Protein AF-A0A261CPN0-F1 (afdb_monomer)

Radius of gyration: 35.11 Å; Cα contacts (8 Å, |Δi|>4): 1074; chains: 1; bounding box: 123×110×90 Å

Solvent-accessible surface area (backbone atoms only — not comparable to full-atom values): 50306 Å² total; per-residue (Å²): 132,86,82,89,81,90,84,86,88,83,88,86,81,90,89,84,87,84,87,87,82,86,85,86,86,81,91,84,77,90,78,90,85,87,81,84,82,89,89,91,87,88,91,83,89,84,86,87,81,88,79,86,91,86,85,87,79,83,90,84,89,88,89,80,88,86,81,89,88,85,88,90,88,86,87,89,86,86,86,87,86,87,82,88,81,90,84,81,89,88,86,83,85,87,84,88,80,89,80,89,82,85,86,89,82,91,88,88,88,90,91,85,90,88,91,89,87,81,88,81,91,89,88,88,88,87,90,82,90,82,82,90,80,91,79,87,76,77,82,80,84,76,76,72,54,70,52,74,65,78,82,76,86,83,63,93,71,75,83,76,84,79,89,68,86,87,75,93,82,93,78,93,73,87,81,75,90,71,77,79,78,74,78,80,46,73,67,55,52,52,51,35,53,51,51,36,55,53,40,42,54,51,38,52,43,46,42,19,54,51,43,52,84,80,57,59,82,84,41,93,19,28,69,58,33,46,67,54,42,59,77,67,50,80,73,94,58,47,58,34,70,44,64,68,88,60,75,64,97,45,40,99,29,20,84,53,45,35,62,50,34,43,56,35,28,42,36,73,60,39,67,63,90,82,52,90,72,76,71,50,60,33,59,43,52,78,76,88,59,42,40,48,51,25,42,47,45,62,84,70,62,48,48,66,57,44,41,56,35,14,48,44,16,52,81,62,20,38,66,54,44,43,51,85,61,68,57,52,72,41,58,69,73,54,76,69,50,57,51,54,50,52,52,52,41,42,76,55,70,40,76,83,57,90,64,80,56,73,36,69,44,59,43,43,56,40,42,31,30,79,50,48,80,83,64,50,51,65,50,52,43,62,41,56,44,37,34,40,58,37,36,32,38,50,36,27,74,37,58,65,53,64,41,65,67,74,30,59,81,46,41,62,75,70,48,65,47,74,45,78,36,48,27,43,34,30,67,31,49,60,91,94,54,72,67,64,72,68,40,49,91,62,99,86,75,90,66,83,88,53,40,64,56,81,63,48,80,47,76,45,37,41,43,64,52,43,50,39,54,53,50,53,52,48,55,28,42,53,44,31,52,47,29,31,71,41,50,84,49,45,69,60,49,49,55,51,48,47,50,51,48,59,71,57,44,79,85,73,61,85,56,52,46,90,88,52,55,62,26,73,19,37,42,75,40,69,65,54,69,85,44,48,60,71,45,38,80,49,51,71,54,43,42,62,78,68,25,65,81,29,93,82,36,74,71,74,40,44,69,69,87,44,80,65,74,55,41,75,52,46,66,57,70,59,64,44,50,79,81,58,67,78,78,53,80,36,40,50,67,48,78,46,71,33,61,47,82,47,65,47,81,47,77,48,67,59,76,33,42,51,48,61,50,49,49,49,36,50,73,73,71,42,47,88,87,79,48,50,26,56,75,58,60,56,61,35,44,72,76,69,46,64,39,30,48,35,79,43,45,47,37,14,33,39,44,42,36,67,16,30,78,50,45,73,38,37,31,29,51,38,48,34,46,22,40,75,72,55,42,79,56,78,62,54,60,70,51,25,56,52,38,38,53,76,67,64,66,84,62,56,81,63,58,39,45,46,50,33,33,37,52,51,51,49,54,24,45,55,39,31,44,51,34,10,36,55,67,60,72,43,71,74,45,71,56,30,66,66,54,35,52,72,75,48,74,62,81,45,43,29,70,54,88,92,46,45,59,47,57,51,58,60,57,40,22,36,40,100,83,72,48,40,25,39,75,75,72,46,59,84,86,36,50,33,41,23,35,58,53,71,69,60,52,29,58,47,52,47,53,45,34,36,77,61,74,43,58,83,83,89,123

Sequence (811 aa):
MVDPDQAPEDSVASALNLPDRTPTNRNKGDSVISGSSVPDGTPLNQNGGDSMMTDGDEMDDEMMDIDQTNGEHVDHHMDDDHMDDNGHDDLPEDDQSTSNNQEPPVEETKKQPPRKRGNGNRTATPNKKRKTRDRTKKPKVTKPQKLTIQNDEKRSRKPKPSVAAPENDKVDVPTVNTCPKSAPTSAEKVRQAQLIAQNNKACVHGHMQQYFNKFSKDSLGYNRAEDILKKFKERPLPFCEIPINAVHPDRHNYRNAGDFLLKLVAPAKSDFSKASHPKGNPQKSPELLQTGKLFVDCLKDSAWEIIELAQKYKKTGQNQVYGSRNEVQFPEPSPLLETNEEDFFKSHGYSKKTSGDDHEKKRLPVTVIKASKDLKDEDYAKFFSNCSIAVVEDFGAARGVDDEKFSLESLSKLIDGKTEVEVLMTIPEHSDGNTRALYNDDEGVSDNNSWEMHNIRKIFSFEKLAKYYKECDRISSEACARLVDTPYKHEEIVEELIKSHLEAQISPPEQFPAGAIVSSFLTNLDLPDEVLEKLKTELDKFPDCFNPFSPNNMLKHVDGTLNGIKTPQIYGKIYGSKTPGHCENGGIASINYNAGKASAIWYSMNFEFLGEFQKFMEEKGHDFYNTAVLPDEAELAERGIIVSKFEQKPGSLVYVGPGTYHYMAVMALFHDHNALKNYKSVIPLEPMLWNMVEQDEKFDKLTLRVFLAMLCRSLAHCTIEIGAAENRKMDIEFLGAEEYKKSFLGTLRCSKKDCRKRVLFNLITVDKSNHIHCINCAKPTDKVYAKFTLTKLGARYEKFKESNGLASSDE

Structure (mmCIF, N/CA/C/O backbone):
data_AF-A0A261CPN0-F1
#
_entry.id   AF-A0A261CPN0-F1
#
loop_
_atom_site.group_PDB
_atom_site.id
_atom_site.type_symbol
_atom_site.label_atom_id
_atom_site.label_alt_id
_atom_site.label_comp_id
_atom_site.label_asym_id
_atom_site.label_entity_id
_atom_site.label_seq_id
_atom_site.pdbx_PDB_ins_code
_atom_site.Cartn_x
_atom_site.Cartn_y
_atom_site.Cartn_z
_atom_site.occupancy
_atom_site.B_iso_or_equiv
_atom_site.auth_seq_id
_atom_site.auth_comp_id
_atom_site.auth_asym_id
_atom_site.auth_atom_id
_atom_site.pdbx_PDB_model_num
ATOM 1 N N . MET A 1 1 ? -2.371 -46.165 25.307 1.00 29.62 1 MET A N 1
ATOM 2 C CA . MET A 1 1 ? -1.579 -47.154 24.536 1.00 29.62 1 MET A CA 1
ATOM 3 C C . MET A 1 1 ? -1.838 -46.898 23.050 1.00 29.62 1 MET A C 1
ATOM 5 O O . MET A 1 1 ? -2.341 -45.823 22.765 1.00 29.62 1 MET A O 1
ATOM 9 N N . VAL A 1 2 ? -1.406 -47.806 22.171 1.00 26.77 2 VAL A N 1
ATOM 10 C CA . VAL A 1 2 ? -1.398 -47.787 20.688 1.00 26.77 2 VAL A CA 1
ATOM 11 C C . VAL A 1 2 ? -2.613 -47.123 20.001 1.00 26.77 2 VAL A C 1
ATOM 13 O O . VAL A 1 2 ? -3.714 -47.138 20.545 1.00 26.77 2 VAL A O 1
ATOM 16 N N . ASP A 1 3 ? -2.357 -46.563 18.811 1.00 25.33 3 ASP A N 1
ATOM 17 C CA . ASP A 1 3 ? -3.305 -45.970 17.848 1.00 25.33 3 ASP A CA 1
ATOM 18 C C . ASP A 1 3 ? -4.446 -46.918 17.387 1.00 25.33 3 ASP A C 1
ATOM 20 O O . ASP A 1 3 ? -4.326 -48.140 17.522 1.00 25.33 3 ASP A O 1
ATOM 24 N N . PRO A 1 4 ? -5.540 -46.368 16.815 1.00 29.95 4 PRO A N 1
ATOM 25 C CA . PRO A 1 4 ? -6.542 -47.123 16.057 1.00 29.95 4 PRO A CA 1
ATOM 26 C C . PRO A 1 4 ? -6.059 -47.429 14.628 1.00 29.95 4 PRO A C 1
ATOM 28 O O . PRO A 1 4 ? -5.050 -46.886 14.180 1.00 29.95 4 PRO A O 1
ATOM 31 N N . ASP A 1 5 ? -6.828 -48.223 13.880 1.00 25.69 5 ASP A N 1
ATOM 32 C CA . ASP A 1 5 ? -6.675 -48.336 12.426 1.00 25.69 5 ASP A CA 1
ATOM 33 C C . ASP A 1 5 ? -8.031 -48.608 11.738 1.00 25.69 5 ASP A C 1
ATOM 35 O O . ASP A 1 5 ? -8.928 -49.187 12.351 1.00 25.69 5 ASP A O 1
ATOM 39 N N . GLN A 1 6 ? -8.130 -48.204 10.469 1.00 26.20 6 GLN A N 1
ATOM 40 C CA . GLN A 1 6 ? -9.186 -48.481 9.475 1.00 26.20 6 GLN A CA 1
ATOM 41 C C . GLN A 1 6 ? -10.641 -48.017 9.735 1.00 26.20 6 GLN A C 1
ATOM 43 O O . GLN A 1 6 ? -11.384 -48.570 10.542 1.00 26.20 6 GLN A O 1
ATOM 48 N N . ALA A 1 7 ? -11.095 -47.101 8.871 1.00 26.34 7 ALA A N 1
ATOM 49 C CA . ALA A 1 7 ? -12.479 -46.986 8.402 1.00 26.34 7 ALA A CA 1
ATOM 50 C C . ALA A 1 7 ? -12.454 -46.711 6.875 1.00 26.34 7 ALA A C 1
ATOM 52 O O . ALA A 1 7 ? -11.596 -45.934 6.448 1.00 26.34 7 ALA A O 1
ATOM 53 N N . PRO A 1 8 ? -13.306 -47.359 6.052 1.00 31.72 8 PRO A N 1
ATOM 54 C CA . PRO A 1 8 ? -13.329 -47.192 4.593 1.00 31.72 8 PRO A CA 1
ATOM 55 C C . PRO A 1 8 ? -14.287 -46.073 4.124 1.00 31.72 8 PRO A C 1
ATOM 57 O O . PRO A 1 8 ? -14.842 -45.332 4.932 1.00 31.72 8 PRO A O 1
ATOM 60 N N . GLU A 1 9 ? -14.442 -45.952 2.804 1.00 28.70 9 GLU A N 1
ATOM 61 C CA . GLU A 1 9 ? -15.085 -44.839 2.088 1.00 28.70 9 GLU A CA 1
ATOM 62 C C . GLU A 1 9 ? -16.629 -44.935 1.943 1.00 28.70 9 GLU A C 1
ATOM 64 O O . GLU A 1 9 ? -17.236 -45.985 2.152 1.00 28.70 9 GLU A O 1
ATOM 69 N N . ASP A 1 10 ? -17.199 -43.815 1.473 1.00 29.48 10 ASP A N 1
ATOM 70 C CA . ASP A 1 10 ? -18.455 -43.627 0.716 1.00 29.48 10 ASP A CA 1
ATOM 71 C C . ASP A 1 10 ? -19.857 -43.469 1.363 1.00 29.48 10 ASP A C 1
ATOM 73 O O . ASP A 1 10 ? -20.247 -44.093 2.349 1.00 29.48 10 ASP A O 1
ATOM 77 N N . SER A 1 11 ? -20.661 -42.639 0.664 1.00 23.70 11 SER A N 1
ATOM 78 C CA . SER A 1 11 ? -22.033 -42.147 0.948 1.00 23.70 11 SER A CA 1
ATOM 79 C C . SER A 1 11 ? -22.152 -41.196 2.163 1.00 23.70 11 SER A C 1
ATOM 81 O O . SER A 1 11 ? -21.439 -41.327 3.147 1.00 23.70 11 SER A O 1
ATOM 83 N N . VAL A 1 12 ? -22.967 -40.130 2.159 1.00 25.81 12 VAL A N 1
ATOM 84 C CA . VAL A 1 12 ? -24.392 -40.004 1.775 1.00 25.81 12 VAL A CA 1
ATOM 85 C C . VAL A 1 12 ? -24.693 -38.657 1.087 1.00 25.81 12 VAL A C 1
ATOM 87 O O . VAL A 1 12 ? -24.031 -37.655 1.344 1.00 25.81 12 VAL A O 1
ATOM 90 N N . ALA A 1 13 ? -25.734 -38.617 0.245 1.00 25.47 13 ALA A N 1
ATOM 91 C CA . ALA A 1 13 ? -26.226 -37.409 -0.425 1.00 25.47 13 ALA A CA 1
ATOM 92 C C . ALA A 1 13 ? -27.496 -36.806 0.223 1.00 25.47 13 ALA A C 1
ATOM 94 O O . ALA A 1 13 ? -28.224 -37.479 0.946 1.00 25.47 13 ALA A O 1
ATOM 95 N N . SER A 1 14 ? -27.783 -35.548 -0.141 1.00 26.88 14 SER A N 1
ATOM 96 C CA . SER A 1 14 ? -29.083 -34.847 -0.064 1.00 26.88 14 SER A CA 1
ATOM 97 C C . SER A 1 14 ? -29.836 -34.772 1.278 1.00 26.88 14 SER A C 1
ATOM 99 O O . SER A 1 14 ? -30.520 -35.713 1.670 1.00 26.88 14 SER A O 1
ATOM 101 N N . ALA A 1 15 ? -29.899 -33.563 1.850 1.00 25.16 15 ALA A N 1
ATOM 102 C CA . ALA A 1 15 ? -31.108 -33.048 2.508 1.00 25.16 15 ALA A CA 1
ATOM 103 C C . ALA A 1 15 ? -31.070 -31.511 2.627 1.00 25.16 15 ALA A C 1
ATOM 105 O O . ALA A 1 15 ? -30.256 -30.983 3.377 1.00 25.16 15 ALA A O 1
ATOM 106 N N . LEU A 1 16 ? -31.969 -30.806 1.927 1.00 26.78 16 LEU A N 1
ATOM 107 C CA . LEU A 1 16 ? -32.591 -29.540 2.359 1.00 26.78 16 LEU A CA 1
ATOM 108 C C . LEU A 1 16 ? -33.684 -29.147 1.349 1.00 26.78 16 LEU A C 1
ATOM 110 O O . LEU A 1 16 ? -33.398 -28.939 0.173 1.00 26.78 16 LEU A O 1
ATOM 114 N N . ASN A 1 17 ? -34.935 -29.062 1.805 1.00 26.50 17 ASN A N 1
ATOM 115 C CA . ASN A 1 17 ? -36.079 -28.695 0.963 1.00 26.50 17 ASN A CA 1
ATOM 116 C C . ASN A 1 17 ? -36.286 -27.175 0.936 1.00 26.50 17 ASN A C 1
ATOM 118 O O . ASN A 1 17 ? -36.187 -26.519 1.972 1.00 26.50 17 ASN A O 1
ATOM 122 N N . LEU A 1 18 ? -36.672 -26.639 -0.224 1.00 27.38 18 LEU A N 1
ATOM 123 C CA . LEU A 1 18 ? -37.223 -25.289 -0.358 1.00 27.38 18 LEU A CA 1
ATOM 124 C C . LEU A 1 18 ? -38.763 -25.349 -0.317 1.00 27.38 18 LEU A C 1
ATOM 126 O O . LEU A 1 18 ? -39.340 -26.185 -1.015 1.00 27.38 18 LEU A O 1
ATOM 130 N N . PRO A 1 19 ? -39.448 -24.484 0.454 1.00 33.91 19 PRO A N 1
ATOM 131 C CA . PRO A 1 19 ? -40.891 -24.303 0.351 1.00 33.91 19 PRO A CA 1
ATOM 132 C C . PRO A 1 19 ? -41.232 -23.284 -0.748 1.00 33.91 19 PRO A C 1
ATOM 134 O O . PRO A 1 19 ? -40.781 -22.141 -0.709 1.00 33.91 19 PRO A O 1
ATOM 137 N N . ASP A 1 20 ? -42.057 -23.691 -1.709 1.00 28.47 20 ASP A N 1
ATOM 138 C CA . ASP A 1 20 ? -42.534 -22.837 -2.803 1.00 28.47 20 ASP A CA 1
ATOM 139 C C . ASP A 1 20 ? -43.728 -21.958 -2.367 1.00 28.47 20 ASP A C 1
ATOM 141 O O . ASP A 1 20 ? -44.573 -22.391 -1.573 1.00 28.47 20 ASP A O 1
ATOM 145 N N . ARG A 1 21 ? -43.818 -20.724 -2.888 1.00 29.86 21 ARG A N 1
ATOM 146 C CA . ARG A 1 21 ? -44.979 -19.825 -2.736 1.00 29.86 21 ARG A CA 1
ATOM 147 C C . ARG A 1 21 ? -45.178 -18.921 -3.957 1.00 29.86 21 ARG A C 1
ATOM 149 O O . ARG A 1 21 ? -44.594 -17.849 -4.081 1.00 29.86 21 ARG A O 1
ATOM 156 N N . THR A 1 22 ? -46.131 -19.321 -4.790 1.00 29.58 22 THR A N 1
ATOM 157 C CA . THR A 1 22 ? -46.717 -18.529 -5.881 1.00 29.58 22 THR A CA 1
ATOM 158 C C . THR A 1 22 ? -47.495 -17.296 -5.398 1.00 29.58 22 THR A C 1
ATOM 160 O O . THR A 1 22 ? -48.164 -17.375 -4.364 1.00 29.58 22 THR A O 1
ATOM 163 N N . PRO A 1 23 ? -47.619 -16.254 -6.238 1.00 34.78 23 PRO A N 1
ATOM 164 C CA . PRO A 1 23 ? -48.788 -15.384 -6.274 1.00 34.78 23 PRO A CA 1
ATOM 165 C C . PRO A 1 23 ? -49.720 -15.729 -7.454 1.00 34.78 23 PRO A C 1
ATOM 167 O O . PRO A 1 23 ? -49.365 -15.637 -8.626 1.00 34.78 23 PRO A O 1
ATOM 170 N N . THR A 1 24 ? -50.957 -16.101 -7.134 1.00 30.89 24 THR A N 1
ATOM 171 C CA . THR A 1 24 ? -52.104 -16.174 -8.061 1.00 30.89 24 THR A CA 1
ATOM 172 C C . THR A 1 24 ? -52.620 -14.772 -8.432 1.00 30.89 24 THR A C 1
ATOM 174 O O . THR A 1 24 ? -52.479 -13.872 -7.613 1.00 30.89 24 THR A O 1
ATOM 177 N N . ASN A 1 25 ? -53.382 -14.493 -9.501 1.00 31.48 25 ASN A N 1
ATOM 178 C CA . ASN A 1 25 ? -53.777 -15.165 -10.762 1.00 31.48 25 ASN A CA 1
ATOM 179 C C . ASN A 1 25 ? -54.899 -14.287 -11.384 1.00 31.48 25 ASN A C 1
ATOM 181 O O . ASN A 1 25 ? -55.774 -13.889 -10.613 1.00 31.48 25 ASN A O 1
ATOM 185 N N . ARG A 1 26 ? -54.945 -14.059 -12.716 1.00 28.23 26 ARG A N 1
ATOM 186 C CA . ARG A 1 26 ? -56.168 -14.152 -13.576 1.00 28.23 26 ARG A CA 1
ATOM 187 C C . ARG A 1 26 ? -56.016 -13.513 -14.969 1.00 28.23 26 ARG A C 1
ATOM 189 O O . ARG A 1 26 ? -55.609 -12.369 -15.052 1.00 28.23 26 ARG A O 1
ATOM 196 N N . ASN A 1 27 ? -56.499 -14.252 -15.984 1.00 30.27 27 ASN A N 1
ATOM 197 C CA . ASN A 1 27 ? -57.385 -13.857 -17.110 1.00 30.27 27 ASN A CA 1
ATOM 198 C C . ASN A 1 27 ? -57.139 -12.528 -17.857 1.00 30.27 27 ASN A C 1
ATOM 200 O O . ASN A 1 27 ? -57.009 -11.490 -17.231 1.00 30.27 27 ASN A O 1
ATOM 204 N N . LYS A 1 28 ? -57.291 -12.397 -19.180 1.00 29.42 28 LYS A N 1
ATOM 205 C CA . LYS A 1 28 ? -57.633 -13.233 -20.367 1.00 29.42 28 LYS A CA 1
ATOM 206 C C . LYS A 1 28 ? -57.241 -12.329 -21.568 1.00 29.42 28 LYS A C 1
ATOM 208 O O . LYS A 1 28 ? -57.253 -11.117 -21.395 1.00 29.42 28 LYS A O 1
ATOM 213 N N . GLY A 1 29 ? -56.947 -12.765 -22.787 1.00 27.11 29 GLY A N 1
ATOM 214 C CA . GLY A 1 29 ? -56.999 -14.056 -23.481 1.00 27.11 29 GLY A CA 1
ATOM 215 C C . GLY A 1 29 ? -57.033 -13.741 -24.993 1.00 27.11 29 GLY A C 1
ATOM 216 O O . GLY A 1 29 ? -57.412 -12.624 -25.331 1.00 27.11 29 GLY A O 1
ATOM 217 N N . ASP A 1 30 ? -56.675 -14.693 -25.866 1.00 29.38 30 ASP A N 1
ATOM 218 C CA . ASP A 1 30 ? -56.750 -14.572 -27.345 1.00 29.38 30 ASP A CA 1
ATOM 219 C C . ASP A 1 30 ? -55.810 -13.491 -27.977 1.00 29.38 30 ASP A C 1
ATOM 221 O O . ASP A 1 30 ? -55.433 -12.522 -27.331 1.00 29.38 30 ASP A O 1
ATOM 225 N N . SER A 1 31 ? -55.323 -13.563 -29.226 1.00 29.31 31 SER A N 1
ATOM 226 C CA . SER A 1 31 ? -55.125 -14.697 -30.148 1.00 29.31 31 SER A CA 1
ATOM 227 C C . SER A 1 31 ? -54.211 -14.305 -31.337 1.00 29.31 31 SER A C 1
ATOM 229 O O . SER A 1 31 ? -54.429 -13.253 -31.922 1.00 29.31 31 SER A O 1
ATOM 231 N N . VAL A 1 32 ? -53.342 -15.229 -31.786 1.00 28.55 32 VAL A N 1
ATOM 232 C CA . VAL A 1 32 ? -53.133 -15.593 -33.219 1.00 28.55 32 VAL A CA 1
ATOM 233 C C . VAL A 1 32 ? -52.443 -14.604 -34.215 1.00 28.55 32 VAL A C 1
ATOM 235 O O . VAL A 1 32 ? -52.958 -13.539 -34.521 1.00 28.55 32 VAL A O 1
ATOM 238 N N . ILE A 1 33 ? -51.384 -15.119 -34.883 1.00 28.27 33 ILE A N 1
ATOM 239 C CA . ILE A 1 33 ? -50.831 -14.781 -36.235 1.00 28.27 33 ILE A CA 1
ATOM 240 C C . ILE A 1 33 ? -49.761 -13.657 -36.427 1.00 28.27 33 ILE A C 1
ATOM 242 O O . ILE A 1 33 ? -49.606 -12.748 -35.626 1.00 28.27 33 ILE A O 1
ATOM 246 N N . SER A 1 34 ? -48.967 -13.855 -37.501 1.00 27.03 34 SER A N 1
ATOM 247 C CA . SER A 1 34 ? -47.792 -13.161 -38.109 1.00 27.03 34 SER A CA 1
ATOM 248 C C . SER A 1 34 ? -47.717 -11.617 -38.103 1.00 27.03 34 SER A C 1
ATOM 250 O O . SER A 1 34 ? -48.745 -10.967 -37.991 1.00 27.03 34 SER A O 1
ATOM 252 N N . GLY A 1 35 ? -46.579 -10.956 -38.397 1.00 25.23 35 GLY A N 1
ATOM 253 C CA . GLY A 1 35 ? -45.225 -11.409 -38.804 1.00 25.23 35 GLY A CA 1
ATOM 254 C C . GLY A 1 35 ? -44.586 -10.531 -39.919 1.00 25.23 35 GLY A C 1
ATOM 255 O O . GLY A 1 35 ? -45.247 -9.641 -40.437 1.00 25.23 35 GLY A O 1
ATOM 256 N N . SER A 1 36 ? -43.332 -10.834 -40.314 1.00 26.59 36 SER A N 1
ATOM 257 C CA . SER A 1 36 ? -42.555 -10.340 -41.497 1.00 26.59 36 SER A CA 1
ATOM 258 C C . SER A 1 36 ? -42.161 -8.842 -41.662 1.00 26.59 36 SER A C 1
ATOM 260 O O . SER A 1 36 ? -43.006 -7.968 -41.559 1.00 26.59 36 SER A O 1
ATOM 262 N N . SER A 1 37 ? -40.886 -8.616 -42.069 1.00 27.66 37 SER A N 1
ATOM 263 C CA . SER A 1 37 ? -40.307 -7.526 -42.930 1.00 27.66 37 SER A CA 1
ATOM 264 C C . SER A 1 37 ? -40.518 -6.025 -42.569 1.00 27.66 37 SER A C 1
ATOM 266 O O . SER A 1 37 ? -41.658 -5.617 -42.416 1.00 27.66 37 SER A O 1
ATOM 268 N N . VAL A 1 38 ? -39.540 -5.096 -42.434 1.00 29.64 38 VAL A N 1
ATOM 269 C CA . VAL A 1 38 ? -38.148 -4.895 -42.968 1.00 29.64 38 VAL A CA 1
ATOM 270 C C . VAL A 1 38 ? -38.105 -4.607 -44.492 1.00 29.64 38 VAL A C 1
ATOM 272 O O . VAL A 1 38 ? -38.619 -5.473 -45.196 1.00 29.64 38 VAL A O 1
ATOM 275 N N . PRO A 1 39 ? -37.437 -3.553 -45.058 1.00 56.72 39 PRO A N 1
ATOM 276 C CA . PRO A 1 39 ? -36.801 -2.317 -44.520 1.00 56.72 39 PRO A CA 1
ATOM 277 C C . PRO A 1 39 ? -37.076 -1.010 -45.370 1.00 56.72 39 PRO A C 1
ATOM 279 O O . PRO A 1 39 ? -38.091 -0.928 -46.053 1.00 56.72 39 PRO A O 1
ATOM 282 N N . ASP A 1 40 ? -36.123 -0.049 -45.346 1.00 28.89 40 ASP A N 1
ATOM 283 C CA . ASP A 1 40 ? -35.735 0.985 -46.358 1.00 28.89 40 ASP A CA 1
ATOM 284 C C . ASP A 1 40 ? -36.359 2.408 -46.404 1.00 28.89 40 ASP A C 1
ATOM 286 O O . ASP A 1 40 ? -37.544 2.606 -46.153 1.00 28.89 40 ASP A O 1
ATOM 290 N N . GLY A 1 41 ? -35.543 3.406 -46.833 1.00 26.20 41 GLY A N 1
ATOM 291 C CA . GLY A 1 41 ? -36.048 4.539 -47.648 1.00 26.20 41 GLY A CA 1
ATOM 292 C C . GLY A 1 41 ? -35.671 6.020 -47.364 1.00 26.20 41 GLY A C 1
ATOM 293 O O . GLY A 1 41 ? -36.571 6.854 -47.356 1.00 26.20 41 GLY A O 1
ATOM 294 N N . THR A 1 42 ? -34.401 6.418 -47.202 1.00 32.28 42 THR A N 1
ATOM 295 C CA . THR A 1 42 ? -33.934 7.839 -47.339 1.00 32.28 42 THR A CA 1
ATOM 296 C C . THR A 1 42 ? -33.543 8.186 -48.800 1.00 32.28 42 THR A C 1
ATOM 298 O O . THR A 1 42 ? -33.488 7.256 -49.606 1.00 32.28 42 THR A O 1
ATOM 301 N N . PRO A 1 43 ? -33.128 9.428 -49.190 1.00 55.56 43 PRO A N 1
ATOM 302 C CA . PRO A 1 43 ? -33.338 10.803 -48.658 1.00 55.56 43 PRO A CA 1
ATOM 303 C C . PRO A 1 43 ? -33.728 11.850 -49.766 1.00 55.56 43 PRO A C 1
ATOM 305 O O . PRO A 1 43 ? -33.875 11.466 -50.921 1.00 55.56 43 PRO A O 1
ATOM 308 N N . LEU A 1 44 ? -33.818 13.171 -49.458 1.00 29.25 44 LEU A N 1
ATOM 309 C CA . LEU A 1 44 ? -33.032 14.285 -50.097 1.00 29.25 44 LEU A CA 1
ATOM 310 C C . LEU A 1 44 ? -33.614 15.733 -49.994 1.00 29.25 44 LEU A C 1
ATOM 312 O O . LEU A 1 44 ? -34.647 16.036 -50.574 1.00 29.25 44 LEU A O 1
ATOM 316 N N . ASN A 1 45 ? -32.797 16.638 -49.418 1.00 30.03 45 ASN A N 1
ATOM 317 C CA . ASN A 1 45 ? -32.350 17.955 -49.951 1.00 30.03 45 ASN A CA 1
ATOM 318 C C . ASN A 1 45 ? -33.323 19.150 -50.210 1.00 30.03 45 ASN A C 1
ATOM 320 O O . ASN A 1 45 ? -34.157 19.063 -51.106 1.00 30.03 45 ASN A O 1
ATOM 324 N N . GLN A 1 46 ? -33.054 20.330 -49.598 1.00 28.22 46 GLN A N 1
ATOM 325 C CA . GLN A 1 46 ? -32.619 21.570 -50.313 1.00 28.22 46 GLN A CA 1
ATOM 326 C C . GLN A 1 46 ? -32.316 22.821 -49.432 1.00 28.22 46 GLN A C 1
ATOM 328 O O . GLN A 1 46 ? -33.157 23.261 -48.662 1.00 28.22 46 GLN A O 1
ATOM 333 N N . ASN A 1 47 ? -31.132 23.412 -49.677 1.00 29.62 47 ASN A N 1
ATOM 334 C CA . ASN A 1 47 ? -30.746 24.843 -49.803 1.00 29.62 47 ASN A CA 1
ATOM 335 C C . ASN A 1 47 ? -31.089 25.960 -48.771 1.00 29.62 47 ASN A C 1
ATOM 337 O O . ASN A 1 47 ? -32.249 26.275 -48.539 1.00 29.62 47 ASN A O 1
ATOM 341 N N . GLY A 1 48 ? -30.044 26.742 -48.425 1.00 26.16 48 GLY A N 1
ATOM 342 C CA . GLY A 1 48 ? -30.085 28.186 -48.080 1.00 26.16 48 GLY A CA 1
ATOM 343 C C . GLY A 1 48 ? -30.254 28.548 -46.589 1.00 26.16 48 GLY A C 1
ATOM 344 O O . GLY A 1 48 ? -30.921 27.825 -45.863 1.00 26.16 48 GLY A O 1
ATOM 345 N N . GLY A 1 49 ? -29.691 29.646 -46.059 1.00 25.25 49 GLY A N 1
ATOM 346 C CA . GLY A 1 49 ? -28.745 30.630 -46.624 1.00 25.25 49 GLY A CA 1
ATOM 347 C C . GLY A 1 49 ? -28.963 32.048 -46.055 1.00 25.25 49 GLY A C 1
ATOM 348 O O . GLY A 1 49 ? -30.099 32.504 -46.085 1.00 25.25 49 GLY A O 1
ATOM 349 N N . ASP A 1 50 ? -27.888 32.728 -45.615 1.00 26.64 50 ASP A N 1
ATOM 350 C CA . ASP A 1 50 ? -27.832 34.142 -45.154 1.00 26.64 50 ASP A CA 1
ATOM 351 C C . ASP A 1 50 ? -28.669 34.527 -43.897 1.00 26.64 50 ASP A C 1
ATOM 353 O O . ASP A 1 50 ? -29.621 33.840 -43.544 1.00 26.64 50 ASP A O 1
ATOM 357 N N . SER A 1 51 ? -28.400 35.618 -43.153 1.00 27.17 51 SER A N 1
ATOM 358 C CA . SER A 1 51 ? -27.152 36.371 -42.860 1.00 27.17 51 SER A CA 1
ATOM 359 C C . SER A 1 51 ? -27.372 37.362 -41.682 1.00 27.17 51 SER A C 1
ATOM 361 O O . SER A 1 51 ? -28.517 37.645 -41.350 1.00 27.17 51 SER A O 1
ATOM 363 N N . MET A 1 52 ? -26.276 37.915 -41.120 1.00 27.45 52 MET A N 1
ATOM 364 C CA . MET A 1 52 ? -26.171 39.163 -40.305 1.00 27.45 52 MET A CA 1
ATOM 365 C C . MET A 1 52 ? -26.925 39.223 -38.945 1.00 27.45 52 MET A C 1
ATOM 367 O O . MET A 1 52 ? -28.042 38.748 -38.810 1.00 27.45 52 MET A O 1
ATOM 371 N N . MET A 1 53 ? -26.319 39.637 -37.819 1.00 28.69 53 MET A N 1
ATOM 372 C CA . MET A 1 53 ? -25.551 40.856 -37.456 1.00 28.69 53 MET A CA 1
ATOM 373 C C . MET A 1 53 ? -26.411 42.116 -37.250 1.00 28.69 53 MET A C 1
ATOM 375 O O . MET A 1 53 ? -26.925 42.680 -38.212 1.00 28.69 53 MET A O 1
ATOM 379 N N . THR A 1 54 ? -26.459 42.583 -35.997 1.00 28.53 54 THR A N 1
ATOM 380 C CA . THR A 1 54 ? -26.706 43.978 -35.582 1.00 28.53 54 THR A CA 1
ATOM 381 C C . THR A 1 54 ? -25.914 44.239 -34.298 1.00 28.53 54 THR A C 1
ATOM 383 O O . THR A 1 54 ? -26.052 43.468 -33.347 1.00 28.53 54 THR A O 1
ATOM 386 N N . ASP A 1 55 ? -25.100 45.291 -34.285 1.00 27.48 55 ASP A N 1
ATOM 387 C CA . ASP A 1 55 ? -24.101 45.586 -33.248 1.00 27.48 55 ASP A CA 1
ATOM 388 C C . ASP A 1 55 ? -24.577 46.593 -32.173 1.00 27.48 55 ASP A C 1
ATOM 390 O O . ASP A 1 55 ? -25.606 47.250 -32.338 1.00 27.48 55 ASP A O 1
ATOM 394 N N . GLY A 1 56 ? -23.754 46.745 -31.125 1.00 25.39 56 GLY A N 1
ATOM 395 C CA . GLY A 1 56 ? -23.662 47.929 -30.254 1.00 25.39 56 GLY A CA 1
ATOM 396 C C . GLY A 1 56 ? -24.512 47.952 -28.971 1.00 25.39 56 GLY A C 1
ATOM 397 O O . GLY A 1 56 ? -25.564 47.320 -28.898 1.00 25.39 56 GLY A O 1
ATOM 398 N N . ASP A 1 57 ? -24.121 48.673 -27.910 1.00 27.12 57 ASP A N 1
ATOM 399 C CA . ASP A 1 57 ? -22.824 49.317 -27.593 1.00 27.12 57 ASP A CA 1
ATOM 400 C C . ASP A 1 57 ? -22.739 49.630 -26.071 1.00 27.12 57 ASP A C 1
ATOM 402 O O . ASP A 1 57 ? -23.734 49.471 -25.368 1.00 27.12 57 ASP A O 1
ATOM 406 N N . GLU A 1 58 ? -21.539 50.016 -25.601 1.00 26.97 58 GLU A N 1
ATOM 407 C CA . GLU A 1 58 ? -21.176 50.884 -24.440 1.00 26.97 58 GLU A CA 1
ATOM 408 C C . GLU A 1 58 ? -22.051 50.857 -23.147 1.00 26.97 58 GLU A C 1
ATOM 410 O O . GLU A 1 58 ? -23.248 51.116 -23.146 1.00 26.97 58 GLU A O 1
ATOM 415 N N . MET A 1 59 ? -21.512 50.419 -21.996 1.00 28.66 59 MET A N 1
ATOM 416 C CA . MET A 1 59 ? -20.801 51.242 -20.980 1.00 28.66 59 MET A CA 1
ATOM 417 C C . MET A 1 59 ? -21.627 52.394 -20.364 1.00 28.66 59 MET A C 1
ATOM 419 O O . MET A 1 59 ? -21.916 53.366 -21.050 1.00 28.66 59 MET A O 1
ATOM 423 N N . ASP A 1 60 ? -21.956 52.313 -19.061 1.00 26.55 60 ASP A N 1
ATOM 424 C CA . ASP A 1 60 ? -21.339 53.172 -18.020 1.00 26.55 60 ASP A CA 1
ATOM 425 C C . ASP A 1 60 ? -21.873 52.928 -16.581 1.00 26.55 60 ASP A C 1
ATOM 427 O O . ASP A 1 60 ? -22.840 52.198 -16.357 1.00 26.55 60 ASP A O 1
ATOM 431 N N . ASP A 1 61 ? -21.145 53.518 -15.627 1.00 25.86 61 ASP A N 1
ATOM 432 C CA . ASP A 1 61 ? -21.197 53.501 -14.153 1.00 25.86 61 ASP A CA 1
ATOM 433 C C . ASP A 1 61 ? -22.552 53.482 -13.405 1.00 25.86 61 ASP A C 1
ATOM 435 O O . ASP A 1 61 ? -23.499 54.184 -13.752 1.00 25.86 61 ASP A O 1
ATOM 439 N N . GLU A 1 62 ? -22.529 52.895 -12.194 1.00 27.20 62 GLU A N 1
ATOM 440 C CA . GLU A 1 62 ? -22.822 53.676 -10.972 1.00 27.20 62 GLU A CA 1
ATOM 441 C C . GLU A 1 62 ? -22.034 53.135 -9.746 1.00 27.20 62 GLU A C 1
ATOM 443 O O . GLU A 1 62 ? -21.885 51.923 -9.580 1.00 27.20 62 GLU A O 1
ATOM 448 N N . MET A 1 63 ? -21.502 54.023 -8.889 1.00 24.47 63 MET A N 1
ATOM 449 C CA . MET A 1 63 ? -20.661 53.694 -7.714 1.00 24.47 63 MET A CA 1
ATOM 450 C C . MET A 1 63 ? -21.300 54.091 -6.371 1.00 24.47 63 MET A C 1
ATOM 452 O O . MET A 1 63 ? -21.938 55.137 -6.301 1.00 24.47 63 MET A O 1
ATOM 456 N N . MET A 1 64 ? -21.029 53.305 -5.312 1.00 25.95 64 MET A N 1
ATOM 457 C CA . MET A 1 64 ? -20.731 53.673 -3.895 1.00 25.95 64 MET A CA 1
ATOM 458 C C . MET A 1 64 ? -20.748 52.374 -3.036 1.00 25.95 64 MET A C 1
ATOM 460 O O . MET A 1 64 ? -21.592 51.513 -3.276 1.00 25.95 64 MET A O 1
ATOM 464 N N . ASP A 1 65 ? -19.778 52.041 -2.167 1.00 25.06 65 ASP A N 1
ATOM 465 C CA . ASP A 1 65 ? -19.258 52.710 -0.941 1.00 25.06 65 ASP A CA 1
ATOM 466 C C . ASP A 1 65 ? -20.325 52.879 0.169 1.00 25.06 65 ASP A C 1
ATOM 468 O O . ASP A 1 65 ? -21.456 53.252 -0.126 1.00 25.06 65 ASP A O 1
ATOM 472 N N . ILE A 1 66 ? -20.094 52.650 1.476 1.00 25.70 66 ILE A N 1
ATOM 473 C CA . ILE A 1 66 ? -18.921 52.237 2.303 1.00 25.70 66 ILE A CA 1
ATOM 474 C C . ILE A 1 66 ? -19.494 51.505 3.568 1.00 25.70 66 ILE A C 1
ATOM 476 O O . ILE A 1 66 ? -20.708 51.563 3.772 1.00 25.70 66 ILE A O 1
ATOM 480 N N . ASP A 1 67 ? -18.829 50.771 4.476 1.00 24.08 67 ASP A N 1
ATOM 481 C CA . ASP A 1 67 ? -17.433 50.626 4.969 1.00 24.08 67 ASP A CA 1
ATOM 482 C C . ASP A 1 67 ? -17.010 49.111 4.899 1.00 24.08 67 ASP A C 1
ATOM 484 O O . ASP A 1 67 ? -17.699 48.360 4.212 1.00 24.08 67 ASP A O 1
ATOM 488 N N . GLN A 1 68 ? -15.929 48.479 5.408 1.00 28.23 68 GLN A N 1
ATOM 489 C CA . GLN A 1 68 ? -14.976 48.581 6.550 1.00 28.23 68 GLN A CA 1
ATOM 490 C C . GLN A 1 68 ? -15.607 48.454 7.965 1.00 28.23 68 GLN A C 1
ATOM 492 O O . GLN A 1 68 ? -16.821 48.541 8.107 1.00 28.23 68 GLN A O 1
ATOM 497 N N . THR A 1 69 ? -14.925 48.099 9.067 1.00 28.52 69 THR A N 1
ATOM 498 C CA . THR A 1 69 ? -13.531 47.668 9.389 1.00 28.52 69 THR A CA 1
ATOM 499 C C . THR A 1 69 ? -13.606 46.328 10.188 1.00 28.52 69 THR A C 1
ATOM 501 O O . THR A 1 69 ? -14.713 45.844 10.413 1.00 28.52 69 THR A O 1
ATOM 504 N N . ASN A 1 70 ? -12.582 45.607 10.683 1.00 27.27 70 ASN A N 1
ATOM 505 C CA . ASN A 1 70 ? -11.102 45.668 10.745 1.00 27.27 70 ASN A CA 1
ATOM 506 C C . ASN A 1 70 ? -10.587 44.204 10.965 1.00 27.27 70 ASN A C 1
ATOM 508 O O . ASN A 1 70 ? -11.404 43.325 11.235 1.00 27.27 70 ASN A O 1
ATOM 512 N N . GLY A 1 71 ? -9.303 43.816 10.943 1.00 25.11 71 GLY A N 1
ATOM 513 C CA . GLY A 1 71 ? -8.047 44.528 10.666 1.00 25.11 71 GLY A CA 1
ATOM 514 C C . GLY A 1 71 ? -7.013 44.432 11.808 1.00 25.11 71 GLY A C 1
ATOM 515 O O . GLY A 1 71 ? -7.236 45.024 12.859 1.00 25.11 71 GLY A O 1
ATOM 516 N N . GLU A 1 72 ? -5.883 43.737 11.588 1.00 26.58 72 GLU A N 1
ATOM 517 C CA . GLU A 1 72 ? -4.582 43.987 12.253 1.00 26.58 72 GLU A CA 1
ATOM 518 C C . GLU A 1 72 ? -3.410 43.348 11.458 1.00 26.58 72 GLU A C 1
ATOM 520 O O . GLU A 1 72 ? -3.611 42.367 10.740 1.00 26.58 72 GLU A O 1
ATOM 525 N N . HIS A 1 73 ? -2.209 43.940 11.543 1.00 27.02 73 HIS A N 1
ATOM 526 C CA . HIS A 1 73 ? -1.034 43.719 10.670 1.00 27.02 73 HIS A CA 1
ATOM 527 C C . HIS A 1 73 ? 0.205 43.217 11.441 1.00 27.02 73 HIS A C 1
ATOM 529 O O . HIS A 1 73 ? 0.319 43.460 12.640 1.00 27.02 73 HIS A O 1
ATOM 535 N N . VAL A 1 74 ? 1.188 42.654 10.719 1.00 28.92 74 VAL A N 1
ATOM 536 C CA . VAL A 1 74 ? 2.634 42.840 10.991 1.00 28.92 74 VAL A CA 1
ATOM 537 C C . VAL A 1 74 ? 3.371 42.939 9.645 1.00 28.92 74 VAL A C 1
ATOM 539 O O . VAL A 1 74 ? 3.051 42.191 8.722 1.00 28.92 74 VAL A O 1
ATOM 542 N N . ASP A 1 75 ? 4.332 43.856 9.531 1.00 26.97 75 ASP A N 1
ATOM 543 C CA . ASP A 1 75 ? 4.926 44.285 8.256 1.00 26.97 75 ASP A CA 1
ATOM 544 C C . ASP A 1 75 ? 6.287 43.644 7.911 1.00 26.97 75 ASP A C 1
ATOM 546 O O . ASP A 1 75 ? 6.963 43.043 8.749 1.00 26.97 75 ASP A O 1
ATOM 550 N N . HIS A 1 76 ? 6.716 43.834 6.658 1.00 29.47 76 HIS A N 1
ATOM 551 C CA . HIS A 1 76 ? 8.102 43.653 6.215 1.00 29.47 76 HIS A CA 1
ATOM 552 C C . HIS A 1 76 ? 8.841 44.999 6.211 1.00 29.47 76 HIS A C 1
ATOM 554 O O . HIS A 1 76 ? 8.304 45.989 5.720 1.00 29.47 76 HIS A O 1
ATOM 560 N N . HIS A 1 77 ? 10.104 45.004 6.644 1.00 27.55 77 HIS A N 1
ATOM 561 C CA . HIS A 1 77 ? 11.047 46.089 6.367 1.00 27.55 77 HIS A CA 1
ATOM 562 C C . HIS A 1 77 ? 12.085 45.654 5.325 1.00 27.55 77 HIS A C 1
ATOM 564 O O . HIS A 1 77 ? 12.616 44.544 5.387 1.00 27.55 77 HIS A O 1
ATOM 570 N N . MET A 1 78 ? 12.373 46.562 4.395 1.00 27.97 78 MET A N 1
ATOM 571 C CA . MET A 1 78 ? 13.607 46.619 3.613 1.00 27.97 78 MET A CA 1
ATOM 572 C C . MET A 1 78 ? 14.378 47.854 4.080 1.00 27.97 78 MET A C 1
ATOM 574 O O . MET A 1 78 ? 13.746 48.871 4.359 1.00 27.97 78 MET A O 1
ATOM 578 N N . ASP A 1 79 ? 15.705 47.774 4.092 1.00 28.19 79 ASP A N 1
ATOM 579 C CA . ASP A 1 79 ? 16.603 48.927 4.153 1.00 28.19 79 ASP A CA 1
ATOM 580 C C . ASP A 1 79 ? 17.724 48.694 3.123 1.00 28.19 79 ASP A C 1
ATOM 582 O O . ASP A 1 79 ? 18.354 47.634 3.123 1.00 28.19 79 ASP A O 1
ATOM 586 N N . ASP A 1 80 ? 17.944 49.671 2.243 1.00 30.23 80 ASP A N 1
ATOM 587 C CA . ASP A 1 80 ? 19.113 49.767 1.360 1.00 30.23 80 ASP A CA 1
ATOM 588 C C . ASP A 1 80 ? 20.157 50.682 2.015 1.00 30.23 80 ASP A C 1
ATOM 590 O O . ASP A 1 80 ? 19.786 51.690 2.616 1.00 30.23 80 ASP A O 1
ATOM 594 N N . ASP A 1 81 ? 21.452 50.418 1.811 1.00 29.75 81 ASP A N 1
ATOM 595 C CA . ASP A 1 81 ? 22.454 51.492 1.828 1.00 29.75 81 ASP A CA 1
ATOM 596 C C . ASP A 1 81 ? 23.702 51.133 0.994 1.00 29.75 81 ASP A C 1
ATOM 598 O O . ASP A 1 81 ? 24.097 49.968 0.891 1.00 29.75 81 ASP A O 1
ATOM 602 N N . HIS A 1 82 ? 24.320 52.142 0.374 1.00 31.86 82 HIS A N 1
ATOM 603 C CA . HIS A 1 82 ? 25.508 52.006 -0.486 1.00 31.86 82 HIS A CA 1
ATOM 604 C C . HIS A 1 82 ? 26.813 52.315 0.272 1.00 31.86 82 HIS A C 1
ATOM 606 O O . HIS A 1 82 ? 26.795 53.080 1.231 1.00 31.86 82 HIS A O 1
ATOM 612 N N . MET A 1 83 ? 27.957 51.817 -0.230 1.00 29.77 83 MET A N 1
ATOM 613 C CA . MET A 1 83 ? 29.170 52.606 -0.567 1.00 29.77 83 MET A CA 1
ATOM 614 C C . MET A 1 83 ? 30.301 51.705 -1.120 1.00 29.77 83 MET A C 1
ATOM 616 O O . MET A 1 83 ? 30.284 50.488 -0.933 1.00 29.77 83 MET A O 1
ATOM 620 N N . ASP A 1 84 ? 31.254 52.322 -1.823 1.00 29.39 84 ASP A N 1
ATOM 621 C CA . ASP A 1 84 ? 32.435 51.720 -2.481 1.00 29.39 84 ASP A CA 1
ATOM 622 C C . ASP A 1 84 ? 33.540 51.296 -1.447 1.00 29.39 84 ASP A C 1
ATOM 624 O O . ASP A 1 84 ? 33.357 51.490 -0.246 1.00 29.39 84 ASP A O 1
ATOM 628 N N . ASP A 1 85 ? 34.711 50.701 -1.750 1.00 28.52 85 ASP A N 1
ATOM 629 C CA . ASP A 1 85 ? 35.603 50.872 -2.913 1.00 28.52 85 ASP A CA 1
ATOM 630 C C . ASP A 1 85 ? 36.764 49.823 -2.992 1.00 28.52 85 ASP A C 1
ATOM 632 O O . ASP A 1 85 ? 37.071 49.162 -2.004 1.00 28.52 85 ASP A O 1
ATOM 636 N N . ASN A 1 86 ? 37.409 49.730 -4.172 1.00 28.52 86 ASN A N 1
ATOM 637 C CA . ASN A 1 86 ? 38.773 49.258 -4.550 1.00 28.52 86 ASN A CA 1
ATOM 638 C C . ASN A 1 86 ? 39.631 48.276 -3.689 1.00 28.52 86 ASN A C 1
ATOM 640 O O . ASN A 1 86 ? 39.844 48.475 -2.496 1.00 28.52 86 ASN A O 1
ATOM 644 N N . GLY A 1 87 ? 40.379 47.367 -4.358 1.00 26.52 87 GLY A N 1
ATOM 645 C CA . GLY A 1 87 ? 41.623 46.785 -3.789 1.00 26.52 87 GLY A CA 1
ATOM 646 C C . GLY A 1 87 ? 42.260 45.570 -4.504 1.00 26.52 87 GLY A C 1
ATOM 647 O O . GLY A 1 87 ? 41.792 44.453 -4.343 1.00 26.52 87 GLY A O 1
ATOM 648 N N . HIS A 1 88 ? 43.359 45.794 -5.235 1.00 29.70 88 HIS A N 1
ATOM 649 C CA . HIS A 1 88 ? 44.182 44.844 -6.021 1.00 29.70 88 HIS A CA 1
ATOM 650 C C . HIS A 1 88 ? 44.742 43.566 -5.336 1.00 29.70 88 HIS A C 1
ATOM 652 O O . HIS A 1 88 ? 44.986 43.541 -4.134 1.00 29.70 88 HIS A O 1
ATOM 658 N N . ASP A 1 89 ? 45.017 42.566 -6.193 1.00 30.14 89 ASP A N 1
ATOM 659 C CA . ASP A 1 89 ? 46.193 41.664 -6.299 1.00 30.14 89 ASP A CA 1
ATOM 660 C C . ASP A 1 89 ? 47.192 41.518 -5.122 1.00 30.14 89 ASP A C 1
ATOM 662 O O . ASP A 1 89 ? 47.719 42.508 -4.625 1.00 30.14 89 ASP A O 1
ATOM 666 N N . ASP A 1 90 ? 47.607 40.272 -4.819 1.00 28.80 90 ASP A N 1
ATOM 667 C CA . ASP A 1 90 ? 48.962 39.810 -5.208 1.00 28.80 90 ASP A CA 1
ATOM 668 C C . ASP A 1 90 ? 49.214 38.287 -5.030 1.00 28.80 90 ASP A C 1
ATOM 670 O O . ASP A 1 90 ? 48.651 37.614 -4.164 1.00 28.80 90 ASP A O 1
ATOM 674 N N . LEU A 1 91 ? 50.114 37.761 -5.869 1.00 31.92 91 LEU A N 1
ATOM 675 C CA . LEU A 1 91 ? 50.868 36.491 -5.742 1.00 31.92 91 LEU A CA 1
ATOM 676 C C . LEU A 1 91 ? 52.291 36.840 -5.196 1.00 31.92 91 LEU A C 1
ATOM 678 O O . LEU A 1 91 ? 52.620 38.025 -5.265 1.00 31.92 91 LEU A O 1
ATOM 682 N N . PRO A 1 92 ? 53.175 35.925 -4.696 1.00 41.62 92 PRO A N 1
ATOM 683 C CA . PRO A 1 92 ? 53.470 34.622 -5.320 1.00 41.62 92 PRO A CA 1
ATOM 684 C C . PRO A 1 92 ? 54.026 33.456 -4.442 1.00 41.62 92 PRO A C 1
ATOM 686 O O . PRO A 1 92 ? 54.255 33.585 -3.247 1.00 41.62 92 PRO A O 1
ATOM 689 N N . GLU A 1 93 ? 54.188 32.314 -5.129 1.00 29.92 93 GLU A N 1
ATOM 690 C CA . GLU A 1 93 ? 55.270 31.288 -5.177 1.00 29.92 93 GLU A CA 1
ATOM 691 C C . GLU A 1 93 ? 56.231 30.947 -3.998 1.00 29.92 93 GLU A C 1
ATOM 693 O O . GLU A 1 93 ? 56.455 31.702 -3.058 1.00 29.92 93 GLU A O 1
ATOM 698 N N . ASP A 1 94 ? 56.861 29.769 -4.171 1.00 28.48 94 ASP A N 1
ATOM 699 C CA . ASP A 1 94 ? 57.981 29.146 -3.435 1.00 28.48 94 ASP A CA 1
ATOM 700 C C . ASP A 1 94 ? 57.721 28.613 -1.997 1.00 28.48 94 ASP A C 1
ATOM 702 O O . ASP A 1 94 ? 56.807 29.030 -1.293 1.00 28.48 94 ASP A O 1
ATOM 706 N N . ASP A 1 95 ? 58.434 27.585 -1.504 1.00 27.81 95 ASP A N 1
ATOM 707 C CA . ASP A 1 95 ? 59.697 26.991 -1.990 1.00 27.81 95 ASP A CA 1
ATOM 708 C C . ASP A 1 95 ? 59.738 25.431 -1.930 1.00 27.81 95 ASP A C 1
ATOM 710 O O . ASP A 1 95 ? 58.820 24.748 -1.472 1.00 27.81 95 ASP A O 1
ATOM 714 N N . GLN A 1 96 ? 60.842 24.875 -2.433 1.00 26.91 96 GLN A N 1
ATOM 715 C CA . GLN A 1 96 ? 61.213 23.473 -2.671 1.00 26.91 96 GLN A CA 1
ATOM 716 C C . GLN A 1 96 ? 61.289 22.614 -1.374 1.00 26.91 96 GLN A C 1
ATOM 718 O O . GLN A 1 96 ? 61.467 23.119 -0.269 1.00 26.91 96 GLN A O 1
ATOM 723 N N . SER A 1 97 ? 61.286 21.269 -1.402 1.00 28.00 97 SER A N 1
ATOM 724 C CA . SER A 1 97 ? 62.441 20.483 -1.888 1.00 28.00 97 SER A CA 1
ATOM 725 C C . SER A 1 97 ? 62.334 18.953 -1.636 1.00 28.00 97 SER A C 1
ATOM 727 O O . SER A 1 97 ? 61.633 18.513 -0.735 1.00 28.00 97 SER A O 1
ATOM 729 N N . THR A 1 98 ? 63.063 18.170 -2.456 1.00 25.77 98 THR A N 1
ATOM 730 C CA . THR A 1 98 ? 63.821 16.900 -2.196 1.00 25.77 98 THR A CA 1
ATOM 731 C C . THR A 1 98 ? 63.365 15.865 -1.133 1.00 25.77 98 THR A C 1
ATOM 733 O O . THR A 1 98 ? 63.052 16.223 -0.009 1.00 25.77 98 THR A O 1
ATOM 736 N N . SER A 1 99 ? 63.506 14.537 -1.314 1.00 27.48 99 SER A N 1
ATOM 737 C CA . SER A 1 99 ? 64.002 13.719 -2.449 1.00 27.48 99 SER A CA 1
ATOM 738 C C . SER A 1 99 ? 63.810 12.199 -2.217 1.00 27.48 99 SER A C 1
ATOM 740 O O . SER A 1 99 ? 63.701 11.755 -1.079 1.00 27.48 99 SER A O 1
ATOM 742 N N . ASN A 1 100 ? 63.889 11.418 -3.306 1.00 25.92 100 ASN A N 1
ATOM 743 C CA . ASN A 1 100 ? 64.124 9.958 -3.427 1.00 25.92 100 ASN A CA 1
ATOM 744 C C . ASN A 1 100 ? 64.858 9.279 -2.232 1.00 25.92 100 ASN A C 1
ATOM 746 O O . ASN A 1 100 ? 65.832 9.829 -1.725 1.00 25.92 100 ASN A O 1
ATOM 750 N N . ASN A 1 101 ? 64.552 8.028 -1.840 1.00 27.75 101 ASN A N 1
ATOM 751 C CA . ASN A 1 101 ? 65.022 6.830 -2.566 1.00 27.75 101 ASN A CA 1
ATOM 752 C C . ASN A 1 101 ? 64.461 5.472 -2.053 1.00 27.75 101 ASN A C 1
ATOM 754 O O . ASN A 1 101 ? 64.473 5.208 -0.858 1.00 27.75 101 ASN A O 1
ATOM 758 N N . GLN A 1 102 ? 64.112 4.603 -3.013 1.00 26.39 102 GLN A N 1
ATOM 759 C CA . GLN A 1 102 ? 64.513 3.182 -3.187 1.00 26.39 102 GLN A CA 1
ATOM 760 C C . GLN A 1 102 ? 64.350 2.116 -2.064 1.00 26.39 102 GLN A C 1
ATOM 762 O O . GLN A 1 102 ? 65.027 2.129 -1.041 1.00 26.39 102 GLN A O 1
ATOM 767 N N . GLU A 1 103 ? 63.566 1.076 -2.393 1.00 28.86 103 GLU A N 1
ATOM 768 C CA . GLU A 1 103 ? 63.696 -0.334 -1.941 1.00 28.86 103 GLU A CA 1
ATOM 769 C C . GLU A 1 103 ? 64.919 -1.029 -2.623 1.00 28.86 103 GLU A C 1
ATOM 771 O O . GLU A 1 103 ? 65.605 -0.341 -3.387 1.00 28.86 103 GLU A O 1
ATOM 776 N N . PRO A 1 104 ? 65.192 -2.364 -2.524 1.00 48.41 104 PRO A N 1
ATOM 777 C CA . PRO A 1 104 ? 64.619 -3.486 -1.733 1.00 48.41 104 PRO A CA 1
ATOM 778 C C . PRO A 1 104 ? 65.777 -4.227 -0.961 1.00 48.41 104 PRO A C 1
ATOM 780 O O . PRO A 1 104 ? 66.663 -3.499 -0.512 1.00 48.41 104 PRO A O 1
ATOM 783 N N . PRO A 1 105 ? 65.923 -5.581 -0.792 1.00 46.91 105 PRO A N 1
ATOM 784 C CA . PRO A 1 105 ? 65.027 -6.754 -0.954 1.00 46.91 105 PRO A CA 1
ATOM 785 C C . PRO A 1 105 ? 65.072 -7.884 0.138 1.00 46.91 105 PRO A C 1
ATOM 787 O O . PRO A 1 105 ? 66.021 -8.004 0.899 1.00 46.91 105 PRO A O 1
ATOM 790 N N . VAL A 1 106 ? 64.040 -8.758 0.119 1.00 29.72 106 VAL A N 1
ATOM 791 C CA . VAL A 1 106 ? 64.021 -10.261 0.229 1.00 29.72 106 VAL A CA 1
ATOM 792 C C . VAL A 1 106 ? 64.884 -11.017 1.280 1.00 29.72 106 VAL A C 1
ATOM 794 O O . VAL A 1 106 ? 66.101 -10.914 1.247 1.00 29.72 106 VAL A O 1
ATOM 797 N N . GLU A 1 107 ? 64.278 -11.929 2.083 1.00 27.84 107 GLU A N 1
ATOM 798 C CA . GLU A 1 107 ? 64.393 -13.425 1.965 1.00 27.84 107 GLU A CA 1
ATOM 799 C C . GLU A 1 107 ? 63.544 -14.220 3.018 1.00 27.84 107 GLU A C 1
ATOM 801 O O . GLU A 1 107 ? 62.964 -13.643 3.937 1.00 27.84 107 GLU A O 1
ATOM 806 N N . GLU A 1 108 ? 63.397 -15.551 2.853 1.00 28.91 108 GLU A N 1
ATOM 807 C CA . GLU A 1 108 ? 62.623 -16.483 3.710 1.00 28.91 108 GLU A CA 1
ATOM 808 C C . GLU A 1 108 ? 63.363 -16.967 4.988 1.00 28.91 108 GLU A C 1
ATOM 810 O O . GLU A 1 108 ? 64.589 -16.972 5.041 1.00 28.91 108 GLU A O 1
ATOM 815 N N . THR A 1 109 ? 62.654 -17.595 5.953 1.00 27.44 109 THR A N 1
ATOM 816 C CA . THR A 1 109 ? 62.808 -19.057 6.250 1.00 27.44 109 THR A CA 1
ATOM 817 C C . THR A 1 109 ? 61.883 -19.612 7.363 1.00 27.44 109 THR A C 1
ATOM 819 O O . THR A 1 109 ? 61.230 -18.893 8.110 1.00 27.44 109 THR A O 1
ATOM 822 N N . LYS A 1 110 ? 61.799 -20.954 7.447 1.00 29.31 110 LYS A N 1
ATOM 823 C CA . LYS A 1 110 ? 60.914 -21.768 8.320 1.00 29.31 110 LYS A CA 1
ATOM 824 C C . LYS A 1 110 ? 61.571 -22.159 9.662 1.00 29.31 110 LYS A C 1
ATOM 826 O O . LYS A 1 110 ? 62.757 -22.487 9.628 1.00 29.31 110 LYS A O 1
ATOM 831 N N . LYS A 1 111 ? 60.788 -22.364 10.751 1.00 27.41 111 LYS A N 1
ATOM 832 C CA . LYS A 1 111 ? 60.776 -23.596 11.618 1.00 27.41 111 LYS A CA 1
ATOM 833 C C . LYS A 1 111 ? 59.891 -23.521 12.893 1.00 27.41 111 LYS A C 1
ATOM 835 O O . LYS A 1 111 ? 59.586 -22.454 13.402 1.00 27.41 111 LYS A O 1
ATOM 840 N N . GLN A 1 112 ? 59.537 -24.705 13.414 1.00 27.77 112 GLN A N 1
ATOM 841 C CA . GLN A 1 112 ? 58.832 -25.032 14.678 1.00 27.77 112 GLN A CA 1
ATOM 842 C C . GLN A 1 112 ? 59.463 -26.321 15.291 1.00 27.77 112 GLN A C 1
ATOM 844 O O . GLN A 1 112 ? 60.226 -26.983 14.581 1.00 27.77 112 GLN A O 1
ATOM 849 N N . PRO A 1 113 ? 59.046 -26.837 16.478 1.00 59.00 113 PRO A N 1
ATOM 850 C CA . PRO A 1 113 ? 58.627 -26.154 17.712 1.00 59.00 113 PRO A CA 1
ATOM 851 C C . PRO A 1 113 ? 59.642 -26.419 18.867 1.00 59.00 113 PRO A C 1
ATOM 853 O O . PRO A 1 113 ? 60.528 -25.581 18.987 1.00 59.00 113 PRO A O 1
ATOM 856 N N . PRO A 1 114 ? 59.750 -27.576 19.586 1.00 52.22 114 PRO A N 1
ATOM 857 C CA . PRO A 1 114 ? 58.791 -28.508 20.229 1.00 52.22 114 PRO A CA 1
ATOM 858 C C . PRO A 1 114 ? 58.987 -28.700 21.773 1.00 52.22 114 PRO A C 1
ATOM 860 O O . PRO A 1 114 ? 60.028 -28.343 22.315 1.00 52.22 114 PRO A O 1
ATOM 863 N N . ARG A 1 115 ? 58.077 -29.488 22.407 1.00 28.80 115 ARG A N 1
ATOM 864 C CA . ARG A 1 115 ? 58.192 -30.340 23.647 1.00 28.80 115 ARG A CA 1
ATOM 865 C C . ARG A 1 115 ? 57.440 -29.871 24.913 1.00 28.80 115 ARG A C 1
ATOM 867 O O . ARG A 1 115 ? 57.320 -28.679 25.117 1.00 28.80 115 ARG A O 1
ATOM 874 N N . LYS A 1 116 ? 57.026 -30.729 25.878 1.00 29.95 116 LYS A N 1
ATOM 875 C CA . LYS A 1 116 ? 56.628 -32.180 26.015 1.00 29.95 116 LYS A CA 1
ATOM 876 C C . LYS A 1 116 ? 56.084 -32.339 27.472 1.00 29.95 116 LYS A C 1
ATOM 878 O O . LYS A 1 116 ? 56.651 -31.712 28.355 1.00 29.95 116 LYS A O 1
ATOM 883 N N . ARG A 1 117 ? 55.061 -33.147 27.810 1.00 28.00 117 ARG A N 1
ATOM 884 C CA . ARG A 1 117 ? 55.044 -34.586 28.247 1.00 28.00 117 ARG A CA 1
ATOM 885 C C . ARG A 1 117 ? 53.633 -34.848 28.865 1.00 28.00 117 ARG A C 1
ATOM 887 O O . ARG A 1 117 ? 53.059 -33.889 29.355 1.00 28.00 117 ARG A O 1
ATOM 894 N N . GLY A 1 118 ? 53.040 -36.049 28.950 1.00 26.67 118 GLY A N 1
ATOM 895 C CA . GLY A 1 118 ? 53.367 -37.369 28.383 1.00 26.67 118 GLY A CA 1
ATOM 896 C C . GLY A 1 118 ? 52.484 -38.524 28.941 1.00 26.67 118 GLY A C 1
ATOM 897 O O . GLY A 1 118 ? 52.091 -38.465 30.094 1.00 26.67 118 GLY A O 1
ATOM 898 N N . ASN A 1 119 ? 52.212 -39.529 28.086 1.00 28.62 119 ASN A N 1
ATOM 899 C CA . ASN A 1 119 ? 51.768 -40.949 28.234 1.00 28.62 119 ASN A CA 1
ATOM 900 C C . ASN A 1 119 ? 51.469 -41.594 29.620 1.00 28.62 119 ASN A C 1
ATOM 902 O O . ASN A 1 119 ? 52.082 -41.239 30.615 1.00 28.62 119 ASN A O 1
ATOM 906 N N . GLY A 1 120 ? 50.663 -42.674 29.719 1.00 26.20 120 GLY A N 1
ATOM 907 C CA . GLY A 1 120 ? 50.063 -43.558 28.683 1.00 26.20 120 GLY A CA 1
ATOM 908 C C . GLY A 1 120 ? 49.020 -44.562 29.255 1.00 26.20 120 GLY A C 1
ATOM 909 O O . GLY A 1 120 ? 48.906 -44.662 30.467 1.00 26.20 120 GLY A O 1
ATOM 910 N N . ASN A 1 121 ? 48.121 -45.180 28.461 1.00 29.08 121 ASN A N 1
ATOM 911 C CA . ASN A 1 121 ? 48.289 -46.381 27.589 1.0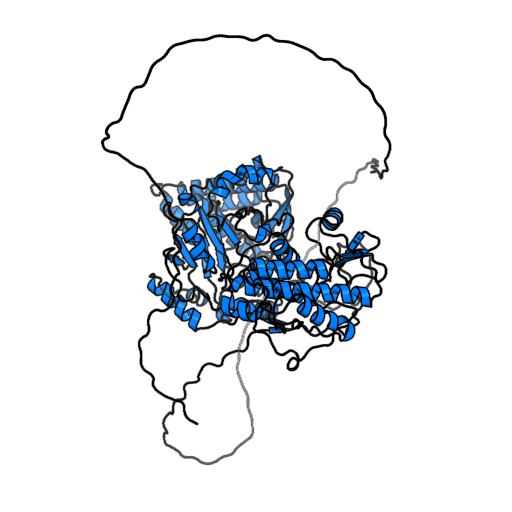0 29.08 121 ASN A CA 1
ATOM 912 C C . ASN A 1 121 ? 48.366 -47.705 28.413 1.00 29.08 121 ASN A C 1
ATOM 914 O O . ASN A 1 121 ? 49.136 -47.744 29.363 1.00 29.08 121 ASN A O 1
ATOM 918 N N . ARG A 1 122 ? 47.654 -48.828 28.170 1.00 29.44 122 ARG A N 1
ATOM 919 C CA . ARG A 1 122 ? 47.104 -49.533 26.965 1.00 29.44 122 ARG A CA 1
ATOM 920 C C . ARG A 1 122 ? 45.697 -50.155 27.289 1.00 29.44 122 ARG A C 1
ATOM 922 O O . ARG A 1 122 ? 45.243 -49.928 28.401 1.00 29.44 122 ARG A O 1
ATOM 929 N N . THR A 1 123 ? 44.920 -50.906 26.478 1.00 24.73 123 THR A N 1
ATOM 930 C CA . THR A 1 123 ? 45.122 -51.870 25.349 1.00 24.73 123 THR A CA 1
ATOM 931 C C . THR A 1 123 ? 43.935 -51.918 24.342 1.00 24.73 123 THR A C 1
ATOM 933 O O . THR A 1 123 ? 42.895 -51.314 24.575 1.00 24.73 123 THR A O 1
ATOM 936 N N . ALA A 1 124 ? 44.086 -52.657 23.224 1.00 24.88 124 ALA A N 1
ATOM 937 C CA . ALA A 1 124 ? 43.057 -52.968 22.199 1.00 24.88 124 ALA A CA 1
ATOM 938 C C . ALA A 1 124 ? 42.430 -54.390 22.424 1.00 24.88 124 ALA A C 1
ATOM 940 O O . ALA A 1 124 ? 42.744 -54.991 23.450 1.00 24.88 124 ALA A O 1
ATOM 941 N N . THR A 1 125 ? 41.545 -55.016 21.613 1.00 25.64 125 THR A N 1
ATOM 942 C CA . THR A 1 125 ? 41.248 -54.949 20.147 1.00 25.64 125 THR A CA 1
ATOM 943 C C . THR A 1 125 ? 39.751 -55.374 19.845 1.00 25.64 125 THR A C 1
ATOM 945 O O . THR A 1 125 ? 38.960 -55.247 20.776 1.00 25.64 125 THR A O 1
ATOM 948 N N . PRO A 1 126 ? 39.223 -55.739 18.630 1.00 38.12 126 PRO A N 1
ATOM 949 C CA . PRO A 1 126 ? 37.992 -55.085 18.117 1.00 38.12 126 PRO A CA 1
ATOM 950 C C . PRO A 1 126 ? 36.823 -55.993 17.603 1.00 38.12 126 PRO A C 1
ATOM 952 O O . PRO A 1 126 ? 36.855 -57.214 17.706 1.00 38.12 126 PRO A O 1
ATOM 955 N N . ASN A 1 127 ? 35.862 -55.358 16.897 1.00 24.39 127 ASN A N 1
ATOM 956 C CA . ASN A 1 127 ? 34.927 -55.884 15.866 1.00 24.39 127 ASN A CA 1
ATOM 957 C C . ASN A 1 127 ? 33.631 -56.647 16.257 1.00 24.39 127 ASN A C 1
ATOM 959 O O . ASN A 1 127 ? 33.654 -57.866 16.414 1.00 24.39 127 ASN A O 1
ATOM 963 N N . LYS A 1 128 ? 32.455 -55.995 16.084 1.00 24.62 128 LYS A N 1
ATOM 964 C CA . LYS A 1 128 ? 31.521 -56.259 14.944 1.00 24.62 128 LYS A CA 1
ATOM 965 C C . LYS A 1 128 ? 30.265 -55.353 14.894 1.00 24.62 128 LYS A C 1
ATOM 967 O O . LYS A 1 128 ? 29.846 -54.762 15.879 1.00 24.62 128 LYS A O 1
ATOM 972 N N . LYS A 1 129 ? 29.681 -55.279 13.687 1.00 25.47 129 LYS A N 1
ATOM 973 C CA . LYS A 1 129 ? 28.499 -54.498 13.248 1.00 25.47 129 LYS A CA 1
ATOM 974 C C . LYS A 1 129 ? 27.228 -54.718 14.096 1.00 25.47 129 LYS A C 1
ATOM 976 O O . LYS A 1 129 ? 26.938 -55.855 14.463 1.00 25.47 129 LYS A O 1
ATOM 981 N N . ARG A 1 130 ? 26.354 -53.701 14.195 1.00 24.75 130 ARG A N 1
ATOM 982 C CA . ARG A 1 130 ? 24.898 -53.885 14.409 1.00 24.75 130 ARG A CA 1
ATOM 983 C C . ARG A 1 130 ? 24.083 -52.905 13.546 1.00 24.75 130 ARG A C 1
ATOM 985 O O . ARG A 1 130 ? 24.596 -51.861 13.161 1.00 24.75 130 ARG A O 1
ATOM 992 N N . LYS A 1 131 ? 22.867 -53.307 13.153 1.00 24.66 131 LYS A N 1
ATOM 993 C CA . LYS A 1 131 ? 22.032 -52.639 12.133 1.00 24.66 131 LYS A CA 1
ATOM 994 C C . LYS A 1 131 ? 21.266 -51.413 12.656 1.00 24.66 131 LYS A C 1
ATOM 996 O O . LYS A 1 131 ? 21.052 -51.268 13.856 1.00 24.66 131 LYS A O 1
ATOM 1001 N N . THR A 1 132 ? 20.816 -50.600 11.701 1.00 23.81 132 THR A N 1
ATOM 1002 C CA . THR A 1 132 ? 19.855 -49.498 11.837 1.00 23.81 132 THR A CA 1
ATOM 1003 C C . THR A 1 132 ? 18.545 -49.904 12.520 1.00 23.81 132 THR A C 1
ATOM 1005 O O . THR A 1 132 ? 18.119 -51.060 12.463 1.00 23.81 132 THR A O 1
ATOM 1008 N N . ARG A 1 133 ? 17.857 -48.915 13.101 1.00 24.33 133 ARG A N 1
ATOM 1009 C CA . ARG A 1 133 ? 16.408 -48.959 13.322 1.00 24.33 133 ARG A CA 1
ATOM 1010 C C . ARG A 1 133 ? 15.848 -47.556 13.111 1.00 24.33 133 ARG A C 1
ATOM 1012 O O . ARG A 1 133 ? 16.305 -46.622 13.762 1.00 24.33 133 ARG A O 1
ATOM 1019 N N . ASP A 1 134 ? 14.928 -47.430 12.165 1.00 26.52 134 ASP A N 1
ATOM 1020 C CA . ASP A 1 134 ? 14.417 -46.136 11.721 1.00 26.52 134 ASP A CA 1
ATOM 1021 C C . ASP A 1 134 ? 13.477 -45.494 12.756 1.00 26.52 134 ASP A C 1
ATOM 1023 O O . ASP A 1 134 ? 12.876 -46.187 13.587 1.00 26.52 134 ASP A O 1
ATOM 1027 N N . ARG A 1 135 ? 13.362 -44.164 12.712 1.00 25.80 135 ARG A N 1
ATOM 1028 C CA . ARG A 1 135 ? 12.413 -43.386 13.513 1.00 25.80 135 ARG A CA 1
ATOM 1029 C C . ARG A 1 135 ? 12.121 -42.043 12.840 1.00 25.80 135 ARG A C 1
ATOM 1031 O O . ARG A 1 135 ? 12.695 -41.008 13.182 1.00 25.80 135 ARG A O 1
ATOM 1038 N N . THR A 1 136 ? 11.170 -42.079 11.913 1.00 26.64 136 THR A N 1
ATOM 1039 C CA . THR A 1 136 ? 10.530 -40.902 11.323 1.00 26.64 136 THR A CA 1
ATOM 1040 C C . THR A 1 136 ? 10.049 -39.944 12.419 1.00 26.64 136 THR A C 1
ATOM 1042 O O . THR A 1 136 ? 9.243 -40.291 13.286 1.00 26.64 136 THR A O 1
ATOM 1045 N N . LYS A 1 137 ? 10.564 -38.711 12.406 1.00 27.89 137 LYS A N 1
ATOM 1046 C CA . LYS A 1 137 ? 10.071 -37.634 13.271 1.00 27.89 137 LYS A CA 1
ATOM 1047 C C . LYS A 1 137 ? 8.832 -37.027 12.614 1.00 27.89 137 LYS A C 1
ATOM 1049 O O . LYS A 1 137 ? 8.950 -36.467 11.529 1.00 27.89 137 LYS A O 1
ATOM 1054 N N . LYS A 1 138 ? 7.672 -37.073 13.281 1.00 25.14 138 LYS A N 1
ATOM 1055 C CA . LYS A 1 138 ? 6.563 -36.165 12.937 1.00 25.14 138 LYS A CA 1
ATOM 1056 C C . LYS A 1 138 ? 7.062 -34.709 13.083 1.00 25.14 138 LYS A C 1
ATOM 1058 O O . LYS A 1 138 ? 7.845 -34.459 14.010 1.00 25.14 138 LYS A O 1
ATOM 1063 N N . PRO A 1 139 ? 6.654 -33.763 12.214 1.00 27.17 139 PRO A N 1
ATOM 1064 C CA . PRO A 1 139 ? 7.054 -32.363 12.339 1.00 27.17 139 PRO A CA 1
ATOM 1065 C C . PRO A 1 139 ? 6.696 -31.790 13.714 1.00 27.17 139 PRO A C 1
ATOM 1067 O O . PRO A 1 139 ? 5.659 -32.124 14.291 1.00 27.17 139 PRO A O 1
ATOM 1070 N N . LYS A 1 140 ? 7.544 -30.903 14.247 1.00 27.44 140 LYS A N 1
ATOM 1071 C CA . LYS A 1 140 ? 7.141 -30.056 15.374 1.00 27.44 140 LYS A CA 1
ATOM 1072 C C . LYS A 1 140 ? 6.226 -28.968 14.829 1.00 27.44 140 LYS A C 1
ATOM 1074 O O . LYS A 1 140 ? 6.664 -28.190 13.994 1.00 27.44 140 LYS A O 1
ATOM 1079 N N . VAL A 1 141 ? 5.008 -28.875 15.353 1.00 28.19 141 VAL A N 1
ATOM 1080 C CA . VAL A 1 141 ? 4.180 -27.680 15.169 1.00 28.19 141 VAL A CA 1
ATOM 1081 C C . VAL A 1 141 ? 4.847 -26.534 15.933 1.00 28.19 141 VAL A C 1
ATOM 1083 O O . VAL A 1 141 ? 4.964 -26.587 17.162 1.00 28.19 141 VAL A O 1
ATOM 1086 N N . THR A 1 142 ? 5.341 -25.534 15.205 1.00 36.84 142 THR A N 1
ATOM 1087 C CA . THR A 1 142 ? 5.872 -24.290 15.773 1.00 36.84 142 THR A CA 1
ATOM 1088 C C . THR A 1 142 ? 4.742 -23.524 16.469 1.00 36.84 142 THR A C 1
ATOM 1090 O O . THR A 1 142 ? 3.569 -23.678 16.130 1.00 36.84 142 THR A O 1
ATOM 1093 N N . LYS A 1 143 ? 5.064 -22.725 17.491 1.00 35.34 143 LYS A N 1
ATOM 1094 C CA . LYS A 1 143 ? 4.076 -21.821 18.102 1.00 35.34 143 LYS A CA 1
ATOM 1095 C C . LYS A 1 143 ? 4.051 -20.512 17.307 1.00 35.34 143 LYS A C 1
ATOM 1097 O O . LYS A 1 143 ? 5.147 -20.069 16.978 1.00 35.34 143 LYS A O 1
ATOM 1102 N N . PRO A 1 144 ? 2.877 -19.881 17.100 1.00 45.09 144 PRO A N 1
ATOM 1103 C CA . PRO A 1 144 ? 2.786 -18.598 16.412 1.00 45.09 144 PRO A CA 1
ATOM 1104 C C . PRO A 1 144 ? 3.720 -17.539 17.000 1.00 45.09 144 PRO A C 1
ATOM 1106 O O . PRO A 1 144 ? 3.800 -17.384 18.228 1.00 45.09 144 PRO A O 1
ATOM 1109 N N . GLN A 1 145 ? 4.383 -16.810 16.109 1.00 57.16 145 GLN A N 1
ATOM 1110 C CA . GLN A 1 145 ? 5.212 -15.647 16.377 1.00 57.16 145 GLN A CA 1
ATOM 1111 C C . GLN A 1 145 ? 4.413 -14.569 17.105 1.00 57.16 145 GLN A C 1
ATOM 1113 O O . GLN A 1 145 ? 3.217 -14.372 16.884 1.00 57.16 145 GLN A O 1
ATOM 1118 N N . LYS A 1 146 ? 5.090 -13.886 18.028 1.00 58.22 146 LYS A N 1
ATOM 1119 C CA . LYS A 1 146 ? 4.488 -12.949 18.977 1.00 58.22 146 LYS A CA 1
ATOM 1120 C C . LYS A 1 146 ? 5.358 -11.716 19.124 1.00 58.22 146 LYS A C 1
ATOM 1122 O O . LYS A 1 146 ? 6.439 -11.798 19.704 1.00 58.22 146 LYS A O 1
ATOM 1127 N N . LEU A 1 147 ? 4.827 -10.571 18.717 1.00 55.22 147 LEU A N 1
ATOM 1128 C CA . LEU A 1 147 ? 5.286 -9.293 19.241 1.00 55.22 147 LEU A CA 1
ATOM 1129 C C . LEU A 1 147 ? 4.740 -9.159 20.674 1.00 55.22 147 LEU A C 1
ATOM 1131 O O . LEU A 1 147 ? 3.562 -9.427 20.898 1.00 55.22 147 LEU A O 1
ATOM 1135 N N . THR A 1 148 ? 5.560 -8.765 21.651 1.00 49.12 148 THR A N 1
ATOM 1136 C CA . THR A 1 148 ? 5.128 -8.574 23.052 1.00 49.12 148 THR A CA 1
ATOM 1137 C C . THR A 1 148 ? 5.708 -7.284 23.623 1.00 49.12 148 THR A C 1
ATOM 1139 O O . THR A 1 148 ? 6.930 -7.145 23.682 1.00 49.12 148 THR A O 1
ATOM 1142 N N . ILE A 1 149 ? 4.868 -6.373 24.121 1.00 39.50 149 ILE A N 1
ATOM 1143 C CA . ILE A 1 149 ? 5.343 -5.178 24.840 1.00 39.50 149 ILE A CA 1
ATOM 1144 C C . ILE A 1 149 ? 5.410 -5.452 26.349 1.00 39.50 149 ILE A C 1
ATOM 1146 O O . ILE A 1 149 ? 4.436 -5.904 26.950 1.00 39.50 149 ILE A O 1
ATOM 1150 N N . GLN A 1 150 ? 6.540 -5.124 26.984 1.00 33.06 150 GLN A N 1
ATOM 1151 C CA . GLN A 1 150 ? 6.639 -5.072 28.447 1.00 33.06 150 GLN A CA 1
ATOM 1152 C C . GLN A 1 150 ? 5.884 -3.842 28.981 1.00 33.06 150 GLN A C 1
ATOM 1154 O O . GLN A 1 150 ? 6.086 -2.731 28.494 1.00 33.06 150 GLN A O 1
ATOM 1159 N N . ASN A 1 151 ? 5.023 -4.021 29.987 1.00 32.97 151 ASN A N 1
ATOM 1160 C CA . ASN A 1 151 ? 4.229 -2.923 30.549 1.00 32.97 151 ASN A CA 1
ATOM 1161 C C . ASN A 1 151 ? 5.122 -1.865 31.227 1.00 32.97 151 ASN A C 1
ATOM 1163 O O . ASN A 1 151 ? 5.639 -2.090 32.321 1.00 32.97 151 ASN A O 1
ATOM 1167 N N . ASP A 1 152 ? 5.234 -0.685 30.613 1.00 36.59 152 ASP A N 1
ATOM 1168 C CA . ASP A 1 152 ? 6.053 0.455 31.067 1.00 36.59 152 ASP A CA 1
ATOM 1169 C C . ASP A 1 152 ? 5.428 1.209 32.279 1.00 36.59 152 ASP A C 1
ATOM 1171 O O . ASP A 1 152 ? 5.506 2.429 32.404 1.00 36.59 152 ASP A O 1
ATOM 1175 N N . GLU A 1 153 ? 4.802 0.488 33.222 1.00 35.41 153 GLU A N 1
ATOM 1176 C CA . GLU A 1 153 ? 4.218 1.058 34.455 1.00 35.41 153 GLU A CA 1
ATOM 1177 C C . GLU A 1 153 ? 5.270 1.442 35.514 1.00 35.41 153 GLU A C 1
ATOM 1179 O O . GLU A 1 153 ? 4.939 2.050 36.533 1.00 35.41 153 GLU A O 1
ATOM 1184 N N . LYS A 1 154 ? 6.551 1.114 35.290 1.00 27.72 154 LYS A N 1
ATOM 1185 C CA . LYS A 1 154 ? 7.671 1.472 36.179 1.00 27.72 154 LYS A CA 1
ATOM 1186 C C . LYS A 1 154 ? 8.885 2.019 35.429 1.00 27.72 154 LYS A C 1
ATOM 1188 O O . LYS A 1 154 ? 10.008 1.554 35.624 1.00 27.72 154 LYS A O 1
ATOM 1193 N N . ARG A 1 155 ? 8.686 3.065 34.619 1.00 26.33 155 ARG A N 1
ATOM 1194 C CA . ARG A 1 155 ? 9.809 3.851 34.088 1.00 26.33 155 ARG A CA 1
ATOM 1195 C C . ARG A 1 155 ? 9.520 5.351 34.057 1.00 26.33 155 ARG A C 1
ATOM 1197 O O . ARG A 1 155 ? 8.957 5.879 33.105 1.00 26.33 155 ARG A O 1
ATOM 1204 N N . SER A 1 156 ? 9.984 6.063 35.084 1.00 32.28 156 SER A N 1
ATOM 1205 C CA . SER A 1 156 ? 10.044 7.531 35.123 1.00 32.28 156 SER A CA 1
ATOM 1206 C C . SER A 1 156 ? 11.140 8.064 34.188 1.00 32.28 156 SER A C 1
ATOM 1208 O O . SER A 1 156 ? 12.152 8.626 34.609 1.00 32.28 156 SER A O 1
ATOM 1210 N N . ARG A 1 157 ? 10.947 7.879 32.879 1.00 31.92 157 ARG A N 1
ATOM 1211 C CA . ARG A 1 157 ? 11.757 8.537 31.850 1.00 31.92 157 ARG A CA 1
ATOM 1212 C C . ARG A 1 157 ? 11.443 10.036 31.869 1.00 31.92 157 ARG A C 1
ATOM 1214 O O . ARG A 1 157 ? 10.343 10.438 31.499 1.00 31.92 157 ARG A O 1
ATOM 1221 N N . LYS A 1 158 ? 12.419 10.862 32.269 1.00 28.12 158 LYS A N 1
ATOM 1222 C CA . LYS A 1 158 ? 12.430 12.286 31.895 1.00 28.12 158 LYS A CA 1
ATOM 1223 C C . LYS A 1 158 ? 12.346 12.377 30.358 1.00 28.12 158 LYS A C 1
ATOM 1225 O O . LYS A 1 158 ? 12.930 11.516 29.693 1.00 28.12 158 LYS A O 1
ATOM 1230 N N . PRO A 1 159 ? 11.631 13.360 29.789 1.00 27.72 159 PRO A N 1
ATOM 1231 C CA . PRO A 1 159 ? 11.499 13.468 28.341 1.00 27.72 159 PRO A CA 1
ATOM 1232 C C . PRO A 1 159 ? 12.865 13.705 27.686 1.00 27.72 159 PRO A C 1
ATOM 1234 O O . PRO A 1 159 ? 13.632 14.552 28.142 1.00 27.72 159 PRO A O 1
ATOM 1237 N N . LYS A 1 160 ? 13.144 12.989 26.591 1.00 26.95 160 LYS A N 1
ATOM 1238 C CA . LYS A 1 160 ? 14.039 13.513 25.553 1.00 26.95 160 LYS A CA 1
ATOM 1239 C C . LYS A 1 160 ? 13.225 14.509 24.709 1.00 26.95 160 LYS A C 1
ATOM 1241 O O . LYS A 1 160 ? 12.051 14.224 24.462 1.00 26.95 160 LYS A O 1
ATOM 1246 N N . PRO A 1 161 ? 13.794 15.651 24.290 1.00 26.08 161 PRO A N 1
ATOM 1247 C CA . PRO A 1 161 ? 13.103 16.576 23.399 1.00 26.08 161 PRO A CA 1
ATOM 1248 C C . PRO A 1 161 ? 12.891 15.945 22.016 1.00 26.08 161 PRO A C 1
ATOM 1250 O O . PRO A 1 161 ? 13.655 15.079 21.589 1.00 26.08 161 PRO A O 1
ATOM 1253 N N . SER A 1 162 ? 11.848 16.388 21.316 1.00 27.56 162 SER A N 1
ATOM 1254 C CA . SER A 1 162 ? 11.650 16.078 19.899 1.00 27.56 162 SER A CA 1
ATOM 1255 C C . SER A 1 16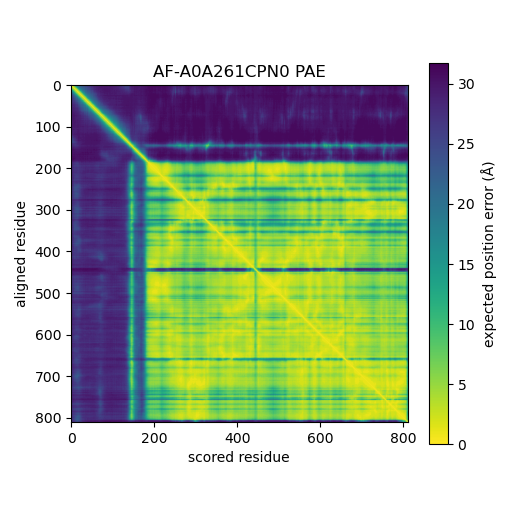2 ? 12.596 16.910 19.042 1.00 27.56 162 SER A C 1
ATOM 1257 O O . SER A 1 162 ? 12.699 18.112 19.276 1.00 27.56 162 SER A O 1
ATOM 1259 N N . VAL A 1 163 ? 13.190 16.310 18.010 1.00 26.19 163 VAL A N 1
ATOM 1260 C CA . VAL A 1 163 ? 13.897 17.066 16.969 1.00 26.19 163 VAL A CA 1
ATOM 1261 C C . VAL A 1 163 ? 12.885 17.942 16.223 1.00 26.19 163 VAL A C 1
ATOM 1263 O O . VAL A 1 163 ? 11.972 17.438 15.567 1.00 26.19 163 VAL A O 1
ATOM 1266 N N . ALA A 1 164 ? 13.032 19.253 16.384 1.00 26.25 164 ALA A N 1
ATOM 1267 C CA . ALA A 1 164 ? 12.661 20.251 15.388 1.00 26.25 164 ALA A CA 1
ATOM 1268 C C . ALA A 1 164 ? 13.946 20.674 14.648 1.00 26.25 164 ALA A C 1
ATOM 1270 O O . ALA A 1 164 ? 15.035 20.233 15.025 1.00 26.25 164 ALA A O 1
ATOM 1271 N N . ALA A 1 165 ? 13.832 21.496 13.603 1.00 25.20 165 ALA A N 1
ATOM 1272 C CA . ALA A 1 165 ? 15.007 22.040 12.922 1.00 25.20 165 ALA A CA 1
ATOM 1273 C C . ALA A 1 165 ? 15.889 22.854 13.900 1.00 25.20 165 ALA A C 1
ATOM 1275 O O . ALA A 1 165 ? 15.342 23.488 14.808 1.00 25.20 165 ALA A O 1
ATOM 1276 N N . PRO A 1 166 ? 17.226 22.821 13.758 1.00 27.67 166 PRO A N 1
ATOM 1277 C CA . PRO A 1 166 ? 18.123 23.539 14.653 1.00 27.67 166 PRO A CA 1
ATOM 1278 C C . PRO A 1 166 ? 18.235 25.018 14.268 1.00 27.67 166 PRO A C 1
ATOM 1280 O O . PRO A 1 166 ? 18.739 25.350 13.199 1.00 27.67 166 PRO A O 1
ATOM 1283 N N . GLU A 1 167 ? 17.861 25.897 15.192 1.00 26.81 167 GLU A N 1
ATOM 1284 C CA . GLU A 1 167 ? 18.510 27.203 15.325 1.00 26.81 167 GLU A CA 1
ATOM 1285 C C . GLU A 1 167 ? 19.575 27.120 16.429 1.00 26.81 167 GLU A C 1
ATOM 1287 O O . GLU A 1 167 ? 19.565 26.206 17.261 1.00 26.81 167 GLU A O 1
ATOM 1292 N N . ASN A 1 168 ? 20.549 28.028 16.391 1.00 36.00 168 ASN A N 1
ATOM 1293 C CA . ASN A 1 168 ? 21.753 27.943 17.215 1.00 36.00 168 ASN A CA 1
ATOM 1294 C C . ASN A 1 168 ? 21.469 28.158 18.708 1.00 36.00 168 ASN A C 1
ATOM 1296 O O . ASN A 1 168 ? 20.914 29.189 19.069 1.00 36.00 168 ASN A O 1
ATOM 1300 N N . ASP A 1 169 ? 22.018 27.293 19.570 1.00 28.31 169 ASP A N 1
ATOM 1301 C CA . ASP A 1 169 ? 22.913 27.786 20.627 1.00 28.31 169 ASP A CA 1
ATOM 1302 C C . ASP A 1 169 ? 23.832 26.698 21.220 1.00 28.31 169 ASP A C 1
ATOM 1304 O O . ASP A 1 169 ? 23.560 25.498 21.118 1.00 28.31 169 ASP A O 1
ATOM 1308 N N . LYS A 1 170 ? 24.959 27.113 21.816 1.00 35.22 170 LYS A N 1
ATOM 1309 C CA . LYS A 1 170 ? 26.045 26.209 22.259 1.00 35.22 170 LYS A CA 1
ATOM 1310 C C . LYS A 1 170 ? 25.931 25.809 23.735 1.00 35.22 170 LYS A C 1
ATOM 1312 O O . LYS A 1 170 ? 25.971 26.670 24.609 1.00 35.22 170 LYS A O 1
ATOM 1317 N N . VAL A 1 171 ? 25.930 24.503 24.026 1.00 28.39 171 VAL A N 1
ATOM 1318 C CA . VAL A 1 171 ? 26.183 23.952 25.375 1.00 28.39 171 VAL A CA 1
ATOM 1319 C C . VAL A 1 171 ? 27.003 22.662 25.273 1.00 28.39 171 VAL A C 1
ATOM 1321 O O . VAL A 1 171 ? 26.594 21.720 24.594 1.00 28.39 171 VAL A O 1
ATOM 1324 N N . ASP A 1 172 ? 28.143 22.603 25.965 1.00 33.41 172 ASP A N 1
ATOM 1325 C CA . ASP A 1 172 ? 29.068 21.466 25.913 1.00 33.41 172 ASP A CA 1
ATOM 1326 C C . ASP A 1 172 ? 28.524 20.187 26.576 1.00 33.41 172 ASP A C 1
ATOM 1328 O O . ASP A 1 172 ? 27.944 20.204 27.666 1.00 33.41 172 ASP A O 1
ATOM 1332 N N . VAL A 1 173 ? 28.790 19.042 25.939 1.00 28.89 173 VAL A N 1
ATOM 1333 C CA . VAL A 1 173 ? 28.503 17.689 26.443 1.00 28.89 173 VAL A CA 1
ATOM 1334 C C . VAL A 1 173 ? 29.751 16.817 26.217 1.00 28.89 173 VAL A C 1
ATOM 1336 O O . VAL A 1 173 ? 30.380 16.958 25.169 1.00 28.89 173 VAL A O 1
ATOM 1339 N N . PRO A 1 174 ? 30.155 15.929 27.154 1.00 27.92 174 PRO A N 1
ATOM 1340 C CA . PRO A 1 174 ? 31.448 15.245 27.067 1.00 27.92 174 PRO A CA 1
ATOM 1341 C C . PRO A 1 174 ? 31.623 14.395 25.803 1.00 27.92 174 PRO A C 1
ATOM 1343 O O . PRO A 1 174 ? 30.774 13.561 25.478 1.00 27.92 174 PRO A O 1
ATOM 1346 N N . THR A 1 175 ? 32.763 14.567 25.136 1.00 27.72 175 THR A N 1
ATOM 1347 C CA . THR A 1 175 ? 33.132 13.851 23.913 1.00 27.72 175 THR A CA 1
ATOM 1348 C C . THR A 1 175 ? 33.251 12.345 24.139 1.00 27.72 175 THR A C 1
ATOM 1350 O O . THR A 1 175 ? 34.094 11.858 24.894 1.00 27.72 175 THR A O 1
ATOM 1353 N N . VAL A 1 176 ? 32.446 11.583 23.399 1.00 34.03 176 VAL A N 1
ATOM 1354 C CA . VAL A 1 176 ? 32.800 10.206 23.043 1.00 34.03 176 VAL A CA 1
ATOM 1355 C C . VAL A 1 176 ? 33.882 10.300 21.969 1.00 34.03 176 VAL A C 1
ATOM 1357 O O . VAL A 1 176 ? 33.671 10.959 20.956 1.00 34.03 176 VAL A O 1
ATOM 1360 N N . ASN A 1 177 ? 35.028 9.646 22.169 1.00 30.73 177 ASN A N 1
ATOM 1361 C CA . ASN A 1 177 ? 36.101 9.607 21.170 1.00 30.73 177 ASN A CA 1
ATOM 1362 C C . ASN A 1 177 ? 35.721 8.713 19.977 1.00 30.73 177 ASN A C 1
ATOM 1364 O O . ASN A 1 177 ? 36.203 7.588 19.840 1.00 30.73 177 ASN A O 1
ATOM 1368 N N . THR A 1 178 ? 34.877 9.228 19.088 1.00 35.38 178 THR A N 1
ATOM 1369 C CA . THR A 1 178 ? 34.848 8.801 17.690 1.00 35.38 178 THR A CA 1
ATOM 1370 C C . THR A 1 178 ? 36.113 9.323 17.018 1.00 35.38 178 THR A C 1
ATOM 1372 O O . THR A 1 178 ? 36.292 10.536 16.904 1.00 35.38 178 THR A O 1
ATOM 1375 N N . CYS A 1 179 ? 37.003 8.436 16.564 1.00 29.81 179 CYS A N 1
ATOM 1376 C CA . CYS A 1 179 ? 38.037 8.857 15.622 1.00 29.81 179 CYS A CA 1
ATOM 1377 C C . CYS A 1 179 ? 37.345 9.432 14.377 1.00 29.81 179 CYS A C 1
ATOM 1379 O O . CYS A 1 179 ? 36.464 8.752 13.841 1.00 29.81 179 CYS A O 1
ATOM 1381 N N . PRO A 1 180 ? 37.726 10.628 13.892 1.00 34.28 180 PRO A N 1
ATOM 1382 C CA . PRO A 1 180 ? 37.259 11.082 12.593 1.00 34.28 180 PRO A CA 1
ATOM 1383 C C . PRO A 1 180 ? 37.726 10.063 11.551 1.00 34.28 180 PRO A C 1
ATOM 1385 O O . PRO A 1 180 ? 38.911 9.715 11.502 1.00 34.28 180 PRO A O 1
ATOM 1388 N N . LYS A 1 181 ? 36.801 9.552 10.733 1.00 49.53 181 LYS A N 1
ATOM 1389 C CA . LYS A 1 181 ? 37.198 8.796 9.544 1.00 49.53 181 LYS A CA 1
ATOM 1390 C C . LYS A 1 181 ? 37.973 9.753 8.640 1.00 49.53 181 LYS A C 1
ATOM 1392 O O . LYS A 1 181 ? 37.552 10.887 8.428 1.00 49.53 181 LYS A O 1
ATOM 1397 N N . SER A 1 182 ? 39.121 9.309 8.140 1.00 49.50 182 SER A N 1
ATOM 1398 C CA . SER A 1 182 ? 39.900 10.072 7.167 1.00 49.50 182 SER A CA 1
ATOM 1399 C C . SER A 1 182 ? 39.047 10.385 5.940 1.00 49.50 182 SER A C 1
ATOM 1401 O O . SER A 1 182 ? 38.319 9.507 5.477 1.00 49.50 182 SER A O 1
ATOM 1403 N N . ALA A 1 183 ? 39.179 11.595 5.391 1.00 56.12 183 ALA A N 1
ATOM 1404 C CA . ALA A 1 183 ? 38.548 11.950 4.122 1.00 56.12 183 ALA A CA 1
ATOM 1405 C C . ALA A 1 183 ? 38.872 10.891 3.043 1.00 56.12 183 ALA A C 1
ATOM 1407 O O . ALA A 1 183 ? 40.017 10.424 3.000 1.00 56.12 183 ALA A O 1
ATOM 1408 N N . PRO A 1 184 ? 37.901 10.509 2.187 1.00 61.31 184 PRO A N 1
ATOM 1409 C CA . PRO A 1 184 ? 38.048 9.374 1.281 1.00 61.31 184 PRO A CA 1
ATOM 1410 C C . PRO A 1 184 ? 39.275 9.529 0.384 1.00 61.31 184 PRO A C 1
ATOM 1412 O O . PRO A 1 184 ? 39.504 10.587 -0.220 1.00 61.31 184 PRO A O 1
ATOM 1415 N N . THR A 1 185 ? 40.073 8.464 0.321 1.00 68.38 185 THR A N 1
ATOM 1416 C CA . THR A 1 185 ? 41.366 8.449 -0.365 1.00 68.38 185 THR A CA 1
ATOM 1417 C C . THR A 1 185 ? 41.207 8.685 -1.866 1.00 68.38 185 THR A C 1
ATOM 1419 O O . THR A 1 185 ? 40.145 8.470 -2.455 1.00 68.38 185 THR A O 1
ATOM 1422 N N . SER A 1 186 ? 42.295 9.080 -2.531 1.00 73.81 186 SER A N 1
ATOM 1423 C CA . SER A 1 186 ? 42.324 9.196 -3.995 1.00 73.81 186 SER A CA 1
ATOM 1424 C C . SER A 1 186 ? 41.902 7.892 -4.688 1.00 73.81 186 SER A C 1
ATOM 1426 O O . SER A 1 186 ? 41.183 7.940 -5.683 1.00 73.81 186 SER A O 1
ATOM 1428 N N . ALA A 1 187 ? 42.268 6.732 -4.133 1.00 78.12 187 ALA A N 1
ATOM 1429 C CA . ALA A 1 187 ? 41.862 5.423 -4.640 1.00 78.12 187 ALA A CA 1
ATOM 1430 C C . ALA A 1 187 ? 40.349 5.164 -4.494 1.00 78.12 187 ALA A C 1
ATOM 1432 O O . ALA A 1 187 ? 39.724 4.648 -5.422 1.00 78.12 187 ALA A O 1
ATOM 1433 N N . GLU A 1 188 ? 39.741 5.548 -3.368 1.00 78.75 188 GLU A N 1
ATOM 1434 C CA . GLU A 1 188 ? 38.294 5.408 -3.143 1.00 78.75 188 GLU A CA 1
ATOM 1435 C C . GLU A 1 188 ? 37.490 6.340 -4.055 1.00 78.75 188 GLU A C 1
ATOM 1437 O O . GLU A 1 188 ? 36.537 5.888 -4.690 1.00 78.75 188 GLU A O 1
ATOM 1442 N N . LYS A 1 189 ? 37.932 7.593 -4.229 1.00 81.88 189 LYS A N 1
ATOM 1443 C CA . LYS A 1 189 ? 37.320 8.542 -5.177 1.00 81.88 189 LYS A CA 1
ATOM 1444 C C . LYS A 1 189 ? 37.414 8.057 -6.629 1.00 81.88 189 LYS A C 1
ATOM 1446 O O . LYS A 1 189 ? 36.427 8.114 -7.358 1.00 81.88 189 LYS A O 1
ATOM 1451 N N . VAL A 1 190 ? 38.562 7.510 -7.045 1.00 86.81 190 VAL A N 1
ATOM 1452 C CA . VAL A 1 190 ? 38.725 6.897 -8.379 1.00 86.81 190 VAL A CA 1
ATOM 1453 C C . VAL A 1 190 ? 37.810 5.680 -8.550 1.00 86.81 190 VAL A C 1
ATOM 1455 O O . VAL A 1 190 ? 37.165 5.546 -9.591 1.00 86.81 190 VAL A O 1
ATOM 1458 N N . ARG A 1 191 ? 37.690 4.817 -7.532 1.00 87.81 191 ARG A N 1
ATOM 1459 C CA . ARG A 1 191 ? 36.773 3.666 -7.556 1.00 87.81 191 ARG A CA 1
ATOM 1460 C C . ARG A 1 191 ? 35.309 4.103 -7.656 1.00 87.81 191 ARG A C 1
ATOM 1462 O O . ARG A 1 191 ? 34.558 3.508 -8.425 1.00 87.81 191 ARG A O 1
ATOM 1469 N N . GLN A 1 192 ? 34.905 5.133 -6.916 1.00 89.44 192 GLN A N 1
ATOM 1470 C CA . GLN A 1 192 ? 33.553 5.686 -6.984 1.00 89.44 192 GLN A CA 1
ATOM 1471 C C . GLN A 1 192 ? 33.259 6.273 -8.372 1.00 89.44 192 GLN A C 1
ATOM 1473 O O . GLN A 1 192 ? 32.243 5.926 -8.968 1.00 89.44 192 GLN A O 1
ATOM 1478 N N . ALA A 1 193 ? 34.176 7.059 -8.946 1.00 91.50 193 ALA A N 1
ATOM 1479 C CA . ALA A 1 193 ? 34.033 7.584 -10.307 1.00 91.50 193 ALA A CA 1
ATOM 1480 C C . ALA A 1 193 ? 33.894 6.467 -11.365 1.00 91.50 193 ALA A C 1
ATOM 1482 O O . ALA A 1 193 ? 33.083 6.578 -12.284 1.00 91.50 193 ALA A O 1
ATOM 1483 N N . GLN A 1 194 ? 34.628 5.357 -11.215 1.00 93.00 194 GLN A N 1
ATOM 1484 C CA . GLN A 1 194 ? 34.487 4.177 -12.079 1.00 93.00 194 GLN A CA 1
ATOM 1485 C C . GLN A 1 194 ? 33.119 3.492 -11.930 1.00 93.00 194 GLN A C 1
ATOM 1487 O O . GLN A 1 194 ? 32.519 3.116 -12.937 1.00 93.00 194 GLN A O 1
ATOM 1492 N N . LEU A 1 195 ? 32.605 3.359 -10.701 1.00 92.75 195 LEU A N 1
ATOM 1493 C CA . LEU A 1 195 ? 31.268 2.811 -10.435 1.00 92.75 195 LEU A CA 1
ATOM 1494 C C . LEU A 1 195 ? 30.164 3.704 -11.023 1.00 92.75 195 LEU A C 1
ATOM 1496 O O . LEU A 1 195 ? 29.261 3.194 -11.683 1.00 92.75 195 LEU A O 1
ATOM 1500 N N . ILE A 1 196 ? 30.270 5.028 -10.865 1.00 95.69 196 ILE A N 1
ATOM 1501 C CA . ILE A 1 196 ? 29.340 6.003 -11.455 1.00 95.69 196 ILE A CA 1
ATOM 1502 C C . ILE A 1 196 ? 29.359 5.913 -12.983 1.00 95.69 196 ILE A C 1
ATOM 1504 O O . ILE A 1 196 ? 28.300 5.830 -13.598 1.00 95.69 196 ILE A O 1
ATOM 1508 N N . ALA A 1 197 ? 30.537 5.863 -13.612 1.00 95.88 197 ALA A N 1
ATOM 1509 C CA . ALA A 1 197 ? 30.645 5.744 -15.067 1.00 95.88 197 ALA A CA 1
ATOM 1510 C C . ALA A 1 197 ? 29.996 4.450 -15.601 1.00 95.88 197 ALA A C 1
ATOM 1512 O O . ALA A 1 197 ? 29.296 4.478 -16.616 1.00 95.88 197 ALA A O 1
ATOM 1513 N N . GLN A 1 198 ? 30.173 3.325 -14.898 1.00 94.94 198 GLN A N 1
ATOM 1514 C CA . GLN A 1 198 ? 29.517 2.054 -15.228 1.00 94.94 198 GLN A CA 1
ATOM 1515 C C . GLN A 1 198 ? 27.994 2.130 -15.037 1.00 94.94 198 GLN A C 1
ATOM 1517 O O . GLN A 1 198 ? 27.246 1.709 -15.924 1.00 94.94 198 GLN A O 1
ATOM 1522 N N . ASN A 1 199 ? 27.530 2.711 -13.927 1.00 95.81 199 ASN A N 1
ATOM 1523 C CA . ASN A 1 199 ? 26.105 2.848 -13.633 1.00 95.81 199 ASN A CA 1
ATOM 1524 C C . ASN A 1 199 ? 25.400 3.806 -14.608 1.00 95.81 199 ASN A C 1
ATOM 1526 O O . ASN A 1 199 ? 24.337 3.476 -15.125 1.00 95.81 199 ASN A O 1
ATOM 1530 N N . ASN A 1 200 ? 26.019 4.941 -14.944 1.00 97.50 200 ASN A N 1
ATOM 1531 C CA . ASN A 1 200 ? 25.521 5.868 -15.961 1.00 97.50 200 ASN A CA 1
ATOM 1532 C C . ASN A 1 200 ? 25.383 5.177 -17.325 1.00 97.50 200 ASN A C 1
ATOM 1534 O O . ASN A 1 200 ? 24.341 5.320 -17.966 1.00 97.50 200 ASN A O 1
ATOM 1538 N N . LYS A 1 201 ? 26.383 4.378 -17.752 1.00 96.62 201 LYS A N 1
ATOM 1539 C CA . LYS A 1 201 ? 26.265 3.578 -18.985 1.00 96.62 201 LYS A CA 1
ATOM 1540 C C . LYS A 1 201 ? 25.079 2.610 -18.894 1.00 96.62 201 LYS A C 1
ATOM 1542 O O . LYS A 1 201 ? 24.273 2.598 -19.820 1.00 96.62 201 LYS A O 1
ATOM 1547 N N . ALA A 1 202 ? 24.892 1.873 -17.797 1.00 94.81 202 ALA A N 1
ATOM 1548 C CA . ALA A 1 202 ? 23.722 0.997 -17.635 1.00 94.81 202 ALA A CA 1
ATOM 1549 C C . ALA A 1 202 ? 22.381 1.764 -17.672 1.00 94.81 202 ALA A C 1
ATOM 1551 O O . ALA A 1 202 ? 21.458 1.363 -18.383 1.00 94.81 202 ALA A O 1
ATOM 1552 N N . CYS A 1 203 ? 22.303 2.902 -16.978 1.00 95.69 203 CYS A N 1
ATOM 1553 C CA . CYS A 1 203 ? 21.132 3.774 -16.924 1.00 95.69 203 CYS A CA 1
ATOM 1554 C C . CYS A 1 203 ? 20.683 4.234 -18.316 1.00 95.69 203 CYS A C 1
ATOM 1556 O O . CYS A 1 203 ? 19.517 4.063 -18.676 1.00 95.69 203 CYS A O 1
ATOM 1558 N N . VAL A 1 204 ? 21.591 4.766 -19.142 1.00 97.25 204 VAL A N 1
ATOM 1559 C CA . VAL A 1 204 ? 21.195 5.301 -20.457 1.00 97.25 204 VAL A CA 1
ATOM 1560 C C . VAL A 1 204 ? 20.779 4.219 -21.463 1.00 97.25 204 VAL A C 1
ATOM 1562 O O . VAL A 1 204 ? 19.926 4.474 -22.312 1.00 97.25 204 VAL A O 1
ATOM 1565 N N . HIS A 1 205 ? 21.282 2.985 -21.331 1.00 96.69 205 HIS A N 1
ATOM 1566 C CA . HIS A 1 205 ? 20.743 1.841 -22.081 1.00 96.69 205 HIS A CA 1
ATOM 1567 C C . HIS A 1 205 ? 19.325 1.485 -21.614 1.00 96.69 205 HIS A C 1
ATOM 1569 O O . HIS A 1 205 ? 18.452 1.242 -22.449 1.00 96.69 205 HIS A O 1
ATOM 1575 N N . GLY A 1 206 ? 19.076 1.518 -20.301 1.00 93.81 206 GLY A N 1
ATOM 1576 C CA . GLY A 1 206 ? 17.744 1.357 -19.714 1.00 93.81 206 GLY A CA 1
ATOM 1577 C C . GLY A 1 206 ? 16.743 2.414 -20.193 1.00 93.81 206 GLY A C 1
ATOM 1578 O O . GLY A 1 206 ? 15.603 2.076 -20.503 1.00 93.81 206 GLY A O 1
ATOM 1579 N N . HIS A 1 207 ? 17.178 3.669 -20.349 1.00 94.69 207 HIS A N 1
ATOM 1580 C CA . HIS A 1 207 ? 16.390 4.739 -20.974 1.00 94.69 207 HIS A CA 1
ATOM 1581 C C . HIS A 1 207 ? 16.089 4.461 -22.457 1.00 94.69 207 HIS A C 1
ATOM 1583 O O . HIS A 1 207 ? 14.926 4.493 -22.857 1.00 94.69 207 HIS A O 1
ATOM 1589 N N . MET A 1 208 ? 17.097 4.137 -23.279 1.00 96.12 208 MET A N 1
ATOM 1590 C CA . MET A 1 208 ? 16.882 3.830 -24.705 1.00 96.12 208 MET A CA 1
ATOM 1591 C C . MET A 1 208 ? 15.968 2.613 -24.920 1.00 96.12 208 MET A C 1
ATOM 1593 O O . MET A 1 208 ? 15.187 2.590 -25.871 1.00 96.12 208 MET A O 1
ATOM 1597 N N . GLN A 1 209 ? 16.017 1.610 -24.038 1.00 92.62 209 GLN A N 1
ATOM 1598 C CA . GLN A 1 209 ? 15.193 0.402 -24.149 1.00 92.62 209 GLN A CA 1
ATOM 1599 C C . GLN A 1 209 ? 13.681 0.687 -24.113 1.00 92.62 209 GLN A C 1
ATOM 1601 O O . GLN A 1 209 ? 12.923 -0.018 -24.777 1.00 92.62 209 GLN A O 1
ATOM 1606 N N . GLN A 1 210 ? 13.244 1.747 -23.423 1.00 90.56 210 GLN A N 1
ATOM 1607 C CA . GLN A 1 210 ? 11.832 2.165 -23.359 1.00 90.56 210 GLN A CA 1
ATOM 1608 C C . GLN A 1 210 ? 11.276 2.587 -24.731 1.00 90.56 210 GLN A C 1
ATOM 1610 O O . GLN A 1 210 ? 10.077 2.504 -24.984 1.00 90.56 210 GLN A O 1
ATOM 1615 N N . TYR A 1 211 ? 12.159 3.014 -25.637 1.00 93.25 211 TYR A N 1
ATOM 1616 C CA . TYR A 1 211 ? 11.815 3.532 -26.960 1.00 93.25 211 TYR A CA 1
ATOM 1617 C C . TYR A 1 211 ? 11.993 2.501 -28.078 1.00 93.25 211 TYR A C 1
ATOM 1619 O O . TYR A 1 211 ? 11.414 2.656 -29.152 1.00 93.25 211 TYR A O 1
ATOM 1627 N N . PHE A 1 212 ? 12.729 1.416 -27.821 1.00 93.25 212 PHE A N 1
ATOM 1628 C CA . PHE A 1 212 ? 13.140 0.448 -28.839 1.00 93.25 212 PHE A CA 1
ATOM 1629 C C . PHE A 1 212 ? 11.968 -0.265 -29.543 1.00 93.25 212 PHE A C 1
ATOM 1631 O O . PHE A 1 212 ? 12.035 -0.546 -30.739 1.00 93.25 212 PHE A O 1
ATOM 1638 N N . ASN A 1 213 ? 10.851 -0.479 -28.843 1.00 89.44 213 ASN A N 1
ATOM 1639 C CA . ASN A 1 213 ? 9.651 -1.108 -29.410 1.00 89.44 213 ASN A CA 1
ATOM 1640 C C . ASN A 1 213 ? 8.931 -0.251 -30.476 1.00 89.44 213 ASN A C 1
ATOM 1642 O O . ASN A 1 213 ? 8.013 -0.750 -31.121 1.00 89.44 213 ASN A O 1
ATOM 1646 N N . LYS A 1 214 ? 9.322 1.019 -30.674 1.00 90.50 214 LYS A N 1
ATOM 1647 C CA . LYS A 1 214 ? 8.737 1.911 -31.694 1.00 90.50 214 LYS A CA 1
ATOM 1648 C C . LYS A 1 214 ? 9.301 1.695 -33.107 1.00 90.50 214 LYS A C 1
ATOM 1650 O O . LYS A 1 214 ? 8.734 2.219 -34.062 1.00 90.50 214 LYS A O 1
ATOM 1655 N N . PHE A 1 215 ? 10.415 0.976 -33.250 1.00 93.50 215 PHE A N 1
ATOM 1656 C CA . PHE A 1 215 ? 11.126 0.815 -34.524 1.00 93.50 215 PHE A CA 1
ATOM 1657 C C . PHE A 1 215 ? 10.781 -0.516 -35.204 1.00 93.50 215 PHE A C 1
ATOM 1659 O O . PHE A 1 215 ? 10.554 -1.522 -34.528 1.00 93.50 215 PHE A O 1
ATOM 1666 N N . SER A 1 216 ? 10.759 -0.543 -36.543 1.00 91.38 216 SER A N 1
ATOM 1667 C CA . SER A 1 216 ? 10.523 -1.796 -37.273 1.00 91.38 216 SER A CA 1
ATOM 1668 C C . SER A 1 216 ? 11.707 -2.751 -37.128 1.00 91.38 216 SER A C 1
ATOM 1670 O O . SER A 1 216 ? 12.866 -2.337 -37.176 1.00 91.38 216 SER A O 1
ATOM 1672 N N . LYS A 1 217 ? 11.409 -4.052 -37.059 1.00 93.19 217 LYS A N 1
ATOM 1673 C CA . LYS A 1 217 ? 12.416 -5.122 -37.095 1.00 93.19 217 LYS A CA 1
ATOM 1674 C C . LYS A 1 217 ? 13.181 -5.180 -38.421 1.00 93.19 217 LYS A C 1
ATOM 1676 O O . LYS A 1 217 ? 14.285 -5.713 -38.461 1.00 93.19 217 LYS A O 1
ATOM 1681 N N . ASP A 1 218 ? 12.615 -4.594 -39.477 1.00 92.12 218 ASP A N 1
ATOM 1682 C CA . ASP A 1 218 ? 13.229 -4.497 -40.806 1.00 92.12 218 ASP A CA 1
ATOM 1683 C C . ASP A 1 218 ? 14.259 -3.354 -40.917 1.00 92.12 218 ASP A C 1
ATOM 1685 O O . ASP A 1 218 ? 14.957 -3.244 -41.926 1.00 92.12 218 ASP A O 1
ATOM 1689 N N . SER A 1 219 ? 14.366 -2.476 -39.909 1.00 91.38 219 SER A N 1
ATOM 1690 C CA . SER A 1 219 ? 15.358 -1.396 -39.903 1.00 91.38 219 SER A CA 1
ATOM 1691 C C . SER A 1 219 ? 16.780 -1.969 -39.855 1.00 91.38 219 SER A C 1
ATOM 1693 O O . SER A 1 219 ? 17.089 -2.814 -39.018 1.00 91.38 219 SER A O 1
ATOM 1695 N N . LEU A 1 220 ? 17.670 -1.478 -40.728 1.00 88.75 220 LEU A N 1
ATOM 1696 C CA . LEU A 1 220 ? 18.989 -2.074 -41.002 1.00 88.75 220 LEU A CA 1
ATOM 1697 C C . LEU A 1 220 ? 19.842 -2.342 -39.745 1.00 88.75 220 LEU A C 1
ATOM 1699 O O . LEU A 1 220 ? 20.549 -3.348 -39.683 1.00 88.75 220 LEU A O 1
ATOM 1703 N N . GLY A 1 221 ? 19.776 -1.461 -38.744 1.00 93.94 221 GLY A N 1
ATOM 1704 C CA . GLY A 1 221 ? 20.494 -1.617 -37.481 1.00 93.94 221 GLY A CA 1
ATOM 1705 C C . GLY A 1 221 ? 19.717 -2.280 -36.338 1.00 93.94 221 GLY A C 1
ATOM 1706 O O . GLY A 1 221 ? 20.324 -2.519 -35.293 1.00 93.94 221 GLY A O 1
ATOM 1707 N N . TYR A 1 222 ? 18.430 -2.620 -36.509 1.00 96.06 222 TYR A N 1
ATOM 1708 C CA . TYR A 1 222 ? 17.539 -3.097 -35.435 1.00 96.06 222 TYR A CA 1
ATOM 1709 C C . TYR A 1 222 ? 18.144 -4.259 -34.646 1.00 96.06 222 TYR A C 1
ATOM 1711 O O . TYR A 1 222 ? 18.316 -4.156 -33.436 1.00 96.06 222 TYR A O 1
ATOM 1719 N N . ASN A 1 223 ? 18.552 -5.332 -35.329 1.00 96.06 223 ASN A N 1
ATOM 1720 C CA . ASN A 1 223 ? 19.102 -6.528 -34.678 1.00 96.06 223 ASN A CA 1
ATOM 1721 C C . ASN A 1 223 ? 20.383 -6.224 -33.878 1.00 96.06 223 ASN A C 1
ATOM 1723 O O . ASN A 1 223 ? 20.616 -6.812 -32.825 1.00 96.06 223 ASN A O 1
ATOM 1727 N N . ARG A 1 224 ? 21.202 -5.267 -34.338 1.00 96.00 224 ARG A N 1
ATOM 1728 C CA . ARG A 1 224 ? 22.429 -4.859 -33.637 1.00 96.00 224 ARG A CA 1
ATOM 1729 C C . ARG A 1 224 ? 22.129 -3.943 -32.445 1.00 96.00 224 ARG A C 1
ATOM 1731 O O . ARG A 1 224 ? 22.807 -4.047 -31.428 1.00 96.00 224 ARG A O 1
ATOM 1738 N N . ALA A 1 225 ? 21.112 -3.089 -32.543 1.00 96.75 225 ALA A N 1
ATOM 1739 C CA . ALA A 1 225 ? 20.600 -2.317 -31.413 1.00 96.75 225 ALA A CA 1
ATOM 1740 C C . ALA A 1 225 ? 19.940 -3.231 -30.357 1.00 96.75 225 ALA A C 1
ATOM 1742 O O . ALA A 1 225 ? 20.198 -3.059 -29.166 1.00 96.75 225 ALA A O 1
ATOM 1743 N N . GLU A 1 226 ? 19.197 -4.265 -30.770 1.00 96.19 226 GLU A N 1
ATOM 1744 C CA . GLU A 1 226 ? 18.663 -5.308 -29.880 1.00 96.19 226 GLU A CA 1
ATOM 1745 C C . GLU A 1 226 ? 19.803 -6.067 -29.177 1.00 96.19 226 GLU A C 1
ATOM 1747 O O . GLU A 1 226 ? 19.796 -6.190 -27.953 1.00 96.19 226 GLU A O 1
ATOM 1752 N N . ASP A 1 227 ? 20.835 -6.495 -29.917 1.00 95.75 227 ASP A N 1
ATOM 1753 C CA . ASP A 1 227 ? 22.045 -7.142 -29.378 1.00 95.75 227 ASP A CA 1
ATOM 1754 C C . ASP A 1 227 ? 22.809 -6.289 -28.352 1.00 95.75 227 ASP A C 1
ATOM 1756 O O . ASP A 1 227 ? 23.495 -6.834 -27.480 1.00 95.75 227 ASP A O 1
ATOM 1760 N N . ILE A 1 228 ? 22.709 -4.963 -28.444 1.00 96.06 228 ILE A N 1
ATOM 1761 C CA . ILE A 1 228 ? 23.280 -4.015 -27.484 1.00 96.06 228 ILE A CA 1
ATOM 1762 C C . ILE A 1 228 ? 22.362 -3.886 -26.263 1.00 96.06 228 ILE A C 1
ATOM 1764 O O . ILE A 1 228 ? 22.789 -4.176 -25.144 1.00 96.06 228 ILE A O 1
ATOM 1768 N N . LEU A 1 229 ? 21.098 -3.503 -26.466 1.00 94.94 229 LEU A N 1
ATOM 1769 C CA . LEU A 1 229 ? 20.157 -3.182 -25.389 1.00 94.94 229 LEU A CA 1
ATOM 1770 C C . LEU A 1 229 ? 19.760 -4.409 -24.554 1.00 94.94 229 LEU A C 1
ATOM 1772 O O . LEU A 1 229 ? 19.564 -4.288 -23.345 1.00 94.94 229 LEU A O 1
ATOM 1776 N N . LYS A 1 230 ? 19.696 -5.611 -25.146 1.00 93.19 230 LYS A N 1
ATOM 1777 C CA . LYS A 1 230 ? 19.315 -6.839 -24.421 1.00 93.19 230 LYS A CA 1
ATOM 1778 C C . LYS A 1 230 ? 20.300 -7.244 -23.320 1.00 93.19 230 LYS A C 1
ATOM 1780 O O . LYS A 1 230 ? 19.918 -7.988 -22.426 1.00 93.19 230 LYS A O 1
ATOM 1785 N N . LYS A 1 231 ? 21.538 -6.731 -23.349 1.00 92.38 231 LYS A N 1
ATOM 1786 C CA . LYS A 1 231 ? 22.547 -6.921 -22.285 1.00 92.38 231 LYS A CA 1
ATOM 1787 C C . LYS A 1 231 ? 22.181 -6.210 -20.977 1.00 92.38 231 LYS A C 1
ATOM 1789 O O . LYS A 1 231 ? 22.703 -6.576 -19.933 1.00 92.38 231 LYS A O 1
ATOM 1794 N N . PHE A 1 232 ? 21.305 -5.209 -21.058 1.00 90.75 232 PHE A N 1
ATOM 1795 C CA . PHE A 1 232 ? 20.845 -4.384 -19.940 1.00 90.75 232 PHE A CA 1
ATOM 1796 C C . PHE A 1 232 ? 19.377 -4.660 -19.579 1.00 90.75 232 PHE A C 1
ATOM 1798 O O . PHE A 1 232 ? 18.837 -4.005 -18.692 1.00 90.75 232 PHE A O 1
ATOM 1805 N N . LYS A 1 233 ? 18.719 -5.619 -20.254 1.00 87.88 233 LYS A N 1
ATOM 1806 C CA . LYS A 1 233 ? 17.370 -6.051 -19.874 1.00 87.88 233 LYS A CA 1
ATOM 1807 C C . LYS A 1 233 ? 17.437 -6.938 -18.627 1.00 87.88 233 LYS A C 1
ATOM 1809 O O . LYS A 1 233 ? 18.315 -7.790 -18.514 1.00 87.88 233 LYS A O 1
ATOM 1814 N N . GLU A 1 234 ? 16.448 -6.781 -17.753 1.00 89.88 234 GLU A N 1
ATOM 1815 C CA . GLU A 1 234 ? 16.127 -7.713 -16.668 1.00 89.88 234 GLU A CA 1
ATOM 1816 C C . GLU A 1 234 ? 16.150 -9.187 -17.135 1.00 89.88 234 GLU A C 1
ATOM 1818 O O . GLU A 1 234 ? 15.683 -9.520 -18.234 1.00 89.88 234 GLU A O 1
ATOM 1823 N N . ARG A 1 235 ? 16.671 -10.088 -16.287 1.00 87.56 235 ARG A N 1
ATOM 1824 C CA . ARG A 1 235 ? 16.717 -11.534 -16.577 1.00 87.56 235 ARG A CA 1
ATOM 1825 C C . ARG A 1 235 ? 15.282 -12.087 -16.671 1.00 87.56 235 ARG A C 1
ATOM 1827 O O . ARG A 1 235 ? 14.454 -11.690 -15.862 1.00 87.56 235 ARG A O 1
ATOM 1834 N N . PRO A 1 236 ? 14.955 -13.042 -17.570 1.00 88.81 236 PRO A N 1
ATOM 1835 C CA . PRO A 1 236 ? 13.583 -13.550 -17.713 1.00 88.81 236 PRO A CA 1
ATOM 1836 C C . PRO A 1 236 ? 12.974 -14.013 -16.381 1.00 88.81 236 PRO A C 1
ATOM 1838 O O . PRO A 1 236 ? 13.478 -14.957 -15.764 1.00 88.81 236 PRO A O 1
ATOM 1841 N N . LEU A 1 237 ? 11.910 -13.346 -15.933 1.00 93.25 237 LEU A N 1
ATOM 1842 C CA . LEU A 1 237 ? 11.310 -13.537 -14.610 1.00 93.25 237 LEU A CA 1
ATOM 1843 C C . LEU A 1 237 ? 10.236 -14.646 -14.611 1.00 93.25 237 LEU A C 1
ATOM 1845 O O . LEU A 1 237 ? 9.628 -14.899 -15.652 1.00 93.25 237 LEU A O 1
ATOM 1849 N N . PRO A 1 238 ? 10.018 -15.355 -13.486 1.00 92.88 238 PRO A N 1
ATOM 1850 C CA . PRO A 1 238 ? 9.048 -16.444 -13.412 1.00 92.88 238 PRO A CA 1
ATOM 1851 C C . PRO A 1 238 ? 7.598 -15.938 -13.349 1.00 92.88 238 PRO A C 1
ATOM 1853 O O . PRO A 1 238 ? 7.227 -15.136 -12.491 1.00 92.88 238 PRO A O 1
ATOM 1856 N N . PHE A 1 239 ? 6.754 -16.482 -14.221 1.00 94.94 239 PHE A N 1
ATOM 1857 C CA . PHE A 1 239 ? 5.307 -16.285 -14.219 1.00 94.94 239 PHE A CA 1
ATOM 1858 C C . PHE A 1 239 ? 4.598 -17.565 -14.675 1.00 94.94 239 PHE A C 1
ATOM 1860 O O . PHE A 1 239 ? 5.225 -18.460 -15.248 1.00 94.94 239 PHE A O 1
ATOM 1867 N N . CYS A 1 240 ? 3.295 -17.655 -14.422 1.00 95.94 240 CYS A N 1
ATOM 1868 C CA . CYS A 1 240 ? 2.431 -18.708 -14.943 1.00 95.94 240 CYS A CA 1
ATOM 1869 C C . CYS A 1 240 ? 1.124 -18.083 -15.442 1.00 95.94 240 CYS A C 1
ATOM 1871 O O . CYS A 1 240 ? 0.485 -17.333 -14.704 1.00 95.94 240 CYS A O 1
ATOM 1873 N N . GLU A 1 241 ? 0.739 -18.368 -16.689 1.00 96.06 241 GLU A N 1
ATOM 1874 C CA . GLU A 1 241 ? -0.559 -17.944 -17.220 1.00 96.06 241 GLU A CA 1
ATOM 1875 C C . GLU A 1 241 ? -1.661 -18.856 -16.671 1.00 96.06 241 GLU A C 1
ATOM 1877 O O . GLU A 1 241 ? -1.641 -20.072 -16.866 1.00 96.06 241 GLU A O 1
ATOM 1882 N N . ILE A 1 242 ? -2.620 -18.260 -15.967 1.00 94.88 242 ILE A N 1
ATOM 1883 C CA . ILE A 1 242 ? -3.715 -18.950 -15.287 1.00 94.88 242 ILE A CA 1
ATOM 1884 C C . ILE A 1 242 ? -5.044 -18.475 -15.899 1.00 94.88 242 ILE A C 1
ATOM 1886 O O . ILE A 1 242 ? -5.280 -17.269 -15.998 1.00 94.88 242 ILE A O 1
ATOM 1890 N N . PRO A 1 243 ? -5.953 -19.383 -16.301 1.00 94.19 243 PRO A N 1
ATOM 1891 C CA . PRO A 1 243 ? -7.311 -19.005 -16.685 1.00 94.19 243 PRO A CA 1
ATOM 1892 C C . PRO A 1 243 ? -8.047 -18.317 -15.524 1.00 94.19 243 PRO A C 1
ATOM 1894 O O . PRO A 1 243 ? -8.005 -18.806 -14.400 1.00 94.19 243 PRO A O 1
ATOM 1897 N N . ILE A 1 244 ? -8.790 -17.231 -15.768 1.00 92.94 244 ILE A N 1
ATOM 1898 C CA . ILE A 1 244 ? -9.498 -16.493 -14.694 1.00 92.94 244 ILE A CA 1
ATOM 1899 C C . ILE A 1 244 ? -10.556 -17.338 -13.953 1.00 92.94 244 ILE A C 1
ATOM 1901 O O . ILE A 1 244 ? -10.919 -17.051 -12.816 1.00 92.94 244 ILE A O 1
ATOM 1905 N N . ASN A 1 245 ? -11.038 -18.415 -14.581 1.00 92.06 245 ASN A N 1
ATOM 1906 C CA . ASN A 1 245 ? -11.953 -19.387 -13.982 1.00 92.06 245 ASN A CA 1
ATOM 1907 C C . ASN A 1 245 ? -11.242 -20.549 -13.257 1.00 92.06 245 ASN A C 1
ATOM 1909 O O . ASN A 1 245 ? -11.927 -21.412 -12.696 1.00 92.06 245 ASN A O 1
ATOM 1913 N N . ALA A 1 246 ? -9.906 -20.591 -13.267 1.00 90.25 246 ALA A N 1
ATOM 1914 C CA . ALA A 1 246 ? -9.124 -21.584 -12.547 1.00 90.25 246 ALA A CA 1
ATOM 1915 C C . ALA A 1 246 ? -9.282 -21.420 -11.031 1.00 90.25 246 ALA A C 1
ATOM 1917 O O . ALA A 1 246 ? -9.620 -20.362 -10.498 1.00 90.25 246 ALA A O 1
ATOM 1918 N N . VAL A 1 247 ? -9.047 -22.517 -10.321 1.00 83.75 247 VAL A N 1
ATOM 1919 C CA . VAL A 1 247 ? -9.367 -22.651 -8.904 1.00 83.75 247 VAL A CA 1
ATOM 1920 C C . VAL A 1 247 ? -8.092 -22.974 -8.140 1.00 83.75 247 VAL A C 1
ATOM 1922 O O . VAL A 1 247 ? -7.599 -24.098 -8.202 1.00 83.75 247 VAL A O 1
ATOM 1925 N N . HIS A 1 248 ? -7.576 -21.993 -7.394 1.00 81.62 248 HIS A N 1
ATOM 1926 C CA . HIS A 1 248 ? -6.460 -22.229 -6.477 1.00 81.62 248 HIS A CA 1
ATOM 1927 C C . HIS A 1 248 ? -6.878 -23.287 -5.431 1.00 81.62 248 HIS A C 1
ATOM 1929 O O . HIS A 1 248 ? -8.016 -23.223 -4.929 1.00 81.62 248 HIS A O 1
ATOM 1935 N N . PRO A 1 249 ? -6.015 -24.272 -5.102 1.00 79.62 249 PRO A N 1
ATOM 1936 C CA . PRO A 1 249 ? -6.381 -25.433 -4.282 1.00 79.62 249 PRO A CA 1
ATOM 1937 C C . PRO A 1 249 ? -6.970 -25.064 -2.914 1.00 79.62 249 PRO A C 1
ATOM 1939 O O . PRO A 1 249 ? -7.845 -25.760 -2.402 1.00 79.62 249 PRO A O 1
ATOM 1942 N N . ASP A 1 250 ? -6.535 -23.942 -2.349 1.00 77.56 250 ASP A N 1
ATOM 1943 C CA . ASP A 1 250 ? -6.861 -23.464 -1.010 1.00 77.56 250 ASP A CA 1
ATOM 1944 C C . ASP A 1 250 ? -7.770 -22.220 -0.983 1.00 77.56 250 ASP A C 1
ATOM 1946 O O . ASP A 1 250 ? -8.017 -21.713 0.103 1.00 77.56 250 ASP A O 1
ATOM 1950 N N . ARG A 1 251 ? -8.323 -21.755 -2.120 1.00 74.94 251 ARG A N 1
ATOM 1951 C CA . ARG A 1 251 ? -9.076 -20.478 -2.287 1.00 74.94 251 ARG A CA 1
ATOM 1952 C C . ARG A 1 251 ? -9.899 -19.985 -1.077 1.00 74.94 251 ARG A C 1
ATOM 1954 O O . ARG A 1 251 ? -9.797 -18.828 -0.697 1.00 74.94 251 ARG A O 1
ATOM 1961 N N . HIS A 1 252 ? -10.683 -20.860 -0.436 1.00 75.00 252 HIS A N 1
ATOM 1962 C CA . HIS A 1 252 ? -11.577 -20.528 0.688 1.00 75.00 252 HIS A CA 1
ATOM 1963 C C . HIS A 1 252 ? -10.840 -20.217 2.006 1.00 75.00 252 HIS A C 1
ATOM 1965 O O . HIS A 1 252 ? -11.459 -19.838 2.998 1.00 75.00 252 HIS A O 1
ATOM 1971 N N . ASN A 1 253 ? -9.527 -20.418 2.017 1.00 81.25 253 ASN A N 1
ATOM 1972 C CA . ASN A 1 253 ? -8.586 -20.172 3.093 1.00 81.25 253 ASN A CA 1
ATOM 1973 C C . ASN A 1 253 ? -7.171 -20.034 2.485 1.00 81.25 253 ASN A C 1
ATOM 1975 O O . ASN A 1 253 ? -6.241 -20.742 2.881 1.00 81.25 253 ASN A O 1
ATOM 1979 N N . TYR A 1 254 ? -7.037 -19.184 1.461 1.00 80.75 254 TYR A N 1
ATOM 1980 C CA . TYR A 1 254 ? -5.812 -19.060 0.668 1.00 80.75 254 TYR A CA 1
ATOM 1981 C C . TYR A 1 254 ? -4.598 -18.788 1.575 1.00 80.75 254 TYR A C 1
ATOM 1983 O O . TYR A 1 254 ? -4.648 -17.962 2.492 1.00 80.75 254 TYR A O 1
ATOM 1991 N N . ARG A 1 255 ? -3.549 -19.596 1.396 1.00 81.69 255 ARG A N 1
ATOM 1992 C CA . ARG A 1 255 ? -2.321 -19.661 2.209 1.00 81.69 255 ARG A CA 1
ATOM 1993 C C . ARG A 1 255 ? -2.544 -19.787 3.723 1.00 81.69 255 ARG A C 1
ATOM 1995 O O . ARG A 1 255 ? -1.734 -19.345 4.531 1.00 81.69 255 ARG A O 1
ATOM 2002 N N . ASN A 1 256 ? -3.650 -20.416 4.129 1.00 82.81 256 ASN A N 1
ATOM 2003 C CA . ASN A 1 256 ? -4.145 -20.486 5.513 1.00 82.81 256 ASN A CA 1
ATOM 2004 C C . ASN A 1 256 ? -4.414 -19.123 6.196 1.00 82.81 256 ASN A C 1
ATOM 2006 O O . ASN A 1 256 ? -4.659 -19.083 7.408 1.00 82.81 256 ASN A O 1
ATOM 2010 N N . ALA A 1 257 ? -4.397 -18.013 5.449 1.00 83.62 257 ALA A N 1
ATOM 2011 C CA . ALA A 1 257 ? -4.517 -16.668 6.002 1.00 83.62 257 ALA A CA 1
ATOM 2012 C C . ALA A 1 257 ? -5.903 -16.421 6.618 1.00 83.62 257 ALA A C 1
ATOM 2014 O O . ALA A 1 257 ? -6.001 -15.916 7.737 1.00 83.62 257 ALA A O 1
ATOM 2015 N N . GLY A 1 258 ? -6.975 -16.829 5.928 1.00 85.56 258 GLY A N 1
ATOM 2016 C CA . GLY A 1 258 ? -8.357 -16.617 6.374 1.00 85.56 258 GLY A CA 1
ATOM 2017 C C . GLY A 1 258 ? -8.647 -17.249 7.740 1.00 85.56 258 GLY A C 1
ATOM 2018 O O . GLY A 1 258 ? -9.121 -16.572 8.652 1.00 85.56 258 GLY A O 1
ATOM 2019 N N . ASP A 1 259 ? -8.283 -18.520 7.921 1.00 87.75 259 ASP A N 1
ATOM 2020 C CA . ASP A 1 259 ? -8.480 -19.262 9.172 1.00 87.75 259 ASP A CA 1
ATOM 2021 C C . ASP A 1 259 ? -7.653 -18.675 10.324 1.00 87.75 259 ASP A C 1
ATOM 2023 O O . ASP A 1 259 ? -8.110 -18.646 11.469 1.00 87.75 259 ASP A O 1
ATOM 2027 N N . PHE A 1 260 ? -6.430 -18.214 10.035 1.00 89.75 260 PHE A N 1
ATOM 2028 C CA . PHE A 1 260 ? -5.571 -17.535 11.005 1.00 89.75 260 PHE A CA 1
ATOM 2029 C C . PHE A 1 260 ? -6.209 -16.220 11.475 1.00 89.75 260 PHE A C 1
ATOM 2031 O O . PHE A 1 260 ? -6.407 -16.017 12.676 1.00 89.75 260 PHE A O 1
ATOM 2038 N N . LEU A 1 261 ? -6.600 -15.363 10.530 1.00 90.69 261 LEU A N 1
ATOM 2039 C CA . LEU A 1 261 ? -7.197 -14.052 10.784 1.00 90.69 261 LEU A CA 1
ATOM 2040 C C . LEU A 1 261 ? -8.549 -14.163 11.503 1.00 90.69 261 LEU A C 1
ATOM 2042 O O . LEU A 1 261 ? -8.800 -13.438 12.467 1.00 90.69 261 LEU A O 1
ATOM 2046 N N . LEU A 1 262 ? -9.391 -15.126 11.117 1.00 90.62 262 LEU A N 1
ATOM 2047 C CA . LEU A 1 262 ? -10.664 -15.408 11.784 1.00 90.62 262 LEU A CA 1
ATOM 2048 C C . LEU A 1 262 ? -10.461 -15.818 13.252 1.00 90.62 262 LEU A C 1
ATOM 2050 O O . LEU A 1 262 ? -11.158 -15.319 14.138 1.00 90.62 262 LEU A O 1
ATOM 2054 N N . LYS A 1 263 ? -9.483 -16.694 13.530 1.00 91.62 263 LYS A N 1
ATOM 2055 C CA . LYS A 1 263 ? -9.121 -17.110 14.900 1.00 91.62 263 LYS A CA 1
ATOM 2056 C C . LYS A 1 263 ? -8.494 -15.973 15.709 1.00 91.62 263 LYS A C 1
ATOM 2058 O O . LYS A 1 263 ? -8.624 -15.969 16.932 1.00 91.62 263 LYS A O 1
ATOM 2063 N N . LEU A 1 264 ? -7.830 -15.026 15.046 1.00 91.38 264 LEU A N 1
ATOM 2064 C CA . LEU A 1 264 ? -7.194 -13.871 15.672 1.00 91.38 264 LEU A CA 1
ATOM 2065 C C . LEU A 1 264 ? -8.199 -12.760 16.027 1.00 91.38 264 LEU A C 1
ATOM 2067 O O . LEU A 1 264 ? -8.098 -12.189 17.111 1.00 91.38 264 LEU A O 1
ATOM 2071 N N . VAL A 1 265 ? -9.160 -12.466 15.145 1.00 93.25 265 VAL A N 1
ATOM 2072 C CA . VAL A 1 265 ? -10.070 -11.307 15.254 1.00 93.25 265 VAL A CA 1
ATOM 2073 C C . VAL A 1 265 ? -11.437 -11.682 15.823 1.00 93.25 265 VAL A C 1
ATOM 2075 O O . VAL A 1 265 ? -11.959 -10.958 16.671 1.00 93.25 265 VAL A O 1
ATOM 2078 N N . ALA A 1 266 ? -11.998 -12.837 15.455 1.00 93.75 266 ALA A N 1
ATOM 2079 C CA . ALA A 1 266 ? -13.292 -13.312 15.958 1.00 93.75 266 ALA A CA 1
ATOM 2080 C C . ALA A 1 266 ? -13.217 -14.728 16.576 1.00 93.75 266 ALA A C 1
ATOM 2082 O O . ALA A 1 266 ? -13.954 -15.631 16.152 1.00 93.75 266 ALA A O 1
ATOM 2083 N N . PRO A 1 267 ? -12.347 -14.958 17.585 1.00 92.38 267 PRO A N 1
ATOM 2084 C CA . PRO A 1 267 ? -12.272 -16.236 18.292 1.00 92.38 267 PRO A CA 1
ATOM 2085 C C . PRO A 1 267 ? -13.594 -16.595 18.984 1.00 92.38 267 PRO A C 1
ATOM 2087 O O . PRO A 1 267 ? -14.427 -15.738 19.266 1.00 92.38 267 PRO A O 1
ATOM 2090 N N . ALA A 1 268 ? -13.769 -17.876 19.311 1.00 91.88 268 ALA A N 1
ATOM 2091 C CA . ALA A 1 268 ? -14.882 -18.317 20.149 1.00 91.88 268 ALA A CA 1
ATOM 2092 C C . ALA A 1 268 ? -14.799 -17.722 21.574 1.00 91.88 268 ALA A C 1
ATOM 2094 O O . ALA A 1 268 ? -13.699 -17.508 22.100 1.00 91.88 268 ALA A O 1
ATOM 2095 N N . LYS A 1 269 ? -15.969 -17.514 22.203 1.00 93.31 269 LYS A N 1
ATOM 2096 C CA . LYS A 1 269 ? -16.130 -17.018 23.583 1.00 93.31 269 LYS A CA 1
ATOM 2097 C C . LYS A 1 269 ? -15.222 -17.794 24.541 1.00 93.31 269 LYS A C 1
ATOM 2099 O O . LYS A 1 269 ? -15.391 -18.993 24.757 1.00 93.31 269 LYS A O 1
ATOM 2104 N N . SER A 1 270 ? -14.226 -17.106 25.090 1.00 91.31 270 SER A N 1
ATOM 2105 C CA . SER A 1 270 ? -13.277 -17.654 26.056 1.00 91.31 270 SER A CA 1
ATOM 2106 C C . SER A 1 270 ? -13.792 -17.487 27.482 1.00 91.31 270 SER A C 1
ATOM 2108 O O . SER A 1 270 ? -14.423 -16.491 27.817 1.00 91.31 270 SER A O 1
ATOM 2110 N N . ASP A 1 271 ? -13.441 -18.419 28.362 1.00 89.38 271 ASP A N 1
ATOM 2111 C CA . ASP A 1 271 ? -13.730 -18.293 29.788 1.00 89.38 271 ASP A CA 1
ATOM 2112 C C . ASP A 1 271 ? -12.865 -17.190 30.433 1.00 89.38 271 ASP A C 1
ATOM 2114 O O . ASP A 1 271 ? -11.637 -17.317 30.523 1.00 89.38 271 ASP A O 1
ATOM 2118 N N . PHE A 1 272 ? -13.514 -16.114 30.893 1.00 87.50 272 PHE A N 1
ATOM 2119 C CA . PHE A 1 272 ? -12.876 -15.000 31.599 1.00 87.50 272 PHE A CA 1
ATOM 2120 C C . PHE A 1 272 ? -12.196 -15.437 32.908 1.00 87.50 272 PHE A C 1
ATOM 2122 O O . PHE A 1 272 ? -11.112 -14.943 33.222 1.00 87.50 272 PHE A O 1
ATOM 2129 N N . SER A 1 273 ? -12.782 -16.383 33.654 1.00 86.50 273 SER A N 1
ATOM 2130 C CA . SER A 1 273 ? -12.264 -16.846 34.953 1.00 86.50 273 SER A CA 1
ATOM 2131 C C . SER A 1 273 ? -10.949 -17.623 34.830 1.00 86.50 273 SER A C 1
ATOM 2133 O O . SER A 1 273 ? -10.121 -17.605 35.740 1.00 86.50 273 SER A O 1
ATOM 2135 N N . LYS A 1 274 ? -10.725 -18.264 33.674 1.00 82.38 274 LYS A N 1
ATOM 2136 C CA . LYS A 1 274 ? -9.502 -19.019 33.350 1.00 82.38 274 LYS A CA 1
ATOM 2137 C C . LYS A 1 274 ? -8.412 -18.163 32.692 1.00 82.38 274 LYS A C 1
ATOM 2139 O O . LYS A 1 274 ? -7.353 -18.684 32.339 1.00 82.38 274 LYS A O 1
ATOM 2144 N N . ALA A 1 275 ? -8.650 -16.870 32.475 1.00 77.88 275 ALA A N 1
ATOM 2145 C CA . ALA A 1 275 ? -7.691 -15.978 31.835 1.00 77.88 275 ALA A CA 1
ATOM 2146 C C . ALA A 1 275 ? -6.878 -15.169 32.863 1.00 77.88 275 ALA A C 1
ATOM 2148 O O . ALA A 1 275 ? -7.386 -14.666 33.859 1.00 77.88 275 ALA A O 1
ATOM 2149 N N . SER A 1 276 ? -5.573 -15.043 32.605 1.00 71.69 276 SER A N 1
ATOM 2150 C CA . SER A 1 276 ? -4.676 -14.183 33.381 1.00 71.69 276 SER A CA 1
ATOM 2151 C C . SER A 1 276 ? -4.719 -12.766 32.804 1.00 71.69 276 SER A C 1
ATOM 2153 O O . SER A 1 276 ? -4.262 -12.545 31.672 1.00 71.69 276 SER A O 1
ATOM 2155 N N . HIS A 1 277 ? -5.276 -11.841 33.592 1.00 72.12 277 HIS A N 1
ATOM 2156 C CA . HIS A 1 277 ? -5.518 -10.439 33.237 1.00 72.12 277 HIS A CA 1
ATOM 2157 C C . HIS A 1 277 ? -4.649 -9.495 34.080 1.00 72.12 277 HIS A C 1
ATOM 2159 O O . HIS A 1 277 ? -4.705 -9.589 35.311 1.00 72.12 277 HIS A O 1
ATOM 2165 N N . PRO A 1 278 ? -3.906 -8.547 33.481 1.00 70.56 278 PRO A N 1
ATOM 2166 C CA . PRO A 1 278 ? -3.389 -7.409 34.233 1.00 70.56 278 PRO A CA 1
ATOM 2167 C C . PRO A 1 278 ? -4.558 -6.543 34.732 1.00 70.56 278 PRO A C 1
ATOM 2169 O O . PRO A 1 278 ? -5.569 -6.403 34.044 1.00 70.56 278 PRO A O 1
ATOM 2172 N N . LYS A 1 279 ? -4.426 -5.946 35.922 1.00 81.69 279 LYS A N 1
ATOM 2173 C CA . LYS A 1 279 ? -5.327 -4.871 36.361 1.00 81.69 279 LYS A CA 1
ATOM 2174 C C . LYS A 1 279 ? -4.790 -3.551 35.815 1.00 81.69 279 LYS A C 1
ATOM 2176 O O . LYS A 1 279 ? -3.708 -3.142 36.218 1.00 81.69 279 LYS A O 1
ATOM 2181 N N . GLY A 1 280 ? -5.527 -2.914 34.912 1.00 86.12 280 GLY A N 1
ATOM 2182 C CA . GLY A 1 280 ? -5.257 -1.549 34.469 1.00 86.12 280 GLY A CA 1
ATOM 2183 C C . GLY A 1 280 ? -5.690 -0.509 35.506 1.00 86.12 280 GLY A C 1
ATOM 2184 O O . GLY A 1 280 ? -6.400 -0.812 36.466 1.00 86.12 280 GLY A O 1
ATOM 2185 N N . ASN A 1 281 ? -5.280 0.741 35.300 1.00 91.06 281 ASN A N 1
ATOM 2186 C CA . ASN A 1 281 ? -5.730 1.877 36.104 1.00 91.06 281 ASN A CA 1
ATOM 2187 C C . ASN A 1 281 ? -7.154 2.306 35.673 1.00 91.06 281 ASN A C 1
ATOM 2189 O O . ASN A 1 281 ? -7.305 2.733 34.529 1.00 91.06 281 ASN A O 1
ATOM 2193 N N . PRO A 1 282 ? -8.179 2.295 36.553 1.00 92.69 282 PRO A N 1
ATOM 2194 C CA . PRO A 1 282 ? -9.544 2.710 36.206 1.00 92.69 282 PRO A CA 1
ATOM 2195 C C . PRO A 1 282 ? -9.730 4.188 35.810 1.00 92.69 282 PRO A C 1
ATOM 2197 O O . PRO A 1 282 ? -10.823 4.560 35.394 1.00 92.69 282 PRO A O 1
ATOM 2200 N N . GLN A 1 283 ? -8.706 5.040 35.944 1.00 92.69 283 GLN A N 1
ATOM 2201 C CA . GLN A 1 283 ? -8.676 6.423 35.432 1.00 92.69 283 GLN A CA 1
ATOM 2202 C C . GLN A 1 283 ? -8.095 6.529 34.008 1.00 92.69 283 GLN A C 1
ATOM 2204 O O . GLN A 1 283 ? -7.929 7.632 33.487 1.00 92.69 283 GLN A O 1
ATOM 2209 N N . LYS A 1 284 ? -7.742 5.398 33.386 1.00 92.25 284 LYS A N 1
ATOM 2210 C CA . LYS A 1 284 ? -7.233 5.300 32.014 1.00 92.25 284 LYS A CA 1
ATOM 2211 C C . LYS A 1 284 ? -7.988 4.218 31.254 1.00 92.25 284 LYS A C 1
ATOM 2213 O O . LYS A 1 284 ? -8.287 3.160 31.804 1.00 92.25 284 LYS A O 1
ATOM 2218 N N . SER A 1 285 ? -8.215 4.450 29.970 1.00 91.88 285 SER A N 1
ATOM 2219 C CA . SER A 1 285 ? -8.717 3.426 29.056 1.00 91.88 285 SER A CA 1
ATOM 2220 C C . SER A 1 285 ? -7.548 2.609 28.480 1.00 91.88 285 SER A C 1
ATOM 2222 O O . SER A 1 285 ? -6.500 3.197 28.186 1.00 91.88 285 SER A O 1
ATOM 2224 N N . PRO A 1 286 ? -7.668 1.278 28.307 1.00 89.75 286 PRO A N 1
ATOM 2225 C CA . PRO A 1 286 ? -6.657 0.479 27.619 1.00 89.75 286 PRO A CA 1
ATOM 2226 C C . PRO A 1 286 ? -6.547 0.878 26.140 1.00 89.75 286 PRO A C 1
ATOM 2228 O O . PRO A 1 286 ? -7.328 1.683 25.622 1.00 89.75 286 PRO A O 1
ATOM 2231 N N . GLU A 1 287 ? -5.570 0.308 25.442 1.00 88.25 287 GLU A N 1
ATOM 2232 C CA . GLU A 1 287 ? -5.555 0.383 23.983 1.00 88.25 287 GLU A CA 1
ATOM 2233 C C . GLU A 1 287 ? -6.743 -0.399 23.409 1.00 88.25 287 GLU A C 1
ATOM 2235 O O . GLU A 1 287 ? -7.089 -1.461 23.939 1.00 88.25 287 GLU A O 1
ATOM 2240 N N . LEU A 1 288 ? -7.376 0.122 22.353 1.00 91.69 288 LEU A N 1
ATOM 2241 C CA . LEU A 1 288 ? -8.341 -0.671 21.594 1.00 91.69 288 LEU A CA 1
ATOM 2242 C C . LEU A 1 288 ? -7.536 -1.630 20.720 1.00 91.69 288 LEU A C 1
ATOM 2244 O O . LEU A 1 288 ? -6.852 -1.199 19.799 1.00 91.69 288 LEU A O 1
ATOM 2248 N N . LEU A 1 289 ? -7.602 -2.920 21.036 1.00 91.56 289 LEU A N 1
ATOM 2249 C CA . LEU A 1 289 ? -6.992 -3.980 20.242 1.00 91.56 289 LEU A CA 1
ATOM 2250 C C . LEU A 1 289 ? -8.113 -4.847 19.676 1.00 91.56 289 LEU A C 1
ATOM 2252 O O . LEU A 1 289 ? -8.899 -5.405 20.442 1.00 91.56 289 LEU A O 1
ATOM 2256 N N . GLN A 1 290 ? -8.209 -4.907 18.350 1.00 94.00 290 GLN A N 1
ATOM 2257 C CA . GLN A 1 290 ? -9.235 -5.626 17.593 1.00 94.00 290 GLN A CA 1
ATOM 2258 C C . GLN A 1 290 ? -8.946 -7.128 17.465 1.00 94.00 290 GLN A C 1
ATOM 2260 O O . GLN A 1 290 ? -9.822 -7.912 17.097 1.00 94.00 290 GLN A O 1
ATOM 2265 N N . THR A 1 291 ? -7.728 -7.546 17.797 1.00 93.00 291 THR A N 1
ATOM 2266 C CA . THR A 1 291 ? -7.292 -8.942 17.843 1.00 93.00 291 THR A CA 1
ATOM 2267 C C . THR A 1 291 ? -7.423 -9.545 19.252 1.00 93.00 291 THR A C 1
ATOM 2269 O O . THR A 1 291 ? -7.835 -8.902 20.221 1.00 93.00 291 THR A O 1
ATOM 2272 N N . GLY A 1 292 ? -7.115 -10.835 19.390 1.00 90.94 292 GLY A N 1
ATOM 2273 C CA . GLY A 1 292 ? -7.043 -11.515 20.683 1.00 90.94 292 GLY A CA 1
ATOM 2274 C C . GLY A 1 292 ? -8.400 -11.940 21.252 1.00 90.94 292 GLY A C 1
ATOM 2275 O O . GLY A 1 292 ? -9.438 -11.865 20.600 1.00 90.94 292 GLY A O 1
ATOM 2276 N N . LYS A 1 293 ? -8.385 -12.466 22.484 1.00 92.12 293 LYS A N 1
ATOM 2277 C CA . LYS A 1 293 ? -9.532 -13.172 23.084 1.00 92.12 293 LYS A CA 1
ATOM 2278 C C . LYS A 1 293 ? -10.780 -12.295 23.218 1.00 92.12 293 LYS A C 1
ATOM 2280 O O . LYS A 1 293 ? -10.695 -11.195 23.755 1.00 92.12 293 LYS A O 1
ATOM 2285 N N . LEU A 1 294 ? -11.934 -12.866 22.884 1.00 94.12 294 LEU A N 1
ATOM 2286 C CA . LEU A 1 294 ? -13.250 -12.404 23.327 1.00 94.12 294 LEU A CA 1
ATOM 2287 C C . LEU A 1 294 ? -13.707 -13.231 24.533 1.00 94.12 294 LEU A C 1
ATOM 2289 O O . LEU A 1 294 ? -13.471 -14.439 24.581 1.00 94.12 294 LEU A O 1
ATOM 2293 N N . PHE A 1 295 ? -14.374 -12.589 25.488 1.00 95.56 295 PHE A N 1
ATOM 2294 C CA . PHE A 1 295 ? -15.019 -13.220 26.649 1.00 95.56 295 PHE A CA 1
ATOM 2295 C C . PHE A 1 295 ? -16.557 -13.205 26.551 1.00 95.56 295 PHE A C 1
ATOM 2297 O O . PHE A 1 295 ? -17.244 -13.775 27.396 1.00 95.56 295 PHE A O 1
ATOM 2304 N N . VAL A 1 296 ? -17.072 -12.611 25.473 1.00 95.31 296 VAL A N 1
ATOM 2305 C CA . VAL A 1 296 ? -18.477 -12.564 25.049 1.00 95.31 296 VAL A CA 1
ATOM 2306 C C . VAL A 1 296 ? -18.674 -13.328 23.732 1.00 95.31 296 VAL A C 1
ATOM 2308 O O . VAL A 1 296 ? -17.706 -13.601 23.019 1.00 95.31 296 VAL A O 1
ATOM 2311 N N . ASP A 1 297 ? -19.915 -13.689 23.406 1.00 95.12 297 ASP A N 1
ATOM 2312 C CA . ASP A 1 297 ? -20.319 -14.224 22.098 1.00 95.12 297 ASP A CA 1
ATOM 2313 C C . ASP A 1 297 ? -20.994 -13.092 21.321 1.00 95.12 297 ASP A C 1
ATOM 2315 O O . ASP A 1 297 ? -22.184 -12.845 21.481 1.00 95.12 297 ASP A O 1
ATOM 2319 N N . CYS A 1 298 ? -20.222 -12.384 20.493 1.00 91.81 298 CYS A N 1
ATOM 2320 C CA . CYS A 1 298 ? -20.678 -11.198 19.755 1.00 91.81 298 CYS A CA 1
ATOM 2321 C C . CYS A 1 298 ? -21.867 -11.433 18.798 1.00 91.81 298 CYS A C 1
ATOM 2323 O O . CYS A 1 298 ? -22.440 -10.462 18.311 1.00 91.81 298 CYS A O 1
ATOM 2325 N N . LEU A 1 299 ? -22.247 -12.693 18.540 1.00 93.56 299 LEU A N 1
ATOM 2326 C CA . LEU A 1 299 ? -23.434 -13.051 17.758 1.00 93.56 299 LEU A CA 1
ATOM 2327 C C . LEU A 1 299 ? -24.710 -13.167 18.608 1.00 93.56 299 LEU A C 1
ATOM 2329 O O . LEU A 1 299 ? -25.801 -13.139 18.046 1.00 93.56 299 LEU A O 1
ATOM 2333 N N . LYS A 1 300 ? -24.583 -13.330 19.932 1.00 93.94 300 LYS A N 1
ATOM 2334 C CA . LYS A 1 300 ? -25.701 -13.593 20.854 1.00 93.94 300 LYS A CA 1
ATOM 2335 C C . LYS A 1 300 ? -25.813 -12.530 21.934 1.00 93.94 300 LYS A C 1
ATOM 2337 O O . LYS A 1 300 ? -26.849 -11.880 22.029 1.00 93.94 300 LYS A O 1
ATOM 2342 N N . ASP A 1 301 ? -24.736 -12.357 22.702 1.00 95.12 301 ASP A N 1
ATOM 2343 C CA . ASP A 1 301 ? -24.680 -11.460 23.850 1.00 95.12 301 ASP A CA 1
ATOM 2344 C C . ASP A 1 301 ? -25.140 -10.049 23.428 1.00 95.12 301 ASP A C 1
ATOM 2346 O O . ASP A 1 301 ? -24.829 -9.551 22.332 1.00 95.12 301 ASP A O 1
ATOM 2350 N N . SER A 1 302 ? -25.934 -9.425 24.291 1.00 96.81 302 SER A N 1
ATOM 2351 C CA . SER A 1 302 ? -26.541 -8.121 24.044 1.00 96.81 302 SER A CA 1
ATOM 2352 C C . SER A 1 302 ? -25.540 -6.976 24.198 1.00 96.81 302 SER A C 1
ATOM 2354 O O . SER A 1 302 ? -24.559 -7.053 24.945 1.00 96.81 302 SER A O 1
ATOM 2356 N N . ALA A 1 303 ? -25.833 -5.850 23.550 1.00 97.88 303 ALA A N 1
ATOM 2357 C CA . ALA A 1 303 ? -25.168 -4.577 23.802 1.00 97.88 303 ALA A CA 1
ATOM 2358 C C . ALA A 1 303 ? -25.189 -4.215 25.294 1.00 97.88 303 ALA A C 1
ATOM 2360 O O . ALA A 1 303 ? -24.222 -3.661 25.814 1.00 97.88 303 ALA A O 1
ATOM 2361 N N . TRP A 1 304 ? -26.278 -4.548 25.990 1.00 98.19 304 TRP A N 1
ATOM 2362 C CA . TRP A 1 304 ? -26.474 -4.251 27.406 1.00 98.19 304 TRP A CA 1
ATOM 2363 C C . TRP A 1 304 ? -25.565 -5.097 28.304 1.00 98.19 304 TRP A C 1
ATOM 2365 O O . TRP A 1 304 ? -24.912 -4.540 29.186 1.00 98.19 304 TRP A O 1
ATOM 2375 N N . GLU A 1 305 ? -25.419 -6.396 28.027 1.00 97.88 305 GLU A N 1
ATOM 2376 C CA . GLU A 1 305 ? -24.437 -7.266 28.695 1.00 97.88 305 GLU A CA 1
ATOM 2377 C C . GLU A 1 305 ? -22.995 -6.830 28.401 1.00 97.88 305 GLU A C 1
ATOM 2379 O O . GLU A 1 305 ? -22.168 -6.774 29.314 1.00 97.88 305 GLU A O 1
ATOM 2384 N N . ILE A 1 306 ? -22.686 -6.464 27.149 1.00 98.12 306 ILE A N 1
ATOM 2385 C CA . ILE A 1 306 ? -21.369 -5.937 26.748 1.00 98.12 306 ILE A CA 1
ATOM 2386 C C . ILE A 1 306 ? -21.045 -4.652 27.528 1.00 98.12 306 ILE A C 1
ATOM 2388 O O . ILE A 1 306 ? -19.942 -4.518 28.067 1.00 98.12 306 ILE A O 1
ATOM 2392 N N . ILE A 1 307 ? -22.006 -3.728 27.643 1.00 98.56 307 ILE A N 1
ATOM 2393 C CA . ILE A 1 307 ? -21.874 -2.493 28.428 1.00 98.56 307 ILE A CA 1
ATOM 2394 C C . ILE A 1 307 ? -21.706 -2.815 29.923 1.00 98.56 307 ILE A C 1
ATOM 2396 O O . ILE A 1 307 ? -20.794 -2.278 30.549 1.00 98.56 307 ILE A O 1
ATOM 2400 N N . GLU A 1 308 ? -22.507 -3.709 30.513 1.00 98.06 308 GLU A N 1
ATOM 2401 C CA . GLU A 1 308 ? -22.393 -4.072 31.937 1.00 98.06 308 GLU A CA 1
ATOM 2402 C C . GLU A 1 308 ? -21.032 -4.723 32.259 1.00 98.06 308 GLU A C 1
ATOM 2404 O O . GLU A 1 308 ? -20.387 -4.400 33.263 1.00 98.06 308 GLU A O 1
ATOM 2409 N N . LEU A 1 309 ? -20.547 -5.609 31.382 1.00 97.06 309 LEU A N 1
ATOM 2410 C CA . LEU A 1 309 ? -19.229 -6.238 31.490 1.00 97.06 309 LEU A CA 1
ATOM 2411 C C . LEU A 1 309 ? -18.086 -5.224 31.342 1.00 97.06 309 LEU A C 1
ATOM 2413 O O . LEU A 1 309 ? -17.097 -5.304 32.075 1.00 97.06 309 LEU A O 1
ATOM 2417 N N . ALA A 1 310 ? -18.224 -4.239 30.453 1.00 97.25 310 ALA A N 1
ATOM 2418 C CA . ALA A 1 310 ? -17.246 -3.166 30.291 1.00 97.25 310 ALA A CA 1
ATOM 2419 C C . ALA A 1 310 ? -17.250 -2.177 31.475 1.00 97.25 310 ALA A C 1
ATOM 2421 O O . ALA A 1 310 ? -16.182 -1.805 31.969 1.00 97.25 310 ALA A O 1
ATOM 2422 N N . GLN A 1 311 ? -18.422 -1.818 32.015 1.00 97.25 311 GLN A N 1
ATOM 2423 C CA . GLN A 1 311 ? -18.559 -0.948 33.194 1.00 97.25 311 GLN A CA 1
ATOM 2424 C C . GLN A 1 311 ? -17.830 -1.500 34.431 1.00 97.25 311 GLN A C 1
ATOM 2426 O O . GLN A 1 311 ? -17.346 -0.727 35.265 1.00 97.25 311 GLN A O 1
ATOM 2431 N N . LYS A 1 312 ? -17.673 -2.827 34.550 1.00 95.38 312 LYS A N 1
ATOM 2432 C CA . LYS A 1 312 ? -16.903 -3.457 35.642 1.00 95.38 312 LYS A CA 1
ATOM 2433 C C . LYS A 1 312 ? -15.435 -3.014 35.658 1.00 95.38 312 LYS A C 1
ATOM 2435 O O . LYS A 1 312 ? -14.842 -2.979 36.742 1.00 95.38 312 LYS A O 1
ATOM 2440 N N . TYR A 1 313 ? -14.863 -2.573 34.532 1.00 95.44 313 TYR A N 1
ATOM 2441 C CA . TYR A 1 313 ? -13.522 -1.975 34.486 1.00 95.44 313 TYR A CA 1
ATOM 2442 C C . TYR A 1 313 ? -13.404 -0.751 35.409 1.00 95.44 313 TYR A C 1
ATOM 2444 O O . TYR A 1 313 ? -12.424 -0.642 36.146 1.00 95.44 313 TYR A O 1
ATOM 2452 N N . LYS A 1 314 ? -14.437 0.109 35.465 1.00 94.12 314 LYS A N 1
ATOM 2453 C CA . LYS A 1 314 ? -14.475 1.338 36.286 1.00 94.12 314 LYS A CA 1
ATOM 2454 C C . LYS A 1 314 ? -14.181 1.081 37.772 1.00 94.12 314 LYS A C 1
ATOM 2456 O O . LYS A 1 314 ? -13.647 1.956 38.448 1.00 94.12 314 LYS A O 1
ATOM 2461 N N . LYS A 1 315 ? -14.510 -0.119 38.271 1.00 93.19 315 LYS A N 1
ATOM 2462 C CA . LYS A 1 315 ? -14.292 -0.553 39.665 1.00 93.19 315 LYS A CA 1
ATOM 2463 C C . LYS A 1 315 ? -13.111 -1.518 39.838 1.00 93.19 315 LYS A C 1
ATOM 2465 O O . LYS A 1 315 ? -12.532 -1.570 40.917 1.00 93.19 315 LYS A O 1
ATOM 2470 N N . THR A 1 316 ? -12.777 -2.315 38.819 1.00 92.19 316 THR A N 1
ATOM 2471 C CA . THR A 1 316 ? -11.846 -3.460 38.950 1.00 92.19 316 THR A CA 1
ATOM 2472 C C . THR A 1 316 ? -10.508 -3.291 38.231 1.00 92.19 316 THR A C 1
ATOM 2474 O O . THR A 1 316 ? -9.557 -4.005 38.558 1.00 92.19 316 THR A O 1
ATOM 2477 N N . GLY A 1 317 ? -10.436 -2.398 37.239 1.00 91.62 317 GLY A N 1
ATOM 2478 C CA . GLY A 1 317 ? -9.323 -2.310 36.292 1.00 91.62 317 GLY A CA 1
ATOM 2479 C C . GLY A 1 317 ? -9.237 -3.484 35.308 1.00 91.62 317 GLY A C 1
ATOM 2480 O O . GLY A 1 317 ? -8.218 -3.639 34.642 1.00 91.62 317 GLY A O 1
ATOM 2481 N N . GLN A 1 318 ? -10.254 -4.351 35.229 1.00 91.00 318 GLN A N 1
ATOM 2482 C CA . GLN A 1 318 ? -10.247 -5.549 34.382 1.00 91.00 318 GLN A CA 1
ATOM 2483 C C . GLN A 1 318 ? -11.311 -5.448 33.286 1.00 91.00 318 GLN A C 1
ATOM 2485 O O . GLN A 1 318 ? -12.484 -5.216 33.570 1.00 91.00 318 GLN A O 1
ATOM 2490 N N . ASN A 1 319 ? -10.895 -5.626 32.030 1.00 92.06 319 ASN A N 1
ATOM 2491 C CA . ASN A 1 319 ? -11.797 -5.691 30.882 1.00 92.06 319 ASN A CA 1
ATOM 2492 C C . ASN A 1 319 ? -12.413 -7.097 30.817 1.00 92.06 319 ASN A C 1
ATOM 2494 O O . ASN A 1 319 ? -11.687 -8.074 30.638 1.00 92.06 319 ASN A O 1
ATOM 2498 N N . GLN A 1 320 ? -13.735 -7.196 30.986 1.00 93.81 320 GLN A N 1
ATOM 2499 C CA . GLN A 1 320 ? -14.461 -8.474 30.987 1.00 93.81 320 GLN A CA 1
ATOM 2500 C C . GLN A 1 320 ? -15.091 -8.829 29.630 1.00 93.81 320 GLN A C 1
ATOM 2502 O O . GLN A 1 320 ? -15.769 -9.845 29.531 1.00 93.81 320 GLN A O 1
ATOM 2507 N N . VAL A 1 321 ? -14.850 -8.025 28.587 1.00 94.94 321 VAL A N 1
ATOM 2508 C CA . VAL A 1 321 ? -15.373 -8.236 27.225 1.00 94.94 321 VAL A CA 1
ATOM 2509 C C . VAL A 1 321 ? -14.293 -8.798 26.298 1.00 94.94 321 VAL A C 1
ATOM 2511 O O . VAL A 1 321 ? -14.545 -9.762 25.575 1.00 94.94 321 VAL A O 1
ATOM 2514 N N . TYR A 1 322 ? -13.074 -8.248 26.340 1.00 93.19 322 TYR A N 1
ATOM 2515 C CA . TYR A 1 322 ? -11.961 -8.697 25.495 1.00 93.19 322 TYR A CA 1
ATOM 2516 C C . TYR A 1 322 ? -10.594 -8.632 26.190 1.00 93.19 322 TYR A C 1
ATOM 2518 O O . TYR A 1 322 ? -10.374 -7.896 27.152 1.00 93.19 322 TYR A O 1
ATOM 2526 N N . GLY A 1 323 ? -9.655 -9.448 25.709 1.00 87.50 323 GLY A N 1
ATOM 2527 C CA . GLY A 1 323 ? -8.321 -9.597 26.282 1.00 87.50 323 GLY A CA 1
ATOM 2528 C C . GLY A 1 323 ? -7.361 -8.501 25.831 1.00 87.50 323 GLY A C 1
ATOM 2529 O O . GLY A 1 323 ? -6.689 -8.666 24.819 1.00 87.50 323 GLY A O 1
ATOM 2530 N N . SER A 1 324 ? -7.222 -7.438 26.625 1.00 71.88 324 SER A N 1
ATOM 2531 C CA . SER A 1 324 ? -6.302 -6.313 26.385 1.00 71.88 324 SER A CA 1
ATOM 2532 C C . SER A 1 324 ? -4.824 -6.668 26.649 1.00 71.88 324 SER A C 1
ATOM 2534 O O . SER A 1 324 ? -4.176 -6.104 27.537 1.00 71.88 324 SER A O 1
ATOM 2536 N N . ARG A 1 325 ? -4.288 -7.656 25.926 1.00 70.25 325 ARG A N 1
ATOM 2537 C CA . ARG A 1 325 ? -2.856 -7.984 25.931 1.00 70.25 325 ARG A CA 1
ATOM 2538 C C . ARG A 1 325 ? -2.173 -7.270 24.776 1.00 70.25 325 ARG A C 1
ATOM 2540 O O . ARG A 1 325 ? -2.605 -7.419 23.643 1.00 70.25 325 ARG A O 1
ATOM 2547 N N . ASN A 1 326 ? -1.079 -6.571 25.067 1.00 74.81 326 ASN A N 1
ATOM 2548 C CA . ASN A 1 326 ? -0.243 -5.885 24.079 1.00 74.81 326 ASN A CA 1
ATOM 2549 C C . ASN A 1 326 ? 0.614 -6.896 23.285 1.00 74.81 326 ASN A C 1
ATOM 2551 O O . ASN A 1 326 ? 1.847 -6.878 23.363 1.00 74.81 326 ASN A O 1
ATOM 2555 N N . GLU A 1 327 ? -0.059 -7.820 22.595 1.00 79.12 327 GLU A N 1
ATOM 2556 C CA . GLU A 1 327 ? 0.518 -8.901 21.801 1.00 79.12 327 GLU A CA 1
ATOM 2557 C C . GLU A 1 327 ? -0.131 -8.950 20.409 1.00 79.12 327 GLU A C 1
ATOM 2559 O O . GLU A 1 327 ? -1.316 -9.257 20.304 1.00 79.12 327 GLU A O 1
ATOM 2564 N N . VAL A 1 328 ? 0.652 -8.737 19.348 1.00 83.88 328 VAL A N 1
ATOM 2565 C CA . VAL A 1 328 ? 0.247 -9.032 17.960 1.00 83.88 328 VAL A CA 1
ATOM 2566 C C . VAL A 1 328 ? 0.882 -10.354 17.535 1.00 83.88 328 VAL A C 1
ATOM 2568 O O . VAL A 1 328 ? 2.001 -10.678 17.942 1.00 83.88 328 VAL A O 1
ATOM 2571 N N . GLN A 1 329 ? 0.140 -11.140 16.759 1.00 86.25 329 GLN A N 1
ATOM 2572 C CA . GLN A 1 329 ? 0.580 -12.418 16.205 1.00 86.25 329 GLN A CA 1
ATOM 2573 C C . GLN A 1 329 ? 0.495 -12.365 14.685 1.00 86.25 329 GLN A C 1
ATOM 2575 O O . GLN A 1 329 ? -0.460 -11.809 14.143 1.00 86.25 329 GLN A O 1
ATOM 2580 N N . PHE A 1 330 ? 1.461 -12.999 14.031 1.00 88.06 330 PHE A N 1
ATOM 2581 C CA . PHE A 1 330 ? 1.493 -13.197 12.586 1.00 88.06 330 PHE A CA 1
ATOM 2582 C C . PHE A 1 330 ? 1.294 -14.686 12.249 1.00 88.06 330 PHE A C 1
ATOM 2584 O O . PHE A 1 330 ? 1.463 -15.538 13.132 1.00 88.06 330 PHE A O 1
ATOM 2591 N N . PRO A 1 331 ? 0.876 -15.009 11.013 1.00 85.19 331 PRO A N 1
ATOM 2592 C CA . PRO A 1 331 ? 0.907 -16.378 10.495 1.00 85.19 331 PRO A CA 1
ATOM 2593 C C . PRO A 1 331 ? 2.320 -16.992 10.530 1.00 85.19 331 PRO A C 1
ATOM 2595 O O . PRO A 1 331 ? 3.319 -16.283 10.600 1.00 85.19 331 PRO A O 1
ATOM 2598 N N . GLU A 1 332 ? 2.387 -18.323 10.440 1.00 82.38 332 GLU A N 1
ATOM 2599 C CA . GLU A 1 332 ? 3.627 -19.073 10.191 1.00 82.38 332 GLU A CA 1
ATOM 2600 C C . GLU A 1 332 ? 3.613 -19.630 8.757 1.00 82.38 332 GLU A C 1
ATOM 2602 O O . GLU A 1 332 ? 2.561 -20.130 8.333 1.00 82.38 332 GLU A O 1
ATOM 2607 N N . PRO A 1 333 ? 4.755 -19.670 8.046 1.00 81.06 333 PRO A N 1
ATOM 2608 C CA . PRO A 1 333 ? 4.887 -20.427 6.805 1.00 81.06 333 PRO A CA 1
ATOM 2609 C C . PRO A 1 333 ? 4.609 -21.925 6.999 1.00 81.06 333 PRO A C 1
ATOM 2611 O O . PRO A 1 333 ? 4.852 -22.498 8.066 1.00 81.06 333 PRO A O 1
ATOM 2614 N N . SER A 1 334 ? 4.109 -22.584 5.951 1.00 78.50 334 SER A N 1
ATOM 2615 C CA . SER A 1 334 ? 3.751 -24.005 5.978 1.00 78.50 334 SER A CA 1
ATOM 2616 C C . SER A 1 334 ? 4.217 -24.712 4.699 1.00 78.50 334 SER A C 1
ATOM 2618 O O . SER A 1 334 ? 3.657 -24.437 3.637 1.00 78.50 334 SER A O 1
ATOM 2620 N N . PRO A 1 335 ? 5.137 -25.696 4.779 1.00 74.88 335 PRO A N 1
ATOM 2621 C CA . PRO A 1 335 ? 5.643 -26.418 3.602 1.00 74.88 335 PRO A CA 1
ATOM 2622 C C . PRO A 1 335 ? 4.570 -27.151 2.776 1.00 74.88 335 PRO A C 1
ATOM 2624 O O . PRO A 1 335 ? 4.785 -27.485 1.612 1.00 74.88 335 PRO A O 1
ATOM 2627 N N . LEU A 1 336 ? 3.393 -27.408 3.361 1.00 74.44 336 LEU A N 1
ATOM 2628 C CA . LEU A 1 336 ? 2.250 -27.979 2.640 1.00 74.44 336 LEU A CA 1
ATOM 2629 C C . LEU A 1 336 ? 1.598 -26.966 1.683 1.00 74.44 336 LEU A C 1
ATOM 2631 O O . LEU A 1 336 ? 1.065 -27.372 0.657 1.00 74.44 336 LEU A O 1
ATOM 2635 N N . LEU A 1 337 ? 1.653 -25.664 1.991 1.00 76.25 337 LEU A N 1
ATOM 2636 C CA . LEU A 1 337 ? 1.185 -24.609 1.084 1.00 76.25 337 LEU A CA 1
ATOM 2637 C C . LEU A 1 337 ? 2.115 -24.487 -0.121 1.00 76.25 337 LEU A C 1
ATOM 2639 O O . LEU A 1 337 ? 1.643 -24.533 -1.250 1.00 76.25 337 LEU A O 1
ATOM 2643 N N . GLU A 1 338 ? 3.425 -24.419 0.129 1.00 76.00 338 GLU A N 1
ATOM 2644 C CA . GLU A 1 338 ? 4.465 -24.393 -0.910 1.00 76.00 338 GLU A CA 1
ATOM 2645 C C . GLU A 1 338 ? 4.320 -25.580 -1.875 1.00 76.00 338 GLU A C 1
ATOM 2647 O O . GLU A 1 338 ? 4.357 -25.397 -3.088 1.00 76.00 338 GLU A O 1
ATOM 2652 N N . THR A 1 339 ? 4.078 -26.786 -1.344 1.00 79.38 339 THR A N 1
ATOM 2653 C CA . THR A 1 339 ? 3.865 -27.995 -2.159 1.00 79.38 339 THR A CA 1
ATOM 2654 C C . THR A 1 339 ? 2.595 -27.891 -3.016 1.00 79.38 339 THR A C 1
ATOM 2656 O O . THR A 1 339 ? 2.645 -28.129 -4.221 1.00 79.38 339 THR A O 1
ATOM 2659 N N . ASN A 1 340 ? 1.461 -27.501 -2.418 1.00 83.44 340 ASN A N 1
ATOM 2660 C CA . ASN A 1 340 ? 0.180 -27.393 -3.126 1.00 83.44 340 ASN A CA 1
ATOM 2661 C C . ASN A 1 340 ? 0.190 -26.303 -4.212 1.00 83.44 340 ASN A C 1
ATOM 2663 O O . ASN A 1 340 ? -0.405 -26.484 -5.272 1.00 83.44 340 ASN A O 1
ATOM 2667 N N . GLU A 1 341 ? 0.844 -25.172 -3.949 1.00 84.12 341 GLU A N 1
ATOM 2668 C CA . GLU A 1 341 ? 0.994 -24.062 -4.895 1.00 84.12 341 GLU A CA 1
ATOM 2669 C C . GLU A 1 341 ? 1.956 -24.417 -6.034 1.00 84.12 341 GLU A C 1
ATOM 2671 O O . GLU A 1 341 ? 1.648 -24.176 -7.201 1.00 84.12 341 GLU A O 1
ATOM 2676 N N . GLU A 1 342 ? 3.088 -25.061 -5.728 1.00 85.12 342 GLU A N 1
ATOM 2677 C CA . GLU A 1 342 ? 3.968 -25.600 -6.762 1.00 85.12 342 GLU A CA 1
ATOM 2678 C C . GLU A 1 342 ? 3.223 -26.567 -7.694 1.00 85.12 342 GLU A C 1
ATOM 2680 O O . GLU A 1 342 ? 3.385 -26.486 -8.911 1.00 85.12 342 GLU A O 1
ATOM 2685 N N . ASP A 1 343 ? 2.420 -27.482 -7.146 1.00 88.88 343 ASP A N 1
ATOM 2686 C CA . ASP A 1 343 ? 1.686 -28.472 -7.939 1.00 88.88 343 ASP A CA 1
ATOM 2687 C C . ASP A 1 343 ? 0.518 -27.840 -8.719 1.00 88.88 343 ASP A C 1
ATOM 2689 O O . ASP A 1 343 ? 0.268 -28.228 -9.865 1.00 88.88 343 ASP A O 1
ATOM 2693 N N . PHE A 1 344 ? -0.116 -26.791 -8.180 1.00 91.25 344 PHE A N 1
ATOM 2694 C CA . PHE A 1 344 ? -1.055 -25.948 -8.927 1.00 91.25 344 PHE A CA 1
ATOM 2695 C C . PHE A 1 344 ? -0.379 -25.316 -10.153 1.00 91.25 344 PHE A C 1
ATOM 2697 O O . PHE A 1 344 ? -0.860 -25.506 -11.274 1.00 91.25 344 PHE A O 1
ATOM 2704 N N . PHE A 1 345 ? 0.767 -24.647 -9.987 1.00 92.62 345 PHE A N 1
ATOM 2705 C CA . PHE A 1 345 ? 1.489 -24.036 -11.109 1.00 92.62 345 PHE A CA 1
ATOM 2706 C C . PHE A 1 345 ? 2.015 -25.076 -12.115 1.00 92.62 345 PHE A C 1
ATOM 2708 O O . PHE A 1 345 ? 1.871 -24.878 -13.324 1.00 92.62 345 PHE A O 1
ATOM 2715 N N . LYS A 1 346 ? 2.542 -26.224 -11.656 1.00 92.88 346 LYS A N 1
ATOM 2716 C CA . LYS A 1 346 ? 2.944 -27.343 -12.537 1.00 92.88 346 LYS A CA 1
ATOM 2717 C C . LYS A 1 346 ? 1.773 -27.854 -13.380 1.00 92.88 346 LYS A C 1
ATOM 2719 O O . LYS A 1 346 ? 1.956 -28.127 -14.565 1.00 92.88 346 LYS A O 1
ATOM 2724 N N . SER A 1 347 ? 0.569 -27.953 -12.803 1.00 93.88 347 SER A N 1
ATOM 2725 C CA . SER A 1 347 ? -0.632 -28.393 -13.533 1.00 93.88 347 SER A CA 1
ATOM 2726 C C . SER A 1 347 ? -1.089 -27.403 -14.619 1.00 93.88 347 SER A C 1
ATOM 2728 O O . SER A 1 347 ? -1.721 -27.818 -15.587 1.00 93.88 347 SER A O 1
ATOM 2730 N N . HIS A 1 348 ? -0.683 -26.132 -14.515 1.00 94.62 348 HIS A N 1
ATOM 2731 C CA . HIS A 1 348 ? -0.877 -25.083 -15.525 1.00 94.62 348 HIS A CA 1
ATOM 2732 C C . HIS A 1 348 ? 0.369 -24.871 -16.415 1.00 94.62 348 HIS A C 1
ATOM 2734 O O . HIS A 1 348 ? 0.522 -23.840 -17.064 1.00 94.62 348 HIS A O 1
ATOM 2740 N N . GLY A 1 349 ? 1.277 -25.853 -16.472 1.00 93.00 349 GLY A N 1
ATOM 2741 C CA . GLY A 1 349 ? 2.412 -25.869 -17.402 1.00 93.00 349 GLY A CA 1
ATOM 2742 C C . GLY A 1 349 ? 3.657 -25.093 -16.956 1.00 93.00 349 GLY A C 1
ATOM 2743 O O . GLY A 1 349 ? 4.642 -25.072 -17.697 1.00 93.00 349 GLY A O 1
ATOM 2744 N N . TYR A 1 350 ? 3.672 -24.492 -15.760 1.00 93.62 350 TYR A N 1
ATOM 2745 C CA . TYR A 1 350 ? 4.884 -23.852 -15.241 1.00 93.62 350 TYR A CA 1
ATOM 2746 C C . TYR A 1 350 ? 5.974 -24.888 -14.938 1.00 93.62 350 TYR A C 1
ATOM 2748 O O . TYR A 1 350 ? 5.746 -25.882 -14.245 1.00 93.62 350 TYR A O 1
ATOM 2756 N N . SER A 1 351 ? 7.195 -24.616 -15.403 1.00 89.25 351 SER A N 1
ATOM 2757 C CA . SER A 1 351 ? 8.385 -25.401 -15.075 1.00 89.25 351 SER A CA 1
ATOM 2758 C C . SER A 1 351 ? 9.368 -24.556 -14.263 1.00 89.25 351 SER A C 1
ATOM 2760 O O . SER A 1 351 ? 9.878 -23.532 -14.717 1.00 89.25 351 SER A O 1
ATOM 2762 N N . LYS A 1 352 ? 9.631 -24.987 -13.024 1.00 85.12 352 LYS A N 1
ATOM 2763 C CA . LYS A 1 352 ? 10.551 -24.306 -12.104 1.00 85.12 352 LYS A CA 1
ATOM 2764 C C . LYS A 1 352 ? 11.986 -24.381 -12.640 1.00 85.12 352 LYS A C 1
ATOM 2766 O O . LYS A 1 352 ? 12.448 -25.452 -13.039 1.00 85.12 352 LYS A O 1
ATOM 2771 N N . LYS A 1 353 ? 12.698 -23.247 -12.654 1.00 80.19 353 LYS A N 1
ATOM 2772 C CA . LYS A 1 353 ? 14.077 -23.167 -13.165 1.00 80.19 353 LYS A CA 1
ATOM 2773 C C . LYS A 1 353 ? 15.030 -24.063 -12.370 1.00 80.19 353 LYS A C 1
ATOM 2775 O O . LYS A 1 353 ? 15.002 -24.090 -11.144 1.00 80.19 353 LYS A O 1
ATOM 2780 N N . THR A 1 354 ? 15.938 -24.727 -13.081 1.00 80.06 354 THR A N 1
ATOM 2781 C CA . THR A 1 354 ? 17.019 -25.548 -12.504 1.00 80.06 354 THR A CA 1
ATOM 2782 C C . THR A 1 354 ? 18.385 -24.848 -12.517 1.00 80.06 354 THR A C 1
ATOM 2784 O O . THR A 1 354 ? 19.296 -25.264 -11.802 1.00 80.06 354 THR A O 1
ATOM 2787 N N . SER A 1 355 ? 18.530 -23.768 -13.289 1.00 81.12 355 SER A N 1
ATOM 2788 C CA . SER A 1 355 ? 19.736 -22.940 -13.433 1.00 81.12 355 SER A CA 1
ATOM 2789 C C . SER A 1 355 ? 19.519 -21.509 -12.912 1.00 81.12 355 SER A C 1
ATOM 2791 O O . SER A 1 355 ? 18.387 -21.111 -12.640 1.00 81.12 355 SER A O 1
ATOM 2793 N N . GLY A 1 356 ? 20.611 -20.753 -12.748 1.00 84.31 356 GLY A N 1
ATOM 2794 C CA . GLY A 1 356 ? 20.642 -19.445 -12.074 1.00 84.31 356 GLY A CA 1
ATOM 2795 C C . GLY A 1 356 ? 21.234 -19.539 -10.664 1.00 84.31 356 GLY A C 1
ATOM 2796 O O . GLY A 1 356 ? 21.788 -20.580 -10.289 1.00 84.31 356 GLY A O 1
ATOM 2797 N N . ASP A 1 357 ? 21.093 -18.478 -9.874 1.00 88.50 357 ASP A N 1
ATOM 2798 C CA . ASP A 1 357 ? 21.525 -18.433 -8.468 1.00 88.50 357 ASP A CA 1
ATOM 2799 C C . ASP A 1 357 ? 20.538 -19.194 -7.554 1.00 88.50 357 ASP A C 1
ATOM 2801 O O . ASP A 1 357 ? 19.524 -19.717 -8.022 1.00 88.50 357 ASP A O 1
ATOM 2805 N N . ASP A 1 358 ? 20.834 -19.388 -6.265 1.00 88.88 358 ASP A N 1
ATOM 2806 C CA . ASP A 1 358 ? 19.951 -20.184 -5.384 1.00 88.88 358 ASP A CA 1
ATOM 2807 C C . ASP A 1 358 ? 18.612 -19.481 -5.090 1.00 88.88 358 ASP A C 1
ATOM 2809 O O . ASP A 1 358 ? 17.556 -20.110 -5.164 1.00 88.88 358 ASP A O 1
ATOM 2813 N N . HIS A 1 359 ? 18.638 -18.161 -4.871 1.00 89.69 359 HIS A N 1
ATOM 2814 C CA . HIS A 1 359 ? 17.429 -17.346 -4.717 1.00 89.69 359 HIS A CA 1
ATOM 2815 C C . HIS A 1 359 ? 16.550 -17.389 -5.981 1.00 89.69 359 HIS A C 1
ATOM 2817 O O . HIS A 1 359 ? 15.357 -17.670 -5.887 1.00 89.69 359 HIS A O 1
ATOM 2823 N N . GLU A 1 360 ? 17.144 -17.283 -7.179 1.00 90.94 360 GLU A N 1
ATOM 2824 C CA . GLU A 1 360 ? 16.394 -17.320 -8.445 1.00 90.94 360 GLU A CA 1
ATOM 2825 C C . GLU A 1 360 ? 15.618 -18.626 -8.660 1.00 90.94 360 GLU A C 1
ATOM 2827 O O . GLU A 1 360 ? 14.564 -18.615 -9.297 1.00 90.94 360 GLU A O 1
ATOM 2832 N N . LYS A 1 361 ? 16.134 -19.748 -8.138 1.00 88.88 361 LYS A N 1
ATOM 2833 C CA . LYS A 1 361 ? 15.460 -21.057 -8.171 1.00 88.88 361 LYS A CA 1
ATOM 2834 C C . LYS A 1 361 ? 14.372 -21.181 -7.105 1.00 88.88 361 LYS A C 1
ATOM 2836 O O . LYS A 1 361 ? 13.468 -21.998 -7.266 1.00 88.88 361 LYS A O 1
ATOM 2841 N N . LYS A 1 362 ? 14.460 -20.416 -6.014 1.00 89.25 362 LYS A N 1
ATOM 2842 C CA . LYS A 1 362 ? 13.472 -20.387 -4.925 1.00 89.25 362 LYS A CA 1
ATOM 2843 C C . LYS A 1 362 ? 12.270 -19.493 -5.232 1.00 89.25 362 LYS A C 1
ATOM 2845 O O . LYS A 1 362 ? 11.201 -19.789 -4.705 1.00 89.25 362 LYS A O 1
ATOM 2850 N N . ARG A 1 363 ? 12.424 -18.474 -6.093 1.00 89.75 363 ARG A N 1
ATOM 2851 C CA . ARG A 1 363 ? 11.340 -17.572 -6.530 1.00 89.75 363 ARG A CA 1
ATOM 2852 C C . ARG A 1 363 ? 10.053 -18.327 -6.883 1.00 89.75 363 ARG A C 1
ATOM 2854 O O . ARG A 1 363 ? 10.075 -19.282 -7.667 1.00 89.75 363 ARG A O 1
ATOM 2861 N N . LEU A 1 364 ? 8.928 -17.846 -6.360 1.00 88.44 364 LEU A N 1
ATOM 2862 C CA . LEU A 1 364 ? 7.602 -18.239 -6.839 1.00 88.44 364 LEU A CA 1
ATOM 2863 C C . LEU A 1 364 ? 7.284 -17.496 -8.150 1.00 88.44 364 LEU A C 1
ATOM 2865 O O . LEU A 1 364 ? 7.702 -16.344 -8.315 1.00 88.44 364 LEU A O 1
ATOM 2869 N N . PRO A 1 365 ? 6.565 -18.122 -9.099 1.00 92.75 365 PRO A N 1
ATOM 2870 C CA . PRO A 1 365 ? 6.014 -17.397 -10.233 1.00 92.75 365 PRO A CA 1
ATOM 2871 C C . PRO A 1 365 ? 4.885 -16.473 -9.768 1.00 92.75 365 PRO A C 1
ATOM 2873 O O . PRO A 1 365 ? 4.140 -16.804 -8.845 1.00 92.75 365 PRO A O 1
ATOM 2876 N N . VAL A 1 366 ? 4.716 -15.331 -10.433 1.00 94.25 366 VAL A N 1
ATOM 2877 C CA . VAL A 1 366 ? 3.463 -14.572 -10.316 1.00 94.25 366 VAL A CA 1
ATOM 2878 C C . VAL A 1 366 ? 2.371 -15.240 -11.158 1.00 94.25 366 VAL A C 1
ATOM 2880 O O . VAL A 1 366 ? 2.648 -15.781 -12.234 1.00 94.25 366 VAL A O 1
ATOM 2883 N N . THR A 1 367 ? 1.124 -15.175 -10.695 1.00 94.38 367 THR A N 1
ATOM 2884 C CA . THR A 1 367 ? -0.032 -15.511 -11.534 1.00 94.38 367 THR A CA 1
ATOM 2885 C C . THR A 1 367 ? -0.267 -14.399 -12.557 1.00 94.38 367 THR A C 1
ATOM 2887 O O . THR A 1 367 ? -0.370 -13.230 -12.185 1.00 94.38 367 THR A O 1
ATOM 2890 N N . VAL A 1 368 ? -0.392 -14.764 -13.833 1.00 97.12 368 VAL A N 1
ATOM 2891 C CA . VAL A 1 368 ? -0.781 -13.865 -14.927 1.00 97.12 368 VAL A CA 1
ATOM 2892 C C . VAL A 1 368 ? -2.147 -14.281 -15.459 1.00 97.12 368 VAL A C 1
ATOM 2894 O O . VAL A 1 368 ? -2.336 -15.417 -15.883 1.00 97.12 368 VAL A O 1
ATOM 2897 N N . ILE A 1 369 ? -3.089 -13.345 -15.468 1.00 96.81 369 ILE A N 1
ATOM 2898 C CA . ILE A 1 369 ? -4.373 -13.453 -16.156 1.00 96.81 369 ILE A CA 1
ATOM 2899 C C . ILE A 1 369 ? -4.262 -12.678 -17.472 1.00 96.81 369 ILE A C 1
ATOM 2901 O O . ILE A 1 369 ? -3.807 -11.534 -17.482 1.00 96.81 369 ILE A O 1
ATOM 2905 N N . LYS A 1 370 ? -4.705 -13.271 -18.582 1.00 96.94 370 LYS A N 1
ATOM 2906 C CA . LYS A 1 370 ? -4.876 -12.554 -19.853 1.00 96.94 370 LYS A CA 1
ATOM 2907 C C . LYS A 1 370 ? -6.259 -11.915 -19.913 1.00 96.94 370 LYS A C 1
ATOM 2909 O O . LYS A 1 370 ? -7.257 -12.629 -19.828 1.00 96.94 370 LYS A O 1
ATOM 2914 N N . ALA A 1 371 ? -6.329 -10.593 -20.061 1.00 96.69 371 ALA A N 1
ATOM 2915 C CA . ALA A 1 371 ? -7.600 -9.911 -20.274 1.00 96.69 371 ALA A CA 1
ATOM 2916 C C . ALA A 1 371 ? -8.167 -10.185 -21.678 1.00 96.69 371 ALA A C 1
ATOM 2918 O O . ALA A 1 371 ? -7.432 -10.289 -22.659 1.00 96.69 371 ALA A O 1
ATOM 2919 N N . SER A 1 372 ? -9.495 -10.222 -21.795 1.00 94.81 372 SER A N 1
ATOM 2920 C CA . SER A 1 372 ? -10.200 -10.104 -23.076 1.00 94.81 372 SER A CA 1
ATOM 2921 C C . SER A 1 372 ? -11.455 -9.243 -22.912 1.00 94.81 372 SER A C 1
ATOM 2923 O O . SER A 1 372 ? -11.841 -8.894 -21.794 1.00 94.81 372 SER A O 1
ATOM 2925 N N . LYS A 1 373 ? -12.101 -8.907 -24.034 1.00 92.44 373 LYS A N 1
ATOM 2926 C CA . LYS A 1 373 ? -13.388 -8.189 -24.067 1.00 92.44 373 LYS A CA 1
ATOM 2927 C C . LYS A 1 373 ? -14.578 -9.052 -23.630 1.00 92.44 373 LYS A C 1
ATOM 2929 O O . LYS A 1 373 ? -15.656 -8.517 -23.397 1.00 92.44 373 LYS A O 1
ATOM 2934 N N . ASP A 1 374 ? -14.373 -10.361 -23.517 1.00 92.31 374 ASP A N 1
ATOM 2935 C CA . ASP A 1 374 ? -15.388 -11.355 -23.160 1.00 92.31 374 ASP A CA 1
ATOM 2936 C C . ASP A 1 374 ? -15.379 -11.684 -21.657 1.00 92.31 374 ASP A C 1
ATOM 2938 O O . ASP A 1 374 ? -16.343 -12.259 -21.148 1.00 92.31 374 ASP A O 1
ATOM 2942 N N . LEU A 1 375 ? -14.298 -11.327 -20.945 1.00 93.50 375 LEU A N 1
ATOM 2943 C CA . LEU A 1 375 ? -14.200 -11.487 -19.494 1.00 93.50 375 LEU A CA 1
ATOM 2944 C C . LEU A 1 375 ? -15.079 -10.463 -18.781 1.00 93.50 375 LEU A C 1
ATOM 2946 O O . LEU A 1 375 ? -14.984 -9.260 -19.043 1.00 93.50 375 LEU A O 1
ATOM 2950 N N . LYS A 1 376 ? -15.897 -10.946 -17.845 1.00 93.31 376 LYS A N 1
ATOM 2951 C CA . LYS A 1 376 ? -16.860 -10.114 -17.129 1.00 93.31 376 LYS A CA 1
ATOM 2952 C C . LYS A 1 376 ? -16.318 -9.630 -15.796 1.00 93.31 376 LYS A C 1
ATOM 2954 O O . LYS A 1 376 ? -15.434 -10.237 -15.194 1.00 93.31 376 LYS A O 1
ATOM 2959 N N . ASP A 1 377 ? -16.909 -8.556 -15.304 1.00 92.75 377 ASP A N 1
ATOM 2960 C CA . ASP A 1 377 ? -16.477 -7.869 -14.090 1.00 92.75 377 ASP A CA 1
ATOM 2961 C C . ASP A 1 377 ? -16.669 -8.761 -12.843 1.00 92.75 377 ASP A C 1
ATOM 2963 O O . ASP A 1 377 ? -15.877 -8.688 -11.899 1.00 92.75 377 ASP A O 1
ATOM 2967 N N . GLU A 1 378 ? -17.626 -9.700 -12.874 1.00 93.00 378 GLU A N 1
ATOM 2968 C CA . GLU A 1 378 ? -17.803 -10.712 -11.827 1.00 93.00 378 GLU A CA 1
ATOM 2969 C C . GLU A 1 378 ? -16.715 -11.802 -11.832 1.00 93.00 378 GLU A C 1
ATOM 2971 O O . GLU A 1 378 ? -16.405 -12.348 -10.770 1.00 93.00 378 GLU A O 1
ATOM 2976 N N . ASP A 1 379 ? -16.108 -12.119 -12.985 1.00 93.69 379 ASP A N 1
ATOM 2977 C CA . ASP A 1 379 ? -15.003 -13.088 -13.062 1.00 93.69 379 ASP A CA 1
ATOM 2978 C C . ASP A 1 379 ? -13.752 -12.526 -12.368 1.00 93.69 379 ASP A C 1
ATOM 2980 O O . ASP A 1 379 ? -13.112 -13.229 -11.580 1.00 93.69 379 ASP A O 1
ATOM 2984 N N . TYR A 1 380 ? -13.467 -11.230 -12.564 1.00 93.88 380 TYR A N 1
ATOM 2985 C CA . TYR A 1 380 ? -12.440 -10.512 -11.801 1.00 93.88 380 TYR A CA 1
ATOM 2986 C C . TYR A 1 380 ? -12.766 -10.516 -10.301 1.00 93.88 380 TYR A C 1
ATOM 2988 O O . TYR A 1 380 ? -11.958 -10.991 -9.500 1.00 93.88 380 TYR A O 1
ATOM 2996 N N . ALA A 1 381 ? -13.963 -10.073 -9.902 1.00 89.81 381 ALA A N 1
ATOM 2997 C CA . ALA A 1 381 ? -14.341 -10.021 -8.487 1.00 89.81 381 ALA A CA 1
ATOM 2998 C C . ALA A 1 381 ? -14.207 -11.389 -7.785 1.00 89.81 381 ALA A C 1
ATOM 3000 O O . ALA A 1 381 ? -13.704 -11.479 -6.661 1.00 89.81 381 ALA A O 1
ATOM 3001 N N . LYS A 1 382 ? -14.596 -12.472 -8.468 1.00 88.62 382 LYS A N 1
ATOM 3002 C CA . LYS A 1 382 ? -14.506 -13.856 -7.983 1.00 88.62 382 LYS A CA 1
ATOM 3003 C C . LYS A 1 382 ? -13.067 -14.368 -7.855 1.00 88.62 382 LYS A C 1
ATOM 3005 O O . LYS A 1 382 ? -12.757 -15.025 -6.857 1.00 88.62 382 LYS A O 1
ATOM 3010 N N . PHE A 1 383 ? -12.202 -14.093 -8.833 1.00 90.00 383 PHE A N 1
ATOM 3011 C CA . PHE A 1 383 ? -10.799 -14.517 -8.789 1.00 90.00 383 PHE A CA 1
ATOM 3012 C C . PHE A 1 383 ? -10.018 -13.741 -7.719 1.00 90.00 383 PHE A C 1
ATOM 3014 O O . PHE A 1 383 ? -9.458 -14.329 -6.790 1.00 90.00 383 PHE A O 1
ATOM 3021 N N . PHE A 1 384 ? -10.038 -12.410 -7.801 1.00 89.75 384 PHE A N 1
ATOM 3022 C CA . PHE A 1 384 ? -9.163 -11.545 -7.007 1.00 89.75 384 PHE A CA 1
ATOM 3023 C C . PHE A 1 384 ? -9.535 -11.499 -5.515 1.00 89.75 384 PHE A C 1
ATOM 3025 O O . PHE A 1 384 ? -8.650 -11.328 -4.682 1.00 89.75 384 PHE A O 1
ATOM 3032 N N . SER A 1 385 ? -10.785 -11.813 -5.144 1.00 82.44 385 SER A N 1
ATOM 3033 C CA . SER A 1 385 ? -11.185 -12.032 -3.736 1.00 82.44 385 SER A CA 1
ATOM 3034 C C . SER A 1 385 ? -10.444 -13.184 -3.029 1.00 82.44 385 SER A C 1
ATOM 3036 O O . SER A 1 385 ? -10.547 -13.329 -1.810 1.00 82.44 385 SER A O 1
ATOM 3038 N N . ASN A 1 386 ? -9.727 -14.030 -3.779 1.00 81.06 386 ASN A N 1
ATOM 3039 C CA . ASN A 1 386 ? -9.039 -15.225 -3.282 1.00 81.06 386 ASN A CA 1
ATOM 3040 C C . ASN A 1 386 ? -7.560 -15.280 -3.729 1.00 81.06 386 ASN A C 1
ATOM 3042 O O . ASN A 1 386 ? -6.999 -16.367 -3.854 1.00 81.06 386 ASN A O 1
ATOM 3046 N N . CYS A 1 387 ? -6.942 -14.122 -3.995 1.00 84.56 387 CYS A N 1
ATOM 3047 C CA . CYS A 1 387 ? -5.572 -13.987 -4.500 1.00 84.56 387 CYS A CA 1
ATOM 3048 C C . CYS A 1 387 ? -4.760 -13.001 -3.632 1.00 84.56 387 CYS A C 1
ATOM 3050 O O . CYS A 1 387 ? -5.315 -12.017 -3.142 1.00 84.56 387 CYS A O 1
ATOM 3052 N N . SER A 1 388 ? -3.460 -13.246 -3.415 1.00 86.44 388 SER A N 1
ATOM 3053 C CA . SER A 1 388 ? -2.554 -12.263 -2.786 1.00 86.44 388 SER A CA 1
ATOM 3054 C C . SER A 1 388 ? -1.943 -11.311 -3.809 1.00 86.44 388 SER A C 1
ATOM 3056 O O . SER A 1 388 ? -1.893 -10.108 -3.568 1.00 86.44 388 SER A O 1
ATOM 3058 N N . ILE A 1 389 ? -1.483 -11.826 -4.951 1.00 92.06 389 ILE A N 1
ATOM 3059 C CA . ILE A 1 389 ? -0.908 -11.009 -6.016 1.00 92.06 389 ILE A CA 1
ATOM 3060 C C . ILE A 1 389 ? -1.040 -11.679 -7.386 1.00 92.06 389 ILE A C 1
ATOM 3062 O O . ILE A 1 389 ? -0.741 -12.865 -7.550 1.00 92.06 389 ILE A O 1
ATOM 3066 N N . ALA A 1 390 ? -1.479 -10.906 -8.380 1.00 95.12 390 ALA A N 1
ATOM 3067 C CA . ALA A 1 390 ? -1.522 -11.339 -9.772 1.00 95.12 390 ALA A CA 1
ATOM 3068 C C . ALA A 1 390 ? -1.472 -10.145 -10.736 1.00 95.12 390 ALA A C 1
ATOM 3070 O O . ALA A 1 390 ? -1.913 -9.037 -10.414 1.00 95.12 390 ALA A O 1
ATOM 3071 N N . VAL A 1 391 ? -0.951 -10.399 -11.936 1.00 98.19 391 VAL A N 1
ATOM 3072 C CA . VAL A 1 391 ? -0.946 -9.455 -13.058 1.00 98.19 391 VAL A CA 1
ATOM 3073 C C . VAL A 1 391 ? -2.150 -9.750 -13.948 1.00 98.19 391 VAL A C 1
ATOM 3075 O O . VAL A 1 391 ? -2.383 -10.905 -14.296 1.00 98.19 391 VAL A O 1
ATOM 3078 N N . VAL A 1 392 ? -2.885 -8.724 -14.364 1.00 98.25 392 VAL A N 1
ATOM 3079 C CA . VAL A 1 392 ? -3.765 -8.783 -15.532 1.00 98.25 392 VAL A CA 1
ATOM 3080 C C . VAL A 1 392 ? -3.027 -8.129 -16.697 1.00 98.25 392 VAL A C 1
ATOM 3082 O O . VAL A 1 392 ? -2.936 -6.901 -16.782 1.00 98.25 392 VAL A O 1
ATOM 3085 N N . GLU A 1 393 ? -2.468 -8.953 -17.580 1.00 98.00 393 GLU A N 1
ATOM 3086 C CA . GLU A 1 393 ? -1.870 -8.471 -18.825 1.00 98.00 393 GLU A CA 1
ATOM 3087 C C . GLU A 1 393 ? -2.949 -8.099 -19.844 1.00 98.00 393 GLU A C 1
ATOM 3089 O O . GLU A 1 393 ? -4.065 -8.625 -19.824 1.00 98.00 393 GLU A O 1
ATOM 3094 N N . ASP A 1 394 ? -2.592 -7.177 -20.740 1.00 96.69 394 ASP A N 1
ATOM 3095 C CA . ASP A 1 394 ? -3.428 -6.692 -21.846 1.00 96.69 394 ASP A CA 1
ATOM 3096 C C . ASP A 1 394 ? -4.732 -5.976 -21.401 1.00 96.69 394 ASP A C 1
ATOM 3098 O O . ASP A 1 394 ? -5.598 -5.669 -22.223 1.00 96.69 394 ASP A O 1
ATOM 3102 N N . PHE A 1 395 ? -4.863 -5.653 -20.104 1.00 98.12 395 PHE A N 1
ATOM 3103 C CA . PHE A 1 395 ? -6.052 -5.047 -19.485 1.00 98.12 395 PHE A CA 1
ATOM 3104 C C . PHE A 1 395 ? -6.493 -3.738 -20.156 1.00 98.12 395 PHE A C 1
ATOM 3106 O O . PHE A 1 395 ? -7.668 -3.592 -20.502 1.00 98.12 395 PHE A O 1
ATOM 3113 N N . GLY A 1 396 ? -5.558 -2.811 -20.386 1.00 97.25 396 GLY A N 1
ATOM 3114 C CA . GLY A 1 396 ? -5.829 -1.524 -21.031 1.00 97.25 396 GLY A CA 1
ATOM 3115 C C . GLY A 1 396 ? -6.400 -1.689 -22.437 1.00 97.25 396 GLY A C 1
ATOM 3116 O O . GLY A 1 396 ? -7.434 -1.110 -22.765 1.00 97.25 396 GLY A O 1
ATOM 3117 N N . ALA A 1 397 ? -5.798 -2.571 -23.240 1.00 96.94 397 ALA A N 1
ATOM 3118 C CA . ALA A 1 397 ? -6.253 -2.883 -24.595 1.00 96.94 397 ALA A CA 1
ATOM 3119 C C . ALA A 1 397 ? -7.602 -3.632 -24.619 1.00 96.94 397 ALA A C 1
ATOM 3121 O O . ALA A 1 397 ? -8.430 -3.406 -25.509 1.00 96.94 397 ALA A O 1
ATOM 3122 N N . ALA A 1 398 ? -7.855 -4.496 -23.630 1.00 97.25 398 ALA A N 1
ATOM 3123 C CA . ALA A 1 398 ? -9.125 -5.199 -23.480 1.00 97.25 398 ALA A CA 1
ATOM 3124 C C . ALA A 1 398 ? -10.271 -4.244 -23.101 1.00 97.25 398 ALA A C 1
ATOM 3126 O O . ALA A 1 398 ? -11.325 -4.279 -23.737 1.00 97.25 398 ALA A O 1
ATOM 3127 N N . ARG A 1 399 ? -10.064 -3.359 -22.115 1.00 96.69 399 ARG A N 1
ATOM 3128 C CA . ARG A 1 399 ? -11.077 -2.395 -21.634 1.00 96.69 399 ARG A CA 1
ATOM 3129 C C . ARG A 1 399 ? -11.128 -1.090 -22.439 1.00 96.69 399 ARG A C 1
ATOM 3131 O O . ARG A 1 399 ? -12.065 -0.315 -22.275 1.00 96.69 399 ARG A O 1
ATOM 3138 N N . GLY A 1 400 ? -10.166 -0.861 -23.334 1.00 96.88 400 GLY A N 1
ATOM 3139 C CA . GLY A 1 400 ? -10.077 0.339 -24.168 1.00 96.88 400 GLY A CA 1
ATOM 3140 C C . GLY A 1 400 ? -9.695 1.595 -23.383 1.00 96.88 400 GLY A C 1
ATOM 3141 O O . GLY A 1 400 ? -10.264 2.655 -23.641 1.00 96.88 400 GLY A O 1
ATOM 3142 N N . VAL A 1 401 ? -8.797 1.466 -22.402 1.00 97.56 401 VAL A N 1
ATOM 3143 C CA . VAL A 1 401 ? -8.258 2.585 -21.609 1.00 97.56 401 VAL A CA 1
ATOM 3144 C C . VAL A 1 401 ? -7.338 3.448 -22.479 1.00 97.56 401 VAL A C 1
ATOM 3146 O O . VAL A 1 401 ? -6.561 2.927 -23.276 1.00 97.56 401 VAL A O 1
ATOM 3149 N N . ASP A 1 402 ? -7.451 4.766 -22.340 1.00 97.56 402 ASP A N 1
ATOM 3150 C CA . ASP A 1 402 ? -6.627 5.765 -23.024 1.00 97.56 402 ASP A CA 1
ATOM 3151 C C . ASP A 1 402 ? -5.472 6.207 -22.110 1.00 97.56 402 ASP A C 1
ATOM 3153 O O . ASP A 1 402 ? -5.599 7.138 -21.310 1.00 97.56 402 ASP A O 1
ATOM 3157 N N . ASP A 1 403 ? -4.347 5.493 -22.208 1.00 96.62 403 ASP A N 1
ATOM 3158 C CA . ASP A 1 403 ? -3.163 5.682 -21.359 1.00 96.62 403 ASP A CA 1
ATOM 3159 C C . ASP A 1 403 ? -2.599 7.113 -21.416 1.00 96.62 403 ASP A C 1
ATOM 3161 O O . ASP A 1 403 ? -2.119 7.635 -20.406 1.00 96.62 403 ASP A O 1
ATOM 3165 N N . GLU A 1 404 ? -2.711 7.797 -22.560 1.00 95.75 404 GLU A N 1
ATOM 3166 C CA . GLU A 1 404 ? -2.180 9.156 -22.723 1.00 95.75 404 GLU A CA 1
ATOM 3167 C C . GLU A 1 404 ? -2.970 10.212 -21.936 1.00 95.75 404 GLU A C 1
ATOM 3169 O O . GLU A 1 404 ? -2.437 11.292 -21.677 1.00 95.75 404 GLU A O 1
ATOM 3174 N N . LYS A 1 405 ? -4.185 9.921 -21.446 1.00 96.69 405 LYS A N 1
ATOM 3175 C CA . LYS A 1 405 ? -4.871 10.801 -20.476 1.00 96.69 405 LYS A CA 1
ATOM 3176 C C . LYS A 1 405 ? -4.184 10.829 -19.108 1.00 96.69 405 LYS A C 1
ATOM 3178 O O . LYS A 1 405 ? -4.303 11.823 -18.394 1.00 96.69 405 LYS A O 1
ATOM 3183 N N . PHE A 1 406 ? -3.450 9.773 -18.758 1.00 96.50 406 PHE A N 1
ATOM 3184 C CA . PHE A 1 406 ? -2.701 9.659 -17.503 1.00 96.50 406 PHE A CA 1
ATOM 3185 C C . PHE A 1 406 ? -1.237 10.109 -17.636 1.00 96.50 406 PHE A C 1
ATOM 3187 O O . PHE A 1 406 ? -0.509 10.124 -16.640 1.00 96.50 406 PHE A O 1
ATOM 3194 N N . SER A 1 407 ? -0.780 10.486 -18.837 1.00 94.75 407 SER A N 1
ATOM 3195 C CA . SER A 1 407 ? 0.591 10.958 -19.037 1.00 94.75 407 SER A CA 1
ATOM 3196 C C . SER A 1 407 ? 0.803 12.344 -18.416 1.00 94.75 407 SER A C 1
ATOM 3198 O O . SER A 1 407 ? -0.106 13.178 -18.364 1.00 94.75 407 SER A O 1
ATOM 3200 N N . LEU A 1 408 ? 2.024 12.619 -17.938 1.00 94.62 408 LEU A N 1
ATOM 3201 C CA . LEU A 1 408 ? 2.323 13.886 -17.254 1.00 94.62 408 LEU A CA 1
ATOM 3202 C C . LEU A 1 408 ? 2.123 15.111 -18.163 1.00 94.62 408 LEU A C 1
ATOM 3204 O O . LEU A 1 408 ? 1.809 16.182 -17.661 1.00 94.62 408 LEU A O 1
ATOM 3208 N N . GLU A 1 409 ? 2.238 14.951 -19.487 1.00 92.38 409 GLU A N 1
ATOM 3209 C CA . GLU A 1 409 ? 1.950 16.010 -20.465 1.00 92.38 409 GLU A CA 1
ATOM 3210 C C . GLU A 1 409 ? 0.441 16.259 -20.654 1.00 92.38 409 GLU A C 1
ATOM 3212 O O . GLU A 1 409 ? 0.039 17.363 -21.025 1.00 92.38 409 GLU A O 1
ATOM 3217 N N . SER A 1 410 ? -0.426 15.277 -20.411 1.00 95.31 410 SER A N 1
ATOM 3218 C CA . SER A 1 410 ? -1.876 15.512 -20.340 1.00 95.31 410 SER A CA 1
ATOM 3219 C C . SER A 1 410 ? -2.270 16.125 -19.000 1.00 95.31 410 SER A C 1
ATOM 3221 O O . SER A 1 410 ? -3.001 17.113 -18.972 1.00 95.31 410 SER A O 1
ATOM 3223 N N . LEU A 1 411 ? -1.719 15.615 -17.896 1.00 96.88 411 LEU A N 1
ATOM 3224 C CA . LEU A 1 411 ? -1.999 16.117 -16.548 1.00 96.88 411 LEU A CA 1
ATOM 3225 C C . LEU A 1 411 ? -1.488 17.550 -16.322 1.00 96.88 411 LEU A C 1
ATOM 3227 O O . LEU A 1 411 ? -2.166 18.330 -15.656 1.00 96.88 411 LEU A O 1
ATOM 3231 N N . SER A 1 412 ? -0.369 17.958 -16.935 1.00 95.94 412 SER A N 1
ATOM 3232 C CA . SER A 1 412 ? 0.148 19.340 -16.863 1.00 95.94 412 SER A CA 1
ATOM 3233 C C . SER A 1 412 ? -0.724 20.385 -17.575 1.00 95.94 412 SER A C 1
ATOM 3235 O O . SER A 1 412 ? -0.396 21.567 -17.555 1.00 95.94 412 SER A O 1
ATOM 3237 N N . LYS A 1 413 ? -1.808 19.963 -18.240 1.00 95.69 413 LYS A N 1
ATOM 3238 C CA . LYS A 1 413 ? -2.845 20.837 -18.817 1.00 95.69 413 LYS A CA 1
ATOM 3239 C C . LYS A 1 413 ? -4.076 20.959 -17.904 1.00 95.69 413 LYS A C 1
ATOM 3241 O O . LYS A 1 413 ? -5.000 21.694 -18.234 1.00 95.69 413 LYS A O 1
ATOM 3246 N N . LEU A 1 414 ? -4.118 20.187 -16.812 1.00 96.25 414 LEU A N 1
ATOM 3247 C CA . LEU A 1 414 ? -5.283 20.008 -15.937 1.00 96.25 414 LEU A CA 1
ATOM 3248 C C . LEU A 1 414 ? -5.001 20.354 -14.466 1.00 96.25 414 LEU A C 1
ATOM 3250 O O . LEU A 1 414 ? -5.933 20.729 -13.764 1.00 96.25 414 LEU A O 1
ATOM 3254 N N . ILE A 1 415 ? -3.750 20.219 -14.022 1.00 96.50 415 ILE A N 1
ATOM 3255 C CA . ILE A 1 415 ? -3.248 20.554 -12.680 1.00 96.50 415 ILE A CA 1
ATOM 3256 C C . ILE A 1 415 ? -2.457 21.870 -12.776 1.00 96.50 415 ILE A C 1
ATOM 3258 O O . ILE A 1 415 ? -1.765 22.086 -13.773 1.00 96.50 415 ILE A O 1
ATOM 3262 N N . ASP A 1 416 ? -2.524 22.736 -11.756 1.00 96.12 416 ASP A N 1
ATOM 3263 C CA . ASP A 1 416 ? -1.688 23.946 -11.696 1.00 96.12 416 ASP A CA 1
ATOM 3264 C C . ASP A 1 416 ? -0.197 23.564 -11.747 1.00 96.12 416 ASP A C 1
ATOM 3266 O O . ASP A 1 416 ? 0.295 22.739 -10.975 1.00 96.12 416 ASP A O 1
ATOM 3270 N N . GLY A 1 417 ? 0.554 24.200 -12.646 1.00 94.69 417 GLY A N 1
ATOM 3271 C CA . GLY A 1 417 ? 1.998 24.023 -12.744 1.00 94.69 417 GLY A CA 1
ATOM 3272 C C . GLY A 1 417 ? 2.746 24.346 -11.444 1.00 94.69 417 GLY A C 1
ATOM 3273 O O . GLY A 1 417 ? 3.829 23.799 -11.217 1.00 94.69 417 GLY A O 1
ATOM 3274 N N . LYS A 1 418 ? 2.163 25.183 -10.574 1.00 96.81 418 LYS A N 1
ATOM 3275 C CA . LYS A 1 418 ? 2.691 25.536 -9.248 1.00 96.81 418 LYS A CA 1
ATOM 3276 C C . LYS A 1 418 ? 2.419 24.498 -8.160 1.00 96.81 418 LYS A C 1
ATOM 3278 O O . LYS A 1 418 ? 3.037 24.615 -7.106 1.00 96.81 418 LYS A O 1
ATOM 3283 N N . THR A 1 419 ? 1.538 23.513 -8.377 1.00 96.56 419 THR A N 1
ATOM 3284 C CA . THR A 1 419 ? 1.235 22.474 -7.379 1.00 96.56 419 THR A CA 1
ATOM 3285 C C . THR A 1 419 ? 2.525 21.825 -6.880 1.00 96.56 419 THR A C 1
ATOM 3287 O O . THR A 1 419 ? 3.339 21.353 -7.677 1.00 96.56 419 THR A O 1
ATOM 3290 N N . GLU A 1 420 ? 2.719 21.819 -5.563 1.00 97.44 420 GLU A N 1
ATOM 3291 C CA . GLU A 1 420 ? 3.857 21.164 -4.925 1.00 97.44 420 GLU A CA 1
ATOM 3292 C C . GLU A 1 420 ? 3.715 19.642 -5.018 1.00 97.44 420 GLU A C 1
ATOM 3294 O O . GLU A 1 420 ? 2.687 19.078 -4.642 1.00 97.44 420 GLU A O 1
ATOM 3299 N N . VAL A 1 421 ? 4.755 18.973 -5.518 1.00 97.06 421 VAL A N 1
ATOM 3300 C CA . VAL A 1 421 ? 4.790 17.518 -5.695 1.00 97.06 421 VAL A CA 1
ATOM 3301 C C . VAL A 1 421 ? 6.006 16.903 -5.017 1.00 97.06 421 VAL A C 1
ATOM 3303 O O . VAL A 1 421 ? 7.104 17.469 -5.029 1.00 97.06 421 VAL A O 1
ATOM 3306 N N . GLU A 1 422 ? 5.811 15.725 -4.424 1.00 97.12 422 GLU A N 1
ATOM 3307 C CA . GLU A 1 422 ? 6.875 14.988 -3.751 1.00 97.12 422 GLU A CA 1
ATOM 3308 C C . GLU A 1 422 ? 7.728 14.202 -4.754 1.00 97.12 422 GLU A C 1
ATOM 3310 O O . GLU A 1 422 ? 7.229 13.482 -5.623 1.00 97.12 422 GLU A O 1
ATOM 3315 N N . VAL A 1 423 ? 9.045 14.327 -4.602 1.00 96.75 423 VAL A N 1
ATOM 3316 C CA . VAL A 1 423 ? 10.036 13.656 -5.439 1.00 96.75 423 VAL A CA 1
ATOM 3317 C C . VAL A 1 423 ? 11.027 12.887 -4.580 1.00 96.75 423 VAL A C 1
ATOM 3319 O O . VAL A 1 423 ? 11.615 13.431 -3.643 1.00 96.75 423 VAL A O 1
ATOM 3322 N N . LEU A 1 424 ? 11.254 11.624 -4.941 1.00 95.69 424 LEU A N 1
ATOM 3323 C CA . LEU A 1 424 ? 12.316 10.791 -4.385 1.00 95.69 424 LEU A CA 1
ATOM 3324 C C . LEU A 1 424 ? 13.502 10.787 -5.354 1.00 95.69 424 LEU A C 1
ATOM 3326 O O . LEU A 1 424 ? 13.439 10.214 -6.442 1.00 95.69 424 LEU A O 1
ATOM 3330 N N . MET A 1 425 ? 14.591 11.439 -4.960 1.00 95.12 425 MET A N 1
ATOM 3331 C CA . MET A 1 425 ? 15.836 11.457 -5.724 1.00 95.12 425 MET A CA 1
ATOM 3332 C C . MET A 1 425 ? 16.681 10.232 -5.349 1.00 95.12 425 MET A C 1
ATOM 3334 O O . MET A 1 425 ? 16.924 9.984 -4.166 1.00 95.12 425 MET A O 1
ATOM 3338 N N . THR A 1 426 ? 17.113 9.460 -6.347 1.00 93.88 426 THR A N 1
ATOM 3339 C CA . THR A 1 426 ? 17.930 8.234 -6.198 1.00 93.88 426 THR A CA 1
ATOM 3340 C C . THR A 1 426 ? 18.902 8.099 -7.368 1.00 93.88 426 THR A C 1
ATOM 3342 O O . THR A 1 426 ? 18.617 8.582 -8.463 1.00 93.88 426 THR A O 1
ATOM 3345 N N . ILE A 1 427 ? 20.040 7.428 -7.179 1.00 94.88 427 ILE A N 1
ATOM 3346 C CA . ILE A 1 427 ? 20.879 7.007 -8.311 1.00 94.88 427 ILE A CA 1
ATOM 3347 C C . ILE A 1 427 ? 20.209 5.774 -8.946 1.00 94.88 427 ILE A C 1
ATOM 3349 O O . ILE A 1 427 ? 19.869 4.832 -8.227 1.00 94.88 427 ILE A O 1
ATOM 3353 N N . PRO A 1 428 ? 19.970 5.763 -10.270 1.00 93.56 428 PRO A N 1
ATOM 3354 C CA . PRO A 1 428 ? 19.218 4.706 -10.929 1.00 93.56 428 PRO A CA 1
ATOM 3355 C C . PRO A 1 428 ? 20.081 3.453 -11.128 1.00 93.56 428 PRO A C 1
ATOM 3357 O O . PRO A 1 428 ? 20.943 3.407 -12.004 1.00 93.56 428 PRO A O 1
ATOM 3360 N N . GLU A 1 429 ? 19.832 2.427 -10.319 1.00 91.88 429 GLU A N 1
ATOM 3361 C CA . GLU A 1 429 ? 20.495 1.115 -10.383 1.00 91.88 429 GLU A CA 1
ATOM 3362 C C . GLU A 1 429 ? 19.621 0.051 -11.083 1.00 91.88 429 GLU A C 1
ATOM 3364 O O . GLU A 1 429 ? 18.426 0.257 -11.313 1.00 91.88 429 GLU A O 1
ATOM 3369 N N . HIS A 1 430 ? 20.188 -1.134 -11.360 1.00 90.44 430 HIS A N 1
ATOM 3370 C CA . HIS A 1 430 ? 19.402 -2.338 -11.685 1.00 90.44 430 HIS A CA 1
ATOM 3371 C C . HIS A 1 430 ? 18.380 -2.639 -10.571 1.00 90.44 430 HIS A C 1
ATOM 3373 O O . HIS A 1 430 ? 18.563 -2.212 -9.429 1.00 90.44 430 HIS A O 1
ATOM 3379 N N . SER A 1 431 ? 17.319 -3.392 -10.875 1.00 91.25 431 SER A N 1
ATOM 3380 C CA . SER A 1 431 ? 16.254 -3.747 -9.918 1.00 91.25 431 SER A CA 1
ATOM 3381 C C . SER A 1 431 ? 16.814 -4.295 -8.597 1.00 91.25 431 SER A C 1
ATOM 3383 O O . SER A 1 431 ? 16.513 -3.739 -7.543 1.00 91.25 431 SER A O 1
ATOM 3385 N N . ASP A 1 432 ? 17.726 -5.269 -8.682 1.00 88.50 432 ASP A N 1
ATOM 3386 C CA . ASP A 1 432 ? 18.392 -5.928 -7.543 1.00 88.50 432 ASP A CA 1
ATOM 3387 C C . ASP A 1 432 ? 19.477 -5.078 -6.829 1.00 88.50 432 ASP A C 1
ATOM 3389 O O . ASP A 1 432 ? 20.094 -5.556 -5.883 1.00 88.50 432 ASP A O 1
ATOM 3393 N N . GLY A 1 433 ? 19.781 -3.855 -7.287 1.00 88.88 433 GLY A N 1
ATOM 3394 C CA . GLY A 1 433 ? 20.876 -3.029 -6.743 1.00 88.88 433 GLY A CA 1
ATOM 3395 C C . GLY A 1 433 ? 20.476 -2.120 -5.569 1.00 88.88 433 GLY A C 1
ATOM 3396 O O . GLY A 1 433 ? 19.420 -1.489 -5.615 1.00 88.88 433 GLY A O 1
ATOM 3397 N N . ASN A 1 434 ? 21.331 -2.007 -4.546 1.00 90.56 434 ASN A N 1
ATOM 3398 C CA . ASN A 1 434 ? 21.216 -1.019 -3.460 1.00 90.56 434 ASN A CA 1
ATOM 3399 C C . ASN A 1 434 ? 22.615 -0.547 -3.001 1.00 90.56 434 ASN A C 1
ATOM 3401 O O . ASN A 1 434 ? 23.083 -0.856 -1.904 1.00 90.56 434 ASN A O 1
ATOM 3405 N N . THR A 1 435 ? 23.349 0.132 -3.881 1.00 89.38 435 THR A N 1
ATOM 3406 C CA . THR A 1 435 ? 24.806 0.292 -3.768 1.00 89.38 435 THR A CA 1
ATOM 3407 C C . THR A 1 435 ? 25.196 1.597 -3.066 1.00 89.38 435 THR A C 1
ATOM 3409 O O . THR A 1 435 ? 25.484 2.604 -3.714 1.00 89.38 435 THR A O 1
ATOM 3412 N N . ARG A 1 436 ? 25.305 1.590 -1.725 1.00 85.06 436 ARG A N 1
ATOM 3413 C CA . ARG A 1 436 ? 25.665 2.793 -0.925 1.00 85.06 436 ARG A CA 1
ATOM 3414 C C . ARG A 1 436 ? 26.969 3.485 -1.362 1.00 85.06 436 ARG A C 1
ATOM 3416 O O . ARG A 1 436 ? 27.084 4.698 -1.201 1.00 85.06 436 ARG A O 1
ATOM 3423 N N . ALA A 1 437 ? 27.911 2.753 -1.963 1.00 86.56 437 ALA A N 1
ATOM 3424 C CA . ALA A 1 437 ? 29.161 3.290 -2.514 1.00 86.56 437 ALA A CA 1
ATOM 3425 C C . ALA A 1 437 ? 28.988 4.214 -3.747 1.00 86.56 437 ALA A C 1
ATOM 3427 O O . ALA A 1 437 ? 29.936 4.907 -4.118 1.00 86.56 437 ALA A O 1
ATOM 3428 N N . LEU A 1 438 ? 27.806 4.249 -4.378 1.00 89.06 438 LEU A N 1
ATOM 3429 C CA . LEU A 1 438 ? 27.481 5.210 -5.443 1.00 89.06 438 LEU A CA 1
ATOM 3430 C C . LEU A 1 438 ? 27.187 6.625 -4.919 1.00 89.06 438 LEU A C 1
ATOM 3432 O O . LEU A 1 438 ? 27.102 7.542 -5.724 1.00 89.06 438 LEU A O 1
ATOM 3436 N N . TYR A 1 439 ? 27.038 6.813 -3.606 1.00 89.00 439 TYR A N 1
ATOM 3437 C CA . TYR A 1 439 ? 26.647 8.076 -2.970 1.00 89.00 439 TYR A CA 1
ATOM 3438 C C . TYR A 1 439 ? 27.805 8.648 -2.135 1.00 89.00 439 TYR A C 1
ATOM 3440 O O . TYR A 1 439 ? 28.663 7.890 -1.675 1.00 89.00 439 TYR A O 1
ATOM 3448 N N . ASN A 1 440 ? 27.832 9.962 -1.891 1.00 86.75 440 ASN A N 1
ATOM 3449 C CA . ASN A 1 440 ? 28.818 10.573 -0.987 1.00 86.75 440 ASN A CA 1
ATOM 3450 C C . ASN A 1 440 ? 28.591 10.099 0.459 1.00 86.75 440 ASN A C 1
ATOM 3452 O O . ASN A 1 440 ? 27.483 9.694 0.812 1.00 86.75 440 ASN A O 1
ATOM 3456 N N . ASP A 1 441 ? 29.623 10.094 1.302 1.00 69.69 441 ASP A N 1
ATOM 3457 C CA . ASP A 1 441 ? 29.486 9.701 2.712 1.00 69.69 441 ASP A CA 1
ATOM 3458 C C . ASP A 1 441 ? 28.705 10.762 3.511 1.00 69.69 441 ASP A C 1
ATOM 3460 O O . ASP A 1 441 ? 29.086 11.930 3.526 1.00 69.69 441 ASP A O 1
ATOM 3464 N N . ASP A 1 442 ? 27.647 10.342 4.214 1.00 55.00 442 ASP A N 1
ATOM 3465 C CA . ASP A 1 442 ? 26.988 11.144 5.255 1.00 55.00 442 ASP A CA 1
ATOM 3466 C C . ASP A 1 442 ? 27.540 10.749 6.634 1.00 55.00 442 ASP A C 1
ATOM 3468 O O . ASP A 1 442 ? 27.768 9.563 6.908 1.00 55.00 442 ASP A O 1
ATOM 3472 N N . GLU A 1 443 ? 27.689 11.708 7.551 1.00 39.91 443 GLU A N 1
ATOM 3473 C CA . GLU A 1 443 ? 28.071 11.399 8.932 1.00 39.91 443 GLU A CA 1
ATOM 3474 C C . GLU A 1 443 ? 26.958 10.628 9.669 1.00 39.91 443 GLU A C 1
ATOM 3476 O O . GLU A 1 443 ? 25.971 11.201 10.126 1.00 39.91 443 GLU A O 1
ATOM 3481 N N . GLY A 1 444 ? 27.141 9.313 9.839 1.00 45.25 444 GLY A N 1
ATOM 3482 C CA . GLY A 1 444 ? 26.362 8.511 10.794 1.00 45.25 444 GLY A CA 1
ATOM 3483 C C . GLY A 1 444 ? 25.980 7.097 10.354 1.00 45.25 444 GLY A C 1
ATOM 3484 O O . GLY A 1 444 ? 25.676 6.273 11.215 1.00 45.25 444 GLY A O 1
ATOM 3485 N N . VAL A 1 445 ? 26.029 6.779 9.055 1.00 45.09 445 VAL A N 1
ATOM 3486 C CA . VAL A 1 445 ? 25.650 5.452 8.522 1.00 45.09 445 VAL A CA 1
ATOM 3487 C C . VAL A 1 445 ? 26.905 4.696 8.080 1.00 45.09 445 VAL A C 1
ATOM 3489 O O . VAL A 1 445 ? 27.747 5.247 7.377 1.00 45.09 445 VAL A O 1
ATOM 3492 N N . SER A 1 446 ? 27.088 3.450 8.537 1.00 42.59 446 SER A N 1
ATOM 3493 C CA . SER A 1 446 ? 28.416 2.812 8.517 1.00 42.59 446 SER A CA 1
ATOM 3494 C C . SER A 1 446 ? 28.477 1.356 8.045 1.00 42.59 446 SER A C 1
ATOM 3496 O O . SER A 1 446 ? 29.392 0.649 8.469 1.00 42.59 446 SER A O 1
ATOM 3498 N N . ASP A 1 447 ? 27.561 0.893 7.191 1.00 55.81 447 ASP A N 1
ATOM 3499 C CA . ASP A 1 447 ? 27.679 -0.442 6.587 1.00 55.81 447 ASP A CA 1
ATOM 3500 C C . ASP A 1 447 ? 27.132 -0.509 5.148 1.00 55.81 447 ASP A C 1
ATOM 3502 O O . ASP A 1 447 ? 26.056 0.010 4.855 1.00 55.81 447 ASP A O 1
ATOM 3506 N N . ASN A 1 448 ? 27.867 -1.196 4.267 1.00 55.53 448 ASN A N 1
ATOM 3507 C CA . ASN A 1 448 ? 27.399 -1.585 2.931 1.00 55.53 448 ASN A CA 1
ATOM 3508 C C . ASN A 1 448 ? 26.476 -2.820 2.983 1.00 55.53 448 ASN A C 1
ATOM 3510 O O . ASN A 1 448 ? 25.847 -3.143 1.983 1.00 55.53 448 ASN A O 1
ATOM 3514 N N . ASN A 1 449 ? 26.383 -3.504 4.129 1.00 58.53 449 ASN A N 1
ATOM 3515 C CA . ASN A 1 449 ? 25.517 -4.668 4.354 1.00 58.53 449 ASN A CA 1
ATOM 3516 C C . ASN A 1 449 ? 24.078 -4.298 4.800 1.00 58.53 449 ASN A C 1
ATOM 3518 O O . ASN A 1 449 ? 23.322 -5.149 5.284 1.00 58.53 449 ASN A O 1
ATOM 3522 N N . SER A 1 450 ? 23.713 -3.017 4.680 1.00 80.81 450 SER A N 1
ATOM 3523 C CA . SER A 1 450 ? 22.395 -2.464 5.013 1.00 80.81 450 SER A CA 1
ATOM 3524 C C . SER A 1 450 ? 21.378 -2.695 3.888 1.00 80.81 450 SER A C 1
ATOM 3526 O O . SER A 1 450 ? 21.713 -2.565 2.713 1.00 80.81 450 SER A O 1
ATOM 3528 N N . TRP A 1 451 ? 20.116 -2.970 4.235 1.00 91.56 451 TRP A N 1
ATOM 3529 C CA . TRP A 1 451 ? 19.008 -2.936 3.265 1.00 91.56 451 TRP A CA 1
ATOM 3530 C C . TRP A 1 451 ? 18.437 -1.529 3.057 1.00 91.56 451 TRP A C 1
ATOM 3532 O O . TRP A 1 451 ? 17.542 -1.350 2.237 1.00 91.56 451 TRP A O 1
ATOM 3542 N N . GLU A 1 452 ? 18.884 -0.536 3.824 1.00 91.12 452 GLU A N 1
ATOM 3543 C CA . GLU A 1 452 ? 18.358 0.825 3.746 1.00 91.12 452 GLU A CA 1
ATOM 3544 C C . GLU A 1 452 ? 18.655 1.457 2.378 1.00 91.12 452 GLU A C 1
ATOM 3546 O O . GLU A 1 452 ? 19.794 1.460 1.905 1.00 91.12 452 GLU A O 1
ATOM 3551 N N . MET A 1 453 ? 17.618 1.985 1.731 1.00 89.62 453 MET A N 1
ATOM 3552 C CA . MET A 1 453 ? 17.728 2.681 0.453 1.00 89.62 453 MET A CA 1
ATOM 3553 C C . MET A 1 453 ? 18.139 4.130 0.679 1.00 89.62 453 MET A C 1
ATOM 3555 O O . MET A 1 453 ? 17.363 4.908 1.240 1.00 89.62 453 MET A O 1
ATOM 3559 N N . HIS A 1 454 ? 19.292 4.542 0.152 1.00 87.12 454 HIS A N 1
ATOM 3560 C CA . HIS A 1 454 ? 19.613 5.965 0.092 1.00 87.12 454 HIS A CA 1
ATOM 3561 C C . HIS A 1 454 ? 18.682 6.658 -0.918 1.00 87.12 454 HIS A C 1
ATOM 3563 O O . HIS A 1 454 ? 18.817 6.499 -2.130 1.00 87.12 454 HIS A O 1
ATOM 3569 N N . ASN A 1 455 ? 17.711 7.414 -0.406 1.00 88.62 455 ASN A N 1
ATOM 3570 C CA . ASN A 1 455 ? 16.761 8.197 -1.189 1.00 88.62 455 ASN A CA 1
ATOM 3571 C C . ASN A 1 455 ? 16.581 9.571 -0.539 1.00 88.62 455 ASN A C 1
ATOM 3573 O O . ASN A 1 455 ? 16.435 9.665 0.680 1.00 88.62 455 ASN A O 1
ATOM 3577 N N . ILE A 1 456 ? 16.589 10.636 -1.344 1.00 90.75 456 ILE A N 1
ATOM 3578 C CA . ILE A 1 456 ? 16.453 12.008 -0.845 1.00 90.75 456 ILE A CA 1
ATOM 3579 C C . ILE A 1 456 ? 15.119 12.584 -1.292 1.00 90.75 456 ILE A C 1
ATOM 3581 O O . ILE A 1 456 ? 14.875 12.811 -2.476 1.00 90.75 456 ILE A O 1
ATOM 3585 N N . ARG A 1 457 ? 14.258 12.838 -0.309 1.00 93.81 457 ARG A N 1
ATOM 3586 C CA . ARG A 1 457 ? 12.941 13.445 -0.489 1.00 93.81 457 ARG A CA 1
ATOM 3587 C C . ARG A 1 457 ? 13.080 14.951 -0.711 1.00 93.81 457 ARG A C 1
ATOM 3589 O O . ARG A 1 457 ? 13.713 15.642 0.090 1.00 93.81 457 ARG A O 1
ATOM 3596 N N . LYS A 1 458 ? 12.481 15.457 -1.786 1.00 95.56 458 LYS A N 1
ATOM 3597 C CA . LYS A 1 458 ? 12.383 16.885 -2.118 1.00 95.56 458 LYS A CA 1
ATOM 3598 C C . LYS A 1 458 ? 10.960 17.224 -2.555 1.00 95.56 458 LYS A C 1
ATOM 3600 O O . LYS A 1 458 ? 10.194 16.343 -2.933 1.00 95.56 458 LYS A O 1
ATOM 3605 N N . ILE A 1 459 ? 10.637 18.510 -2.503 1.00 96.94 459 ILE A N 1
ATOM 3606 C CA . ILE A 1 459 ? 9.410 19.083 -3.055 1.00 96.94 459 ILE A CA 1
ATOM 3607 C C . ILE A 1 459 ? 9.817 19.984 -4.221 1.00 96.94 459 ILE A C 1
ATOM 3609 O O . ILE A 1 459 ? 10.797 20.726 -4.121 1.00 96.94 459 ILE A O 1
ATOM 3613 N N . PHE A 1 460 ? 9.083 19.898 -5.327 1.00 96.88 460 PHE A N 1
ATOM 3614 C CA . PHE A 1 460 ? 9.230 20.773 -6.491 1.00 96.88 460 PHE A CA 1
ATOM 3615 C C . PHE A 1 460 ? 7.846 21.163 -7.022 1.00 96.88 460 PHE A C 1
ATOM 3617 O O . PHE A 1 460 ? 6.853 20.533 -6.672 1.00 96.88 460 PHE A O 1
ATOM 3624 N N . SER A 1 461 ? 7.770 22.170 -7.894 1.00 97.38 461 SER A N 1
ATOM 3625 C CA . SER A 1 461 ? 6.537 22.452 -8.632 1.00 97.38 461 SER A CA 1
ATOM 3626 C C . SER A 1 461 ? 6.295 21.399 -9.721 1.00 97.38 461 SER A C 1
ATOM 3628 O O . SER A 1 461 ? 7.240 20.920 -10.364 1.00 97.38 461 SER A O 1
ATOM 3630 N N . PHE A 1 462 ? 5.030 21.045 -9.951 1.00 97.25 462 PHE A N 1
ATOM 3631 C CA . PHE A 1 462 ? 4.644 20.036 -10.938 1.00 97.25 462 PHE A CA 1
ATOM 3632 C C . PHE A 1 462 ? 5.135 20.381 -12.353 1.00 97.25 462 PHE A C 1
ATOM 3634 O O . PHE A 1 462 ? 5.633 19.507 -13.062 1.00 97.25 462 PHE A O 1
ATOM 3641 N N . GLU A 1 463 ? 5.106 21.662 -12.738 1.00 96.81 463 GLU A N 1
ATOM 3642 C CA . GLU A 1 463 ? 5.615 22.141 -14.030 1.00 96.81 463 GLU A CA 1
ATOM 3643 C C . GLU A 1 463 ? 7.106 21.831 -14.229 1.00 96.81 463 GLU A C 1
ATOM 3645 O O . GLU A 1 463 ? 7.508 21.376 -15.304 1.00 96.81 463 GLU A O 1
ATOM 3650 N N . LYS A 1 464 ? 7.940 22.048 -13.199 1.00 96.50 464 LYS A N 1
ATOM 3651 C CA . LYS A 1 464 ? 9.386 21.775 -13.265 1.00 96.50 464 LYS A CA 1
ATOM 3652 C C . LYS A 1 464 ? 9.640 20.294 -13.542 1.00 96.50 464 LYS A C 1
ATOM 3654 O O . LYS A 1 464 ? 10.513 19.951 -14.338 1.00 96.50 464 LYS A O 1
ATOM 3659 N N . LEU A 1 465 ? 8.857 19.428 -12.904 1.00 96.38 465 LEU A N 1
ATOM 3660 C CA . LEU A 1 465 ? 8.991 17.985 -13.036 1.00 96.38 465 LEU A CA 1
ATOM 3661 C C . LEU A 1 465 ? 8.432 17.475 -14.373 1.00 96.38 465 LEU A C 1
ATOM 3663 O O . LEU A 1 465 ? 9.096 16.691 -15.044 1.00 96.38 465 LEU A O 1
ATOM 3667 N N . ALA A 1 466 ? 7.281 17.980 -14.823 1.00 96.31 466 ALA A N 1
ATOM 3668 C CA . ALA A 1 466 ? 6.723 17.659 -16.138 1.00 96.31 466 ALA A CA 1
ATOM 3669 C C . ALA A 1 466 ? 7.675 18.061 -17.285 1.00 96.31 466 ALA A C 1
ATOM 3671 O O . ALA A 1 466 ? 7.857 17.292 -18.232 1.00 96.31 466 ALA A O 1
ATOM 3672 N N . LYS A 1 467 ? 8.350 19.217 -17.173 1.00 96.25 467 LYS A N 1
ATOM 3673 C CA . LYS A 1 467 ? 9.406 19.647 -18.111 1.00 96.25 467 LYS A CA 1
ATOM 3674 C C . LYS A 1 467 ? 10.602 18.689 -18.122 1.00 96.25 467 LYS A C 1
ATOM 3676 O O . LYS A 1 467 ? 11.024 18.283 -19.201 1.00 96.25 467 LYS A O 1
ATOM 3681 N N . TYR A 1 468 ? 11.103 18.286 -16.950 1.00 96.44 468 TYR A N 1
ATOM 3682 C CA . TYR A 1 468 ? 12.189 17.301 -16.829 1.00 96.44 468 TYR A CA 1
ATOM 3683 C C . TYR A 1 468 ? 11.831 15.959 -17.489 1.00 96.44 468 TYR A C 1
ATOM 3685 O O . TYR A 1 468 ? 12.595 15.459 -18.312 1.00 96.44 468 TYR A O 1
ATOM 3693 N N . TYR A 1 469 ? 10.640 15.413 -17.214 1.00 96.12 469 TYR A N 1
ATOM 3694 C CA . TYR A 1 469 ? 10.189 14.153 -17.822 1.00 96.12 469 TYR A CA 1
ATOM 3695 C C . TYR A 1 469 ? 10.077 14.261 -19.347 1.00 96.12 469 TYR A C 1
ATOM 3697 O O . TYR A 1 469 ? 10.534 13.368 -20.057 1.00 96.12 469 TYR A O 1
ATOM 3705 N N . LYS A 1 470 ? 9.530 15.371 -19.860 1.00 95.69 470 LYS A N 1
ATOM 3706 C CA . LYS A 1 470 ? 9.412 15.611 -21.304 1.00 95.69 470 LYS A CA 1
ATOM 3707 C C . LYS A 1 470 ? 10.774 15.689 -22.004 1.00 95.69 470 LYS A C 1
ATOM 3709 O O . LYS A 1 470 ? 10.915 15.165 -23.108 1.00 95.69 470 LYS A O 1
ATOM 3714 N N . GLU A 1 471 ? 11.774 16.293 -21.367 1.00 96.75 471 GLU A N 1
ATOM 3715 C CA . GLU A 1 471 ? 13.131 16.361 -21.918 1.00 96.75 471 GLU A CA 1
ATOM 3716 C C . GLU A 1 471 ? 13.852 15.006 -21.845 1.00 96.75 471 GLU A C 1
ATOM 3718 O O . GLU A 1 471 ? 14.435 14.575 -22.841 1.00 96.75 471 GLU A O 1
ATOM 3723 N N . CYS A 1 472 ? 13.736 14.273 -20.729 1.00 95.75 472 CYS A N 1
ATOM 3724 C CA . CYS A 1 472 ? 14.248 12.903 -20.618 1.00 95.75 472 CYS A CA 1
ATOM 3725 C C . CYS A 1 472 ? 13.638 11.962 -21.671 1.00 95.75 472 CYS A C 1
ATOM 3727 O O . CYS A 1 472 ? 14.373 11.161 -22.257 1.00 95.75 472 CYS A O 1
ATOM 3729 N N . ASP A 1 473 ? 12.332 12.063 -21.938 1.00 94.94 473 ASP A N 1
ATOM 3730 C CA . ASP A 1 473 ? 11.649 11.325 -23.009 1.00 94.94 473 ASP A CA 1
ATOM 3731 C C . ASP A 1 473 ? 12.233 11.674 -24.388 1.00 94.94 473 ASP A C 1
ATOM 3733 O O . ASP A 1 473 ? 12.543 10.774 -25.176 1.00 94.94 473 ASP A O 1
ATOM 3737 N N . ARG A 1 474 ? 12.438 12.971 -24.662 1.00 97.12 474 ARG A N 1
ATOM 3738 C CA . ARG A 1 474 ? 12.993 13.476 -25.927 1.00 97.12 474 ARG A CA 1
ATOM 3739 C C . ARG A 1 474 ? 14.392 12.916 -26.196 1.00 97.12 474 ARG A C 1
ATOM 3741 O O . ARG A 1 474 ? 14.579 12.198 -27.181 1.00 97.12 474 ARG A O 1
ATOM 3748 N N . ILE A 1 475 ? 15.354 13.176 -25.306 1.00 98.06 475 ILE A N 1
ATOM 3749 C CA . ILE A 1 475 ? 16.761 12.778 -25.509 1.00 98.06 475 ILE A CA 1
ATOM 3750 C C . ILE A 1 475 ? 16.929 11.253 -25.563 1.00 98.06 475 ILE A C 1
ATOM 3752 O O . ILE A 1 475 ? 17.705 10.740 -26.370 1.00 98.06 475 ILE A O 1
ATOM 3756 N N . SER A 1 476 ? 16.147 10.507 -24.773 1.00 97.06 476 SER A N 1
ATOM 3757 C CA . SER A 1 476 ? 16.190 9.038 -24.766 1.00 97.06 476 SER A CA 1
ATOM 3758 C C . SER A 1 476 ? 15.610 8.435 -26.050 1.00 97.06 476 SER A C 1
ATOM 3760 O O . SER A 1 476 ? 16.150 7.453 -26.566 1.00 97.06 476 SER A O 1
ATOM 3762 N N . SER A 1 477 ? 14.540 9.028 -26.595 1.00 96.81 477 SER A N 1
ATOM 3763 C CA . SER A 1 477 ? 13.934 8.590 -27.858 1.00 96.81 477 SER A CA 1
ATOM 3764 C C . SER A 1 477 ? 14.814 8.924 -29.068 1.00 96.81 477 SER A C 1
ATOM 3766 O O . SER A 1 477 ? 14.936 8.098 -29.974 1.00 96.81 477 SER A O 1
ATOM 3768 N N . GLU A 1 478 ? 15.450 10.100 -29.087 1.00 98.12 478 GLU A N 1
ATOM 3769 C CA . GLU A 1 478 ? 16.382 10.516 -30.148 1.00 98.12 478 GLU A CA 1
ATOM 3770 C C . GLU A 1 478 ? 17.643 9.641 -30.177 1.00 98.12 478 GLU A C 1
ATOM 3772 O O . GLU A 1 478 ? 18.042 9.150 -31.235 1.00 98.12 478 GLU A O 1
ATOM 3777 N N . ALA A 1 479 ? 18.243 9.374 -29.014 1.00 98.31 479 ALA A N 1
ATOM 3778 C CA . ALA A 1 479 ? 19.392 8.479 -28.906 1.00 98.31 479 ALA A CA 1
ATOM 3779 C C . ALA A 1 479 ? 19.046 7.029 -29.292 1.00 98.31 479 ALA A C 1
ATOM 3781 O O . ALA A 1 479 ? 19.829 6.378 -29.984 1.00 98.31 479 ALA A O 1
ATOM 3782 N N . CYS A 1 480 ? 17.852 6.537 -28.934 1.00 97.75 480 CYS A N 1
ATOM 3783 C CA . CYS A 1 480 ? 17.382 5.223 -29.379 1.00 97.75 480 CYS A CA 1
ATOM 3784 C C . CYS A 1 480 ? 17.242 5.155 -30.912 1.00 97.75 480 CYS A C 1
ATOM 3786 O O . CYS A 1 480 ? 17.722 4.203 -31.528 1.00 97.75 480 CYS A O 1
ATOM 3788 N N . ALA A 1 481 ? 16.679 6.193 -31.546 1.00 97.75 481 ALA A N 1
ATOM 3789 C CA . ALA A 1 481 ? 16.599 6.280 -33.007 1.00 97.75 481 ALA A CA 1
ATOM 3790 C C . ALA A 1 481 ? 17.993 6.265 -33.660 1.00 97.75 481 ALA A C 1
ATOM 3792 O O . ALA A 1 481 ? 18.236 5.489 -34.585 1.00 97.75 481 ALA A O 1
ATOM 3793 N N . ARG A 1 482 ? 18.940 7.051 -33.127 1.00 97.81 482 ARG A N 1
ATOM 3794 C CA . ARG A 1 482 ? 20.342 7.064 -33.585 1.00 97.81 482 ARG A CA 1
ATOM 3795 C C . ARG A 1 482 ? 21.041 5.717 -33.407 1.00 97.81 482 ARG A C 1
ATOM 3797 O O . ARG A 1 482 ? 21.876 5.369 -34.241 1.00 97.81 482 ARG A O 1
ATOM 3804 N N . LEU A 1 483 ? 20.705 4.955 -32.363 1.00 97.94 483 LEU A N 1
ATOM 3805 C CA . LEU A 1 483 ? 21.238 3.609 -32.137 1.00 97.94 483 LEU A CA 1
ATOM 3806 C C . LEU A 1 483 ? 20.686 2.596 -33.152 1.00 97.94 483 LEU A C 1
ATOM 3808 O O . LEU A 1 483 ? 21.422 1.703 -33.560 1.00 97.94 483 LEU A O 1
ATOM 3812 N N . VAL A 1 484 ? 19.429 2.737 -33.588 1.00 97.56 484 VAL A N 1
ATOM 3813 C CA . VAL A 1 484 ? 18.826 1.897 -34.643 1.00 97.56 484 VAL A CA 1
ATOM 3814 C C . VAL A 1 484 ? 19.361 2.248 -36.037 1.00 97.56 484 VAL A C 1
ATOM 3816 O O . VAL A 1 484 ? 19.543 1.348 -36.854 1.00 97.56 484 VAL A O 1
ATOM 3819 N N . ASP A 1 485 ? 19.645 3.523 -36.305 1.00 96.56 485 ASP A N 1
ATOM 3820 C CA . ASP A 1 485 ? 20.204 3.992 -37.583 1.00 96.56 485 ASP A CA 1
ATOM 3821 C C . ASP A 1 485 ? 21.719 3.721 -37.698 1.00 96.56 485 ASP A C 1
ATOM 3823 O O . ASP A 1 485 ? 22.200 3.143 -38.674 1.00 96.56 485 ASP A O 1
ATOM 3827 N N . THR A 1 486 ? 22.484 4.050 -36.650 1.00 96.44 486 THR A N 1
ATOM 3828 C CA . THR A 1 486 ? 23.957 3.966 -36.623 1.00 96.44 486 THR A CA 1
ATOM 3829 C C . THR A 1 486 ? 24.508 3.118 -35.459 1.00 96.44 486 THR A C 1
ATOM 3831 O O . THR A 1 486 ? 25.350 3.584 -34.690 1.00 96.44 486 THR A O 1
ATOM 3834 N N . PRO A 1 487 ? 24.153 1.821 -35.330 1.00 95.69 487 PRO A N 1
ATOM 3835 C CA . PRO A 1 487 ? 24.551 0.945 -34.206 1.00 95.69 487 PRO A CA 1
ATOM 3836 C C . PRO A 1 487 ? 26.063 0.642 -34.092 1.00 95.69 487 PRO A C 1
ATOM 3838 O O . PRO A 1 487 ? 26.493 -0.173 -33.270 1.00 95.69 487 PRO A O 1
ATOM 3841 N N . TYR A 1 488 ? 26.892 1.241 -34.947 1.00 94.94 488 TYR A N 1
ATOM 3842 C CA . TYR A 1 488 ? 28.353 1.238 -34.850 1.00 94.94 488 TYR A CA 1
ATOM 3843 C C . TYR A 1 488 ? 28.915 2.489 -34.146 1.00 94.94 488 TYR A C 1
ATOM 3845 O O . TYR A 1 488 ? 30.032 2.422 -33.644 1.00 94.94 488 TYR A O 1
ATOM 3853 N N . LYS A 1 489 ? 28.133 3.573 -34.021 1.00 96.94 489 LYS A N 1
ATOM 3854 C CA . LYS A 1 489 ? 28.401 4.762 -33.180 1.00 96.94 489 LYS A CA 1
ATOM 3855 C C . LYS A 1 489 ? 27.912 4.579 -31.731 1.00 96.94 489 LYS A C 1
ATOM 3857 O O . LYS A 1 489 ? 27.641 5.539 -31.025 1.00 96.94 489 LYS A O 1
ATOM 3862 N N . HIS A 1 490 ? 27.755 3.336 -31.280 1.00 97.00 490 HIS A N 1
ATOM 3863 C CA . HIS A 1 490 ? 27.099 2.994 -30.014 1.00 97.00 490 HIS A CA 1
ATOM 3864 C C . HIS A 1 490 ? 27.704 3.699 -28.783 1.00 97.00 490 HIS A C 1
ATOM 3866 O O . HIS A 1 490 ? 26.951 4.311 -28.032 1.00 97.00 490 HIS A O 1
ATOM 3872 N N . GLU A 1 491 ? 29.028 3.679 -28.598 1.00 97.56 491 GLU A N 1
ATOM 3873 C CA . GLU A 1 491 ? 29.670 4.347 -27.449 1.00 97.56 491 GLU A CA 1
ATOM 3874 C C . GLU A 1 491 ? 29.556 5.885 -27.522 1.00 97.56 491 GLU A C 1
ATOM 3876 O O . GLU A 1 491 ? 29.291 6.517 -26.506 1.00 97.56 491 GLU A O 1
ATOM 3881 N N . GLU A 1 492 ? 29.646 6.479 -28.720 1.00 98.25 492 GLU A N 1
ATOM 3882 C CA . GLU A 1 492 ? 29.434 7.920 -28.968 1.00 98.25 492 GLU A CA 1
ATOM 3883 C C . GLU A 1 492 ? 28.013 8.351 -28.564 1.00 98.25 492 GLU A C 1
ATOM 3885 O O . GLU A 1 492 ? 27.837 9.308 -27.813 1.00 98.25 492 GLU A O 1
ATOM 3890 N N . ILE A 1 493 ? 26.996 7.593 -28.989 1.00 98.62 493 ILE A N 1
ATOM 3891 C CA . ILE A 1 493 ? 25.586 7.834 -28.638 1.00 98.62 493 ILE A CA 1
ATOM 3892 C C . ILE A 1 493 ? 25.362 7.699 -27.123 1.00 98.62 493 ILE A C 1
ATOM 3894 O O . ILE A 1 493 ? 24.590 8.459 -26.542 1.00 98.62 493 ILE A O 1
ATOM 3898 N N . VAL A 1 494 ? 26.038 6.748 -26.472 1.00 98.50 494 VAL A N 1
ATOM 3899 C CA . VAL A 1 494 ? 25.965 6.534 -25.017 1.00 98.50 494 VAL A CA 1
ATOM 3900 C C . VAL A 1 494 ? 26.621 7.679 -24.244 1.00 98.50 494 VAL A C 1
ATOM 3902 O O . VAL A 1 494 ? 26.052 8.138 -23.257 1.00 98.50 494 VAL A O 1
ATOM 3905 N N . GLU A 1 495 ? 27.786 8.158 -24.674 1.00 98.25 495 GLU A N 1
ATOM 3906 C CA . GLU A 1 495 ? 28.514 9.243 -24.003 1.00 98.25 495 GLU A CA 1
ATOM 3907 C C . GLU A 1 495 ? 27.803 10.594 -24.163 1.00 98.25 495 GLU A C 1
ATOM 3909 O O . GLU A 1 495 ? 27.660 11.331 -23.184 1.00 98.25 495 GLU A O 1
ATOM 3914 N N . GLU A 1 496 ? 27.246 10.874 -25.344 1.00 98.50 496 GLU A N 1
ATOM 3915 C CA . GLU A 1 496 ? 26.380 12.036 -25.560 1.00 98.50 496 GLU A CA 1
ATOM 3916 C C . GLU A 1 496 ? 25.077 11.953 -24.750 1.00 98.50 496 GLU A C 1
ATOM 3918 O O . GLU A 1 496 ? 24.706 12.931 -24.104 1.00 98.50 496 GLU A O 1
ATOM 3923 N N . LEU A 1 497 ? 24.402 10.795 -24.709 1.00 98.62 497 LEU A N 1
ATOM 3924 C CA . LEU A 1 497 ? 23.166 10.637 -23.932 1.00 98.62 497 LEU A CA 1
ATOM 3925 C C . LEU A 1 497 ? 23.411 10.760 -22.417 1.00 98.62 497 LEU A C 1
ATOM 3927 O O . LEU A 1 497 ? 22.571 11.324 -21.715 1.00 98.62 497 LEU A O 1
ATOM 3931 N N . ILE A 1 498 ? 24.557 10.291 -21.904 1.00 98.62 498 ILE A N 1
ATOM 3932 C CA . ILE A 1 498 ? 24.962 10.540 -20.508 1.00 98.62 498 ILE A CA 1
ATOM 3933 C C . ILE A 1 498 ? 25.094 12.043 -20.269 1.00 98.62 498 ILE A C 1
ATOM 3935 O O . ILE A 1 498 ? 24.515 12.552 -19.310 1.00 98.62 498 ILE A O 1
ATOM 3939 N N . LYS A 1 499 ? 25.802 12.761 -21.150 1.00 98.38 499 LYS A N 1
ATOM 3940 C CA . LYS A 1 499 ? 25.952 14.215 -21.042 1.00 98.38 499 LYS A CA 1
ATOM 3941 C C . LYS A 1 499 ? 24.589 14.921 -21.042 1.00 98.38 499 LYS A C 1
ATOM 3943 O O . LYS A 1 499 ? 24.330 15.707 -20.136 1.00 98.38 499 LYS A O 1
ATOM 3948 N N . SER A 1 500 ? 23.698 14.602 -21.981 1.00 98.50 500 SER A N 1
ATOM 3949 C CA . SER A 1 500 ? 22.375 15.236 -22.057 1.00 98.50 500 SER A CA 1
ATOM 3950 C C . SER A 1 500 ? 21.496 14.957 -20.833 1.00 98.50 500 SER A C 1
ATOM 3952 O O . SER A 1 500 ? 20.789 15.857 -20.394 1.00 98.50 500 SER A O 1
ATOM 3954 N N . HIS A 1 501 ? 21.556 13.764 -20.224 1.00 98.00 501 HIS A N 1
ATOM 3955 C CA . HIS A 1 501 ? 20.853 13.510 -18.952 1.00 98.00 501 HIS A CA 1
ATOM 3956 C C . HIS A 1 501 ? 21.462 14.293 -17.779 1.00 98.00 501 HIS A C 1
ATOM 3958 O O . HIS A 1 501 ? 20.719 14.792 -16.938 1.00 98.00 501 HIS A O 1
ATOM 3964 N N . LEU A 1 502 ? 22.790 14.457 -17.734 1.00 97.50 502 LEU A N 1
ATOM 3965 C CA . LEU A 1 502 ? 23.463 15.282 -16.720 1.00 97.50 502 LEU A CA 1
ATOM 3966 C C . LEU A 1 502 ? 23.159 16.785 -16.866 1.00 97.50 502 LEU A C 1
ATOM 3968 O O . LEU A 1 502 ? 23.144 17.491 -15.861 1.00 97.50 502 LEU A O 1
ATOM 3972 N N . GLU A 1 503 ? 22.901 17.260 -18.088 1.00 97.06 503 GLU A N 1
ATOM 3973 C CA . GLU A 1 503 ? 22.493 18.643 -18.384 1.00 97.06 503 GLU A CA 1
ATOM 3974 C C . GLU A 1 503 ? 20.986 18.880 -18.157 1.00 97.06 503 GLU A C 1
ATOM 3976 O O . GLU A 1 503 ? 20.598 19.962 -17.720 1.00 97.06 503 GLU A O 1
ATOM 3981 N N . ALA A 1 504 ? 20.135 17.879 -18.414 1.00 96.38 504 ALA A N 1
ATOM 3982 C CA . ALA A 1 504 ? 18.678 17.985 -18.279 1.00 96.38 504 ALA A CA 1
ATOM 3983 C C . ALA A 1 504 ? 18.144 17.719 -16.857 1.00 96.38 504 ALA A C 1
ATOM 3985 O O . ALA A 1 504 ? 17.012 18.102 -16.549 1.00 96.38 504 ALA A O 1
ATOM 3986 N N . GLN A 1 505 ? 18.904 17.033 -15.994 1.00 95.81 505 GLN A N 1
ATOM 3987 C CA . GLN A 1 505 ? 18.417 16.630 -14.672 1.00 95.81 505 GLN A CA 1
ATOM 3988 C C . GLN A 1 505 ? 18.167 17.795 -13.710 1.00 95.81 505 GLN A C 1
ATOM 3990 O O . GLN A 1 505 ? 18.877 18.801 -13.692 1.00 95.81 505 GLN A O 1
ATOM 3995 N N . ILE A 1 506 ? 17.169 17.623 -12.838 1.00 95.25 506 ILE A N 1
ATOM 3996 C CA . ILE A 1 506 ? 16.951 18.533 -11.712 1.00 95.25 506 ILE A CA 1
ATOM 3997 C C . ILE A 1 506 ? 18.196 18.502 -10.818 1.00 95.25 506 ILE A C 1
ATOM 3999 O O . ILE A 1 506 ? 18.591 17.436 -10.352 1.00 95.25 506 ILE A O 1
ATOM 4003 N N . SER A 1 507 ? 18.784 19.680 -10.579 1.00 93.88 507 SER A N 1
ATOM 4004 C CA . SER A 1 507 ? 20.039 19.874 -9.843 1.00 93.88 507 SER A CA 1
ATOM 4005 C C . SER A 1 507 ? 20.093 19.026 -8.560 1.00 93.88 507 SER A C 1
ATOM 4007 O O . SER A 1 507 ? 19.292 19.267 -7.649 1.00 93.88 507 SER A O 1
ATOM 4009 N N . PRO A 1 508 ? 20.986 18.022 -8.481 1.00 92.69 508 PRO A N 1
ATOM 4010 C CA . PRO A 1 508 ? 20.986 17.083 -7.372 1.00 92.69 508 PRO A CA 1
ATOM 4011 C C . PRO A 1 508 ? 21.619 17.692 -6.104 1.00 92.69 508 PRO A C 1
ATOM 4013 O O . PRO A 1 508 ? 22.551 18.489 -6.206 1.00 92.69 508 PRO A O 1
ATOM 4016 N N . PRO A 1 509 ? 21.135 17.319 -4.904 1.00 91.12 509 PRO A N 1
ATOM 4017 C CA . PRO A 1 509 ? 21.780 17.634 -3.626 1.00 91.12 509 PRO A CA 1
ATOM 4018 C C . PRO A 1 509 ? 23.233 17.144 -3.510 1.00 91.12 509 PRO A C 1
ATOM 4020 O O . PRO A 1 509 ? 23.619 16.171 -4.150 1.00 91.12 509 PRO A O 1
ATOM 4023 N N . GLU A 1 510 ? 24.013 17.757 -2.617 1.00 87.69 510 GLU A N 1
ATOM 4024 C CA . GLU A 1 510 ? 25.447 17.468 -2.415 1.00 87.69 510 GLU A CA 1
ATOM 4025 C C . GLU A 1 510 ? 25.759 16.030 -1.957 1.00 87.69 510 GLU A C 1
ATOM 4027 O O . GLU A 1 510 ? 26.893 15.574 -2.081 1.00 87.69 510 GLU A O 1
ATOM 4032 N N . GLN A 1 511 ? 24.770 15.278 -1.466 1.00 87.44 511 GLN A N 1
ATOM 4033 C CA . GLN A 1 511 ? 24.898 13.843 -1.173 1.00 87.44 511 GLN A CA 1
ATOM 4034 C C . GLN A 1 511 ? 25.126 12.984 -2.434 1.00 87.44 511 GLN A C 1
ATOM 4036 O O . GLN A 1 511 ? 25.649 11.870 -2.347 1.00 87.44 511 GLN A O 1
ATOM 4041 N N . PHE A 1 512 ? 24.748 13.486 -3.613 1.00 91.75 512 PHE A N 1
ATOM 4042 C CA . PHE A 1 512 ? 25.008 12.827 -4.888 1.00 91.75 512 PHE A CA 1
ATOM 4043 C C . PHE A 1 512 ? 26.389 13.247 -5.426 1.00 91.75 512 PHE A C 1
ATOM 4045 O O . PHE A 1 512 ? 26.666 14.444 -5.531 1.00 91.75 512 PHE A O 1
ATOM 4052 N N . PRO A 1 513 ? 27.276 12.305 -5.795 1.00 91.00 513 PRO A N 1
ATOM 4053 C CA . PRO A 1 513 ? 28.569 12.647 -6.375 1.00 91.00 513 PRO A CA 1
ATOM 4054 C C . PRO A 1 513 ? 28.434 13.305 -7.750 1.00 91.00 513 PRO A C 1
ATOM 4056 O O . PRO A 1 513 ? 27.563 12.971 -8.558 1.00 91.00 513 PRO A O 1
ATOM 4059 N N . ALA A 1 514 ? 29.359 14.223 -8.035 1.00 90.44 514 ALA A N 1
ATOM 4060 C CA . ALA A 1 514 ? 29.417 14.935 -9.303 1.00 90.44 514 ALA A CA 1
ATOM 4061 C C . ALA A 1 514 ? 29.517 13.964 -10.494 1.00 90.44 514 ALA A C 1
ATOM 4063 O O . ALA A 1 514 ? 30.315 13.026 -10.492 1.00 90.44 514 ALA A O 1
ATOM 4064 N N . GLY A 1 515 ? 28.708 14.210 -11.526 1.00 93.69 515 GLY A N 1
ATOM 4065 C CA . GLY A 1 515 ? 28.653 13.373 -12.724 1.00 93.69 515 GLY A CA 1
ATOM 4066 C C . GLY A 1 515 ? 27.801 12.106 -12.599 1.00 93.69 515 GLY A C 1
ATOM 4067 O O . GLY A 1 515 ? 27.739 11.352 -13.566 1.00 93.69 515 GLY A O 1
ATOM 4068 N N . ALA A 1 516 ? 27.118 11.857 -11.476 1.00 96.25 516 ALA A N 1
ATOM 4069 C CA . ALA A 1 516 ? 26.068 10.839 -11.413 1.00 96.25 516 ALA A CA 1
ATOM 4070 C C . ALA A 1 516 ? 24.768 11.332 -12.077 1.00 96.25 516 ALA A C 1
ATOM 4072 O O . ALA A 1 516 ? 24.343 12.472 -11.867 1.00 96.25 516 ALA A O 1
ATOM 4073 N N . ILE A 1 517 ? 24.125 10.458 -12.859 1.00 97.31 517 ILE A N 1
ATOM 4074 C CA . ILE A 1 517 ? 22.727 10.644 -13.272 1.00 97.31 517 ILE A CA 1
ATOM 4075 C C . ILE A 1 517 ? 21.838 10.326 -12.061 1.00 97.31 517 ILE A C 1
ATOM 4077 O O . ILE A 1 517 ? 22.052 9.319 -11.386 1.00 97.31 517 ILE A O 1
ATOM 4081 N N . VAL A 1 518 ? 20.840 11.167 -11.789 1.00 95.81 518 VAL A N 1
ATOM 4082 C CA . VAL A 1 518 ? 19.930 11.045 -10.642 1.00 95.81 518 VAL A CA 1
ATOM 4083 C C . VAL A 1 518 ? 18.482 10.971 -11.125 1.00 95.81 518 VAL A C 1
ATOM 4085 O O . VAL A 1 518 ? 17.967 11.880 -11.775 1.00 95.81 518 VAL A O 1
ATOM 4088 N N . SER A 1 519 ? 17.799 9.882 -10.769 1.00 93.81 519 SER A N 1
ATOM 4089 C CA . SER A 1 519 ? 16.373 9.687 -11.023 1.00 93.81 519 SER A CA 1
ATOM 4090 C C . SER A 1 519 ? 15.549 10.547 -10.064 1.00 93.81 519 SER A C 1
ATOM 4092 O O . SER A 1 519 ? 15.533 10.275 -8.862 1.00 93.81 519 SER A O 1
ATOM 4094 N N . SER A 1 520 ? 14.810 11.526 -10.591 1.00 95.81 520 SER A N 1
ATOM 4095 C CA . SER A 1 520 ? 13.821 12.316 -9.837 1.00 95.81 520 SER A CA 1
ATOM 4096 C C . SER A 1 520 ? 12.425 11.683 -9.932 1.00 95.81 520 SER A C 1
ATOM 4098 O O . SER A 1 520 ? 11.614 12.099 -10.752 1.00 95.81 520 SER A O 1
ATOM 4100 N N . PHE A 1 521 ? 12.149 10.667 -9.108 1.00 96.69 521 PHE A N 1
ATOM 4101 C CA . PHE A 1 521 ? 10.896 9.895 -9.121 1.00 96.69 521 PHE A CA 1
ATOM 4102 C C . PHE A 1 521 ? 9.723 10.701 -8.534 1.00 96.69 521 PHE A C 1
ATOM 4104 O O . PHE A 1 521 ? 9.716 10.972 -7.334 1.00 96.69 521 PHE A O 1
ATOM 4111 N N . LEU A 1 522 ? 8.715 11.034 -9.354 1.00 97.38 522 LEU A N 1
ATOM 4112 C CA . LEU A 1 522 ? 7.429 11.577 -8.893 1.00 97.38 522 LEU A CA 1
ATOM 4113 C C . LEU A 1 522 ? 6.640 10.512 -8.124 1.00 97.38 522 LEU A C 1
ATOM 4115 O O . LEU A 1 522 ? 6.157 9.544 -8.720 1.00 97.38 522 LEU A O 1
ATOM 4119 N N . THR A 1 523 ? 6.454 10.724 -6.824 1.00 95.06 523 THR A N 1
ATOM 4120 C CA . THR A 1 523 ? 5.685 9.824 -5.961 1.00 95.06 523 THR A CA 1
ATOM 4121 C C . THR A 1 523 ? 4.413 10.503 -5.461 1.00 95.06 523 THR A C 1
ATOM 4123 O O . THR A 1 523 ? 4.401 11.707 -5.221 1.00 95.06 523 THR A O 1
ATOM 4126 N N . ASN A 1 524 ? 3.343 9.720 -5.288 1.00 94.00 524 ASN A N 1
ATOM 4127 C CA . ASN A 1 524 ? 2.121 10.140 -4.594 1.00 94.00 524 ASN A CA 1
ATOM 4128 C C . ASN A 1 524 ? 1.484 11.451 -5.115 1.00 94.00 524 ASN A C 1
ATOM 4130 O O . ASN A 1 524 ? 0.978 12.236 -4.316 1.00 94.00 524 ASN A O 1
ATOM 4134 N N . LEU A 1 525 ? 1.474 11.698 -6.436 1.00 96.50 525 LEU A N 1
ATOM 4135 C CA . LEU A 1 525 ? 0.738 12.841 -6.992 1.00 96.50 525 LEU A CA 1
ATOM 4136 C C . LEU A 1 525 ? -0.765 12.610 -6.822 1.00 96.50 525 LEU A C 1
ATOM 4138 O O . LEU A 1 525 ? -1.363 11.794 -7.527 1.00 96.50 525 LEU A O 1
ATOM 4142 N N . ASP A 1 526 ? -1.355 13.350 -5.891 1.00 95.06 526 ASP A N 1
ATOM 4143 C CA . ASP A 1 526 ? -2.794 13.420 -5.692 1.00 95.06 526 ASP A CA 1
ATOM 4144 C C . ASP A 1 526 ? -3.469 14.203 -6.820 1.00 95.06 526 ASP A C 1
ATOM 4146 O O . ASP A 1 526 ? -2.988 15.250 -7.255 1.00 95.06 526 ASP A O 1
ATOM 4150 N N . LEU A 1 527 ? -4.603 13.688 -7.291 1.00 93.44 527 LEU A N 1
ATOM 4151 C CA . LEU A 1 527 ? -5.394 14.315 -8.343 1.00 93.44 527 LEU A CA 1
ATOM 4152 C C . LEU A 1 527 ? -6.533 15.149 -7.729 1.00 93.44 527 LEU A C 1
ATOM 4154 O O . LEU A 1 527 ? -7.309 14.592 -6.949 1.00 93.44 527 LEU A O 1
ATOM 4158 N N . PRO A 1 528 ? -6.670 16.441 -8.088 1.00 92.88 528 PRO A N 1
ATOM 4159 C CA . PRO A 1 528 ? -7.826 17.256 -7.713 1.00 92.88 528 PRO A CA 1
ATOM 4160 C C . PRO A 1 528 ? -9.153 16.690 -8.241 1.00 92.88 528 PRO A C 1
ATOM 4162 O O . PRO A 1 528 ? -9.180 15.998 -9.266 1.00 92.88 528 PRO A O 1
ATOM 4165 N N . ASP A 1 529 ? -10.266 17.012 -7.580 1.00 92.56 529 ASP A N 1
ATOM 4166 C CA . ASP A 1 529 ? -11.592 16.474 -7.920 1.00 92.56 529 ASP A CA 1
ATOM 4167 C C . ASP A 1 529 ? -12.022 16.850 -9.354 1.00 92.56 529 ASP A C 1
ATOM 4169 O O . ASP A 1 529 ? -12.550 16.013 -10.087 1.00 92.56 529 ASP A O 1
ATOM 4173 N N . GLU A 1 530 ? -11.692 18.058 -9.823 1.00 94.50 530 GLU A N 1
ATOM 4174 C CA . GLU A 1 530 ? -11.939 18.528 -11.194 1.00 94.50 530 GLU A CA 1
ATOM 4175 C C . GLU A 1 530 ? -11.011 17.899 -12.252 1.00 94.50 530 GLU A C 1
ATOM 4177 O O . GLU A 1 530 ? -11.187 18.115 -13.457 1.00 94.50 530 GLU A O 1
ATOM 4182 N N . VAL A 1 531 ? -9.998 17.136 -11.830 1.00 95.38 531 VAL A N 1
ATOM 4183 C CA . VAL A 1 531 ? -9.165 16.287 -12.699 1.00 95.38 531 VAL A CA 1
ATOM 4184 C C . VAL A 1 531 ? -9.693 14.852 -12.678 1.00 95.38 531 VAL A C 1
ATOM 4186 O O . VAL A 1 531 ? -9.801 14.225 -13.734 1.00 95.38 531 VAL A O 1
ATOM 4189 N N . LEU A 1 532 ? -10.117 14.362 -11.510 1.00 94.62 532 LEU A N 1
ATOM 4190 C CA . LEU A 1 532 ? -10.800 13.075 -11.355 1.00 94.62 532 LEU A CA 1
ATOM 4191 C C . LEU A 1 532 ? -12.116 13.017 -12.146 1.00 94.62 532 LEU A C 1
ATOM 4193 O O . LEU A 1 532 ? -12.382 12.005 -12.792 1.00 94.62 532 LEU A O 1
ATOM 4197 N N . GLU A 1 533 ? -12.895 14.103 -12.189 1.00 94.56 533 GLU A N 1
ATOM 4198 C CA . GLU A 1 533 ? -14.104 14.205 -13.020 1.00 94.56 533 GLU A CA 1
ATOM 4199 C C . GLU A 1 533 ? -13.788 14.030 -14.516 1.00 94.56 533 GLU A C 1
ATOM 4201 O O . GLU A 1 533 ? -14.444 13.253 -15.210 1.00 94.56 533 GLU A O 1
ATOM 4206 N N . LYS A 1 534 ? -12.727 14.675 -15.016 1.00 95.69 534 LYS A N 1
ATOM 4207 C CA . LYS A 1 534 ? -12.296 14.563 -16.424 1.00 95.69 534 LYS A CA 1
ATOM 4208 C C . LYS A 1 534 ? -11.787 13.154 -16.755 1.00 95.69 534 LYS A C 1
ATOM 4210 O O . LYS A 1 534 ? -12.055 12.631 -17.840 1.00 95.69 534 LYS A O 1
ATOM 4215 N N . LEU A 1 535 ? -11.099 12.514 -15.807 1.00 95.25 535 LEU A N 1
ATOM 4216 C CA . LEU A 1 535 ? -10.608 11.135 -15.921 1.00 95.25 535 LEU A CA 1
ATOM 4217 C C . LEU A 1 535 ? -11.682 10.070 -15.650 1.00 95.25 535 LEU A C 1
ATOM 4219 O O . LEU A 1 535 ? -11.448 8.896 -15.942 1.00 95.25 535 LEU A O 1
ATOM 4223 N N . LYS A 1 536 ? -12.871 10.440 -15.154 1.00 94.00 536 LYS A N 1
ATOM 4224 C CA . LYS A 1 536 ? -13.954 9.498 -14.822 1.00 94.00 536 LYS A CA 1
ATOM 4225 C C . LYS A 1 536 ? -14.313 8.570 -15.984 1.00 94.00 536 LYS A C 1
ATOM 4227 O O . LYS A 1 536 ? -14.521 7.382 -15.770 1.00 94.00 536 LYS A O 1
ATOM 4232 N N . THR A 1 537 ? -14.288 9.083 -17.216 1.00 95.00 537 THR A N 1
ATOM 4233 C CA . THR A 1 537 ? -14.543 8.296 -18.440 1.00 95.00 537 THR A CA 1
ATOM 4234 C C . THR A 1 537 ? -13.554 7.149 -18.679 1.00 95.00 537 THR A C 1
ATOM 4236 O O . THR A 1 537 ? -13.892 6.208 -19.391 1.00 95.00 537 THR A O 1
ATOM 4239 N N . GLU A 1 538 ? -12.360 7.198 -18.083 1.00 96.12 538 GLU A N 1
ATOM 4240 C CA . GLU A 1 538 ? -11.378 6.108 -18.092 1.00 96.12 538 GLU A CA 1
ATOM 4241 C C . GLU A 1 538 ? -11.497 5.218 -16.855 1.00 96.12 538 GLU A C 1
ATOM 4243 O O . GLU A 1 538 ? -11.431 3.996 -16.956 1.00 96.12 538 GLU A O 1
ATOM 4248 N N . LEU A 1 539 ? -11.716 5.827 -15.689 1.00 94.62 539 LEU A N 1
ATOM 4249 C CA . LEU A 1 539 ? -11.840 5.128 -14.408 1.00 94.62 539 LEU A CA 1
ATOM 4250 C C . LEU A 1 539 ? -13.078 4.213 -14.378 1.00 94.62 539 LEU A C 1
ATOM 4252 O O . LEU A 1 539 ? -12.999 3.091 -13.886 1.00 94.62 539 LEU A O 1
ATOM 4256 N N . ASP A 1 540 ? -14.181 4.628 -15.006 1.00 94.56 540 ASP A N 1
ATOM 4257 C CA . ASP A 1 540 ? -15.400 3.822 -15.168 1.00 94.56 540 ASP A CA 1
ATOM 4258 C C . ASP A 1 540 ? -15.228 2.619 -16.122 1.00 94.56 540 ASP A C 1
ATOM 4260 O O . ASP A 1 540 ? -16.114 1.769 -16.202 1.00 94.56 540 ASP A O 1
ATOM 4264 N N . LYS A 1 541 ? -14.093 2.496 -16.832 1.00 95.81 541 LYS A N 1
ATOM 4265 C CA . LYS A 1 541 ? -13.767 1.292 -17.623 1.00 95.81 541 LYS A CA 1
ATOM 4266 C C . LYS A 1 541 ? -13.245 0.150 -16.747 1.00 95.81 541 LYS A C 1
ATOM 4268 O O . LYS A 1 541 ? -13.241 -1.001 -17.194 1.00 95.81 541 LYS A O 1
ATOM 4273 N N . PHE A 1 542 ? -12.801 0.435 -15.522 1.00 96.31 542 PHE A N 1
ATOM 4274 C CA . PHE A 1 542 ? -12.294 -0.572 -14.591 1.00 96.31 542 PHE A CA 1
ATOM 4275 C C . PHE A 1 542 ? -13.458 -1.366 -13.975 1.00 96.31 542 PHE A C 1
ATOM 4277 O O . PHE A 1 542 ? -14.446 -0.753 -13.571 1.00 96.31 542 PHE A O 1
ATOM 4284 N N . PRO A 1 543 ? -13.345 -2.705 -13.858 1.00 94.12 543 PRO A N 1
ATOM 4285 C CA . PRO A 1 543 ? -14.304 -3.520 -13.126 1.00 94.12 543 PRO A CA 1
ATOM 4286 C C . PRO A 1 543 ? -14.577 -3.018 -11.713 1.00 94.12 543 PRO A C 1
ATOM 4288 O O . PRO A 1 543 ? -13.708 -2.443 -11.059 1.00 94.12 543 PRO A O 1
ATOM 4291 N N . ASP A 1 544 ? -15.769 -3.320 -11.214 1.00 91.25 544 ASP A N 1
ATOM 4292 C CA . ASP A 1 544 ? -16.288 -2.825 -9.935 1.00 91.25 544 ASP A CA 1
ATOM 4293 C C . ASP A 1 544 ? -15.380 -3.158 -8.727 1.00 91.25 544 ASP A C 1
ATOM 4295 O O . ASP A 1 544 ? -15.270 -2.381 -7.783 1.00 91.25 544 ASP A O 1
ATOM 4299 N N . CYS A 1 545 ? -14.644 -4.276 -8.787 1.00 91.25 545 CYS A N 1
ATOM 4300 C CA . CYS A 1 545 ? -13.653 -4.678 -7.780 1.00 91.25 545 CYS A CA 1
ATOM 4301 C C . CYS A 1 545 ? -12.304 -3.933 -7.856 1.00 91.25 545 CYS A C 1
ATOM 4303 O O . CYS A 1 545 ? -11.475 -4.096 -6.961 1.00 91.25 545 CYS A O 1
ATOM 4305 N N . PHE A 1 546 ? -12.064 -3.163 -8.920 1.00 93.88 546 PHE A N 1
ATOM 4306 C CA . PHE A 1 546 ? -10.851 -2.369 -9.160 1.00 93.88 546 PHE A CA 1
ATOM 4307 C C . PHE A 1 546 ? -11.126 -0.853 -9.209 1.00 93.88 546 PHE A C 1
ATOM 4309 O O . PHE A 1 546 ? -10.188 -0.067 -9.095 1.00 93.88 546 PHE A O 1
ATOM 4316 N N . ASN A 1 547 ? -12.383 -0.425 -9.376 1.00 92.12 547 ASN A N 1
ATOM 4317 C CA . ASN A 1 547 ? -12.769 0.986 -9.411 1.00 92.12 547 ASN A CA 1
ATOM 4318 C C . ASN A 1 547 ? -12.845 1.571 -7.978 1.00 92.12 547 ASN A C 1
ATOM 4320 O O . ASN A 1 547 ? -13.710 1.158 -7.199 1.00 92.12 547 ASN A O 1
ATOM 4324 N N . PRO A 1 548 ? -12.001 2.557 -7.605 1.00 88.06 548 PRO A N 1
ATOM 4325 C CA . PRO A 1 548 ? -11.986 3.107 -6.246 1.00 88.06 548 PRO A CA 1
ATOM 4326 C C . PRO A 1 548 ? -13.292 3.822 -5.863 1.00 88.06 548 PRO A C 1
ATOM 4328 O O . PRO A 1 548 ? -13.604 3.909 -4.674 1.00 88.06 548 PRO A O 1
ATOM 4331 N N . PHE A 1 549 ? -14.079 4.272 -6.845 1.00 89.31 549 PHE A N 1
ATOM 4332 C CA . PHE A 1 549 ? -15.358 4.960 -6.650 1.00 89.31 549 PHE A CA 1
ATOM 4333 C C . PHE A 1 549 ? -16.578 4.023 -6.683 1.00 89.31 549 PHE A C 1
ATOM 4335 O O . PHE A 1 549 ? -17.710 4.506 -6.628 1.00 89.31 549 PHE A O 1
ATOM 4342 N N . SER A 1 550 ? -16.382 2.699 -6.763 1.00 88.88 550 SER A N 1
ATOM 4343 C CA . SER A 1 550 ? -17.492 1.739 -6.745 1.00 88.88 550 SER A CA 1
ATOM 4344 C C . SER A 1 55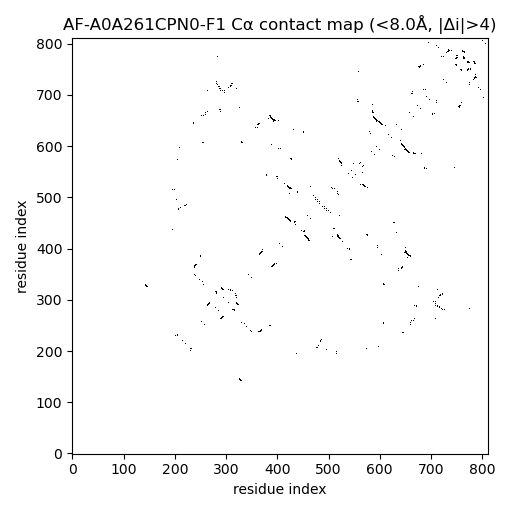0 ? -18.349 1.884 -5.472 1.00 88.88 550 SER A C 1
ATOM 4346 O O . SER A 1 550 ? -17.796 1.963 -4.369 1.00 88.88 550 SER A O 1
ATOM 4348 N N . PRO A 1 551 ? -19.696 1.832 -5.560 1.00 87.44 551 PRO A N 1
ATOM 4349 C CA . PRO A 1 551 ? -20.570 1.811 -4.381 1.00 87.44 551 PRO A CA 1
ATOM 4350 C C . PRO A 1 551 ? -20.378 0.554 -3.511 1.00 87.44 551 PRO A C 1
ATOM 4352 O O . PRO A 1 551 ? -20.817 0.527 -2.357 1.00 87.44 551 PRO A O 1
ATOM 4355 N N . ASN A 1 552 ? -19.697 -0.467 -4.041 1.00 86.75 552 ASN A N 1
ATOM 4356 C CA . ASN A 1 552 ? -19.320 -1.688 -3.335 1.00 86.75 552 ASN A CA 1
ATOM 4357 C C . ASN A 1 552 ? -17.960 -1.566 -2.609 1.00 86.75 552 ASN A C 1
ATOM 4359 O O . ASN A 1 552 ? -17.610 -2.437 -1.812 1.00 86.75 552 ASN A O 1
ATOM 4363 N N . ASN A 1 553 ? -17.206 -0.474 -2.804 1.00 89.06 553 ASN A N 1
ATOM 4364 C CA . ASN A 1 553 ? -15.973 -0.212 -2.061 1.00 89.06 553 ASN A CA 1
ATOM 4365 C C . ASN A 1 553 ? -16.280 0.211 -0.612 1.00 89.06 553 ASN A C 1
ATOM 4367 O O . ASN A 1 553 ? -16.782 1.305 -0.349 1.00 89.06 553 ASN A O 1
ATOM 4371 N N . MET A 1 554 ? -15.902 -0.624 0.357 1.00 88.06 554 MET A N 1
ATOM 4372 C CA . MET A 1 554 ? -16.124 -0.371 1.788 1.00 88.06 554 MET A CA 1
ATOM 4373 C C . MET A 1 554 ? -15.433 0.896 2.319 1.00 88.06 554 MET A C 1
ATOM 4375 O O . MET A 1 554 ? -15.861 1.441 3.337 1.00 88.06 554 MET A O 1
ATOM 4379 N N . LEU A 1 555 ? -14.413 1.418 1.626 1.00 90.19 555 LEU A N 1
ATOM 4380 C CA . LEU A 1 555 ? -13.753 2.681 1.982 1.00 90.19 555 LEU A CA 1
ATOM 4381 C C . LEU A 1 555 ? -14.670 3.910 1.801 1.00 90.19 555 LEU A C 1
ATOM 4383 O O . LEU A 1 555 ? -14.365 4.977 2.343 1.00 90.19 555 LEU A O 1
ATOM 4387 N N . LYS A 1 556 ? -15.836 3.763 1.145 1.00 90.94 556 LYS A N 1
ATOM 4388 C CA . LYS A 1 556 ? -16.929 4.758 1.154 1.00 90.94 556 LYS A CA 1
ATOM 4389 C C . LYS A 1 556 ? -17.354 5.162 2.575 1.00 90.94 556 LYS A C 1
ATOM 4391 O O . LYS A 1 556 ? -17.752 6.302 2.791 1.00 90.94 556 LYS A O 1
ATOM 4396 N N . HIS A 1 557 ? -17.209 4.255 3.549 1.00 92.00 557 HIS A N 1
ATOM 4397 C CA . HIS A 1 557 ? -17.584 4.461 4.955 1.00 92.00 557 HIS A CA 1
ATOM 4398 C C . HIS A 1 557 ? -16.594 5.318 5.759 1.00 92.00 557 HIS A C 1
ATOM 4400 O O . HIS A 1 557 ? -16.876 5.646 6.910 1.00 92.00 557 HIS A O 1
ATOM 4406 N N . VAL A 1 558 ? -15.442 5.699 5.196 1.00 90.75 558 VAL A N 1
ATOM 4407 C CA . VAL A 1 558 ? -14.513 6.640 5.847 1.00 90.75 558 VAL A CA 1
ATOM 4408 C C . VAL A 1 558 ? -14.900 8.085 5.525 1.00 90.75 558 VAL A C 1
ATOM 4410 O O . VAL A 1 558 ? -14.980 8.446 4.351 1.00 90.75 558 VAL A O 1
ATOM 4413 N N . ASP A 1 559 ? -15.070 8.924 6.551 1.00 85.56 559 ASP A N 1
ATOM 4414 C CA . ASP A 1 559 ? -15.307 10.365 6.395 1.00 85.56 559 ASP A CA 1
ATOM 4415 C C . ASP A 1 559 ? -14.107 11.099 5.768 1.00 85.56 559 ASP A C 1
ATOM 4417 O O . ASP A 1 559 ? -12.968 10.968 6.227 1.00 85.56 559 ASP A O 1
ATOM 4421 N N . GLY A 1 560 ? -14.392 11.941 4.770 1.00 83.44 560 GLY A N 1
ATOM 4422 C CA . GLY A 1 560 ? -13.403 12.745 4.045 1.00 83.44 560 GLY A CA 1
ATOM 4423 C C . GLY A 1 560 ? -12.626 11.973 2.972 1.00 83.44 560 GLY A C 1
ATOM 4424 O O . GLY A 1 560 ? -12.879 10.791 2.704 1.00 83.44 560 GLY A O 1
ATOM 4425 N N . THR A 1 561 ? -11.680 12.656 2.333 1.00 78.88 561 THR A N 1
ATOM 4426 C CA . THR A 1 561 ? -10.799 12.070 1.315 1.00 78.88 561 THR A CA 1
ATOM 4427 C C . THR A 1 561 ? -9.628 11.357 1.991 1.00 78.88 561 THR A C 1
ATOM 4429 O O . THR A 1 561 ? -8.973 11.909 2.874 1.00 78.88 561 THR A O 1
ATOM 4432 N N . LEU A 1 562 ? -9.360 10.113 1.583 1.00 86.31 562 LEU A N 1
ATOM 4433 C CA . LEU A 1 562 ? -8.098 9.434 1.875 1.00 86.31 562 LEU A CA 1
ATOM 4434 C C . LEU A 1 562 ? -7.298 9.370 0.577 1.00 86.31 562 LEU A C 1
ATOM 4436 O O . LEU A 1 562 ? -7.460 8.442 -0.213 1.00 86.31 562 LEU A O 1
ATOM 4440 N N . ASN A 1 563 ? -6.471 10.382 0.364 1.00 88.69 563 ASN A N 1
ATOM 4441 C CA . ASN A 1 563 ? -5.580 10.500 -0.782 1.00 88.69 563 ASN A CA 1
ATOM 4442 C C . ASN A 1 563 ? -4.724 9.229 -0.964 1.00 88.69 563 ASN A C 1
ATOM 4444 O O . ASN A 1 563 ? -4.204 8.686 0.015 1.00 88.69 563 ASN A O 1
ATOM 4448 N N . GLY A 1 564 ? -4.669 8.702 -2.192 1.00 88.75 564 GLY A N 1
ATOM 4449 C CA . GLY A 1 564 ? -3.991 7.441 -2.531 1.00 88.75 564 GLY A CA 1
ATOM 4450 C C . GLY A 1 564 ? -4.672 6.150 -2.058 1.00 88.75 564 GLY A C 1
ATOM 4451 O O . GLY A 1 564 ? -4.122 5.073 -2.261 1.00 88.75 564 GLY A O 1
ATOM 4452 N N . ILE A 1 565 ? -5.842 6.231 -1.409 1.00 90.38 565 ILE A N 1
ATOM 4453 C CA . ILE A 1 565 ? -6.576 5.077 -0.846 1.00 90.38 565 ILE A CA 1
ATOM 4454 C C . ILE A 1 565 ? -8.037 5.047 -1.324 1.00 90.38 565 ILE A C 1
ATOM 4456 O O . ILE A 1 565 ? -8.563 3.997 -1.680 1.00 90.38 565 ILE A O 1
ATOM 4460 N N . LYS A 1 566 ? -8.708 6.205 -1.323 1.00 89.00 566 LYS A N 1
ATOM 4461 C CA . LYS A 1 566 ? -10.057 6.423 -1.879 1.00 89.00 566 LYS A CA 1
ATOM 4462 C C . LYS A 1 566 ? -10.028 7.117 -3.243 1.00 89.00 566 LYS A C 1
ATOM 4464 O O . LYS A 1 566 ? -11.047 7.148 -3.921 1.00 89.00 566 LYS A O 1
ATOM 4469 N N . THR A 1 567 ? -8.886 7.678 -3.627 1.00 91.19 567 THR A N 1
ATOM 4470 C CA . THR A 1 567 ? -8.655 8.368 -4.899 1.00 91.19 567 THR A CA 1
ATOM 4471 C C . THR A 1 567 ? -7.375 7.833 -5.551 1.00 91.19 567 THR A C 1
ATOM 4473 O O . THR A 1 567 ? -6.436 7.481 -4.829 1.00 91.19 567 THR A O 1
ATOM 4476 N N . PRO A 1 568 ? -7.309 7.750 -6.894 1.00 93.62 568 PRO A N 1
ATOM 4477 C CA . PRO A 1 568 ? -6.076 7.426 -7.607 1.00 93.62 568 PRO A CA 1
ATOM 4478 C C . PRO A 1 568 ? -4.932 8.396 -7.283 1.00 93.62 568 PRO A C 1
ATOM 4480 O O . PRO A 1 568 ? -5.149 9.601 -7.163 1.00 93.62 568 PRO A O 1
ATOM 4483 N N . GLN A 1 569 ? -3.709 7.866 -7.229 1.00 95.25 569 GLN A N 1
ATOM 4484 C CA . GLN A 1 569 ? -2.464 8.638 -7.219 1.00 95.25 569 GLN A CA 1
ATOM 4485 C C . GLN A 1 569 ? -1.642 8.327 -8.467 1.00 95.25 569 GLN A C 1
ATOM 4487 O O . GLN A 1 569 ? -1.576 7.177 -8.909 1.00 95.25 569 GLN A O 1
ATOM 4492 N N . ILE A 1 570 ? -0.976 9.345 -9.006 1.00 96.94 570 ILE A N 1
ATOM 4493 C CA . ILE A 1 570 ? -0.074 9.211 -10.150 1.00 96.94 570 ILE A CA 1
ATOM 4494 C C . ILE A 1 570 ? 1.371 9.052 -9.669 1.00 96.94 570 ILE A C 1
ATOM 4496 O O . ILE A 1 570 ? 1.845 9.749 -8.771 1.00 96.94 570 ILE A O 1
ATOM 4500 N N . TYR A 1 571 ? 2.081 8.126 -10.311 1.00 97.62 571 TYR A N 1
ATOM 4501 C CA . TYR A 1 571 ? 3.494 7.844 -10.083 1.00 97.62 571 TYR A CA 1
ATOM 4502 C C . TYR A 1 571 ? 4.248 8.010 -11.402 1.00 97.62 571 TYR A C 1
ATOM 4504 O O . TYR A 1 571 ? 4.352 7.069 -12.190 1.00 97.62 571 TYR A O 1
ATOM 4512 N N . GLY A 1 572 ? 4.770 9.208 -11.659 1.00 96.38 572 GLY A N 1
ATOM 4513 C CA . GLY A 1 572 ? 5.652 9.428 -12.804 1.00 96.38 572 GLY A CA 1
ATOM 4514 C C . GLY A 1 572 ? 6.987 8.730 -12.558 1.00 96.38 572 GLY A C 1
ATOM 4515 O O . GLY A 1 572 ? 7.706 9.101 -11.639 1.00 96.38 572 GLY A O 1
ATOM 4516 N N . LYS A 1 573 ? 7.361 7.738 -13.368 1.00 94.19 573 LYS A N 1
ATOM 4517 C CA . LYS A 1 573 ? 8.612 6.971 -13.208 1.00 94.19 573 LYS A CA 1
ATOM 4518 C C . LYS A 1 573 ? 9.535 7.136 -14.413 1.00 94.19 573 LYS A C 1
ATOM 4520 O O . LYS A 1 573 ? 9.064 7.201 -15.544 1.00 94.19 573 LYS A O 1
ATOM 4525 N N . ILE A 1 574 ? 10.838 7.142 -14.155 1.00 89.88 574 ILE A N 1
ATOM 4526 C CA . ILE A 1 574 ? 11.904 6.990 -15.155 1.00 89.88 574 ILE A CA 1
ATOM 4527 C C . ILE A 1 574 ? 12.732 5.739 -14.831 1.00 89.88 574 ILE A C 1
ATOM 4529 O O . ILE A 1 574 ? 12.411 4.997 -13.897 1.00 89.88 574 ILE A O 1
ATOM 4533 N N . TYR A 1 575 ? 13.769 5.445 -15.621 1.00 90.44 575 TYR A N 1
ATOM 4534 C CA . TYR A 1 575 ? 14.609 4.277 -15.358 1.00 90.44 575 TYR A CA 1
ATOM 4535 C C . TYR A 1 575 ? 15.245 4.363 -13.959 1.00 90.44 575 TYR A C 1
ATOM 4537 O O . TYR A 1 575 ? 15.716 5.417 -13.542 1.00 90.44 575 TYR A O 1
ATOM 4545 N N . GLY A 1 576 ? 15.228 3.251 -13.219 1.00 88.81 576 GLY A N 1
ATOM 4546 C CA . GLY A 1 576 ? 15.775 3.170 -11.861 1.00 88.81 576 GLY A CA 1
ATOM 4547 C C . GLY A 1 576 ? 14.975 3.895 -10.767 1.00 88.81 576 GLY A C 1
ATOM 4548 O O . GLY A 1 576 ? 15.394 3.848 -9.614 1.00 88.81 576 GLY A O 1
ATOM 4549 N N . SER A 1 577 ? 13.819 4.504 -11.070 1.00 93.25 577 SER A N 1
ATOM 4550 C CA . SER A 1 577 ? 12.882 4.985 -10.042 1.00 93.25 577 SER A CA 1
ATOM 4551 C C . SER A 1 577 ? 12.356 3.814 -9.197 1.00 93.25 577 SER A C 1
ATOM 4553 O O . SER A 1 577 ? 11.723 2.900 -9.729 1.00 93.25 577 SER A O 1
ATOM 4555 N N . LYS A 1 578 ? 12.588 3.841 -7.877 1.00 91.75 578 LYS A N 1
ATOM 4556 C CA . LYS A 1 578 ? 12.248 2.747 -6.949 1.00 91.75 578 LYS A CA 1
ATOM 4557 C C . LYS A 1 578 ? 11.329 3.201 -5.814 1.00 91.75 578 LYS A C 1
ATOM 4559 O O . LYS A 1 578 ? 11.540 4.250 -5.212 1.00 91.75 578 LYS A O 1
ATOM 4564 N N . THR A 1 579 ? 10.361 2.352 -5.476 1.00 92.44 579 THR A N 1
ATOM 4565 C CA . THR A 1 579 ? 9.561 2.437 -4.244 1.00 92.44 579 THR A CA 1
ATOM 4566 C C . THR A 1 579 ? 10.123 1.418 -3.242 1.00 92.44 579 THR A C 1
ATOM 4568 O O . THR A 1 579 ? 10.344 0.277 -3.649 1.00 92.44 579 THR A O 1
ATOM 4571 N N . PRO A 1 580 ? 10.371 1.776 -1.966 1.00 91.75 580 PRO A N 1
ATOM 4572 C CA . PRO A 1 580 ? 10.867 0.830 -0.963 1.00 91.75 580 PRO A CA 1
ATOM 4573 C C . PRO A 1 580 ? 9.839 -0.254 -0.622 1.00 91.75 580 PRO A C 1
ATOM 4575 O O . PRO A 1 580 ? 8.637 -0.078 -0.830 1.00 91.75 580 PRO A O 1
ATOM 4578 N N . GLY A 1 581 ? 10.307 -1.362 -0.045 1.00 90.94 581 GLY A N 1
ATOM 4579 C CA . GLY A 1 581 ? 9.449 -2.421 0.482 1.00 90.94 581 GLY A CA 1
ATOM 4580 C C . GLY A 1 581 ? 8.543 -1.906 1.604 1.00 90.94 581 GLY A C 1
ATOM 4581 O O . GLY A 1 581 ? 9.013 -1.278 2.550 1.00 90.94 581 GLY A O 1
ATOM 4582 N N . HIS A 1 582 ? 7.242 -2.166 1.489 1.00 91.94 582 HIS A N 1
ATOM 4583 C CA . HIS A 1 582 ? 6.216 -1.725 2.434 1.00 91.94 582 HIS A CA 1
ATOM 4584 C C . HIS A 1 582 ? 5.028 -2.700 2.447 1.00 91.94 582 HIS A C 1
ATOM 4586 O O . HIS A 1 582 ? 4.926 -3.595 1.610 1.00 91.94 582 HIS A O 1
ATOM 4592 N N . CYS A 1 583 ? 4.121 -2.521 3.407 1.00 91.12 583 CYS A N 1
ATOM 4593 C CA . CYS A 1 583 ? 2.781 -3.108 3.383 1.00 91.12 583 CYS A CA 1
ATOM 4594 C C . CYS A 1 583 ? 1.750 -1.999 3.164 1.00 91.12 583 CYS A C 1
ATOM 4596 O O . CYS A 1 583 ? 1.936 -0.879 3.640 1.00 91.12 583 CYS A O 1
ATOM 4598 N N . GLU A 1 584 ? 0.649 -2.329 2.494 1.00 91.88 584 GLU A N 1
ATOM 4599 C CA . GLU A 1 584 ? -0.418 -1.371 2.207 1.00 91.88 584 GLU A CA 1
ATOM 4600 C C . GLU A 1 584 ? -1.111 -0.840 3.468 1.00 91.88 584 GLU A C 1
ATOM 4602 O O . GLU A 1 584 ? -1.133 -1.481 4.526 1.00 91.88 584 GLU A O 1
ATOM 4607 N N . ASN A 1 585 ? -1.700 0.353 3.364 1.00 89.94 585 ASN A N 1
ATOM 4608 C CA . ASN A 1 585 ? -2.249 1.078 4.512 1.00 89.94 585 ASN A CA 1
ATOM 4609 C C . ASN A 1 585 ? -3.442 0.350 5.158 1.00 89.94 585 ASN A C 1
ATOM 4611 O O . ASN A 1 585 ? -4.585 0.474 4.729 1.00 89.94 585 ASN A O 1
ATOM 4615 N N . GLY A 1 586 ? -3.173 -0.392 6.237 1.00 88.12 586 GLY A N 1
ATOM 4616 C CA . GLY A 1 586 ? -4.160 -1.260 6.889 1.00 88.12 586 GLY A CA 1
ATOM 4617 C C . GLY A 1 586 ? -4.261 -2.666 6.280 1.00 88.12 586 GLY A C 1
ATOM 4618 O O . GLY A 1 586 ? -5.165 -3.407 6.651 1.00 88.12 586 GLY A O 1
ATOM 4619 N N . GLY A 1 587 ? -3.367 -3.036 5.357 1.00 88.69 587 GLY A N 1
ATOM 4620 C CA . GLY A 1 587 ? -3.417 -4.305 4.624 1.00 88.69 587 GLY A CA 1
ATOM 4621 C C . GLY A 1 587 ? -4.658 -4.454 3.736 1.00 88.69 587 GLY A C 1
ATOM 4622 O O . GLY A 1 587 ? -5.148 -5.564 3.525 1.00 88.69 587 GLY A O 1
ATOM 4623 N N . ILE A 1 588 ? -5.186 -3.328 3.251 1.00 89.75 588 ILE A N 1
ATOM 4624 C CA . ILE A 1 588 ? -6.200 -3.282 2.193 1.00 89.75 588 ILE A CA 1
ATOM 4625 C C . ILE A 1 588 ? -5.610 -3.760 0.856 1.00 89.75 588 ILE A C 1
ATOM 4627 O O . ILE A 1 588 ? -4.393 -3.852 0.703 1.00 89.75 588 ILE A O 1
ATOM 4631 N N . ALA A 1 589 ? -6.476 -4.060 -0.112 1.00 91.56 589 ALA A N 1
ATOM 4632 C CA . ALA A 1 589 ? -6.039 -4.303 -1.482 1.00 91.56 589 ALA A CA 1
ATOM 4633 C C . ALA A 1 589 ? -5.630 -2.996 -2.182 1.00 91.56 589 ALA A C 1
ATOM 4635 O O . ALA A 1 589 ? -6.140 -1.922 -1.862 1.00 91.56 589 ALA A O 1
ATOM 4636 N N . SER A 1 590 ? -4.731 -3.122 -3.151 1.00 94.31 590 SER A N 1
ATOM 4637 C CA . SER A 1 590 ? -4.111 -2.048 -3.915 1.00 94.31 590 SER A CA 1
ATOM 4638 C C . SER A 1 590 ? -4.098 -2.414 -5.395 1.00 94.31 590 SER A C 1
ATOM 4640 O O . SER A 1 590 ? -3.815 -3.556 -5.771 1.00 94.31 590 SER A O 1
ATOM 4642 N N . ILE A 1 591 ? -4.458 -1.443 -6.232 1.00 96.19 591 ILE A N 1
ATOM 4643 C CA . ILE A 1 591 ? -4.618 -1.600 -7.676 1.00 96.19 591 ILE A CA 1
ATOM 4644 C C . ILE A 1 591 ? -3.601 -0.694 -8.355 1.00 96.19 591 ILE A C 1
ATOM 4646 O O . ILE A 1 591 ? -3.704 0.529 -8.277 1.00 96.19 591 ILE A O 1
ATOM 4650 N N . ASN A 1 592 ? -2.629 -1.284 -9.046 1.00 98.06 592 ASN A N 1
ATOM 4651 C CA . ASN A 1 592 ? -1.653 -0.531 -9.817 1.00 98.06 592 ASN A CA 1
ATOM 4652 C C . ASN A 1 592 ? -1.870 -0.756 -11.316 1.00 98.06 592 ASN A C 1
ATOM 4654 O O . ASN A 1 592 ? -1.812 -1.889 -11.783 1.00 98.06 592 ASN A O 1
ATOM 4658 N N . TYR A 1 593 ? -2.087 0.312 -12.080 1.00 98.31 593 TYR A N 1
ATOM 4659 C CA . TYR A 1 593 ? -2.216 0.248 -13.534 1.00 98.31 593 TYR A CA 1
ATOM 4660 C C . TYR A 1 593 ? -1.045 0.965 -14.211 1.00 98.31 593 TYR A C 1
ATOM 4662 O O . TYR A 1 593 ? -0.776 2.131 -13.918 1.00 98.31 593 TYR A O 1
ATOM 4670 N N . ASN A 1 594 ? -0.344 0.275 -15.115 1.00 98.12 594 ASN A N 1
ATOM 4671 C CA . ASN A 1 594 ? 0.809 0.837 -15.814 1.00 98.12 594 ASN A CA 1
ATOM 4672 C C . ASN A 1 594 ? 0.399 1.496 -17.141 1.00 98.12 594 ASN A C 1
ATOM 4674 O O . ASN A 1 594 ? 0.578 0.911 -18.207 1.00 98.12 594 ASN A O 1
ATOM 4678 N N . ALA A 1 595 ? -0.076 2.741 -17.069 1.00 96.44 595 ALA A N 1
ATOM 4679 C CA . ALA A 1 595 ? -0.248 3.630 -18.227 1.00 96.44 595 ALA A CA 1
ATOM 4680 C C . ALA A 1 595 ? 1.095 4.168 -18.794 1.00 96.44 595 ALA A C 1
ATOM 4682 O O . ALA A 1 595 ? 1.121 5.091 -19.606 1.00 96.44 595 ALA A O 1
ATOM 4683 N N . GLY A 1 596 ? 2.236 3.658 -18.315 1.00 93.50 596 GLY A N 1
ATOM 4684 C CA . GLY A 1 596 ? 3.572 4.083 -18.719 1.00 93.50 596 GLY A CA 1
ATOM 4685 C C . GLY A 1 596 ? 4.099 3.353 -19.957 1.00 93.50 596 GLY A C 1
ATOM 4686 O O . GLY A 1 596 ? 3.678 2.254 -20.302 1.00 93.50 596 GLY A O 1
ATOM 4687 N N . LYS A 1 597 ? 5.105 3.952 -20.603 1.00 89.12 597 LYS A N 1
ATOM 4688 C CA . LYS A 1 597 ? 5.720 3.462 -21.855 1.00 89.12 597 LYS A CA 1
ATOM 4689 C C . LYS A 1 597 ? 6.665 2.262 -21.656 1.00 89.12 597 LYS A C 1
ATOM 4691 O O . LYS A 1 597 ? 7.122 1.674 -22.632 1.00 89.12 597 LYS A O 1
ATOM 4696 N N . ALA A 1 598 ? 6.977 1.904 -20.409 1.00 90.75 598 ALA A N 1
ATOM 4697 C CA . ALA A 1 598 ? 7.975 0.904 -20.037 1.00 90.75 598 ALA A CA 1
ATOM 4698 C C . ALA A 1 598 ? 7.467 -0.033 -18.930 1.00 90.75 598 ALA A C 1
ATOM 4700 O O . ALA A 1 598 ? 6.555 0.311 -18.176 1.00 90.75 598 ALA A O 1
ATOM 4701 N N . SER A 1 599 ? 8.068 -1.218 -18.816 1.00 93.62 599 SER A N 1
ATOM 4702 C CA . SER A 1 599 ? 7.726 -2.178 -17.763 1.00 93.62 599 SER A CA 1
ATOM 4703 C C . SER A 1 599 ? 8.216 -1.733 -16.381 1.00 93.62 599 SER A C 1
ATOM 4705 O O . SER A 1 599 ? 9.331 -1.228 -16.248 1.00 93.62 599 SER A O 1
ATOM 4707 N N . ALA A 1 600 ? 7.434 -2.017 -15.339 1.00 95.25 600 ALA A N 1
ATOM 4708 C CA . ALA A 1 600 ? 7.886 -1.976 -13.949 1.00 95.25 600 ALA A CA 1
ATOM 4709 C C . ALA A 1 600 ? 8.308 -3.379 -13.481 1.00 95.25 600 ALA A C 1
ATOM 4711 O O . ALA A 1 600 ? 7.670 -4.372 -13.832 1.00 95.25 600 ALA A O 1
ATOM 4712 N N . ILE A 1 601 ? 9.360 -3.467 -12.663 1.00 96.56 601 ILE A N 1
ATOM 4713 C CA . ILE A 1 601 ? 9.763 -4.713 -11.995 1.00 96.56 601 ILE A CA 1
ATOM 4714 C C . ILE A 1 601 ? 9.226 -4.704 -10.567 1.00 96.56 601 ILE A C 1
ATOM 4716 O O . ILE A 1 601 ? 9.417 -3.734 -9.834 1.00 96.56 601 ILE A O 1
ATOM 4720 N N . TRP A 1 602 ? 8.559 -5.789 -10.190 1.00 97.56 602 TRP A N 1
ATOM 4721 C CA . TRP A 1 602 ? 7.940 -5.979 -8.885 1.00 97.56 602 TRP A CA 1
ATOM 4722 C C . TRP A 1 602 ? 8.659 -7.057 -8.085 1.00 97.56 602 TRP A C 1
ATOM 4724 O O . TRP A 1 602 ? 9.075 -8.077 -8.636 1.00 97.56 602 TRP A O 1
ATOM 4734 N N . TYR A 1 603 ? 8.710 -6.848 -6.771 1.00 95.38 603 TYR A N 1
ATOM 4735 C CA . TYR A 1 603 ? 9.019 -7.864 -5.771 1.00 95.38 603 TYR A CA 1
ATOM 4736 C C . TYR A 1 603 ? 7.812 -7.981 -4.842 1.00 95.38 603 TYR A C 1
ATOM 4738 O O . TYR A 1 603 ? 7.221 -6.969 -4.464 1.00 95.38 603 TYR A O 1
ATOM 4746 N N . SER A 1 604 ? 7.448 -9.199 -4.454 1.00 94.44 604 SER A N 1
ATOM 4747 C CA . SER A 1 604 ? 6.342 -9.441 -3.527 1.00 94.44 604 SER A CA 1
ATOM 4748 C C . SER A 1 604 ? 6.626 -10.606 -2.596 1.00 94.44 604 SER A C 1
ATOM 4750 O O . SER A 1 604 ? 7.260 -11.585 -2.983 1.00 94.44 604 SER A O 1
ATOM 4752 N N . MET A 1 605 ? 6.081 -10.529 -1.389 1.00 90.75 605 MET A N 1
ATOM 4753 C CA . MET A 1 605 ? 6.193 -11.556 -0.362 1.00 90.75 605 MET A CA 1
ATOM 4754 C C . MET A 1 605 ? 4.793 -11.965 0.087 1.00 90.75 605 MET A C 1
ATOM 4756 O O . MET A 1 605 ? 3.953 -11.104 0.347 1.00 90.75 605 MET A O 1
ATOM 4760 N N . ASN A 1 606 ? 4.532 -13.268 0.170 1.00 87.75 606 ASN A N 1
ATOM 4761 C CA . ASN A 1 606 ? 3.239 -13.756 0.638 1.00 87.75 606 ASN A CA 1
ATOM 4762 C C . ASN A 1 606 ? 3.082 -13.565 2.160 1.00 87.75 606 ASN A C 1
ATOM 4764 O O . ASN A 1 606 ? 4.051 -13.600 2.923 1.00 87.75 606 ASN A O 1
ATOM 4768 N N . PHE A 1 607 ? 1.838 -13.346 2.592 1.00 87.00 607 PHE A N 1
ATOM 4769 C CA . PHE A 1 607 ? 1.482 -12.868 3.933 1.00 87.00 607 PHE A CA 1
ATOM 4770 C C . PHE A 1 607 ? 1.995 -13.753 5.086 1.00 87.00 607 PHE A C 1
ATOM 4772 O O . PHE A 1 607 ? 2.296 -13.236 6.163 1.00 87.00 607 PHE A O 1
ATOM 4779 N N . GLU A 1 608 ? 2.163 -15.062 4.876 1.00 86.81 608 GLU A N 1
ATOM 4780 C CA . GLU A 1 608 ? 2.694 -15.983 5.889 1.00 86.81 608 GLU A CA 1
ATOM 4781 C C . GLU A 1 608 ? 4.155 -15.734 6.297 1.00 86.81 608 GLU A C 1
ATOM 4783 O O . GLU A 1 608 ? 4.551 -16.149 7.384 1.00 86.81 608 GLU A O 1
ATOM 4788 N N . PHE A 1 609 ? 4.947 -15.020 5.489 1.00 90.75 609 PHE A N 1
ATOM 4789 C CA . PHE A 1 609 ? 6.335 -14.670 5.827 1.00 90.75 609 PHE A CA 1
ATOM 4790 C C . PHE A 1 609 ? 6.474 -13.358 6.619 1.00 90.75 609 PHE A C 1
ATOM 4792 O O . PHE A 1 609 ? 7.555 -13.073 7.138 1.00 90.75 609 PHE A O 1
ATOM 4799 N N . LEU A 1 610 ? 5.398 -12.570 6.748 1.00 90.62 610 LEU A N 1
ATOM 4800 C CA . LEU A 1 610 ? 5.436 -11.189 7.248 1.00 90.62 610 LEU A CA 1
ATOM 4801 C C . LEU A 1 610 ? 6.087 -11.044 8.637 1.00 90.62 610 LEU A C 1
ATOM 4803 O O . LEU A 1 610 ? 6.869 -10.120 8.856 1.00 90.62 610 LEU A O 1
ATOM 4807 N N . GLY A 1 611 ? 5.802 -11.968 9.561 1.00 90.75 611 GLY A N 1
ATOM 4808 C CA . GLY A 1 611 ? 6.364 -11.939 10.916 1.00 90.75 611 GLY A CA 1
ATOM 4809 C C . GLY A 1 611 ? 7.874 -12.200 10.958 1.00 90.75 611 GLY A C 1
ATOM 4810 O O . GLY A 1 611 ? 8.607 -11.502 11.661 1.00 90.75 611 GLY A O 1
ATOM 4811 N N . GLU A 1 612 ? 8.360 -13.156 10.161 1.00 92.56 612 GLU A N 1
ATOM 4812 C CA . GLU A 1 612 ? 9.783 -13.509 10.126 1.00 92.56 612 GLU A CA 1
ATOM 4813 C C . GLU A 1 612 ? 10.582 -12.471 9.321 1.00 92.56 612 GLU A C 1
ATOM 4815 O O . GLU A 1 612 ? 11.721 -12.174 9.679 1.00 92.56 612 GLU A O 1
ATOM 4820 N N . PHE A 1 613 ? 9.968 -11.839 8.311 1.00 93.44 613 PHE A N 1
ATOM 4821 C CA . PHE A 1 613 ? 10.534 -10.675 7.626 1.00 93.44 613 PHE A CA 1
ATOM 4822 C C . PHE A 1 613 ? 10.661 -9.459 8.550 1.00 93.44 613 PHE A C 1
ATOM 4824 O O . PHE A 1 613 ? 11.747 -8.891 8.646 1.00 93.44 613 PHE A O 1
ATOM 4831 N N . GLN A 1 614 ? 9.605 -9.096 9.293 1.00 92.69 614 GLN A N 1
ATOM 4832 C CA . GLN A 1 614 ? 9.679 -8.020 10.290 1.00 92.69 614 GLN A CA 1
ATOM 4833 C C . GLN A 1 614 ? 10.787 -8.297 11.315 1.00 92.69 614 GLN A C 1
ATOM 4835 O O . GLN A 1 614 ? 11.580 -7.413 11.635 1.00 92.69 614 GLN A O 1
ATOM 4840 N N . LYS A 1 615 ? 10.867 -9.532 11.816 1.00 92.50 615 LYS A N 1
ATOM 4841 C CA . LYS A 1 615 ? 11.924 -9.949 12.737 1.00 92.50 615 LYS A CA 1
ATOM 4842 C C . LYS A 1 615 ? 13.315 -9.829 12.106 1.00 92.50 615 LYS A C 1
ATOM 4844 O O . LYS A 1 615 ? 14.227 -9.380 12.787 1.00 92.50 615 LYS A O 1
ATOM 4849 N N . PHE A 1 616 ? 13.488 -10.182 10.832 1.00 94.62 616 PHE A N 1
ATOM 4850 C CA . PHE A 1 616 ? 14.782 -10.059 10.154 1.00 94.62 616 PHE A CA 1
ATOM 4851 C C . PHE A 1 616 ? 15.162 -8.587 9.888 1.00 94.62 616 PHE A C 1
ATOM 4853 O O . PHE A 1 616 ? 16.323 -8.222 10.068 1.00 94.62 616 PHE A O 1
ATOM 4860 N N . MET A 1 617 ? 14.193 -7.708 9.588 1.00 92.62 617 MET A N 1
ATOM 4861 C CA . MET A 1 617 ? 14.408 -6.251 9.590 1.00 92.62 617 MET A CA 1
ATOM 4862 C C . MET A 1 617 ? 14.899 -5.759 10.959 1.00 92.62 617 MET A C 1
ATOM 4864 O O . MET A 1 617 ? 15.901 -5.050 11.025 1.00 92.62 617 MET A O 1
ATOM 4868 N N . GLU A 1 618 ? 14.243 -6.171 12.050 1.00 91.75 618 GLU A N 1
ATOM 4869 C CA . GLU A 1 618 ? 14.640 -5.813 13.420 1.00 91.75 61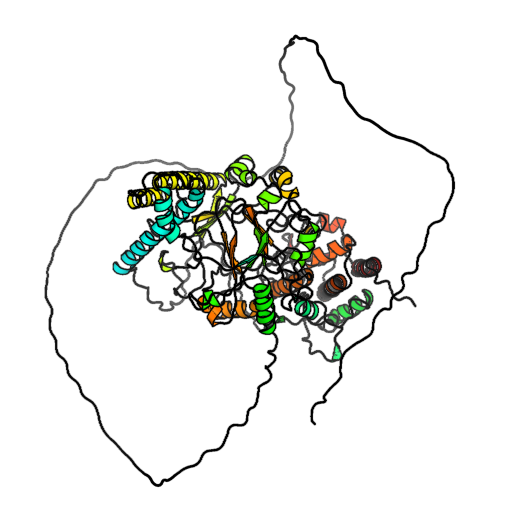8 GLU A CA 1
ATOM 4870 C C . GLU A 1 618 ? 16.028 -6.376 13.793 1.00 91.75 618 GLU A C 1
ATOM 4872 O O . GLU A 1 618 ? 16.815 -5.684 14.439 1.00 91.75 618 GLU A O 1
ATOM 4877 N N . GLU A 1 619 ? 16.367 -7.592 13.346 1.00 93.50 619 GLU A N 1
ATOM 4878 C CA . GLU A 1 619 ? 17.696 -8.210 13.501 1.00 93.50 619 GLU A CA 1
ATOM 4879 C C . GLU A 1 619 ? 18.794 -7.455 12.723 1.00 93.50 619 GLU A C 1
ATOM 4881 O O . GLU A 1 619 ? 19.925 -7.379 13.206 1.00 93.50 619 GLU A O 1
ATOM 4886 N N . LYS A 1 620 ? 18.468 -6.844 11.571 1.00 91.19 620 LYS A N 1
ATOM 4887 C CA . LYS A 1 620 ? 19.352 -5.931 10.813 1.00 91.19 620 LYS A CA 1
ATOM 4888 C C . LYS A 1 620 ? 19.293 -4.465 11.290 1.00 91.19 620 LYS A C 1
ATOM 4890 O O . LYS A 1 620 ? 20.016 -3.626 10.763 1.00 91.19 620 LYS A O 1
ATOM 4895 N N . GLY A 1 621 ? 18.487 -4.149 12.309 1.00 91.56 621 GLY A N 1
ATOM 4896 C CA . GLY A 1 621 ? 18.394 -2.815 12.919 1.00 91.56 621 GLY A CA 1
ATOM 4897 C C . GLY A 1 621 ? 17.438 -1.828 12.234 1.00 91.56 621 GLY A C 1
ATOM 4898 O O . GLY A 1 621 ? 17.431 -0.651 12.592 1.00 91.56 621 GLY A O 1
ATOM 4899 N N . HIS A 1 622 ? 16.624 -2.283 11.280 1.00 92.00 622 HIS A N 1
ATOM 4900 C CA . HIS A 1 622 ? 15.654 -1.465 10.547 1.00 92.00 622 HIS A CA 1
ATOM 4901 C C . HIS A 1 622 ? 14.289 -1.434 11.258 1.00 92.00 622 HIS A C 1
ATOM 4903 O O . HIS A 1 622 ? 13.844 -2.443 11.810 1.00 92.00 622 HIS A O 1
ATOM 4909 N N . ASP A 1 623 ? 13.580 -0.299 11.212 1.00 91.38 623 ASP A N 1
ATOM 4910 C CA . ASP A 1 623 ? 12.188 -0.239 11.669 1.00 91.38 623 ASP A CA 1
ATOM 4911 C C . ASP A 1 623 ? 11.213 -0.516 10.519 1.00 91.38 623 ASP A C 1
ATOM 4913 O O . ASP A 1 623 ? 11.253 0.133 9.476 1.00 91.38 623 ASP A O 1
ATOM 4917 N N . PHE A 1 624 ? 10.286 -1.443 10.767 1.00 90.06 624 PHE A N 1
ATOM 4918 C CA . PHE A 1 624 ? 9.285 -1.939 9.818 1.00 90.06 624 PHE A CA 1
ATOM 4919 C C . PHE A 1 624 ? 8.430 -0.858 9.130 1.00 90.06 624 PHE A C 1
ATOM 4921 O O . PHE A 1 624 ? 7.944 -1.086 8.027 1.00 90.06 624 PHE A O 1
ATOM 4928 N N . TYR A 1 625 ? 8.214 0.295 9.770 1.00 90.06 625 TYR A N 1
ATOM 4929 C CA . TYR A 1 625 ? 7.354 1.361 9.245 1.00 90.06 625 TYR A CA 1
ATOM 4930 C C . TYR A 1 625 ? 8.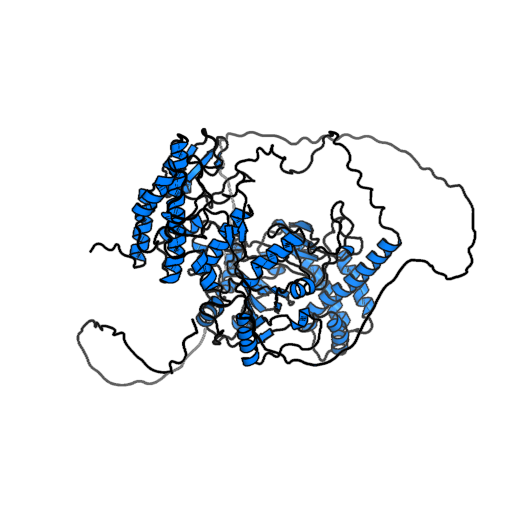103 2.636 8.838 1.00 90.06 625 TYR A C 1
ATOM 4932 O O . TYR A 1 625 ? 7.528 3.473 8.141 1.00 90.06 625 TYR A O 1
ATOM 4940 N N . ASN A 1 626 ? 9.333 2.832 9.324 1.00 89.88 626 ASN A N 1
ATOM 4941 C CA . ASN A 1 626 ? 10.055 4.101 9.190 1.00 89.88 626 ASN A CA 1
ATOM 4942 C C . ASN A 1 626 ? 11.380 3.983 8.416 1.00 89.88 626 ASN A C 1
ATOM 4944 O O . ASN A 1 626 ? 11.885 5.007 7.963 1.00 89.88 626 ASN A O 1
ATOM 4948 N N . THR A 1 627 ? 11.937 2.779 8.230 1.00 91.44 627 THR A N 1
ATOM 4949 C CA . THR A 1 627 ? 13.131 2.574 7.393 1.00 91.44 627 THR A CA 1
ATOM 4950 C C . THR A 1 627 ? 12.723 2.156 5.981 1.00 91.44 627 THR A C 1
ATOM 4952 O O . THR A 1 627 ? 12.106 1.111 5.788 1.00 91.44 627 THR A O 1
ATOM 4955 N N . ALA A 1 628 ? 13.101 2.949 4.977 1.00 91.38 628 ALA A N 1
ATOM 4956 C CA . ALA A 1 628 ? 12.924 2.598 3.571 1.00 91.38 628 ALA A CA 1
ATOM 4957 C C . ALA A 1 628 ? 13.934 1.506 3.180 1.00 91.38 628 ALA A C 1
ATOM 4959 O O . ALA A 1 628 ? 15.127 1.788 3.098 1.00 91.38 628 ALA A O 1
ATOM 4960 N N . VAL A 1 629 ? 13.476 0.270 2.953 1.00 92.62 629 VAL A N 1
ATOM 4961 C CA . VAL A 1 629 ? 14.353 -0.874 2.641 1.00 92.62 629 VAL A CA 1
ATOM 4962 C C . VAL A 1 629 ? 14.165 -1.429 1.229 1.00 92.62 629 VAL A C 1
ATOM 4964 O O . VAL A 1 629 ? 13.045 -1.505 0.723 1.00 92.62 629 VAL A O 1
ATOM 4967 N N . LEU A 1 630 ? 15.263 -1.907 0.644 1.00 93.06 630 LEU A N 1
ATOM 4968 C CA . LEU A 1 630 ? 15.300 -2.832 -0.486 1.00 93.06 630 LEU A CA 1
ATOM 4969 C C . LEU A 1 630 ? 16.063 -4.091 -0.033 1.00 93.06 630 LEU A C 1
ATOM 4971 O O . LEU A 1 630 ? 17.294 -4.089 -0.028 1.00 93.06 630 LEU A O 1
ATOM 4975 N N . PRO A 1 631 ? 15.352 -5.137 0.432 1.00 92.81 631 PRO A N 1
ATOM 4976 C CA . PRO A 1 631 ? 15.982 -6.347 0.952 1.00 92.81 631 PRO A CA 1
ATOM 4977 C C . PRO A 1 631 ? 16.763 -7.130 -0.105 1.00 92.81 631 PRO A C 1
ATOM 4979 O O . PRO A 1 631 ? 16.298 -7.283 -1.234 1.00 92.81 631 PRO A O 1
ATOM 4982 N N . ASP A 1 632 ? 17.903 -7.697 0.290 1.00 92.31 632 ASP A N 1
ATOM 4983 C CA . ASP A 1 632 ? 18.670 -8.607 -0.563 1.00 92.31 632 ASP A CA 1
ATOM 4984 C C . ASP A 1 632 ? 17.953 -9.963 -0.721 1.00 92.31 632 ASP A C 1
ATOM 4986 O O . ASP A 1 632 ? 17.568 -10.613 0.257 1.00 92.31 632 ASP A O 1
ATOM 4990 N N . GLU A 1 633 ? 17.771 -10.408 -1.969 1.00 92.69 633 GLU A N 1
ATOM 4991 C CA . GLU A 1 633 ? 17.018 -11.631 -2.270 1.00 92.69 633 GLU A CA 1
ATOM 4992 C C . GLU A 1 633 ? 17.757 -12.909 -1.831 1.00 92.69 633 GLU A C 1
ATOM 4994 O O . GLU A 1 633 ? 17.113 -13.905 -1.492 1.00 92.69 633 GLU A O 1
ATOM 4999 N N . ALA A 1 634 ? 19.095 -12.901 -1.802 1.00 93.06 634 ALA A N 1
ATOM 5000 C CA . ALA A 1 634 ? 19.884 -14.042 -1.347 1.00 93.06 634 ALA A CA 1
ATOM 5001 C C . ALA A 1 634 ? 19.819 -14.195 0.180 1.00 93.06 634 ALA A C 1
ATOM 5003 O O . ALA A 1 634 ? 19.602 -15.311 0.655 1.00 93.06 634 ALA A O 1
ATOM 5004 N N . GLU A 1 635 ? 19.907 -13.098 0.939 1.00 94.94 635 GLU A N 1
ATOM 5005 C CA . GLU A 1 635 ? 19.693 -13.099 2.391 1.00 94.94 635 GLU A CA 1
ATOM 5006 C C . GLU A 1 635 ? 18.270 -13.562 2.746 1.00 94.94 635 GLU A C 1
ATOM 5008 O O . GLU A 1 635 ? 18.115 -14.421 3.616 1.00 94.94 635 GLU A O 1
ATOM 5013 N N . LEU A 1 636 ? 17.224 -13.069 2.062 1.00 94.88 636 LEU A N 1
ATOM 5014 C CA . LEU A 1 636 ? 15.850 -13.562 2.264 1.00 94.88 636 LEU A CA 1
ATOM 5015 C C . LEU A 1 636 ? 15.744 -15.072 1.985 1.00 94.88 636 LEU A C 1
ATOM 5017 O O . LEU A 1 636 ? 15.211 -15.826 2.806 1.00 94.88 636 LEU A O 1
ATOM 5021 N N . ALA A 1 637 ? 16.307 -15.525 0.863 1.00 93.06 637 ALA A N 1
ATOM 5022 C CA . ALA A 1 637 ? 16.286 -16.922 0.443 1.00 93.06 637 ALA A CA 1
ATOM 5023 C C . ALA A 1 637 ? 17.126 -17.857 1.336 1.00 93.06 637 ALA A C 1
ATOM 5025 O O . ALA A 1 637 ? 16.811 -19.049 1.422 1.00 93.06 637 ALA A O 1
ATOM 5026 N N . GLU A 1 638 ? 18.176 -17.365 2.002 1.00 94.81 638 GLU A N 1
ATOM 5027 C CA . GLU A 1 638 ? 18.908 -18.096 3.049 1.00 94.81 638 GLU A CA 1
ATOM 5028 C C . GLU A 1 638 ? 18.103 -18.140 4.354 1.00 94.81 638 GLU A C 1
ATOM 5030 O O . GLU A 1 638 ? 18.004 -19.191 4.993 1.00 94.81 638 GLU A O 1
ATOM 5035 N N . ARG A 1 639 ? 17.444 -17.030 4.713 1.00 93.94 639 ARG A N 1
ATOM 5036 C CA . ARG A 1 639 ? 16.587 -16.926 5.903 1.00 93.94 639 ARG A CA 1
ATOM 5037 C C . ARG A 1 639 ? 15.324 -17.797 5.825 1.00 93.94 639 ARG A C 1
ATOM 5039 O O . ARG A 1 639 ? 14.684 -18.020 6.853 1.00 93.94 639 ARG A O 1
ATOM 5046 N N . GLY A 1 640 ? 14.994 -18.309 4.637 1.00 92.12 640 GLY A N 1
ATOM 5047 C CA . GLY A 1 640 ? 13.821 -19.144 4.364 1.00 92.12 640 GLY A CA 1
ATOM 5048 C C . GLY A 1 640 ? 12.568 -18.347 3.996 1.00 92.12 640 GLY A C 1
ATOM 5049 O O . GLY A 1 640 ? 11.471 -18.892 4.049 1.00 92.12 640 GLY A O 1
ATOM 5050 N N . ILE A 1 641 ? 12.724 -17.069 3.645 1.00 92.31 641 ILE A N 1
ATOM 5051 C CA . ILE A 1 641 ? 11.648 -16.195 3.177 1.00 92.31 641 ILE A CA 1
ATOM 5052 C C . ILE A 1 641 ? 11.568 -16.308 1.652 1.00 92.31 641 ILE A C 1
ATOM 5054 O O . ILE A 1 641 ? 12.571 -16.132 0.960 1.00 92.31 641 ILE A O 1
ATOM 5058 N N . ILE A 1 642 ? 10.380 -16.614 1.127 1.00 89.94 642 ILE A N 1
ATOM 5059 C CA . ILE A 1 642 ? 10.162 -16.802 -0.311 1.00 89.94 642 ILE A CA 1
ATOM 5060 C C . ILE A 1 642 ? 9.477 -15.563 -0.895 1.00 89.94 642 ILE A C 1
ATOM 5062 O O . ILE A 1 642 ? 8.501 -15.054 -0.341 1.00 89.94 642 ILE A O 1
ATOM 5066 N N . VAL A 1 643 ? 9.985 -15.097 -2.037 1.00 92.94 643 VAL A N 1
ATOM 5067 C CA . VAL A 1 643 ? 9.446 -13.961 -2.794 1.00 92.94 643 VAL A CA 1
ATOM 5068 C C . VAL A 1 643 ? 9.084 -14.358 -4.225 1.00 92.94 643 VAL A C 1
ATOM 5070 O O . VAL A 1 643 ? 9.585 -15.352 -4.758 1.00 92.94 643 VAL A O 1
ATOM 5073 N N . SER A 1 644 ? 8.255 -13.539 -4.865 1.00 93.50 644 SER A N 1
ATOM 5074 C CA . SER A 1 644 ? 8.099 -13.507 -6.322 1.00 93.50 644 SER A CA 1
ATOM 5075 C C . SER A 1 644 ? 8.770 -12.239 -6.851 1.00 93.50 644 SER A C 1
ATOM 5077 O O . SER A 1 644 ? 8.583 -11.167 -6.277 1.00 93.50 644 SER A O 1
ATOM 5079 N N . LYS A 1 645 ? 9.521 -12.347 -7.954 1.00 95.62 645 LYS A N 1
ATOM 5080 C CA . LYS A 1 645 ? 10.042 -11.205 -8.726 1.00 95.62 645 LYS A CA 1
ATOM 5081 C C . LYS A 1 645 ? 9.460 -11.291 -10.136 1.00 95.62 645 LYS A C 1
ATOM 5083 O O . LYS A 1 645 ? 9.626 -12.335 -10.764 1.00 95.62 645 LYS A O 1
ATOM 5088 N N . PHE A 1 646 ? 8.774 -10.257 -10.626 1.00 96.56 646 PHE A N 1
ATOM 5089 C CA . PHE A 1 646 ? 8.049 -10.306 -11.910 1.00 96.56 646 PHE A CA 1
ATOM 5090 C C . PHE A 1 646 ? 7.981 -8.958 -12.655 1.00 96.56 646 PHE A C 1
ATOM 5092 O O . PHE A 1 646 ? 8.330 -7.912 -12.113 1.00 96.56 646 PHE A O 1
ATOM 5099 N N . GLU A 1 647 ? 7.560 -8.995 -13.924 1.00 96.31 647 GLU A N 1
ATOM 5100 C CA . GLU A 1 647 ? 7.424 -7.834 -14.819 1.00 96.31 647 GLU A CA 1
ATOM 5101 C C . GLU A 1 647 ? 5.946 -7.406 -14.927 1.00 96.31 647 GLU A C 1
ATOM 5103 O O . GLU A 1 647 ? 5.080 -8.233 -15.202 1.00 96.31 647 GLU A O 1
ATOM 5108 N N . GLN A 1 648 ? 5.658 -6.112 -14.764 1.00 97.56 648 GLN A N 1
ATOM 5109 C CA . GLN A 1 648 ? 4.391 -5.477 -15.142 1.00 97.56 648 GLN A CA 1
ATOM 5110 C C . GLN A 1 648 ? 4.626 -4.653 -16.410 1.00 97.56 648 GLN A C 1
ATOM 5112 O O . GLN A 1 648 ? 5.220 -3.574 -16.360 1.00 97.56 648 GLN A O 1
ATOM 5117 N N . LYS A 1 649 ? 4.146 -5.150 -17.547 1.00 96.00 649 LYS A N 1
ATOM 5118 C CA . LYS A 1 649 ? 4.241 -4.476 -18.852 1.00 96.00 649 LYS A CA 1
ATOM 5119 C C . LYS A 1 649 ? 3.352 -3.214 -18.907 1.00 96.00 649 LYS A C 1
ATOM 5121 O O . LYS A 1 649 ? 2.457 -3.067 -18.071 1.00 96.00 649 LYS A O 1
ATOM 5126 N N . PRO A 1 650 ? 3.558 -2.312 -19.884 1.00 96.00 650 PRO A N 1
ATOM 5127 C CA . PRO A 1 650 ? 2.575 -1.291 -20.261 1.00 96.00 650 PRO A CA 1
ATOM 5128 C C . PRO A 1 650 ? 1.161 -1.863 -20.448 1.00 96.00 650 PRO A C 1
ATOM 5130 O O . PRO A 1 650 ? 1.003 -3.041 -20.786 1.00 96.00 650 PRO A O 1
ATOM 5133 N N . GLY A 1 651 ? 0.133 -1.053 -20.192 1.00 97.31 651 GLY A N 1
ATOM 5134 C CA . GLY A 1 651 ? -1.280 -1.434 -20.313 1.00 97.31 651 GLY A CA 1
ATOM 5135 C C . GLY A 1 651 ? -1.734 -2.564 -19.374 1.00 97.31 651 GLY A C 1
ATOM 5136 O O . GLY A 1 651 ? -2.829 -3.102 -19.546 1.00 97.31 651 GLY A O 1
ATOM 5137 N N . SER A 1 652 ? -0.900 -2.965 -18.406 1.00 98.38 652 SER A N 1
ATOM 5138 C CA . SER A 1 652 ? -1.148 -4.107 -17.515 1.00 98.38 652 SER A CA 1
ATOM 5139 C C . SER A 1 652 ? -1.416 -3.661 -16.077 1.00 98.38 652 SER A C 1
ATOM 5141 O O . SER A 1 652 ? -0.779 -2.742 -15.548 1.00 98.38 652 SER A O 1
ATOM 5143 N N . LEU A 1 653 ? -2.353 -4.346 -15.426 1.00 98.25 653 LEU A N 1
ATOM 5144 C CA . LEU A 1 653 ? -2.772 -4.097 -14.048 1.00 98.25 653 LEU A CA 1
ATOM 5145 C C . LEU A 1 653 ? -2.089 -5.101 -13.110 1.00 98.25 653 LEU A C 1
ATOM 5147 O O . LEU A 1 653 ? -2.017 -6.283 -13.423 1.00 98.25 653 LEU A O 1
ATOM 5151 N N . VAL A 1 654 ? -1.608 -4.656 -11.952 1.00 98.38 654 VAL A N 1
ATOM 5152 C CA . VAL A 1 654 ? -1.204 -5.520 -10.834 1.00 98.38 654 VAL A CA 1
ATOM 5153 C C . VAL A 1 654 ? -2.199 -5.314 -9.704 1.00 98.38 654 VAL A C 1
ATOM 5155 O O . VAL A 1 654 ? -2.403 -4.192 -9.239 1.00 98.38 654 VAL A O 1
ATOM 5158 N N . TYR A 1 655 ? -2.811 -6.409 -9.268 1.00 96.56 655 TYR A N 1
ATOM 5159 C CA . TYR A 1 655 ? -3.556 -6.464 -8.020 1.00 96.56 655 TYR A CA 1
ATOM 5160 C C . TYR A 1 655 ? -2.612 -6.945 -6.926 1.00 96.56 655 TYR A C 1
ATOM 5162 O O . TYR A 1 655 ? -2.032 -8.024 -7.062 1.00 96.56 655 TYR A O 1
ATOM 5170 N N . VAL A 1 656 ? -2.509 -6.190 -5.836 1.00 94.06 656 VAL A N 1
ATOM 5171 C CA . VAL A 1 656 ? -1.923 -6.645 -4.570 1.00 94.06 656 VAL A CA 1
ATOM 5172 C C . VAL A 1 656 ? -3.042 -6.679 -3.539 1.00 94.06 656 VAL A C 1
ATOM 5174 O O . VAL A 1 656 ? -3.827 -5.740 -3.440 1.00 94.06 656 VAL A O 1
ATOM 5177 N N . GLY A 1 657 ? -3.142 -7.743 -2.752 1.00 87.81 657 GLY A N 1
ATOM 5178 C CA . GLY A 1 657 ? -4.208 -7.875 -1.771 1.00 87.81 657 GLY A CA 1
ATOM 5179 C C . GLY A 1 657 ? -3.894 -8.834 -0.631 1.00 87.81 657 GLY A C 1
ATOM 5180 O O . GLY A 1 657 ? -2.875 -9.524 -0.630 1.00 87.81 657 GLY A O 1
ATOM 5181 N N . PRO A 1 658 ? -4.790 -8.899 0.367 1.00 73.56 658 PRO A N 1
ATOM 5182 C CA . PRO A 1 658 ? -4.572 -9.656 1.597 1.00 73.56 658 PRO A CA 1
ATOM 5183 C C . PRO A 1 658 ? -4.538 -11.185 1.423 1.00 73.56 658 PRO A C 1
ATOM 5185 O O . PRO A 1 658 ? -4.366 -11.895 2.413 1.00 73.56 658 PRO A O 1
ATOM 5188 N N . GLY A 1 659 ? -4.762 -11.723 0.217 1.00 62.91 659 GLY A N 1
ATOM 5189 C CA . GLY A 1 659 ? -4.883 -13.169 0.013 1.00 62.91 659 GLY A CA 1
ATOM 5190 C C . GLY A 1 659 ? -6.114 -13.770 0.694 1.00 62.91 659 GLY A C 1
ATOM 5191 O O . GLY A 1 659 ? -6.125 -14.953 1.015 1.00 62.91 659 GLY A O 1
ATOM 5192 N N . THR A 1 660 ? -7.142 -12.971 0.995 1.00 61.50 660 THR A N 1
ATOM 5193 C CA . THR A 1 660 ? -8.353 -13.458 1.660 1.00 61.50 660 THR A CA 1
ATOM 5194 C C . THR A 1 660 ? -9.536 -12.506 1.494 1.00 61.50 660 THR A C 1
ATOM 5196 O O . THR A 1 660 ? -9.400 -11.288 1.588 1.00 61.50 660 THR A O 1
ATOM 5199 N N . TYR A 1 661 ? -10.733 -13.081 1.382 1.00 62.44 661 TYR A N 1
ATOM 5200 C CA . TYR A 1 661 ? -12.013 -12.382 1.506 1.00 62.44 661 TYR A CA 1
ATOM 5201 C C . TYR A 1 661 ? -12.241 -11.748 2.897 1.00 62.44 661 TYR A C 1
ATOM 5203 O O . TYR A 1 661 ? -13.163 -10.957 3.075 1.00 62.44 661 TYR A O 1
ATOM 5211 N N . HIS A 1 662 ? -11.391 -12.025 3.895 1.00 74.38 662 HIS A N 1
ATOM 5212 C CA . HIS A 1 662 ? -11.435 -11.416 5.231 1.00 74.38 662 HIS A CA 1
ATOM 5213 C C . HIS A 1 662 ? -10.617 -10.113 5.358 1.00 74.38 662 HIS A C 1
ATOM 5215 O O . HIS A 1 662 ? -9.915 -9.911 6.351 1.00 74.38 662 HIS A O 1
ATOM 5221 N N . TYR A 1 663 ? -10.739 -9.188 4.399 1.00 79.31 663 TYR A N 1
ATOM 5222 C CA . TYR A 1 663 ? -10.082 -7.866 4.432 1.00 79.31 663 TYR A CA 1
ATOM 5223 C C . TYR A 1 663 ? -10.324 -7.104 5.757 1.00 79.31 663 TYR A C 1
ATOM 5225 O O . TYR A 1 663 ? -9.398 -6.522 6.322 1.00 79.31 663 TYR A O 1
ATOM 5233 N N . MET A 1 664 ? -11.532 -7.200 6.332 1.00 87.88 664 MET A N 1
ATOM 5234 C CA . MET A 1 664 ? -11.868 -6.645 7.657 1.00 87.88 664 MET A CA 1
ATOM 5235 C C . MET A 1 664 ? -10.974 -7.180 8.789 1.00 87.88 664 MET A C 1
ATOM 5237 O O . MET A 1 664 ? -10.625 -6.440 9.707 1.00 87.88 664 MET A O 1
ATOM 5241 N N . ALA A 1 665 ? -10.580 -8.455 8.731 1.00 91.06 665 ALA A N 1
ATOM 5242 C CA . ALA A 1 665 ? -9.714 -9.067 9.735 1.00 91.06 665 ALA A CA 1
ATOM 5243 C C . ALA A 1 665 ? -8.230 -8.704 9.532 1.00 91.06 665 ALA A C 1
ATOM 5245 O O . ALA A 1 665 ? -7.475 -8.649 10.503 1.00 91.06 665 ALA A O 1
ATOM 5246 N N . VAL A 1 666 ? -7.814 -8.396 8.299 1.00 91.06 666 VAL A N 1
ATOM 5247 C CA . VAL A 1 666 ? -6.478 -7.840 8.030 1.00 91.06 666 VAL A CA 1
ATOM 5248 C C . VAL A 1 666 ? -6.375 -6.404 8.541 1.00 91.06 666 VAL A C 1
ATOM 5250 O O . VAL A 1 666 ? -5.420 -6.089 9.251 1.00 91.06 666 VAL A O 1
ATOM 5253 N N . MET A 1 667 ? -7.397 -5.570 8.318 1.00 93.50 667 MET A N 1
ATOM 5254 C CA . MET A 1 667 ? -7.446 -4.224 8.905 1.00 93.50 667 MET A CA 1
ATOM 5255 C C . MET A 1 667 ? -7.383 -4.250 10.437 1.00 93.50 667 MET A C 1
ATOM 5257 O O . MET A 1 667 ? -6.700 -3.414 11.022 1.00 93.50 667 MET A O 1
ATOM 5261 N N . ALA A 1 668 ? -8.013 -5.230 11.094 1.00 93.94 668 ALA A N 1
ATOM 5262 C CA . ALA A 1 668 ? -7.888 -5.435 12.540 1.00 93.94 668 ALA A CA 1
ATOM 5263 C C . ALA A 1 668 ? -6.451 -5.781 12.986 1.00 93.94 668 ALA A C 1
ATOM 5265 O O . ALA A 1 668 ? -5.969 -5.240 13.980 1.00 93.94 668 ALA A O 1
ATOM 5266 N N . LEU A 1 669 ? -5.747 -6.646 12.246 1.00 93.00 669 LEU A N 1
ATOM 5267 C CA . LEU A 1 669 ? -4.343 -6.977 12.516 1.00 93.00 669 LEU A CA 1
ATOM 5268 C C . LEU A 1 669 ? -3.429 -5.754 12.344 1.00 93.00 669 LEU A C 1
ATOM 5270 O O . LEU A 1 669 ? -2.636 -5.453 13.236 1.00 93.00 669 LEU A O 1
ATOM 5274 N N . PHE A 1 670 ? -3.540 -5.035 11.224 1.00 92.62 670 PHE A N 1
ATOM 5275 C CA . PHE A 1 670 ? -2.699 -3.864 10.964 1.00 92.62 670 PHE A CA 1
ATOM 5276 C C . PHE A 1 670 ? -3.035 -2.684 11.881 1.00 92.62 670 PHE A C 1
ATOM 5278 O O . PHE A 1 670 ? -2.125 -1.965 12.280 1.00 92.62 670 PHE A O 1
ATOM 5285 N N . HIS A 1 671 ? -4.298 -2.507 12.280 1.00 92.56 671 HIS A N 1
ATOM 5286 C CA . HIS A 1 671 ? -4.697 -1.551 13.318 1.00 92.56 671 HIS A CA 1
ATOM 5287 C C . HIS A 1 671 ? -3.931 -1.792 14.626 1.00 92.56 671 HIS A C 1
ATOM 5289 O O . HIS A 1 671 ? -3.307 -0.876 15.168 1.00 92.56 671 HIS A O 1
ATOM 5295 N N . ASP A 1 672 ? -3.914 -3.038 15.094 1.00 92.31 672 ASP A N 1
ATOM 5296 C CA . ASP A 1 672 ? -3.239 -3.407 16.335 1.00 92.31 672 ASP A CA 1
ATOM 5297 C C . ASP A 1 672 ? -1.714 -3.335 16.191 1.00 92.31 672 ASP A C 1
ATOM 5299 O O . ASP A 1 672 ? -1.030 -2.864 17.101 1.00 92.31 672 ASP A O 1
ATOM 5303 N N . HIS A 1 673 ? -1.165 -3.725 15.036 1.00 91.62 673 HIS A N 1
ATOM 5304 C CA . HIS A 1 673 ? 0.269 -3.606 14.771 1.00 91.62 673 HIS A CA 1
ATOM 5305 C C . HIS A 1 673 ? 0.723 -2.140 14.740 1.00 91.62 673 HIS A C 1
ATOM 5307 O O . HIS A 1 673 ? 1.694 -1.796 15.418 1.00 91.62 673 HIS A O 1
ATOM 5313 N N . ASN A 1 674 ? -0.037 -1.260 14.071 1.00 91.19 674 ASN A N 1
ATOM 5314 C CA . ASN A 1 674 ? 0.160 0.191 14.102 1.00 91.19 674 ASN A CA 1
ATOM 5315 C C . ASN A 1 674 ? 0.176 0.701 15.554 1.00 91.19 674 ASN A C 1
ATOM 5317 O O . ASN A 1 674 ? 1.113 1.392 15.957 1.00 91.19 674 ASN A O 1
ATOM 5321 N N . ALA A 1 675 ? -0.821 0.324 16.364 1.00 87.75 675 ALA A N 1
ATOM 5322 C CA . ALA A 1 675 ? -0.934 0.758 17.757 1.00 87.75 675 ALA A CA 1
ATOM 5323 C C . ALA A 1 675 ? 0.238 0.272 18.633 1.00 87.75 675 ALA A C 1
ATOM 5325 O O . ALA A 1 675 ? 0.790 1.053 19.415 1.00 87.75 675 ALA A O 1
ATOM 5326 N N . LEU A 1 676 ? 0.676 -0.987 18.486 1.00 87.44 676 LEU A N 1
ATOM 5327 C CA . LEU A 1 676 ? 1.818 -1.530 19.236 1.00 87.44 676 LEU A CA 1
ATOM 5328 C C . LEU A 1 676 ? 3.160 -0.916 18.801 1.00 87.44 676 LEU A C 1
ATOM 5330 O O . LEU A 1 676 ? 3.989 -0.610 19.660 1.00 87.44 676 LEU A O 1
ATOM 5334 N N . LYS A 1 677 ? 3.358 -0.670 17.500 1.00 86.81 677 LYS A N 1
ATOM 5335 C CA . LYS A 1 677 ? 4.539 0.023 16.947 1.00 86.81 677 LYS A CA 1
ATOM 5336 C C . LYS A 1 677 ? 4.494 1.550 17.113 1.00 86.81 677 LYS A C 1
ATOM 5338 O O . LYS A 1 677 ? 5.450 2.228 16.752 1.00 86.81 677 LYS A O 1
ATOM 5343 N N . ASN A 1 678 ? 3.421 2.104 17.690 1.00 86.19 678 ASN A N 1
ATOM 5344 C CA . ASN A 1 678 ? 3.168 3.548 17.808 1.00 86.19 678 ASN A CA 1
ATOM 5345 C C . ASN A 1 678 ? 3.114 4.289 16.449 1.00 86.19 678 ASN A C 1
ATOM 5347 O O . ASN A 1 678 ? 3.351 5.498 16.385 1.00 86.19 678 ASN A O 1
ATOM 5351 N N . TYR A 1 679 ? 2.792 3.581 15.366 1.00 87.81 679 TYR A N 1
ATOM 5352 C CA . TYR A 1 679 ? 2.668 4.130 14.017 1.00 87.81 679 TYR A CA 1
ATOM 5353 C C . TYR A 1 679 ? 1.289 4.775 13.779 1.00 87.81 679 TYR A C 1
ATOM 5355 O O . TYR A 1 679 ? 0.316 4.522 14.495 1.00 87.81 679 TYR A O 1
ATOM 5363 N N . LYS A 1 680 ? 1.187 5.652 12.775 1.00 86.62 680 LYS A N 1
ATOM 5364 C CA . LYS A 1 680 ? -0.059 6.356 12.436 1.00 86.62 680 LYS A CA 1
ATOM 5365 C C . LYS A 1 680 ? -0.935 5.468 11.551 1.00 86.62 680 LYS A C 1
ATOM 5367 O O . LYS A 1 680 ? -0.754 5.454 10.341 1.00 86.62 680 LYS A O 1
ATOM 5372 N N . SER A 1 681 ? -1.946 4.814 12.129 1.00 86.88 681 SER A N 1
ATOM 5373 C CA . SER A 1 681 ? -2.995 4.170 11.322 1.00 86.88 681 SER A CA 1
ATOM 5374 C C . SER A 1 681 ? -3.680 5.206 10.429 1.00 86.88 681 SER A C 1
ATOM 5376 O O . SER A 1 681 ? -4.349 6.118 10.933 1.00 86.88 681 SER A O 1
ATOM 5378 N N . VAL A 1 682 ? -3.492 5.097 9.111 1.00 88.69 682 VAL A N 1
ATOM 5379 C CA . VAL A 1 682 ? -4.144 5.978 8.133 1.00 88.69 682 VAL A CA 1
ATOM 5380 C C . VAL A 1 682 ? -5.642 5.682 8.111 1.00 88.69 682 VAL A C 1
ATOM 5382 O O . VAL A 1 682 ? -6.426 6.595 8.368 1.00 88.69 682 VAL A O 1
ATOM 5385 N N . ILE A 1 683 ? -6.024 4.409 7.960 1.00 90.75 683 ILE A N 1
ATOM 5386 C CA . ILE A 1 683 ? -7.417 3.952 8.051 1.00 90.75 683 ILE A CA 1
ATOM 5387 C C . ILE A 1 683 ? -7.977 4.206 9.467 1.00 90.75 683 ILE A C 1
ATOM 5389 O O . ILE A 1 683 ? -7.401 3.713 10.449 1.00 90.75 683 ILE A O 1
ATOM 5393 N N . PRO A 1 684 ? -9.101 4.937 9.604 1.00 92.75 684 PRO A N 1
ATOM 5394 C CA . PRO A 1 684 ? -9.792 5.142 10.871 1.00 92.75 684 PRO A CA 1
ATOM 5395 C C . PRO A 1 684 ? -10.802 4.017 11.116 1.00 92.75 684 PRO A C 1
ATOM 5397 O O . PRO A 1 684 ? -12.010 4.209 10.999 1.00 92.75 684 PRO A O 1
ATOM 5400 N N . LEU A 1 685 ? -10.289 2.827 11.442 1.00 94.12 685 LEU A N 1
ATOM 5401 C CA . LEU A 1 685 ? -11.090 1.604 11.549 1.00 94.12 685 LEU A CA 1
ATOM 5402 C C . LEU A 1 685 ? -12.299 1.757 12.488 1.00 94.12 685 LEU A C 1
ATOM 5404 O O . LEU A 1 685 ? -13.402 1.382 12.111 1.00 94.12 685 LEU A O 1
ATOM 5408 N N . GLU A 1 686 ? -12.131 2.336 13.680 1.00 94.38 686 GLU A N 1
ATOM 5409 C CA . GLU A 1 686 ? -13.236 2.455 14.642 1.00 94.38 686 GLU A CA 1
ATOM 5410 C C . GLU A 1 686 ? -14.367 3.407 14.181 1.00 94.38 686 GLU A C 1
ATOM 5412 O O . GLU A 1 686 ? -15.511 2.949 14.146 1.00 94.38 686 GLU A O 1
ATOM 5417 N N . PRO A 1 687 ? -14.112 4.663 13.746 1.00 94.56 687 PRO A N 1
ATOM 5418 C CA . PRO A 1 687 ? -15.139 5.480 13.092 1.00 94.56 687 PRO A CA 1
ATOM 5419 C C . PRO A 1 687 ? -15.798 4.788 11.891 1.00 94.56 687 PRO A C 1
ATOM 5421 O O . PRO A 1 687 ? -17.021 4.788 11.782 1.00 94.56 687 PRO A O 1
ATOM 5424 N N . MET A 1 688 ? -15.007 4.133 11.034 1.00 95.19 688 MET A N 1
ATOM 5425 C CA . MET A 1 688 ? -15.506 3.445 9.840 1.00 95.19 688 MET A CA 1
ATOM 5426 C C . MET A 1 688 ? -16.487 2.307 10.182 1.00 95.19 688 MET A C 1
ATOM 5428 O O . MET A 1 688 ? -17.516 2.173 9.522 1.00 95.19 688 MET A O 1
ATOM 5432 N N . LEU A 1 689 ? -16.223 1.526 11.240 1.00 96.69 689 LEU A N 1
ATOM 5433 C CA . LEU A 1 689 ? -17.145 0.489 11.729 1.00 96.69 689 LEU A CA 1
ATOM 5434 C C . LEU A 1 689 ? -18.494 1.082 12.161 1.00 96.69 689 LEU A C 1
ATOM 5436 O O . LEU A 1 689 ? -19.543 0.528 11.838 1.00 96.69 689 LEU A O 1
ATOM 5440 N N . TRP A 1 690 ? -18.494 2.216 12.865 1.00 96.94 690 TRP A N 1
ATOM 5441 C CA . TRP A 1 690 ? -19.745 2.856 13.281 1.00 96.94 690 TRP A CA 1
ATOM 5442 C C . TRP A 1 690 ? -20.465 3.577 12.144 1.00 96.94 690 TRP A C 1
ATOM 5444 O O . TRP A 1 690 ? -21.691 3.641 12.176 1.00 96.94 690 TRP A O 1
ATOM 5454 N N . ASN A 1 691 ? -19.755 4.036 11.115 1.00 95.19 691 ASN A N 1
ATOM 5455 C CA . ASN A 1 691 ? -20.377 4.551 9.896 1.00 95.19 691 ASN A CA 1
ATOM 5456 C C . ASN A 1 691 ? -21.090 3.426 9.115 1.00 95.19 691 ASN A C 1
ATOM 5458 O O . ASN A 1 691 ? -22.225 3.623 8.688 1.00 95.19 691 ASN A O 1
ATOM 5462 N N . MET A 1 692 ? -20.508 2.218 9.044 1.00 96.62 692 MET A N 1
ATOM 5463 C CA . MET A 1 692 ? -21.189 1.021 8.510 1.00 96.62 692 MET A CA 1
ATOM 5464 C C . MET A 1 692 ? -22.463 0.669 9.305 1.00 96.62 692 MET A C 1
ATOM 5466 O O . MET A 1 692 ? -23.467 0.279 8.709 1.00 96.62 692 MET A O 1
ATOM 5470 N N . VAL A 1 693 ? -22.461 0.868 10.633 1.00 97.38 693 VAL A N 1
ATOM 5471 C CA . VAL A 1 693 ? -23.664 0.737 11.486 1.00 97.38 693 VAL A CA 1
ATOM 5472 C C . VAL A 1 693 ? -24.689 1.846 11.220 1.00 97.38 693 VAL A C 1
ATOM 5474 O O . VAL A 1 693 ? -25.885 1.567 11.164 1.00 97.38 693 VAL A O 1
ATOM 5477 N N . GLU A 1 694 ? -24.255 3.102 11.060 1.00 93.56 694 GLU A N 1
ATOM 5478 C CA . GLU A 1 694 ? -25.144 4.234 10.743 1.00 93.56 694 GLU A CA 1
ATOM 5479 C C . GLU A 1 694 ? -25.807 4.079 9.359 1.00 93.56 694 GLU A C 1
ATOM 5481 O O . GLU A 1 694 ? -26.946 4.516 9.193 1.00 93.56 694 GLU A O 1
ATOM 5486 N N . GLN A 1 695 ? -25.139 3.415 8.408 1.00 94.25 695 GLN A N 1
ATOM 5487 C CA . GLN A 1 695 ? -25.620 3.156 7.041 1.00 94.25 695 GLN A CA 1
ATOM 5488 C C . GLN A 1 695 ? -26.318 1.792 6.849 1.00 94.25 695 GLN A C 1
ATOM 5490 O O . GLN A 1 695 ? -26.773 1.498 5.748 1.00 94.25 695 GLN A O 1
ATOM 5495 N N . ASP A 1 696 ? -26.442 0.980 7.904 1.00 95.56 696 ASP A N 1
ATOM 5496 C CA . ASP A 1 696 ? -27.104 -0.338 7.890 1.00 95.56 696 ASP A CA 1
ATOM 5497 C C . ASP A 1 696 ? -26.522 -1.360 6.882 1.00 95.56 696 ASP A C 1
ATOM 5499 O O . ASP A 1 696 ? -27.247 -2.177 6.308 1.00 95.56 696 ASP A O 1
ATOM 5503 N N . GLU A 1 697 ? -25.200 -1.317 6.682 1.00 95.75 697 GLU A N 1
ATOM 5504 C CA . GLU A 1 697 ? -24.454 -2.146 5.721 1.00 95.75 697 GLU A CA 1
ATOM 5505 C C . GLU A 1 697 ? -24.657 -3.663 5.940 1.00 95.75 697 GLU A C 1
ATOM 5507 O O . GLU A 1 697 ? -24.856 -4.123 7.072 1.00 95.75 697 GLU A O 1
ATOM 5512 N N . LYS A 1 698 ? -24.630 -4.452 4.854 1.00 94.12 698 LYS A N 1
ATOM 5513 C CA . LYS A 1 698 ? -25.005 -5.881 4.880 1.00 94.12 698 LYS A CA 1
ATOM 5514 C C . LYS A 1 698 ? -23.821 -6.818 4.680 1.00 94.12 698 LYS A C 1
ATOM 5516 O O . LYS A 1 698 ? -23.019 -6.650 3.767 1.00 94.12 698 LYS A O 1
ATOM 5521 N N . PHE A 1 699 ? -23.758 -7.857 5.511 1.00 92.69 699 PHE A N 1
ATOM 5522 C CA . PHE A 1 699 ? -22.652 -8.814 5.527 1.00 92.69 699 PHE A CA 1
ATOM 5523 C C . PHE A 1 699 ? -23.118 -10.270 5.411 1.00 92.69 699 PHE A C 1
ATOM 5525 O O . PHE A 1 699 ? -24.171 -10.654 5.922 1.00 92.69 699 PHE A O 1
ATOM 5532 N N . ASP A 1 700 ? -22.285 -11.121 4.804 1.00 91.19 700 ASP A N 1
ATOM 5533 C CA . ASP A 1 700 ? -22.427 -12.571 4.948 1.00 91.19 700 ASP A CA 1
ATOM 5534 C C . ASP A 1 700 ? -22.179 -13.003 6.408 1.00 91.19 700 ASP A C 1
ATOM 5536 O O . ASP A 1 700 ? -21.560 -12.285 7.193 1.00 91.19 700 ASP A O 1
ATOM 5540 N N . LYS A 1 701 ? -22.611 -14.213 6.780 1.00 90.62 701 LYS A N 1
ATOM 5541 C CA . LYS A 1 701 ? -22.548 -14.712 8.169 1.00 90.62 701 LYS A CA 1
ATOM 5542 C C . LYS A 1 701 ? -21.146 -14.695 8.796 1.00 90.62 701 LYS A C 1
ATOM 5544 O O . LYS A 1 701 ? -21.037 -14.622 10.021 1.00 90.62 701 LYS A O 1
ATOM 5549 N N . LEU A 1 702 ? -20.086 -14.813 7.998 1.00 88.81 702 LEU A N 1
ATOM 5550 C CA . LEU A 1 702 ? -18.711 -14.884 8.480 1.00 88.81 702 LEU A CA 1
ATOM 5551 C C . LEU A 1 702 ? -18.063 -13.497 8.545 1.00 88.81 702 LEU A C 1
ATOM 5553 O O . LEU A 1 702 ? -17.452 -13.170 9.566 1.00 88.81 702 LEU A O 1
ATOM 5557 N N . THR A 1 703 ? -18.285 -12.644 7.541 1.00 91.44 703 THR A N 1
ATOM 5558 C CA . THR A 1 703 ? -17.893 -11.225 7.615 1.00 91.44 703 THR A CA 1
ATOM 5559 C C . THR A 1 703 ? -18.651 -10.498 8.728 1.00 91.44 703 THR A C 1
ATOM 5561 O O . THR A 1 703 ? -18.033 -9.763 9.494 1.00 91.44 703 THR A O 1
ATOM 5564 N N . LEU A 1 704 ? -19.944 -10.788 8.924 1.00 94.69 704 LEU A N 1
ATOM 5565 C CA . LEU A 1 704 ? -20.757 -10.269 10.032 1.00 94.69 704 LEU A CA 1
ATOM 5566 C C . LEU A 1 704 ? -20.162 -10.640 11.396 1.00 94.69 704 LEU A C 1
ATOM 5568 O O . LEU A 1 704 ? -20.080 -9.801 12.289 1.00 94.69 704 LEU A O 1
ATOM 5572 N N . ARG A 1 705 ? -19.690 -11.883 11.557 1.00 94.75 705 ARG A N 1
ATOM 5573 C CA . ARG A 1 705 ? -19.007 -12.332 12.780 1.00 94.75 705 ARG A CA 1
ATOM 5574 C C . ARG A 1 705 ? -17.698 -11.573 13.018 1.00 94.75 705 ARG A C 1
ATOM 5576 O O . ARG A 1 705 ? -17.412 -11.218 14.159 1.00 94.75 705 ARG A O 1
ATOM 5583 N N . VAL A 1 706 ? -16.908 -11.323 11.973 1.00 95.62 706 VAL A N 1
ATOM 5584 C CA . VAL A 1 706 ? -15.672 -10.521 12.059 1.00 95.62 706 VAL A CA 1
ATOM 5585 C C . VAL A 1 706 ? -15.987 -9.059 12.402 1.00 95.62 706 VAL A C 1
ATOM 5587 O O . VAL A 1 706 ? -15.332 -8.476 13.266 1.00 95.62 706 VAL A O 1
ATOM 5590 N N . PHE A 1 707 ? -17.028 -8.491 11.795 1.00 96.88 707 PHE A N 1
ATOM 5591 C CA . PHE A 1 707 ? -17.504 -7.132 12.045 1.00 96.88 707 PHE A CA 1
ATOM 5592 C C . PHE A 1 707 ? -18.007 -6.941 13.483 1.00 96.88 707 PHE A C 1
ATOM 5594 O O . PHE A 1 707 ? -17.493 -6.088 14.208 1.00 96.88 707 PHE A O 1
ATOM 5601 N N . LEU A 1 708 ? -18.951 -7.774 13.935 1.00 97.31 708 LEU A N 1
ATOM 5602 C CA . LEU A 1 708 ? -19.520 -7.704 15.285 1.00 97.31 708 LEU A CA 1
ATOM 5603 C C . LEU A 1 708 ? -18.471 -7.970 16.369 1.00 97.31 708 LEU A C 1
ATOM 5605 O O . LEU A 1 708 ? -18.517 -7.342 17.425 1.00 97.31 708 LEU A O 1
ATOM 5609 N N . ALA A 1 709 ? -17.476 -8.821 16.101 1.00 97.38 709 ALA A N 1
ATOM 5610 C CA . ALA A 1 709 ? -16.337 -9.008 16.994 1.00 97.38 709 ALA A CA 1
ATOM 5611 C C . ALA A 1 709 ? -15.541 -7.707 17.215 1.00 97.38 709 ALA A C 1
ATOM 5613 O O . ALA A 1 709 ? -15.098 -7.453 18.336 1.00 97.38 709 ALA A O 1
ATOM 5614 N N . MET A 1 710 ? -15.358 -6.867 16.192 1.00 97.56 710 MET A N 1
ATOM 5615 C CA . MET A 1 710 ? -14.692 -5.564 16.343 1.00 97.56 710 MET A CA 1
ATOM 5616 C C . MET A 1 710 ? -15.614 -4.503 16.954 1.00 97.56 710 MET A C 1
ATOM 5618 O O . MET A 1 710 ? -15.228 -3.795 17.888 1.00 97.56 710 MET A O 1
ATOM 5622 N N . LEU A 1 711 ? -16.860 -4.425 16.482 1.00 97.88 711 LEU A N 1
ATOM 5623 C CA . LEU A 1 711 ? -17.857 -3.470 16.971 1.00 97.88 711 LEU A CA 1
ATOM 5624 C C . LEU A 1 711 ? -18.138 -3.663 18.473 1.00 97.88 711 LEU A C 1
ATOM 5626 O O . LEU A 1 711 ? -18.216 -2.696 19.227 1.00 97.88 711 LEU A O 1
ATOM 5630 N N . CYS A 1 712 ? -18.191 -4.916 18.933 1.00 97.50 712 CYS A N 1
ATOM 5631 C CA . CYS A 1 712 ? -18.304 -5.273 20.346 1.00 97.50 712 CYS A CA 1
ATOM 5632 C C . CYS A 1 712 ? -17.131 -4.740 21.189 1.00 97.50 712 CYS A C 1
ATOM 5634 O O . CYS A 1 712 ? -17.342 -4.249 22.303 1.00 97.50 712 CYS A O 1
ATOM 5636 N N . ARG A 1 713 ? -15.895 -4.822 20.676 1.00 97.44 713 ARG A N 1
ATOM 5637 C CA . ARG A 1 713 ? -14.706 -4.298 21.368 1.00 97.44 713 ARG A CA 1
ATOM 5638 C C . ARG A 1 713 ? -14.733 -2.775 21.442 1.00 97.44 713 ARG A C 1
ATOM 5640 O O . ARG A 1 713 ? -14.424 -2.232 22.500 1.00 97.44 713 ARG A O 1
ATOM 5647 N N . SER A 1 714 ? -15.166 -2.107 20.372 1.00 97.69 714 SER A N 1
ATOM 5648 C CA . SER A 1 714 ? -15.385 -0.656 20.344 1.00 97.69 714 SER A CA 1
ATOM 5649 C C . SER A 1 714 ? -16.469 -0.204 21.335 1.00 97.69 714 SER A C 1
ATOM 5651 O O . SER A 1 714 ? -16.228 0.693 22.140 1.00 97.69 714 SER A O 1
ATOM 5653 N N . LEU A 1 715 ? -17.631 -0.870 21.378 1.00 98.56 715 LEU A N 1
ATOM 5654 C CA . LEU A 1 715 ? -18.706 -0.560 22.335 1.00 98.56 715 LEU A CA 1
ATOM 5655 C C . LEU A 1 715 ? -18.225 -0.675 23.795 1.00 98.56 715 LEU A C 1
ATOM 5657 O O . LEU A 1 715 ? -18.489 0.200 24.630 1.00 98.56 715 LEU A O 1
ATOM 5661 N N . ALA A 1 716 ? -17.463 -1.729 24.096 1.00 97.88 716 ALA A N 1
ATOM 5662 C CA . ALA A 1 716 ? -16.829 -1.908 25.397 1.00 97.88 716 ALA A CA 1
ATOM 5663 C C . ALA A 1 716 ? -15.739 -0.857 25.675 1.00 97.88 716 ALA A C 1
ATOM 5665 O O . ALA A 1 716 ? -15.635 -0.363 26.796 1.00 97.88 716 ALA A O 1
ATOM 5666 N N . HIS A 1 717 ? -14.951 -0.470 24.671 1.00 96.94 717 HIS A N 1
ATOM 5667 C CA . HIS A 1 717 ? -13.915 0.559 24.794 1.00 96.94 717 HIS A CA 1
ATOM 5668 C C . HIS A 1 717 ? -14.511 1.944 25.060 1.00 96.94 717 HIS A C 1
ATOM 5670 O O . HIS A 1 717 ? -14.152 2.554 26.062 1.00 96.94 717 HIS A O 1
ATOM 5676 N N . CYS A 1 718 ? -15.524 2.367 24.297 1.00 98.19 718 CYS A N 1
ATOM 5677 C CA . CYS A 1 718 ? -16.319 3.574 24.554 1.00 98.19 718 CYS A CA 1
ATOM 5678 C C . CYS A 1 718 ? -16.878 3.615 25.988 1.00 98.19 718 CYS A C 1
ATOM 5680 O O . CYS A 1 718 ? -16.855 4.656 26.647 1.00 98.19 718 CYS A O 1
ATOM 5682 N N . THR A 1 719 ? -17.350 2.471 26.491 1.00 98.31 719 THR A N 1
ATOM 5683 C CA . THR A 1 719 ? -17.839 2.328 27.873 1.00 98.31 719 THR A CA 1
ATOM 5684 C C . THR A 1 719 ? -16.722 2.525 28.904 1.00 98.31 719 THR A C 1
ATOM 5686 O O . THR A 1 719 ? -16.933 3.163 29.937 1.00 98.31 719 THR A O 1
ATOM 5689 N N . ILE A 1 720 ? -15.518 2.022 28.622 1.00 97.50 720 ILE A N 1
ATOM 5690 C CA . ILE A 1 720 ? -14.338 2.191 29.479 1.00 97.50 720 ILE A CA 1
ATOM 5691 C C . ILE A 1 720 ? -13.792 3.631 29.418 1.00 97.50 720 ILE A C 1
ATOM 5693 O O . ILE A 1 720 ? -13.400 4.166 30.453 1.00 97.50 720 ILE A O 1
ATOM 5697 N N . GLU A 1 721 ? -13.795 4.278 28.250 1.00 97.38 721 GLU A N 1
ATOM 5698 C CA . GLU A 1 721 ? -13.377 5.677 28.063 1.00 97.38 721 GLU A CA 1
ATOM 5699 C C . GLU A 1 721 ? -14.261 6.634 28.882 1.00 97.38 721 GLU A C 1
ATOM 5701 O O . GLU A 1 721 ? -13.745 7.444 29.655 1.00 97.38 721 GLU A O 1
ATOM 5706 N N . ILE A 1 722 ? -15.591 6.483 28.786 1.00 98.06 722 ILE A N 1
ATOM 57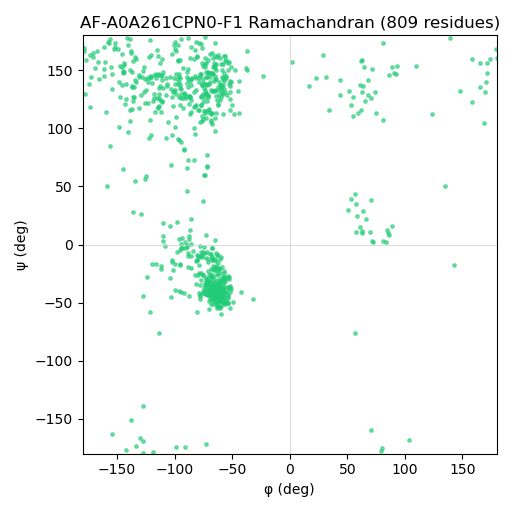07 C CA . ILE A 1 722 ? -16.564 7.240 29.593 1.00 98.06 722 ILE A CA 1
ATOM 5708 C C . ILE A 1 722 ? -16.343 6.965 31.087 1.00 98.06 722 ILE A C 1
ATOM 5710 O O . ILE A 1 722 ? -16.183 7.902 31.870 1.00 98.06 722 ILE A O 1
ATOM 5714 N N . GLY A 1 723 ? -16.216 5.693 31.485 1.00 97.44 723 GLY A N 1
ATOM 5715 C CA . GLY A 1 723 ? -15.934 5.321 32.876 1.00 97.44 723 GLY A CA 1
ATOM 5716 C C . GLY A 1 723 ? -14.623 5.905 33.426 1.00 97.44 723 GLY A C 1
ATOM 5717 O O . GLY A 1 723 ? -14.544 6.216 34.617 1.00 97.44 723 GLY A O 1
ATOM 5718 N N . ALA A 1 724 ? -13.610 6.100 32.574 1.00 96.62 724 ALA A N 1
ATOM 5719 C CA . ALA A 1 724 ? -12.344 6.738 32.930 1.00 96.62 724 ALA A CA 1
ATOM 5720 C C . ALA A 1 724 ? -12.484 8.260 33.116 1.00 96.62 724 ALA A C 1
ATOM 5722 O O . ALA A 1 724 ? -11.920 8.797 34.072 1.00 96.62 724 ALA A O 1
ATOM 5723 N N . ALA A 1 725 ? -13.261 8.947 32.270 1.00 97.12 725 ALA A N 1
ATOM 5724 C CA . ALA A 1 725 ? -13.587 10.367 32.442 1.00 97.12 725 ALA A CA 1
ATOM 5725 C C . ALA A 1 725 ? -14.393 10.618 33.732 1.00 97.12 725 ALA A C 1
ATOM 5727 O O . ALA A 1 725 ? -14.020 11.469 34.544 1.00 97.12 725 ALA A O 1
ATOM 5728 N N . GLU A 1 726 ? -15.405 9.788 34.003 1.00 96.31 726 GLU A N 1
ATOM 5729 C CA . GLU A 1 726 ? -16.173 9.820 35.254 1.00 96.31 726 GLU A CA 1
ATOM 5730 C C . GLU A 1 726 ? -15.278 9.575 36.488 1.00 96.31 726 GLU A C 1
ATOM 5732 O O . GLU A 1 726 ? -15.368 10.293 37.483 1.00 96.31 726 GLU A O 1
ATOM 5737 N N . ASN A 1 727 ? -14.366 8.593 36.431 1.00 96.19 727 ASN A N 1
ATOM 5738 C CA . ASN A 1 727 ? -13.395 8.315 37.504 1.00 96.19 727 ASN A CA 1
ATOM 5739 C C . ASN A 1 727 ? -12.352 9.433 37.702 1.00 96.19 727 ASN A C 1
ATOM 5741 O O . ASN A 1 727 ? -11.707 9.501 38.754 1.00 96.19 727 ASN A O 1
ATOM 5745 N N . ARG A 1 728 ? -12.179 10.304 36.703 1.00 96.31 728 ARG A N 1
ATOM 5746 C CA . ARG A 1 728 ? -11.366 11.528 36.763 1.00 96.31 728 ARG A CA 1
ATOM 5747 C C . ARG A 1 728 ? -12.169 12.760 37.206 1.00 96.31 728 ARG A C 1
ATOM 5749 O O . ARG A 1 728 ? -11.560 13.810 37.383 1.00 96.31 728 ARG A O 1
ATOM 5756 N N . LYS A 1 729 ? -13.486 12.627 37.430 1.00 96.56 729 LYS A N 1
ATOM 5757 C CA . LYS A 1 729 ? -14.433 13.722 37.725 1.00 96.56 729 LYS A CA 1
ATOM 5758 C C . LYS A 1 729 ? -14.453 14.805 36.638 1.00 96.56 729 LYS A C 1
ATOM 5760 O O . LYS A 1 729 ? -14.422 15.990 36.948 1.00 96.56 729 LYS A O 1
ATOM 5765 N N . MET A 1 730 ? -14.451 14.383 35.377 1.00 96.88 730 MET A N 1
ATOM 5766 C CA . MET A 1 730 ? -14.602 15.281 34.234 1.00 96.88 730 MET A CA 1
ATOM 5767 C C . MET A 1 730 ? -16.032 15.184 33.707 1.00 96.88 730 MET A C 1
ATOM 5769 O O . MET A 1 730 ? -16.499 14.080 33.421 1.00 96.88 730 MET A O 1
ATOM 5773 N N . ASP A 1 731 ? -16.709 16.323 33.586 1.00 96.44 731 ASP A N 1
ATOM 5774 C CA . ASP A 1 731 ? -18.068 16.393 33.049 1.00 96.44 731 ASP A CA 1
ATOM 5775 C C . ASP A 1 731 ? -18.063 16.135 31.534 1.00 96.44 731 ASP A C 1
ATOM 5777 O O . ASP A 1 731 ? -17.174 16.604 30.821 1.00 96.44 731 ASP A O 1
ATOM 5781 N N . ILE A 1 732 ? -19.041 15.360 31.050 1.00 97.81 732 ILE A N 1
ATOM 5782 C CA . ILE A 1 732 ? -19.116 14.878 29.661 1.00 97.81 732 ILE A CA 1
ATOM 5783 C C . ILE A 1 732 ? -20.320 15.506 28.958 1.00 97.81 732 ILE A C 1
ATOM 5785 O O . ILE A 1 732 ? -21.467 15.270 29.342 1.00 97.81 732 ILE A O 1
ATOM 5789 N N . GLU A 1 733 ? -20.061 16.257 27.892 1.00 97.38 733 GLU A N 1
ATOM 5790 C CA . GLU A 1 733 ? -21.083 16.898 27.066 1.00 97.38 733 GLU A CA 1
ATOM 5791 C C . GLU A 1 733 ? -21.470 15.992 25.879 1.00 97.38 733 GLU A C 1
ATOM 5793 O O . GLU A 1 733 ? -20.642 15.646 25.033 1.00 97.38 733 GLU A O 1
ATOM 5798 N N . PHE A 1 734 ? -22.736 15.565 25.818 1.00 96.50 734 PHE A N 1
ATOM 5799 C CA . PHE A 1 734 ? -23.235 14.619 24.809 1.00 96.50 734 PHE A CA 1
ATOM 5800 C C . PHE A 1 734 ? -23.909 15.344 23.634 1.00 96.50 734 PHE A C 1
ATOM 5802 O O . PHE A 1 734 ? -25.118 15.571 23.650 1.00 96.50 734 PHE A O 1
ATOM 5809 N N . LEU A 1 735 ? -23.131 15.664 22.597 1.00 93.38 735 LEU A N 1
ATOM 5810 C CA . LEU A 1 735 ? -23.551 16.525 21.480 1.00 93.38 735 LEU A CA 1
ATOM 5811 C C . LEU A 1 735 ? -24.567 15.879 20.516 1.00 93.38 735 LEU A C 1
ATOM 5813 O O . LEU A 1 735 ? -25.419 16.564 19.955 1.00 93.38 735 LEU A O 1
ATOM 5817 N N . GLY A 1 736 ? -24.506 14.560 20.306 1.00 90.19 736 GLY A N 1
ATOM 5818 C CA . GLY A 1 736 ? -25.244 13.908 19.214 1.00 90.19 736 GLY A CA 1
ATOM 5819 C C . GLY A 1 736 ? -24.534 14.028 17.857 1.00 90.19 736 GLY A C 1
ATOM 5820 O O . GLY A 1 736 ? -23.521 14.707 17.735 1.00 90.19 736 GLY A O 1
ATOM 5821 N N . ALA A 1 737 ? -25.056 13.348 16.829 1.00 86.00 737 ALA A N 1
ATOM 5822 C CA . ALA A 1 737 ? -24.387 13.225 15.528 1.00 86.00 737 ALA A CA 1
ATOM 5823 C C . ALA A 1 737 ? -24.143 14.578 14.837 1.00 86.00 737 ALA A C 1
ATOM 5825 O O . ALA A 1 737 ? -23.000 14.896 14.516 1.00 86.00 737 ALA A O 1
ATOM 5826 N N . GLU A 1 738 ? -25.204 15.369 14.653 1.00 88.38 738 GLU A N 1
ATOM 5827 C CA . GLU A 1 738 ? -25.158 16.634 13.910 1.00 88.38 738 GLU A CA 1
ATOM 5828 C C . GLU A 1 738 ? -24.226 17.653 14.560 1.00 88.38 738 GLU A C 1
ATOM 5830 O O . GLU A 1 738 ? -23.327 18.181 13.912 1.00 88.38 738 GLU A O 1
ATOM 5835 N N . GLU A 1 739 ? -24.399 17.910 15.857 1.00 90.75 739 GLU A N 1
ATOM 5836 C CA . GLU A 1 739 ? -23.641 18.958 16.538 1.00 90.75 739 GLU A CA 1
ATOM 5837 C C . GLU A 1 739 ? -22.173 18.568 16.742 1.00 90.75 739 GLU A C 1
ATOM 5839 O O . GLU A 1 739 ? -21.287 19.413 16.629 1.00 90.75 739 GLU A O 1
ATOM 5844 N N . TYR A 1 740 ? -21.885 17.273 16.919 1.00 88.75 740 TYR A N 1
ATOM 5845 C CA . TYR A 1 740 ? -20.514 16.763 16.904 1.00 88.75 740 TYR A CA 1
ATOM 5846 C C . TYR A 1 740 ? -19.869 16.918 15.520 1.00 88.75 740 TYR A C 1
ATOM 5848 O O . TYR A 1 740 ? -18.712 17.316 15.447 1.00 88.75 740 TYR A O 1
ATOM 5856 N N . LYS A 1 741 ? -20.603 16.661 14.424 1.00 86.25 741 LYS A N 1
ATOM 5857 C CA . LYS A 1 741 ? -20.094 16.815 13.048 1.00 86.25 741 LYS A CA 1
ATOM 5858 C C . LYS A 1 741 ? -19.877 18.281 12.653 1.00 86.25 741 LYS A C 1
ATOM 5860 O O . LYS A 1 741 ? -18.955 18.560 11.895 1.00 86.25 741 LYS A O 1
ATOM 5865 N N . LYS A 1 742 ? -20.678 19.215 13.181 1.00 88.06 742 LYS A N 1
ATOM 5866 C CA . LYS A 1 742 ? -20.433 20.665 13.045 1.00 88.06 742 LYS A CA 1
ATOM 5867 C C . LYS A 1 742 ? -19.238 21.133 13.876 1.00 88.06 742 LYS A C 1
ATOM 5869 O O . LYS A 1 742 ? -18.437 21.922 13.392 1.00 88.06 742 LYS A O 1
ATOM 5874 N N . SER A 1 743 ? -19.124 20.647 15.115 1.00 87.94 743 SER A N 1
ATOM 5875 C CA . SER A 1 743 ? -18.056 21.037 16.046 1.00 87.94 743 SER A CA 1
ATOM 5876 C C . SER A 1 743 ? -16.692 20.460 15.660 1.00 87.94 743 SER A C 1
ATOM 5878 O O . SER A 1 743 ? -15.664 21.089 15.904 1.00 87.94 743 SER A O 1
ATOM 5880 N N . PHE A 1 744 ? -16.669 19.255 15.080 1.00 87.88 744 PHE A N 1
ATOM 5881 C CA . PHE A 1 744 ? -15.453 18.490 14.818 1.00 87.88 744 PHE A CA 1
ATOM 5882 C C . PHE A 1 744 ? -15.519 17.826 13.435 1.00 87.88 744 PHE A C 1
ATOM 5884 O O . PHE A 1 744 ? -16.234 16.846 13.222 1.00 87.88 744 PHE A O 1
ATOM 5891 N N . LEU A 1 745 ? -14.751 18.368 12.488 1.00 80.62 745 LEU A N 1
ATOM 5892 C CA . LEU A 1 745 ? -14.736 17.922 11.095 1.00 80.62 745 LEU A CA 1
ATOM 5893 C C . LEU A 1 745 ? -13.764 16.751 10.867 1.00 80.62 745 LEU A C 1
ATOM 5895 O O . LEU A 1 745 ? -12.615 16.775 11.308 1.00 80.62 745 LEU A O 1
ATOM 5899 N N . GLY A 1 746 ? -14.213 15.758 10.095 1.00 82.75 746 GLY A N 1
ATOM 5900 C CA . GLY A 1 746 ? -13.380 14.669 9.578 1.00 82.75 746 GLY A CA 1
ATOM 5901 C C . GLY A 1 746 ? -12.895 13.652 10.621 1.00 82.75 746 GLY A C 1
ATOM 5902 O O . GLY A 1 746 ? -13.471 13.474 11.692 1.00 82.75 746 GLY A O 1
ATOM 5903 N N . THR A 1 747 ? -11.823 12.933 10.276 1.00 87.19 747 THR A N 1
ATOM 5904 C CA . THR A 1 747 ? -11.232 11.892 11.132 1.00 87.19 747 THR A CA 1
ATOM 5905 C C . THR A 1 747 ? -10.443 12.508 12.289 1.00 87.19 747 THR A C 1
ATOM 5907 O O . THR A 1 747 ? -9.332 13.006 12.098 1.00 87.19 747 THR A O 1
ATOM 5910 N N . LEU A 1 748 ? -10.980 12.411 13.508 1.00 91.12 748 LEU A N 1
ATOM 5911 C CA . LEU A 1 748 ? -10.363 12.980 14.709 1.00 91.12 748 LEU A CA 1
ATOM 5912 C C . LEU A 1 748 ? -9.210 12.118 15.244 1.00 91.12 748 LEU A C 1
ATOM 5914 O O . LEU A 1 748 ? -9.236 10.885 15.196 1.00 91.12 748 LEU A O 1
ATOM 5918 N N . ARG A 1 749 ? -8.170 12.781 15.761 1.00 91.56 749 ARG A N 1
ATOM 5919 C CA . ARG A 1 749 ? -6.899 12.167 16.181 1.00 91.56 749 ARG A CA 1
ATOM 5920 C C . ARG A 1 749 ? -6.339 12.892 17.404 1.00 91.56 749 ARG A C 1
ATOM 5922 O O . ARG A 1 749 ? -6.511 14.099 17.524 1.00 91.56 749 ARG A O 1
ATOM 5929 N N . CYS A 1 750 ? -5.636 12.187 18.293 1.00 93.31 750 CYS A N 1
ATOM 5930 C CA . CYS A 1 750 ? -4.959 12.835 19.419 1.00 93.31 750 CYS A CA 1
ATOM 5931 C C . CYS A 1 750 ? -3.737 13.639 18.937 1.00 93.31 750 CYS A C 1
ATOM 5933 O O . CYS A 1 750 ? -2.819 13.070 18.345 1.00 93.31 750 CYS A O 1
ATOM 5935 N N . SER A 1 751 ? -3.684 14.937 19.248 1.00 92.75 751 SER A N 1
ATOM 5936 C CA . SER A 1 751 ? -2.594 15.853 18.868 1.00 92.75 751 SER A CA 1
ATOM 5937 C C . SER A 1 751 ? -1.251 15.560 19.559 1.00 92.75 751 SER A C 1
ATOM 5939 O O . SER A 1 751 ? -0.216 16.115 19.186 1.00 92.75 751 SER A O 1
ATOM 5941 N N . LYS A 1 752 ? -1.218 14.687 20.576 1.00 90.31 752 LYS A N 1
ATOM 5942 C CA . LYS A 1 752 ? 0.012 14.326 21.292 1.00 90.31 752 LYS A CA 1
ATOM 5943 C C . LYS A 1 752 ? 0.860 13.357 20.454 1.00 90.31 752 LYS A C 1
ATOM 5945 O O . LYS A 1 752 ? 0.546 12.173 20.390 1.00 90.31 752 LYS A O 1
ATOM 5950 N N . LYS A 1 753 ? 1.968 13.856 19.879 1.00 81.06 753 LYS A N 1
ATOM 5951 C CA . LYS A 1 753 ? 2.900 13.125 18.981 1.00 81.06 753 LYS A CA 1
ATOM 5952 C C . LYS A 1 753 ? 3.236 11.686 19.422 1.00 81.06 753 LYS A C 1
ATOM 5954 O O . LYS A 1 753 ? 3.279 10.790 18.586 1.00 81.06 753 LYS A O 1
ATOM 5959 N N . ASP A 1 754 ? 3.443 11.470 20.721 1.00 82.25 754 ASP A N 1
ATOM 5960 C CA . ASP A 1 754 ? 3.869 10.189 21.313 1.00 82.25 754 ASP A CA 1
ATOM 5961 C C . ASP A 1 754 ? 2.708 9.231 21.660 1.00 82.25 754 ASP A C 1
ATOM 5963 O O . ASP A 1 754 ? 2.916 8.228 22.344 1.00 82.25 754 ASP A O 1
ATOM 5967 N N . CYS A 1 755 ? 1.470 9.561 21.278 1.00 85.56 755 CYS A N 1
ATOM 5968 C CA . CYS A 1 755 ? 0.291 8.778 21.631 1.00 85.56 755 CYS A CA 1
ATOM 5969 C C . CYS A 1 755 ? 0.001 7.672 20.608 1.00 85.56 755 CYS A C 1
ATOM 5971 O O . CYS A 1 755 ? -0.024 7.916 19.403 1.00 85.56 755 CYS A O 1
ATOM 5973 N N . ARG A 1 756 ? -0.310 6.471 21.108 1.00 75.56 756 ARG A N 1
ATOM 5974 C CA . ARG A 1 756 ? -0.736 5.315 20.302 1.00 75.56 756 ARG A CA 1
ATOM 5975 C C . ARG A 1 756 ? -2.173 5.464 19.788 1.00 75.56 756 ARG A C 1
ATOM 5977 O O . ARG A 1 756 ? -2.454 5.085 18.654 1.00 75.56 756 ARG A O 1
ATOM 5984 N N . LYS A 1 757 ? -3.051 6.124 20.560 1.00 71.00 757 LYS A N 1
ATOM 5985 C CA . LYS A 1 757 ? -4.429 6.498 20.178 1.00 71.00 757 LYS A CA 1
ATOM 5986 C C . LYS A 1 757 ? -4.450 7.634 19.148 1.00 71.00 757 LYS A C 1
ATOM 5988 O O . LYS A 1 757 ? -4.855 8.762 19.435 1.00 71.00 757 LYS A O 1
ATOM 5993 N N . ARG A 1 758 ? -3.981 7.337 17.930 1.00 75.19 758 ARG A N 1
ATOM 5994 C CA . ARG A 1 758 ? -3.911 8.278 16.793 1.00 75.19 758 ARG A CA 1
ATOM 5995 C C . ARG A 1 758 ? -5.186 8.350 15.944 1.00 75.19 758 ARG A C 1
ATOM 5997 O O . ARG A 1 758 ? -5.174 9.036 14.926 1.00 75.19 758 ARG A O 1
ATOM 6004 N N . VAL A 1 759 ? -6.254 7.664 16.338 1.00 89.81 759 VAL A N 1
ATOM 6005 C CA . VAL A 1 759 ? -7.634 7.812 15.842 1.00 89.81 759 VAL A CA 1
ATOM 6006 C C . VAL A 1 759 ? -8.524 7.837 17.081 1.00 89.81 759 VAL A C 1
ATOM 6008 O O . VAL A 1 759 ? -8.228 7.129 18.043 1.00 89.81 759 VAL A O 1
ATOM 6011 N N . LEU A 1 760 ? -9.560 8.674 17.077 1.00 93.50 760 LEU A N 1
ATOM 6012 C CA . LEU A 1 760 ? -10.519 8.806 18.172 1.00 93.50 760 LEU A CA 1
ATOM 6013 C C . LEU A 1 760 ? -11.937 8.568 17.650 1.00 93.50 760 LEU A C 1
ATOM 6015 O O . LEU A 1 760 ? -12.274 8.991 16.544 1.00 93.50 760 LEU A O 1
ATOM 6019 N N . PHE A 1 761 ? -12.771 7.929 18.465 1.00 94.94 761 PHE A N 1
ATOM 6020 C CA . PHE A 1 761 ? -14.191 7.741 18.199 1.00 94.94 761 PHE A CA 1
ATOM 6021 C C . PHE A 1 761 ? -15.009 7.998 19.466 1.00 94.94 761 PHE A C 1
ATOM 6023 O O . PHE A 1 761 ? -14.563 7.730 20.579 1.00 94.94 761 PHE A O 1
ATOM 6030 N N . ASN A 1 762 ? -16.232 8.496 19.276 1.00 96.12 762 ASN A N 1
ATOM 6031 C CA . ASN A 1 762 ? -17.182 8.891 20.311 1.00 96.12 762 ASN A CA 1
ATOM 6032 C C . ASN A 1 762 ? -16.651 9.942 21.301 1.00 96.12 762 ASN A C 1
ATOM 6034 O O . ASN A 1 762 ? -17.050 11.101 21.197 1.00 96.12 762 ASN A O 1
ATOM 6038 N N . LEU A 1 763 ? -15.801 9.544 22.252 1.00 96.88 763 LEU A N 1
ATOM 6039 C CA . LEU A 1 763 ? -15.271 10.400 23.309 1.00 96.88 763 LEU A CA 1
ATOM 6040 C C . LEU A 1 763 ? -14.000 11.120 22.844 1.00 96.88 763 LEU A C 1
ATOM 6042 O O . LEU A 1 763 ? -13.030 10.497 22.418 1.00 96.88 763 LEU A O 1
ATOM 6046 N N . ILE A 1 764 ? -13.981 12.439 22.997 1.00 96.75 764 ILE A N 1
ATOM 6047 C CA . ILE A 1 764 ? -12.789 13.268 22.813 1.00 96.75 764 ILE A CA 1
ATOM 6048 C C . ILE A 1 764 ? -12.646 14.245 23.974 1.00 96.75 764 ILE A C 1
ATOM 6050 O O . ILE A 1 764 ? -13.612 14.566 24.667 1.00 96.75 764 ILE A O 1
ATOM 6054 N N . THR A 1 765 ? -11.430 14.747 24.163 1.00 96.88 765 THR A N 1
ATOM 6055 C CA . THR A 1 765 ? -11.163 15.863 25.073 1.00 96.88 765 THR A CA 1
ATOM 6056 C C . THR A 1 765 ? -10.519 17.016 24.322 1.00 96.88 765 THR A C 1
ATOM 6058 O O . THR A 1 765 ? -9.750 16.774 23.393 1.00 96.88 765 THR A O 1
ATOM 6061 N N . VAL A 1 766 ? -10.834 18.252 24.702 1.00 97.06 766 VAL A N 1
ATOM 6062 C CA . VAL A 1 766 ? -10.362 19.471 24.032 1.00 97.06 766 VAL A CA 1
ATOM 6063 C C . VAL A 1 766 ? -9.694 20.375 25.063 1.00 97.06 766 VAL A C 1
ATOM 6065 O O . VAL A 1 766 ? -10.313 20.737 26.069 1.00 97.06 766 VAL A O 1
ATOM 6068 N N . ASP A 1 767 ? -8.422 20.711 24.838 1.00 96.12 767 ASP A N 1
ATOM 6069 C CA . ASP A 1 767 ? -7.683 21.615 25.725 1.00 96.12 767 ASP A CA 1
ATOM 6070 C C . ASP A 1 767 ? -7.978 23.100 25.445 1.00 96.12 767 ASP A C 1
ATOM 6072 O O . ASP A 1 767 ? -8.689 23.459 24.507 1.00 96.12 767 ASP A O 1
ATOM 6076 N N . LYS A 1 768 ? -7.436 23.993 26.283 1.00 94.56 768 LYS A N 1
ATOM 6077 C CA . LYS A 1 768 ? -7.655 25.450 26.181 1.00 94.56 768 LYS A CA 1
ATOM 6078 C C . LYS A 1 768 ? -7.130 26.095 24.888 1.00 94.56 768 LYS A C 1
ATOM 6080 O O . LYS A 1 768 ? -7.403 27.269 24.666 1.00 94.56 768 LYS A O 1
ATOM 6085 N N . SER A 1 769 ? -6.376 25.361 24.074 1.00 94.94 769 SER A N 1
ATOM 6086 C CA . SER A 1 769 ? -5.862 25.790 22.771 1.00 94.94 769 SER A CA 1
ATOM 6087 C C . SER A 1 769 ? -6.553 25.045 21.620 1.00 94.94 769 SER A C 1
ATOM 6089 O O . SER A 1 769 ? -6.024 24.997 20.516 1.00 94.94 769 SER A O 1
ATOM 6091 N N . ASN A 1 770 ? -7.724 24.451 21.882 1.00 92.75 770 ASN A N 1
ATOM 6092 C CA . ASN A 1 770 ? -8.538 23.668 20.950 1.00 92.75 770 ASN A CA 1
ATOM 6093 C C . ASN A 1 770 ? -7.860 22.402 20.383 1.00 92.75 770 ASN A C 1
ATOM 6095 O O . ASN A 1 770 ? -8.377 21.801 19.441 1.00 92.75 770 ASN A O 1
ATOM 6099 N N . HIS A 1 771 ? -6.751 21.931 20.969 1.00 94.44 771 HIS A N 1
ATOM 6100 C CA . HIS A 1 771 ? -6.163 20.652 20.561 1.00 94.44 771 HIS A CA 1
ATOM 6101 C C . HIS A 1 771 ? -7.000 19.480 21.076 1.00 94.44 771 HIS A C 1
ATOM 6103 O O . HIS A 1 771 ? -7.420 19.457 22.238 1.00 94.44 771 HIS A O 1
ATOM 6109 N N . ILE A 1 772 ? -7.184 18.476 20.218 1.00 95.38 772 ILE A N 1
ATOM 6110 C CA . ILE A 1 772 ? -7.973 17.282 20.519 1.00 95.38 772 ILE A CA 1
ATOM 6111 C C . ILE A 1 772 ? -7.063 16.199 21.109 1.00 95.38 772 ILE A C 1
ATOM 6113 O O . ILE A 1 772 ? -6.053 15.812 20.520 1.00 95.38 772 ILE A O 1
ATOM 6117 N N . HIS A 1 773 ? -7.441 15.645 22.260 1.00 95.75 773 HIS A N 1
ATOM 6118 C CA . HIS A 1 773 ? -6.723 14.560 22.930 1.00 95.75 773 HIS A CA 1
ATOM 6119 C C . HIS A 1 773 ? -7.640 13.376 23.251 1.00 95.75 773 HIS A C 1
ATOM 6121 O O . HIS A 1 773 ? -8.838 13.541 23.484 1.00 95.75 773 HIS A O 1
ATOM 6127 N N . CYS A 1 774 ? -7.066 12.172 23.327 1.00 95.56 774 CYS A N 1
ATOM 6128 C CA . CYS A 1 774 ? -7.741 11.033 23.957 1.00 95.56 774 CYS A CA 1
ATOM 6129 C C . CYS A 1 774 ? -7.809 11.216 25.483 1.00 95.56 774 CYS A C 1
ATOM 6131 O O . CYS A 1 774 ? -6.955 11.888 26.072 1.00 95.56 774 CYS A O 1
ATOM 6133 N N . ILE A 1 775 ? -8.736 10.521 26.152 1.00 95.88 775 ILE A N 1
ATOM 6134 C CA . ILE A 1 775 ? -8.891 10.584 27.618 1.00 95.88 775 ILE A CA 1
ATOM 6135 C C . ILE A 1 775 ? -7.616 10.199 28.401 1.00 95.88 775 ILE A C 1
ATOM 6137 O O . ILE A 1 775 ? -7.421 10.628 29.538 1.00 95.88 775 ILE A O 1
ATOM 6141 N N . ASN A 1 776 ? -6.699 9.438 27.791 1.00 94.75 776 ASN A N 1
ATOM 6142 C CA . ASN A 1 776 ? -5.406 9.085 28.389 1.00 94.75 776 ASN A CA 1
ATOM 6143 C C . ASN A 1 776 ? -4.369 10.225 28.356 1.00 94.75 776 ASN A C 1
ATOM 6145 O O . ASN A 1 776 ? -3.449 10.215 29.177 1.00 94.75 776 ASN A O 1
ATOM 6149 N N . CYS A 1 777 ? -4.495 11.175 27.424 1.00 95.50 777 CYS A N 1
ATOM 6150 C CA . CYS A 1 777 ? -3.606 12.336 27.276 1.00 95.50 777 CYS A CA 1
ATOM 6151 C C . CYS A 1 777 ? -4.208 13.631 27.842 1.00 95.50 777 CYS A C 1
ATOM 6153 O O . CYS A 1 777 ? -3.453 14.535 28.195 1.00 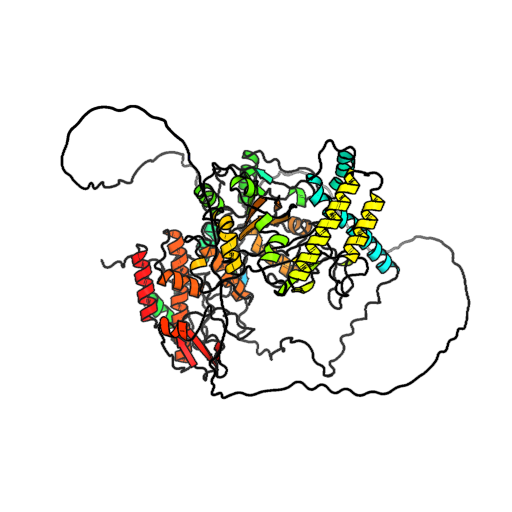95.50 777 CYS A O 1
ATOM 6155 N N . ALA A 1 778 ? -5.535 13.693 27.971 1.00 95.44 778 ALA A N 1
ATOM 6156 C CA . ALA A 1 778 ? -6.273 14.791 28.584 1.00 95.44 778 ALA A CA 1
ATOM 6157 C C . ALA A 1 778 ? -5.749 15.165 29.981 1.00 95.44 778 ALA A C 1
ATOM 6159 O O . ALA A 1 778 ? -5.514 14.286 30.824 1.00 95.44 778 ALA A O 1
ATOM 6160 N N . LYS A 1 779 ? -5.704 16.461 30.289 1.00 94.81 779 LYS A N 1
ATOM 6161 C CA . LYS A 1 779 ? -5.581 17.010 31.650 1.00 94.81 779 LYS A CA 1
ATOM 6162 C C . LYS A 1 779 ? -6.962 17.007 32.333 1.00 94.81 779 LYS A C 1
ATOM 6164 O O . LYS A 1 779 ? -7.976 16.940 31.645 1.00 94.81 779 LYS A O 1
ATOM 6169 N N . PRO A 1 780 ? -7.059 17.102 33.672 1.00 92.62 780 PRO A N 1
ATOM 6170 C CA . PRO A 1 780 ? -8.354 17.206 34.362 1.00 92.62 780 PRO A CA 1
ATOM 6171 C C . PRO A 1 780 ? -9.149 18.489 34.055 1.00 92.62 780 PRO A C 1
ATOM 6173 O O . PRO A 1 780 ? -10.311 18.578 34.420 1.00 92.62 780 PRO A O 1
ATOM 6176 N N . THR A 1 781 ? -8.518 19.483 33.422 1.00 93.50 781 THR A N 1
ATOM 6177 C CA . THR A 1 781 ? -9.093 20.795 33.070 1.00 93.50 781 THR A CA 1
ATOM 6178 C C . THR A 1 781 ? -9.653 20.883 31.652 1.00 93.50 781 THR A C 1
ATOM 6180 O O . THR A 1 781 ? -10.148 21.941 31.268 1.00 93.50 781 THR A O 1
ATOM 6183 N N . ASP A 1 782 ? -9.481 19.835 30.851 1.00 97.12 782 ASP A N 1
ATOM 6184 C CA . ASP A 1 782 ? -9.841 19.836 29.434 1.00 97.12 782 ASP A CA 1
ATOM 6185 C C . ASP A 1 782 ? -11.329 19.474 29.294 1.00 97.12 782 ASP A C 1
ATOM 6187 O O . ASP A 1 782 ? -11.837 18.645 30.054 1.00 97.12 782 ASP A O 1
ATOM 6191 N N . LYS A 1 783 ? -12.047 20.089 28.347 1.00 97.56 783 LYS A N 1
ATOM 6192 C CA . LYS A 1 783 ? -13.471 19.778 28.122 1.00 97.56 783 LYS A CA 1
ATOM 6193 C C . LYS A 1 783 ? -13.612 18.360 27.571 1.00 97.56 783 LYS A C 1
ATOM 6195 O O . LYS A 1 783 ? -12.749 17.935 26.806 1.00 97.56 783 LYS A O 1
ATOM 6200 N N . VAL A 1 784 ? -14.693 17.648 27.898 1.00 98.06 784 VAL A N 1
ATOM 6201 C CA . VAL A 1 784 ? -14.964 16.297 27.374 1.00 98.06 784 VAL A CA 1
ATOM 6202 C C . VAL A 1 784 ? -16.255 16.294 26.565 1.00 98.06 784 VAL A C 1
ATOM 6204 O O . VAL A 1 784 ? -17.308 16.668 27.075 1.00 98.06 784 VAL A O 1
ATOM 6207 N N . TYR A 1 785 ? -16.176 15.818 25.325 1.00 97.75 785 TYR A N 1
ATOM 6208 C CA . TYR A 1 785 ? -17.305 15.718 24.402 1.00 97.75 785 TYR A CA 1
ATOM 6209 C C . TYR A 1 785 ? -17.521 14.268 23.966 1.00 97.75 785 TYR A C 1
ATOM 6211 O O . TYR A 1 785 ? -16.558 13.531 23.748 1.00 97.75 785 TYR A O 1
ATOM 6219 N N . ALA A 1 786 ? -18.780 13.869 23.790 1.00 96.81 786 ALA A N 1
ATOM 6220 C CA . ALA A 1 786 ? -19.173 12.552 23.295 1.00 96.81 786 ALA A CA 1
ATOM 6221 C C . ALA A 1 786 ? -20.176 12.660 22.130 1.00 96.81 786 ALA A C 1
ATOM 6223 O O . ALA A 1 786 ? -21.219 13.307 22.269 1.00 96.81 786 ALA A O 1
ATOM 6224 N N . LYS A 1 787 ? -19.911 11.981 20.999 1.00 95.50 787 LYS A N 1
ATOM 6225 C CA . LYS A 1 787 ? -20.853 11.894 19.855 1.00 95.50 787 LYS A CA 1
ATOM 6226 C C . LYS A 1 787 ? -22.175 11.242 20.293 1.00 95.50 787 LYS A C 1
ATOM 6228 O O . LYS A 1 787 ? -23.247 11.680 19.882 1.00 95.50 787 LYS A O 1
ATOM 6233 N N . PHE A 1 788 ? -22.123 10.233 21.170 1.00 96.38 788 PHE A N 1
ATOM 6234 C CA . PHE A 1 788 ? -23.271 9.435 21.609 1.00 96.38 788 PHE A CA 1
ATOM 6235 C C . PHE A 1 788 ? -23.199 8.987 23.077 1.00 96.38 788 PHE A C 1
ATOM 6237 O O . PHE A 1 788 ? -22.137 8.691 23.624 1.00 96.38 788 PHE A O 1
ATOM 6244 N N . THR A 1 789 ? -24.374 8.851 23.701 1.00 97.69 789 THR A N 1
ATOM 6245 C CA . THR A 1 789 ? -24.530 8.125 24.970 1.00 97.69 789 THR A CA 1
ATOM 6246 C C . THR A 1 789 ? -24.408 6.617 24.740 1.00 97.69 789 THR A C 1
ATOM 6248 O O . THR A 1 789 ? -24.721 6.119 23.655 1.00 97.69 789 THR A O 1
ATOM 6251 N N . LEU A 1 790 ? -24.034 5.861 25.779 1.00 97.81 790 LEU A N 1
ATOM 6252 C CA . LEU A 1 790 ? -23.964 4.395 25.701 1.00 97.81 790 LEU A CA 1
ATOM 6253 C C . LEU A 1 790 ? -25.308 3.762 25.308 1.00 97.81 790 LEU A C 1
ATOM 6255 O O . LEU A 1 790 ? -25.324 2.805 24.543 1.00 97.81 790 LEU A O 1
ATOM 6259 N N . THR A 1 791 ? -26.435 4.344 25.728 1.00 97.88 791 THR A N 1
ATOM 6260 C CA . THR A 1 791 ? -27.779 3.918 25.302 1.00 97.88 791 THR A CA 1
ATOM 6261 C C . THR A 1 791 ? -27.992 4.074 23.794 1.00 97.88 791 THR A C 1
ATOM 6263 O O . THR A 1 791 ? -28.556 3.183 23.166 1.00 97.88 791 THR A O 1
ATOM 6266 N N . LYS A 1 792 ? -27.512 5.174 23.189 1.00 97.38 792 LYS A N 1
ATOM 6267 C CA . LYS A 1 792 ? -27.599 5.388 21.733 1.00 97.38 792 LYS A CA 1
ATOM 6268 C C . LYS A 1 792 ? -26.684 4.432 20.962 1.00 97.38 792 LYS A C 1
ATOM 6270 O O . LYS A 1 792 ? -27.105 3.919 19.931 1.00 97.38 792 LYS A O 1
ATOM 6275 N N . LEU A 1 793 ? -25.471 4.162 21.455 1.00 97.81 793 LEU A N 1
ATOM 6276 C CA . LEU A 1 793 ? -24.568 3.172 20.847 1.00 97.81 793 LEU A CA 1
ATOM 6277 C C . LEU A 1 793 ? -25.131 1.745 20.950 1.00 97.81 793 LEU A C 1
ATOM 6279 O O . LEU A 1 793 ? -25.144 1.024 19.956 1.00 97.81 793 LEU A O 1
ATOM 6283 N N . GLY A 1 794 ? -25.648 1.356 22.120 1.00 98.06 794 GLY A N 1
ATOM 6284 C CA . GLY A 1 794 ? -26.210 0.025 22.350 1.00 98.06 794 GLY A CA 1
ATOM 6285 C C . GLY A 1 794 ? -27.460 -0.254 21.514 1.00 98.06 794 GLY A C 1
ATOM 6286 O O . GLY A 1 794 ? -27.519 -1.269 20.830 1.00 98.06 794 GLY A O 1
ATOM 6287 N N . ALA A 1 795 ? -28.410 0.687 21.459 1.00 97.88 795 ALA A N 1
ATOM 6288 C CA . ALA A 1 795 ? -29.605 0.544 20.621 1.00 97.88 795 ALA A CA 1
ATOM 6289 C C . ALA A 1 795 ? -29.277 0.406 19.119 1.00 97.88 795 ALA A C 1
ATOM 6291 O O . ALA A 1 795 ? -29.983 -0.282 18.387 1.00 97.88 795 ALA A O 1
ATOM 6292 N N . ARG A 1 796 ? -28.189 1.032 18.651 1.00 97.38 796 ARG A N 1
ATOM 6293 C CA . ARG A 1 796 ? -27.702 0.883 17.270 1.00 97.38 796 ARG A CA 1
ATOM 6294 C C . ARG A 1 796 ? -27.014 -0.457 17.020 1.00 97.38 796 ARG A C 1
ATOM 6296 O O . ARG A 1 796 ? -27.193 -1.018 15.947 1.00 97.38 796 ARG A O 1
ATOM 6303 N N . TYR A 1 797 ? -26.257 -0.960 17.996 1.00 97.62 797 TYR A N 1
ATOM 6304 C CA . TYR A 1 797 ? -25.623 -2.280 17.936 1.00 97.62 797 TYR A CA 1
ATOM 6305 C C . TYR A 1 797 ? -26.669 -3.394 17.770 1.00 97.62 797 TYR A C 1
ATOM 6307 O O . TYR A 1 797 ? -26.518 -4.242 16.893 1.00 97.62 797 TYR A O 1
ATOM 6315 N N . GLU A 1 798 ? -27.756 -3.355 18.548 1.00 97.25 798 GLU A N 1
ATOM 6316 C CA . GLU A 1 798 ? -28.833 -4.354 18.445 1.00 97.25 798 GLU A CA 1
ATOM 6317 C C . GLU A 1 798 ? -29.623 -4.210 17.143 1.00 97.25 798 GLU A C 1
ATOM 6319 O O . GLU A 1 798 ? -29.740 -5.188 16.410 1.00 97.25 798 GLU A O 1
ATOM 6324 N N . L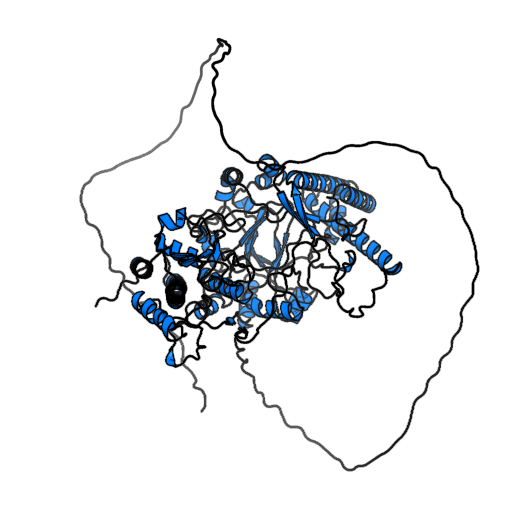YS A 1 799 ? -30.035 -2.987 16.765 1.00 97.00 799 LYS A N 1
ATOM 6325 C CA . LYS A 1 799 ? -30.697 -2.747 15.470 1.00 97.00 799 LYS A CA 1
ATOM 6326 C C . LYS A 1 799 ? -29.867 -3.288 14.295 1.00 97.00 799 LYS A C 1
ATOM 6328 O O . LYS A 1 799 ? -30.427 -3.815 13.340 1.00 97.00 799 LYS A O 1
ATOM 6333 N N . PHE A 1 800 ? -28.539 -3.168 14.358 1.00 97.12 800 PHE A N 1
ATOM 6334 C CA . PHE A 1 800 ? -27.637 -3.678 13.324 1.00 97.12 800 PHE A CA 1
ATOM 6335 C C . PHE A 1 800 ? -27.507 -5.214 13.323 1.00 97.12 800 PHE A C 1
ATOM 6337 O O . PHE A 1 800 ? -27.383 -5.819 12.257 1.00 97.12 800 PHE A O 1
ATOM 6344 N N . LYS A 1 801 ? -27.560 -5.861 14.498 1.00 95.31 801 LYS A N 1
ATOM 6345 C CA . LYS A 1 801 ? -27.690 -7.326 14.610 1.00 95.31 801 LYS A CA 1
ATOM 6346 C C . LYS A 1 801 ? -29.009 -7.789 13.984 1.00 95.31 801 LYS A C 1
ATOM 6348 O O . LYS A 1 801 ? -28.986 -8.612 13.069 1.00 95.31 801 LYS A O 1
ATOM 6353 N N . GLU A 1 802 ? -30.130 -7.203 14.405 1.00 95.06 802 GLU A N 1
ATOM 6354 C CA . GLU A 1 802 ? -31.479 -7.493 13.898 1.00 95.06 802 GLU A CA 1
ATOM 6355 C C . GLU A 1 802 ? -31.547 -7.363 12.368 1.00 95.06 802 GLU A C 1
ATOM 6357 O O . GLU A 1 802 ? -31.967 -8.290 11.671 1.00 95.06 802 GLU A O 1
ATOM 6362 N N . SER A 1 803 ? -31.063 -6.240 11.828 1.00 95.50 803 SER A N 1
ATOM 6363 C CA . SER A 1 803 ? -31.099 -5.925 10.395 1.00 95.50 803 SER A CA 1
ATOM 6364 C C . SER A 1 803 ? -30.151 -6.768 9.530 1.00 95.50 803 SER A C 1
ATOM 6366 O O . SER A 1 803 ? -30.267 -6.744 8.302 1.00 95.50 803 SER A O 1
ATOM 6368 N N . ASN A 1 804 ? -29.216 -7.498 10.147 1.00 95.88 804 ASN A N 1
ATOM 6369 C CA . ASN A 1 804 ? -28.355 -8.500 9.514 1.00 95.88 804 ASN A CA 1
ATOM 6370 C C . ASN A 1 804 ? -28.806 -9.945 9.841 1.00 95.88 804 ASN A C 1
ATOM 6372 O O . ASN A 1 804 ? -28.061 -10.903 9.628 1.00 95.88 804 ASN A O 1
ATOM 6376 N N . GLY A 1 805 ? -30.039 -10.127 10.332 1.00 92.81 805 GLY A N 1
ATOM 6377 C CA . GLY A 1 805 ? -30.653 -11.442 10.554 1.00 92.81 805 GLY A CA 1
ATOM 6378 C C . GLY A 1 805 ? -30.298 -12.111 11.886 1.00 92.81 805 GLY A C 1
ATOM 6379 O O . GLY A 1 805 ? -30.587 -13.293 12.064 1.00 92.81 805 GLY A O 1
ATOM 6380 N N . LEU A 1 806 ? -29.696 -11.373 12.822 1.00 86.12 806 LEU A N 1
ATOM 6381 C CA . LEU A 1 806 ? -29.491 -11.776 14.215 1.00 86.12 806 LEU A CA 1
ATOM 6382 C C . LEU A 1 806 ? -30.519 -11.058 15.103 1.00 86.12 806 LEU A C 1
ATOM 6384 O O . LEU A 1 806 ? -30.175 -10.158 15.867 1.00 86.12 806 LEU A O 1
ATOM 6388 N N . ALA A 1 807 ? -31.793 -11.426 14.958 1.00 66.69 807 ALA A N 1
ATOM 6389 C CA . ALA A 1 807 ? -32.863 -10.939 15.830 1.00 66.69 807 ALA A CA 1
ATOM 6390 C C . ALA A 1 807 ? -32.589 -11.284 17.307 1.00 66.69 807 ALA A C 1
ATOM 6392 O O . ALA A 1 807 ? -31.892 -12.262 17.600 1.00 66.69 807 ALA A O 1
ATOM 6393 N N . SER A 1 808 ? -33.163 -10.514 18.237 1.00 53.34 808 SER A N 1
ATOM 6394 C CA . SER A 1 808 ? -33.212 -10.926 19.641 1.00 53.34 808 SER A CA 1
ATOM 6395 C C . SER A 1 808 ? -33.966 -12.254 19.763 1.00 53.34 808 SER A C 1
ATOM 6397 O O . SER A 1 808 ? -35.013 -12.462 19.147 1.00 53.34 808 SER A O 1
ATOM 6399 N N . SER A 1 809 ? -33.415 -13.186 20.540 1.00 39.88 809 SER A N 1
ATOM 6400 C CA . SER A 1 809 ? -34.087 -14.444 20.862 1.00 39.88 809 SER A CA 1
ATOM 6401 C C . SER A 1 809 ? -35.047 -14.226 22.032 1.00 39.88 809 SER A C 1
ATOM 6403 O O . SER A 1 809 ? -34.753 -14.629 23.156 1.00 39.88 809 SER A O 1
ATOM 6405 N N . ASP A 1 810 ? -36.161 -13.548 21.758 1.00 37.03 810 ASP A N 1
ATOM 6406 C CA . ASP A 1 810 ? -37.291 -13.400 22.679 1.00 37.03 810 ASP A CA 1
ATOM 6407 C C . ASP A 1 810 ? -38.297 -14.563 22.499 1.00 37.03 810 ASP A C 1
ATOM 6409 O O . ASP A 1 810 ? -39.434 -14.359 22.071 1.00 37.03 810 ASP A O 1
ATOM 6413 N N . GLU A 1 811 ? -37.854 -15.786 22.827 1.00 31.31 811 GLU A N 1
ATOM 6414 C CA . GLU A 1 811 ? -38.683 -16.973 23.145 1.00 31.31 811 GLU A CA 1
ATOM 6415 C C . GLU A 1 811 ? -38.108 -17.717 24.367 1.00 31.31 811 GLU A C 1
ATOM 6417 O O . GLU A 1 811 ? -36.892 -18.025 24.354 1.00 31.31 811 GLU A O 1
#

Organism: NCBI:txid1503980

Foldseek 3Di:
DDDDDDDDDDDDDDDDDDDDDDDDDDDDDDDDDDDDDDDDDDDDDDDDDDDDDDDDDDDDDDDDDDDDDDDDDDDDDDDDDDDDDDDDDDDDDDDDDDDDDDDDDDDDDDDDDDDDDDDDDDDDDDDDDDDDDDDDDDDDDDDFDKDADDPVPPDPDDDDDDDDPDDDDDDDDDDDPDPPDPDDDPVLV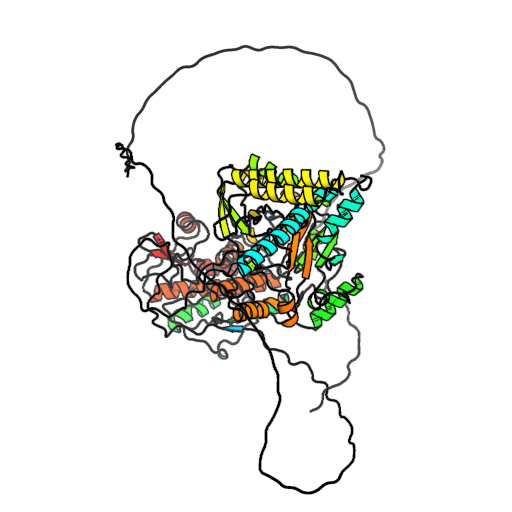VVLVVVLVVLLLLQLLQLLVLQLVVDDPPQPLNVLNCVVSVVSDDDDFFAFEDELPDDQPQLQCFQVLVVVLCCFQQNPADDPVPDDADQADLLDFADLFRTAHANDQLLADFLVNLLVQLLVCLVTSGRNGGHRGLMFTAFAHDVVNVVSLVVSRVVRVGDQDPDDDLLRSLADHAYEYEAALPDDLVSVVVRLQQDQKHKHPCQCVRLVFDLVCQQLVNVPVVDPQQDKFKWKKAQFGPPQDQQLSNWADDPDDDDRQFQFHPIDIDIDGSNLVSQLLVQSNVLSNVLSVCCSNPVVCVVVSSVVSLVSQLVSDDDDDPRGDPSGRMWTKTPQAFDDPSSCVVCVVNLVSHRLVQRLPRPPNLCVLAADDDRVRSGDGRIDGGRRDDAFDAAPQLQAKDKDAASDSFKDKDKDFARNCVSVVCVVCVVSVHHRHPGRGDDRSVVCVVSVTYMGIDIAGHRMMMMHGNSHNPSLSSSSSVLSVCLSSVHARSDQSLSSLVSCLVVLPEDDPSNVSSSSSSLSSSLSSLSSQVSSCVSLVADEAAQAQVRCCVVDPGFDAQPPSSHSRGTDAFKWWADPVRGIHRSNPDDSPTHIYGNDDSVVSSVSSQVSSVSRPSHRPPD

InterPro domains:
  IPR003347 JmjC domain [PF02373] (570-663)
  IPR003347 JmjC domain [PS51184] (531-696)
  IPR003347 JmjC domain [SM00558] (532-680)
  IPR046941 Lysine-specific demethylase 6, GATA-like domain superfamily [G3DSA:2.10.110.20] (728-790)
  IPR051630 Transcriptional Corepressor and Histone Demethylase [PTHR14017] (56-800)

Mean predicted aligned error: 14.32 Å

pLDDT: mean 77.35, std 26.76, range [23.7, 98.62]

Secondary structure (DSSP, 8-state):
----------------PPPP-PPP---------------------------------------------------------------------------------------------------------------PPPPP-PPPPEEE----TT---PPPPP--PPPP-----PPP--PPPPPPPHHHHHHHHHHHHHHHHHHHHHHHHHHHTTS-TTSTTHHHHHHHHGGGS-PPPPEEE--TT---TTGGGGGGHHHHHHHHHS-----STTS------TTSPPP--SSS-BSS-TTTS-HHHHHHHHHTHHHHS--SSB----EEE-----HHHHHHHHHHHHHTT----SSS-HHHHH-PPEEEEEP-TT--HHHHHHHHTT-SEEEEETHHHHHT--GGGGSHHHHTTTS-TT-EEEEEEE----TT---GGGSPPPTT---TT--B---EEEEEEHHHHHHHHHHHHHHHHHHHHHHHH-TTSHHHHHHHHHHHHHHHS----TTSPTT---EEEEE-EEPPHHHHHHHHHHHTTS-TTT-TT-TT-GGGGSSS--TTTTS-EE----TT--PPB---TTS--EEEE--SSSPEEEEEE-GGGHHHHHHHHHHTT--TTTS-B---HHHHHHHT--EEEEEE-TT-EEEE--SSS-HHHHHHHHHHHHHHHT---SS-HHHHHHHHHHTT----HHHHHHHHHHHHHHHHHHHHHHHHHHHTT--EEE--HHHHHHHS-SS-----TT-S--S--SEEEE-TT--EE-TTT--TTSEEEESS-HHHHHHHHHHHHHHTT------

Nearest PDB structures (foldseek):
  3avs-assembly1_A  TM=7.824E-01  e=9.013E-23  Homo sapiens
  4ezh-assembly1_A  TM=8.366E-01  e=8.109E-21  Mus musculus
  3avr-assembly1_A  TM=7.858E-01  e=3.355E-22  Homo sapiens
  4eyu-assembly1_A  TM=7.988E-01  e=1.488E-20  Mus musculus
  5fym-assembly1_A  TM=8.143E-01  e=3.696E-20  Homo sapiens